Protein AF-0000000073407209 (afdb_homodimer)

Sequence (826 aa):
MKNRKAIALAADFGYQEQVKTIIKSICFHNQFIDFYILNDDFPVEWFQMMEYHLSKMDCTISNTKIFNEEIKHFKFQKPMPYPTYFRYFIPEVIHEDKVLYLDCDMIITSDLTSIFTLDISKYGVAAVRDDLLEEYDGKEDYFNSGLLLINNIFWREQGISQRLLDYTRENQGALQYHDQDVLNDVLCDNWLELDETYNYHTGADMLYNLFQQSERQLNRRKDLPKVIHYTATKPWKYLETSVRWRDIWWEYNRLEWRDIFTRWQVNDGVDVSLKKVLQPIHRAFIFTYSDSIEGIERLAKDLPNWQFHIAAYTQISEKLKQLEMHSNIKLYPLVYRFKLNELVENSDIYLDINHGDADTQVLEQVKKLGKDILSLSTTYHGQGKQFERVTDIIDYLKNERFKEHIRKEYCEKMKNRKAIALAADFGYQEQVKTIIKSICFHNQFIDFYILNDDFPVEWFQMMEYHLSKMDCTISNTKIFNEEIKHFKFQKPMPYPTYFRYFIPEVIHEDKVLYLDCDMIITSDLTSIFTLDISKYGVAAVRDDLLEEYDGKEDYFNSGLLLINNIFWREQGISQRLLDYTRENQGALQYHDQDVLNDVLCDNWLELDETYNYHTGADMLYNLFQQSERQLNRRKDLPKVIHYTATKPWKYLETSVRWRDIWWEYNRLEWRDIFTRWQVNDGVDVSLKKVLQPIHRAFIFTYSDSIEGIERLAKDLPNWQFHIAAYTQISEKLKQLEMHSNIKLYPLVYRFKLNELVENSDIYLDINHGDADTQVLEQVKKLGKDILSLSTTYHGQGKQFERVTDIIDYLKNERFKEHIRKEYCEK

pLDDT: mean 90.97, std 12.26, range [38.81, 98.88]

Organism: Streptococcus agalactiae serotype V (strain ATCC BAA-611 / 2603 V/R) (NCBI:txid208435)

Foldseek 3Di:
DPDAAEEEEFDEVVCVLLQQLQVLLQLLADARYEYEYEYAHDDVVSQVVVQVLNVLRNYHYDDQYDDDPLLVPQDAPDDDDSRVLSVLCCLVGPPDQKYKYAYSQKGFNHHCVVVVPDDQVQFQWEFACDVPCCVPVVDPLFGDPRIITGRSVVCVVVVVSVQLSVQCNVCRHPDDPRSRVSCCVSRVPGYHHDDCLQEPEQCVLVVCVVVVNQVVVQPDDDDHGRMYHDPPDGLPDPQSPQGPCSVVSVLSSPDDSVLSSVSVVVVPPDCSPSPPVQPQAAEEEEEEPDLAFPCLLVLLVLRVSHAYEYEYLADDDVSNVVSCVRVSYDYHYNHRPNSLLVSLLPHQAYEQRYPDDDDPVSVVSNVVNVHAYEYEPRRDDPDHDYDPDPVVVSVVCPDPVVVVVSVVVVVVD/DPDAAEEEEEDEVVCVLLQQLQVLLQLLADARYEYEYEYAHDDVVSQVVVQVLNVLRNYHYDDFYDDDPLLVPQDAPDDDDSRVLSVLCCLVGPPDQKYKYAYSQKGFNHHCVVVVPDDQVQFQWEFACDVPCCVPVVDPLFGDPRIITGRSVVCVVVVVSVQLSVQCNVCRHPDDPRSRVSCCVSRVPGYHHDDCLQEPEQCVLVVCVVVVNQVVVQPDDDDHGRMYHDPPDGLPDPQSPQGPCSVVSVLSSPDDSVLSSVSVVVVPDDCSPSPPPQPQAAEEEEEEPDLAFPCLLVLLVLRVSHAYEYEYLADDDVSNVVSCVRVSYDYHYNHRPNSLLVSLLPHQAYEQRYPDDDDPVSVVSNVVNVHAYEYEPRRDDPDHDYDPDPVVVSVVCPDVVNVVVSVVVVVVD

Structure (mmCIF, N/CA/C/O backbone):
data_AF-0000000073407209-model_v1
#
loop_
_entity.id
_entity.type
_entity.pdbx_description
1 polymer 'Glycosyl transferase, family 8'
#
loop_
_atom_site.group_PDB
_atom_site.id
_atom_site.type_symbol
_atom_site.label_atom_id
_atom_site.label_alt_id
_atom_site.label_comp_id
_atom_site.label_asym_id
_atom_site.label_entity_id
_atom_site.label_seq_id
_atom_site.pdbx_PDB_ins_code
_atom_site.Cartn_x
_atom_site.Cartn_y
_atom_site.Cartn_z
_atom_site.occupancy
_atom_site.B_iso_or_equiv
_atom_site.auth_seq_id
_atom_site.auth_comp_id
_atom_site.auth_asym_id
_atom_site.auth_atom_id
_atom_site.pdbx_PDB_model_num
ATOM 1 N N . MET A 1 1 ? -27.891 -8.273 23.062 1 43.91 1 MET A N 1
ATOM 2 C CA . MET A 1 1 ? -27.234 -8.586 21.797 1 43.91 1 MET A CA 1
ATOM 3 C C . MET A 1 1 ? -26.391 -7.414 21.312 1 43.91 1 MET A C 1
ATOM 5 O O . MET A 1 1 ? -26.875 -6.281 21.234 1 43.91 1 MET A O 1
ATOM 9 N N . LYS A 1 2 ? -25.109 -7.355 21.391 1 65 2 LYS A N 1
ATOM 10 C CA . LYS A 1 2 ? -24.312 -6.16 21.172 1 65 2 LYS A CA 1
ATOM 11 C C . LYS A 1 2 ? -24.531 -5.605 19.766 1 65 2 LYS A C 1
ATOM 13 O O . LYS A 1 2 ? -24.609 -6.363 18.797 1 65 2 LYS A O 1
ATOM 18 N N . ASN A 1 3 ? -25.047 -4.387 19.672 1 83.88 3 ASN A N 1
ATOM 19 C CA . ASN A 1 3 ? -25.484 -3.734 18.453 1 83.88 3 ASN A CA 1
ATOM 20 C C . ASN A 1 3 ? -24.328 -3.57 17.453 1 83.88 3 ASN A C 1
ATOM 22 O O . ASN A 1 3 ? -23.391 -2.814 17.703 1 83.88 3 ASN A O 1
ATOM 26 N N . ARG A 1 4 ? -24.359 -4.43 16.406 1 94.06 4 ARG A N 1
ATOM 27 C CA . ARG A 1 4 ? -23.312 -4.383 15.383 1 94.06 4 ARG A CA 1
ATOM 28 C C . ARG A 1 4 ? -23.516 -3.186 14.453 1 94.06 4 ARG A C 1
ATOM 30 O O . ARG A 1 4 ? -24.641 -2.74 14.242 1 94.06 4 ARG A O 1
ATOM 37 N N . LYS A 1 5 ? -22.5 -2.621 14.047 1 97.56 5 LYS A N 1
ATOM 38 C CA . LYS A 1 5 ? -22.469 -1.449 13.18 1 97.56 5 LYS A CA 1
ATOM 39 C C . LYS A 1 5 ? -21.922 -1.803 11.797 1 97.56 5 LYS A C 1
ATOM 41 O O . LYS A 1 5 ? -20.859 -2.426 11.688 1 97.56 5 LYS A O 1
ATOM 46 N N . ALA A 1 6 ? -22.672 -1.452 10.773 1 98.5 6 ALA A N 1
ATOM 47 C CA . ALA A 1 6 ? -22.234 -1.713 9.398 1 98.5 6 ALA A CA 1
ATOM 48 C C . ALA A 1 6 ? -21.469 -0.515 8.828 1 98.5 6 ALA A C 1
ATOM 50 O O . ALA A 1 6 ? -22 0.604 8.812 1 98.5 6 ALA A O 1
ATOM 51 N N . ILE A 1 7 ? -20.281 -0.751 8.367 1 98.88 7 ILE A N 1
ATOM 52 C CA . ILE A 1 7 ? -19.469 0.3 7.758 1 98.88 7 ILE A CA 1
ATOM 53 C C . ILE A 1 7 ? -19.016 -0.135 6.367 1 98.88 7 ILE A C 1
ATOM 55 O O . ILE A 1 7 ? -18.469 -1.228 6.199 1 98.88 7 ILE A O 1
ATOM 59 N N . ALA A 1 8 ? -19.266 0.699 5.383 1 98.88 8 ALA A N 1
ATOM 60 C CA . ALA A 1 8 ? -18.875 0.417 4.008 1 98.88 8 ALA A CA 1
ATOM 61 C C . ALA A 1 8 ? -17.75 1.351 3.555 1 98.88 8 ALA A C 1
ATOM 63 O O . ALA A 1 8 ? -17.766 2.545 3.863 1 98.88 8 ALA A O 1
ATOM 64 N N . LEU A 1 9 ? -16.766 0.793 2.906 1 98.75 9 LEU A N 1
ATOM 65 C CA . LEU A 1 9 ? -15.695 1.508 2.215 1 98.75 9 LEU A CA 1
ATOM 66 C C . LEU A 1 9 ? -15.625 1.092 0.75 1 98.75 9 LEU A C 1
ATOM 68 O O . LEU A 1 9 ? -15.922 -0.055 0.411 1 98.75 9 LEU A O 1
ATOM 72 N N . ALA A 1 10 ? -15.258 2.041 -0.105 1 98.31 10 ALA A N 1
ATOM 73 C CA . ALA A 1 10 ? -15.062 1.743 -1.521 1 98.31 10 ALA A CA 1
ATOM 74 C C . ALA A 1 10 ? -13.648 2.082 -1.963 1 98.31 10 ALA A C 1
ATOM 76 O O . ALA A 1 10 ? -13.133 3.162 -1.661 1 98.31 10 ALA A O 1
ATOM 77 N N . ALA A 1 11 ? -12.992 1.113 -2.621 1 97.5 11 ALA A N 1
ATOM 78 C CA . ALA A 1 11 ? -11.609 1.365 -3.014 1 97.5 11 ALA A CA 1
ATOM 79 C C . ALA A 1 11 ? -11.164 0.396 -4.105 1 97.5 11 ALA A C 1
ATOM 81 O O . ALA A 1 11 ? -11.781 -0.656 -4.297 1 97.5 11 ALA A O 1
ATOM 82 N N . ASP A 1 12 ? -10.172 0.835 -4.855 1 95.94 12 ASP A N 1
ATOM 83 C CA . ASP A 1 12 ? -9.375 -0.108 -5.629 1 95.94 12 ASP A CA 1
ATOM 84 C C . ASP A 1 12 ? -8.164 -0.591 -4.828 1 95.94 12 ASP A C 1
ATOM 86 O O . ASP A 1 12 ? -7.84 -0.026 -3.783 1 95.94 12 ASP A O 1
ATOM 90 N N . PHE A 1 13 ? -7.562 -1.663 -5.336 1 96.69 13 PHE A N 1
ATOM 91 C CA . PHE A 1 13 ? -6.508 -2.309 -4.562 1 96.69 13 PHE A CA 1
ATOM 92 C C . PHE A 1 13 ? -5.312 -1.38 -4.391 1 96.69 13 PHE A C 1
ATOM 94 O O . PHE A 1 13 ? -4.531 -1.533 -3.453 1 96.69 13 PHE A O 1
ATOM 101 N N . GLY A 1 14 ? -5.133 -0.412 -5.27 1 95.06 14 GLY A N 1
ATOM 102 C CA . GLY A 1 14 ? -4.07 0.573 -5.121 1 95.06 14 GLY A CA 1
ATOM 103 C C . GLY A 1 14 ? -4.172 1.373 -3.838 1 95.06 14 GLY A C 1
ATOM 104 O O . GLY A 1 14 ? -3.186 1.955 -3.383 1 95.06 14 GLY A O 1
ATOM 105 N N . TYR A 1 15 ? -5.309 1.324 -3.191 1 96.38 15 TYR A N 1
ATOM 106 C CA . TYR A 1 15 ? -5.57 2.076 -1.969 1 96.38 15 TYR A CA 1
ATOM 107 C C . TYR A 1 15 ? -5.598 1.151 -0.756 1 96.38 15 TYR A C 1
ATOM 109 O O . TYR A 1 15 ? -6.133 1.513 0.295 1 96.38 15 TYR A O 1
ATOM 117 N N . GLN A 1 16 ? -5.043 -0.011 -0.842 1 97.5 16 GLN A N 1
ATOM 118 C CA . GLN A 1 16 ? -5.156 -1.024 0.202 1 97.5 16 GLN A CA 1
ATOM 119 C C . GLN A 1 16 ? -4.582 -0.521 1.523 1 97.5 16 GLN A C 1
ATOM 121 O O . GLN A 1 16 ? -5.109 -0.833 2.594 1 97.5 16 GLN A O 1
ATOM 126 N N . GLU A 1 17 ? -3.52 0.319 1.464 1 97.56 17 GLU A N 1
ATOM 127 C CA . GLU A 1 17 ? -2.9 0.812 2.689 1 97.56 17 GLU A CA 1
ATOM 128 C C . GLU A 1 17 ? -3.791 1.837 3.385 1 97.56 17 GLU A C 1
ATOM 130 O O . GLU A 1 17 ? -3.861 1.874 4.617 1 97.56 17 GLU A O 1
ATOM 135 N N . GLN A 1 18 ? -4.398 2.658 2.588 1 98.25 18 GLN A N 1
ATOM 136 C CA . GLN A 1 18 ? -5.34 3.627 3.137 1 98.25 18 GLN A CA 1
ATOM 137 C C . GLN A 1 18 ? -6.543 2.93 3.764 1 98.25 18 GLN A C 1
ATOM 139 O O . GLN A 1 18 ? -6.992 3.309 4.848 1 98.25 18 GLN A O 1
ATOM 144 N N . VAL A 1 19 ? -7.027 1.87 3.125 1 98.69 19 VAL A N 1
ATOM 145 C CA . VAL A 1 19 ? -8.141 1.083 3.645 1 98.69 19 VAL A CA 1
ATOM 146 C C . VAL A 1 19 ? -7.746 0.44 4.973 1 98.69 19 VAL A C 1
ATOM 148 O O . VAL A 1 19 ? -8.484 0.526 5.953 1 98.69 19 VAL A O 1
ATOM 151 N N . LYS A 1 20 ? -6.598 -0.14 5.016 1 98.44 20 LYS A N 1
ATOM 152 C CA . LYS A 1 20 ? -6.113 -0.755 6.246 1 98.44 20 LYS A CA 1
ATOM 153 C C . LYS A 1 20 ? -6.02 0.27 7.375 1 98.44 20 LYS A C 1
ATOM 155 O O . LYS A 1 20 ? -6.418 -0.006 8.508 1 98.44 20 LYS A O 1
ATOM 160 N N . THR A 1 21 ? -5.504 1.427 7.047 1 98.62 21 THR A N 1
ATOM 161 C CA . THR A 1 21 ? -5.25 2.457 8.047 1 98.62 21 THR A CA 1
ATOM 162 C C . THR A 1 21 ? -6.555 2.951 8.664 1 98.62 21 THR A C 1
ATOM 164 O O . THR A 1 21 ? -6.664 3.078 9.883 1 98.62 21 THR A O 1
ATOM 167 N N . ILE A 1 22 ? -7.516 3.213 7.812 1 98.81 22 ILE A N 1
ATOM 168 C CA . ILE A 1 22 ? -8.781 3.68 8.375 1 98.81 22 ILE A CA 1
ATOM 169 C C . ILE A 1 22 ? -9.43 2.561 9.18 1 98.81 22 ILE A C 1
ATOM 171 O O . ILE A 1 22 ? -10.031 2.814 10.227 1 98.81 22 ILE A O 1
ATOM 175 N N . ILE A 1 23 ? -9.359 1.318 8.789 1 98.88 23 ILE A N 1
ATOM 176 C CA . ILE A 1 23 ? -9.922 0.206 9.547 1 98.88 23 ILE A CA 1
ATOM 177 C C . ILE A 1 23 ? -9.234 0.111 10.906 1 98.88 23 ILE A C 1
ATOM 179 O O . ILE A 1 23 ? -9.891 -0.081 11.93 1 98.88 23 ILE A O 1
ATOM 183 N N . LYS A 1 24 ? -7.922 0.267 10.93 1 98.19 24 LYS A N 1
ATOM 184 C CA . LYS A 1 24 ? -7.199 0.272 12.195 1 98.19 24 LYS A CA 1
ATOM 185 C C . LYS A 1 24 ? -7.703 1.382 13.117 1 98.19 24 LYS A C 1
ATOM 187 O O . LYS A 1 24 ? -7.914 1.159 14.312 1 98.19 24 LYS A O 1
ATOM 192 N N . SER A 1 25 ? -7.844 2.566 12.508 1 98.31 25 SER A N 1
ATOM 193 C CA . SER A 1 25 ? -8.312 3.689 13.312 1 98.31 25 SER A CA 1
ATOM 194 C C . SER A 1 25 ? -9.703 3.424 13.875 1 98.31 25 SER A C 1
ATOM 196 O O . SER A 1 25 ? -9.992 3.76 15.023 1 98.31 25 SER A O 1
ATOM 198 N N . ILE A 1 26 ? -10.609 2.777 13.07 1 98.5 26 ILE A N 1
ATOM 199 C CA . ILE A 1 26 ? -11.953 2.436 13.523 1 98.5 26 ILE A CA 1
ATOM 200 C C . ILE A 1 26 ? -11.875 1.401 14.648 1 98.5 26 ILE A C 1
ATOM 202 O O . ILE A 1 26 ? -12.469 1.584 15.711 1 98.5 26 ILE A O 1
ATOM 206 N N . CYS A 1 27 ? -11.094 0.381 14.477 1 97.62 27 CYS A N 1
ATOM 207 C CA . CYS A 1 27 ? -11.031 -0.737 15.414 1 97.62 27 CYS A CA 1
ATOM 208 C C . CYS A 1 27 ? -10.32 -0.332 16.703 1 97.62 27 CYS A C 1
ATOM 210 O O . CYS A 1 27 ? -10.492 -0.979 17.734 1 97.62 27 CYS A O 1
ATOM 212 N N . PHE A 1 28 ? -9.5 0.71 16.609 1 95.94 28 PHE A N 1
ATOM 213 C CA . PHE A 1 28 ? -8.828 1.209 17.797 1 95.94 28 PHE A CA 1
ATOM 214 C C . PHE A 1 28 ? -9.844 1.753 18.797 1 95.94 28 PHE A C 1
ATOM 216 O O . PHE A 1 28 ? -9.648 1.657 20.016 1 95.94 28 PHE A O 1
ATOM 223 N N . HIS A 1 29 ? -10.992 2.248 18.297 1 95.38 29 HIS A N 1
ATOM 224 C CA . HIS A 1 29 ? -11.945 2.93 19.156 1 95.38 29 HIS A CA 1
ATOM 225 C C . HIS A 1 29 ? -13.289 2.199 19.188 1 95.38 29 HIS A C 1
ATOM 227 O O . HIS A 1 29 ? -14.164 2.533 19.969 1 95.38 29 HIS A O 1
ATOM 233 N N . ASN A 1 30 ? -13.469 1.266 18.312 1 95.75 30 ASN A N 1
ATOM 234 C CA . ASN A 1 30 ? -14.773 0.631 18.156 1 95.75 30 ASN A CA 1
ATOM 235 C C . ASN A 1 30 ? -14.648 -0.884 18.031 1 95.75 30 ASN A C 1
ATOM 237 O O . ASN A 1 30 ? -13.648 -1.388 17.516 1 95.75 30 ASN A O 1
ATOM 241 N N . GLN A 1 31 ? -15.617 -1.614 18.484 1 93.88 31 GLN A N 1
ATOM 242 C CA . GLN A 1 31 ? -15.789 -3.051 18.297 1 93.88 31 GLN A CA 1
ATOM 243 C C . GLN A 1 31 ? -17.156 -3.365 17.703 1 93.88 31 GLN A C 1
ATOM 245 O O . GLN A 1 31 ? -17.984 -2.469 17.516 1 93.88 31 GLN A O 1
ATOM 250 N N . PHE A 1 32 ? -17.312 -4.637 17.328 1 96.25 32 PHE A N 1
ATOM 251 C CA . PHE A 1 32 ? -18.594 -5.105 16.797 1 96.25 32 PHE A CA 1
ATOM 252 C C . PHE A 1 32 ? -18.953 -4.359 15.516 1 96.25 32 PHE A C 1
ATOM 254 O O . PHE A 1 32 ? -20.062 -3.869 15.367 1 96.25 32 PHE A O 1
ATOM 261 N N . ILE A 1 33 ? -17.938 -4.246 14.664 1 98 33 ILE A N 1
ATOM 262 C CA . ILE A 1 33 ? -18.109 -3.605 13.367 1 98 33 ILE A CA 1
ATOM 263 C C . ILE A 1 33 ? -18.172 -4.668 12.273 1 98 33 ILE A C 1
ATOM 265 O O . ILE A 1 33 ? -17.391 -5.613 12.266 1 98 33 ILE A O 1
ATOM 269 N N . ASP A 1 34 ? -19.125 -4.578 11.414 1 98.38 34 ASP A N 1
ATOM 270 C CA . ASP A 1 34 ? -19.172 -5.332 10.164 1 98.38 34 ASP A CA 1
ATOM 271 C C . ASP A 1 34 ? -18.719 -4.469 8.984 1 98.38 34 ASP A C 1
ATOM 273 O O . ASP A 1 34 ? -19.469 -3.629 8.492 1 98.38 34 ASP A O 1
ATOM 277 N N . PHE A 1 35 ? -17.516 -4.75 8.539 1 98.75 35 PHE A N 1
ATOM 278 C CA . PHE A 1 35 ? -16.953 -3.99 7.426 1 98.75 35 PHE A CA 1
ATOM 279 C C . PHE A 1 35 ? -17.391 -4.586 6.094 1 98.75 35 PHE A C 1
ATOM 281 O O . PHE A 1 35 ? -17.438 -5.809 5.938 1 98.75 35 PHE A O 1
ATOM 288 N N . TYR A 1 36 ? -17.719 -3.732 5.188 1 98.62 36 TYR A N 1
ATOM 289 C CA . TYR A 1 36 ? -17.969 -4.082 3.793 1 98.62 36 TYR A CA 1
ATOM 290 C C . TYR A 1 36 ? -17.047 -3.301 2.863 1 98.62 36 TYR A C 1
ATOM 292 O O . TYR A 1 36 ? -17.156 -2.076 2.764 1 98.62 36 TYR A O 1
ATOM 300 N N . ILE A 1 37 ? -16.156 -4.008 2.168 1 98.75 37 ILE A N 1
ATOM 301 C CA . ILE A 1 37 ? -15.281 -3.348 1.214 1 98.75 37 ILE A CA 1
ATOM 302 C C . ILE A 1 37 ? -15.844 -3.496 -0.199 1 98.75 37 ILE A C 1
ATOM 304 O O . ILE A 1 37 ? -15.797 -4.582 -0.78 1 98.75 37 ILE A O 1
ATOM 308 N N . LEU A 1 38 ? -16.391 -2.43 -0.72 1 98.31 38 LEU A N 1
ATOM 309 C CA . LEU A 1 38 ? -16.844 -2.389 -2.104 1 98.31 38 LEU A CA 1
ATOM 310 C C . LEU A 1 38 ? -15.672 -2.26 -3.064 1 98.31 38 LEU A C 1
ATOM 312 O O . LEU A 1 38 ? -14.938 -1.274 -3.02 1 98.31 38 LEU A O 1
ATOM 316 N N . ASN A 1 39 ? -15.477 -3.277 -3.922 1 97.5 39 ASN A N 1
ATOM 317 C CA . ASN A 1 39 ? -14.297 -3.309 -4.777 1 97.5 39 ASN A CA 1
ATOM 318 C C . ASN A 1 39 ? -14.508 -4.219 -5.984 1 97.5 39 ASN A C 1
ATOM 320 O O . ASN A 1 39 ? -15.516 -4.922 -6.074 1 97.5 39 ASN A O 1
ATOM 324 N N . ASP A 1 40 ? -13.555 -4.117 -6.926 1 94.62 40 ASP A N 1
ATOM 325 C CA . ASP A 1 40 ? -13.625 -5.047 -8.047 1 94.62 40 ASP A CA 1
ATOM 326 C C . ASP A 1 40 ? -12.273 -5.715 -8.289 1 94.62 40 ASP A C 1
ATOM 328 O O . ASP A 1 40 ? -12.117 -6.488 -9.242 1 94.62 40 ASP A O 1
ATOM 332 N N . ASP A 1 41 ? -11.273 -5.441 -7.387 1 95.81 41 ASP A N 1
ATOM 333 C CA . ASP A 1 41 ? -9.969 -5.953 -7.777 1 95.81 41 ASP A CA 1
ATOM 334 C C . ASP A 1 41 ? -9.148 -6.359 -6.555 1 95.81 41 ASP A C 1
ATOM 336 O O . ASP A 1 41 ? -7.934 -6.57 -6.656 1 95.81 41 ASP A O 1
ATOM 340 N N . PHE A 1 42 ? -9.719 -6.418 -5.359 1 97.25 42 PHE A N 1
ATOM 341 C CA . PHE A 1 42 ? -9 -6.898 -4.188 1 97.25 42 PHE A CA 1
ATOM 342 C C . PHE A 1 42 ? -8.805 -8.406 -4.25 1 97.25 42 PHE A C 1
ATOM 344 O O . PHE A 1 42 ? -9.758 -9.148 -4.531 1 97.25 42 PHE A O 1
ATOM 351 N N . PRO A 1 43 ? -7.621 -8.867 -3.965 1 96.25 43 PRO A N 1
ATOM 352 C CA . PRO A 1 43 ? -7.406 -10.312 -3.902 1 96.25 43 PRO A CA 1
ATOM 353 C C . PRO A 1 43 ? -7.992 -10.945 -2.641 1 96.25 43 PRO A C 1
ATOM 355 O O . PRO A 1 43 ? -8.031 -10.305 -1.587 1 96.25 43 PRO A O 1
ATOM 358 N N . VAL A 1 44 ? -8.344 -12.211 -2.725 1 95 44 VAL A N 1
ATOM 359 C CA . VAL A 1 44 ? -8.992 -12.914 -1.62 1 95 44 VAL A CA 1
ATOM 360 C C . VAL A 1 44 ? -8.016 -13.055 -0.457 1 95 44 VAL A C 1
ATOM 362 O O . VAL A 1 44 ? -8.414 -13 0.708 1 95 44 VAL A O 1
ATOM 365 N N . GLU A 1 45 ? -6.719 -13.18 -0.8 1 94.5 45 GLU A N 1
ATOM 366 C CA . GLU A 1 45 ? -5.699 -13.336 0.236 1 94.5 45 GLU A CA 1
ATOM 367 C C . GLU A 1 45 ? -5.695 -12.141 1.188 1 94.5 45 GLU A C 1
ATOM 369 O O . GLU A 1 45 ? -5.477 -12.305 2.391 1 94.5 45 GLU A O 1
ATOM 374 N N . TRP A 1 46 ? -5.945 -10.961 0.623 1 96.5 46 TRP A N 1
ATOM 375 C CA . TRP A 1 46 ? -6.012 -9.758 1.447 1 96.5 46 TRP A CA 1
ATOM 376 C C . TRP A 1 46 ? -7.133 -9.867 2.475 1 96.5 46 TRP A C 1
ATOM 378 O O . TRP A 1 46 ? -6.934 -9.562 3.654 1 96.5 46 TRP A O 1
ATOM 388 N N . PHE A 1 47 ? -8.281 -10.367 2.086 1 96.5 47 PHE A N 1
ATOM 389 C CA . PHE A 1 47 ? -9.43 -10.516 2.971 1 96.5 47 PHE A CA 1
ATOM 390 C C . PHE A 1 47 ? -9.18 -11.594 4.016 1 96.5 47 PHE A C 1
ATOM 392 O O . PHE A 1 47 ? -9.57 -11.438 5.176 1 96.5 47 PHE A O 1
ATOM 399 N N . GLN A 1 48 ? -8.586 -12.648 3.555 1 93.5 48 GLN A N 1
ATOM 400 C CA . GLN A 1 48 ? -8.258 -13.703 4.512 1 93.5 48 GLN A CA 1
ATOM 401 C C . GLN A 1 48 ? -7.391 -13.172 5.645 1 93.5 48 GLN A C 1
ATOM 403 O O . GLN A 1 48 ? -7.625 -13.484 6.812 1 93.5 48 GLN A O 1
ATOM 408 N N . MET A 1 49 ? -6.441 -12.359 5.289 1 94 49 MET A N 1
ATOM 409 C CA . MET A 1 49 ? -5.574 -11.742 6.285 1 94 49 MET A CA 1
ATOM 410 C C . MET A 1 49 ? -6.363 -10.805 7.195 1 94 49 MET A C 1
ATOM 412 O O . MET A 1 49 ? -6.23 -10.859 8.422 1 94 49 MET A O 1
ATOM 416 N N . MET A 1 50 ? -7.145 -9.992 6.602 1 96.56 50 MET A N 1
ATOM 417 C CA . MET A 1 50 ? -7.93 -9.031 7.367 1 96.56 50 MET A CA 1
ATOM 418 C C . MET A 1 50 ? -8.914 -9.742 8.297 1 96.56 50 MET A C 1
ATOM 420 O O . MET A 1 50 ? -9.094 -9.344 9.445 1 96.56 50 MET A O 1
ATOM 424 N N . GLU A 1 51 ? -9.539 -10.805 7.789 1 95 51 GLU A N 1
ATOM 425 C CA . GLU A 1 51 ? -10.484 -11.578 8.594 1 95 51 GLU A CA 1
ATOM 426 C C . GLU A 1 51 ? -9.805 -12.164 9.836 1 95 51 GLU A C 1
ATOM 428 O O . GLU A 1 51 ? -10.391 -12.156 10.922 1 95 51 GLU A O 1
ATOM 433 N N . TYR A 1 52 ? -8.641 -12.633 9.602 1 92.12 52 TYR A N 1
ATOM 434 C CA . TYR A 1 52 ? -7.879 -13.203 10.711 1 92.12 52 TYR A CA 1
ATOM 435 C C . TYR A 1 52 ? -7.695 -12.188 11.828 1 92.12 52 TYR A C 1
ATOM 437 O O . TYR A 1 52 ? -7.945 -12.492 13 1 92.12 52 TYR A O 1
ATOM 445 N N . HIS A 1 53 ? -7.336 -11 11.531 1 94.12 53 HIS A N 1
ATOM 446 C CA . HIS A 1 53 ? -7.07 -9.977 12.531 1 94.12 53 HIS A CA 1
ATOM 447 C C . HIS A 1 53 ? -8.367 -9.445 13.141 1 94.12 53 HIS A C 1
ATOM 449 O O . HIS A 1 53 ? -8.469 -9.297 14.359 1 94.12 53 HIS A O 1
ATOM 455 N N . LEU A 1 54 ? -9.328 -9.219 12.328 1 96.31 54 LEU A N 1
ATOM 456 C CA . LEU A 1 54 ? -10.555 -8.555 12.766 1 96.31 54 LEU A CA 1
ATOM 457 C C . LEU A 1 54 ? -11.398 -9.484 13.633 1 96.31 54 LEU A C 1
ATOM 459 O O . LEU A 1 54 ? -12.109 -9.023 14.531 1 96.31 54 LEU A O 1
ATOM 463 N N . SER A 1 55 ? -11.289 -10.789 13.344 1 92.38 55 SER A N 1
ATOM 464 C CA . SER A 1 55 ? -12.055 -11.758 14.125 1 92.38 55 SER A CA 1
ATOM 465 C C . SER A 1 55 ? -11.648 -11.742 15.594 1 92.38 55 SER A C 1
ATOM 467 O O . SER A 1 55 ? -12.43 -12.125 16.469 1 92.38 55 SER A O 1
ATOM 469 N N . LYS A 1 56 ? -10.484 -11.242 15.891 1 90.75 56 LYS A N 1
ATOM 470 C CA . LYS A 1 56 ? -9.969 -11.195 17.266 1 90.75 56 LYS A CA 1
ATOM 471 C C . LYS A 1 56 ? -10.555 -10.008 18.031 1 90.75 56 LYS A C 1
ATOM 473 O O . LYS A 1 56 ? -10.383 -9.898 19.234 1 90.75 56 LYS A O 1
ATOM 478 N N . MET A 1 57 ? -11.227 -9.141 17.359 1 90.5 57 MET A N 1
ATOM 479 C CA . MET A 1 57 ? -11.789 -7.949 17.984 1 90.5 57 MET A CA 1
ATOM 480 C C . MET A 1 57 ? -13.289 -7.859 17.734 1 90.5 57 MET A C 1
ATOM 482 O O . MET A 1 57 ? -13.852 -6.766 17.688 1 90.5 57 MET A O 1
ATOM 486 N N . ASP A 1 58 ? -13.938 -8.953 17.438 1 93.31 58 ASP A N 1
ATOM 487 C CA . ASP A 1 58 ? -15.375 -9.07 17.188 1 93.31 58 ASP A CA 1
ATOM 488 C C . ASP A 1 58 ? -15.797 -8.188 16.016 1 93.31 58 ASP A C 1
ATOM 490 O O . ASP A 1 58 ? -16.844 -7.551 16.062 1 93.31 58 ASP A O 1
ATOM 494 N N . CYS A 1 59 ? -14.969 -8.039 15.078 1 96.81 59 CYS A N 1
ATOM 495 C CA . CYS A 1 59 ? -15.266 -7.367 13.82 1 96.81 59 CYS A CA 1
ATOM 496 C C . CYS A 1 59 ? -15.227 -8.352 12.656 1 96.81 59 CYS A C 1
ATOM 498 O O . CYS A 1 59 ? -14.617 -9.422 12.766 1 96.81 59 CYS A O 1
ATOM 500 N N . THR A 1 60 ? -15.961 -8.039 11.648 1 97.25 60 THR A N 1
ATOM 501 C CA . THR A 1 60 ? -15.961 -8.852 10.438 1 97.25 60 THR A CA 1
ATOM 502 C C . THR A 1 60 ? -15.656 -7.996 9.211 1 97.25 60 THR A C 1
ATOM 504 O O . THR A 1 60 ? -15.672 -6.766 9.289 1 97.25 60 THR A O 1
ATOM 507 N N . ILE A 1 61 ? -15.297 -8.641 8.125 1 98 61 ILE A N 1
ATOM 508 C CA . ILE A 1 61 ? -15.039 -7.945 6.867 1 98 61 ILE A CA 1
ATOM 509 C C . ILE A 1 61 ? -15.555 -8.781 5.699 1 98 61 ILE A C 1
ATOM 511 O O . ILE A 1 61 ? -15.367 -10 5.668 1 98 61 ILE A O 1
ATOM 515 N N . SER A 1 62 ? -16.219 -8.102 4.805 1 97.12 62 SER A N 1
ATOM 516 C CA . SER A 1 62 ? -16.797 -8.781 3.645 1 97.12 62 SER A CA 1
ATOM 517 C C . SER A 1 62 ? -16.203 -8.242 2.346 1 97.12 62 SER A C 1
ATOM 519 O O . SER A 1 62 ? -16.078 -7.023 2.178 1 97.12 62 SER A O 1
ATOM 521 N N . ASN A 1 63 ? -15.781 -9.18 1.501 1 97.56 63 ASN A N 1
ATOM 522 C CA . ASN A 1 63 ? -15.398 -8.852 0.132 1 97.56 63 ASN A CA 1
ATOM 523 C C . ASN A 1 63 ? -16.625 -8.594 -0.746 1 97.56 63 ASN A C 1
ATOM 525 O O . ASN A 1 63 ? -17.125 -9.508 -1.394 1 97.56 63 ASN A O 1
ATOM 529 N N . THR A 1 64 ? -17.031 -7.352 -0.835 1 96.75 64 THR A N 1
ATOM 530 C CA . THR A 1 64 ? -18.234 -6.996 -1.562 1 96.75 64 THR A CA 1
ATOM 531 C C . THR A 1 64 ? -17.906 -6.52 -2.973 1 96.75 64 THR A C 1
ATOM 533 O O . THR A 1 64 ? -17.625 -5.336 -3.188 1 96.75 64 THR A O 1
ATOM 536 N N . LYS A 1 65 ? -18.031 -7.434 -3.945 1 95.06 65 LYS A N 1
ATOM 537 C CA . LYS A 1 65 ? -17.672 -7.129 -5.328 1 95.06 65 LYS A CA 1
ATOM 538 C C . LYS A 1 65 ? -18.797 -6.367 -6.027 1 95.06 65 LYS A C 1
ATOM 540 O O . LYS A 1 65 ? -19.969 -6.723 -5.898 1 95.06 65 LYS A O 1
ATOM 545 N N . ILE A 1 66 ? -18.406 -5.336 -6.672 1 93.5 66 ILE A N 1
ATOM 546 C CA . ILE A 1 66 ? -19.312 -4.566 -7.504 1 93.5 66 ILE A CA 1
ATOM 547 C C . ILE A 1 66 ? -18.812 -4.539 -8.945 1 93.5 66 ILE A C 1
ATOM 549 O O . ILE A 1 66 ? -17.672 -4.129 -9.203 1 93.5 66 ILE A O 1
ATOM 553 N N . PHE A 1 67 ? -19.656 -5.117 -9.758 1 87.69 67 PHE A N 1
ATOM 554 C CA . PHE A 1 67 ? -19.375 -5.039 -11.188 1 87.69 67 PHE A CA 1
ATOM 555 C C . PHE A 1 67 ? -20.516 -4.332 -11.922 1 87.69 67 PHE A C 1
ATOM 557 O O . PHE A 1 67 ? -21.688 -4.695 -11.766 1 87.69 67 PHE A O 1
ATOM 564 N N . ASN A 1 68 ? -20.234 -3.238 -12.469 1 85.25 68 ASN A N 1
ATOM 565 C CA . ASN A 1 68 ? -21.234 -2.502 -13.227 1 85.25 68 ASN A CA 1
ATOM 566 C C . ASN A 1 68 ? -20.641 -1.877 -14.484 1 85.25 68 ASN A C 1
ATOM 568 O O . ASN A 1 68 ? -19.797 -0.979 -14.398 1 85.25 68 ASN A O 1
ATOM 572 N N . GLU A 1 69 ? -21.109 -2.338 -15.555 1 82.31 69 GLU A N 1
ATOM 573 C CA . GLU A 1 69 ? -20.578 -1.892 -16.828 1 82.31 69 GLU A CA 1
ATOM 574 C C . GLU A 1 69 ? -20.953 -0.439 -17.109 1 82.31 69 GLU A C 1
ATOM 576 O O . GLU A 1 69 ? -20.203 0.285 -17.766 1 82.31 69 GLU A O 1
ATOM 581 N N . GLU A 1 70 ? -22.078 -0.073 -16.688 1 83.31 70 GLU A N 1
ATOM 582 C CA . GLU A 1 70 ? -22.531 1.287 -16.953 1 83.31 70 GLU A CA 1
ATOM 583 C C . GLU A 1 70 ? -21.594 2.316 -16.344 1 83.31 70 GLU A C 1
ATOM 585 O O . GLU A 1 70 ? -21.25 3.314 -16.984 1 83.31 70 GLU A O 1
ATOM 590 N N . ILE A 1 71 ? -21.188 2.094 -15.125 1 85.06 71 ILE A N 1
ATOM 591 C CA . ILE A 1 71 ? -20.328 3.033 -14.414 1 85.06 71 ILE A CA 1
ATOM 592 C C . ILE A 1 71 ? -18.984 3.164 -15.148 1 85.06 71 ILE A C 1
ATOM 594 O O . ILE A 1 71 ? -18.422 4.254 -15.219 1 85.06 71 ILE A O 1
ATOM 598 N N . LYS A 1 72 ? -18.531 2.102 -15.672 1 80.5 72 LYS A N 1
ATOM 599 C CA . LYS A 1 72 ? -17.25 2.086 -16.375 1 80.5 72 LYS A CA 1
ATOM 600 C C . LYS A 1 72 ? -17.297 2.969 -17.609 1 80.5 72 LYS A C 1
ATOM 602 O O . LYS A 1 72 ? -16.266 3.412 -18.109 1 80.5 72 LYS A O 1
ATOM 607 N N . HIS A 1 73 ? -18.469 3.268 -18.109 1 80.75 73 HIS A N 1
ATOM 608 C CA . HIS A 1 73 ? -18.609 3.975 -19.375 1 80.75 73 HIS A CA 1
ATOM 609 C C . HIS A 1 73 ? -18.984 5.434 -19.156 1 80.75 73 HIS A C 1
ATOM 611 O O . HIS A 1 73 ? -19.141 6.191 -20.109 1 80.75 73 HIS A O 1
ATOM 617 N N . PHE A 1 74 ? -19.156 5.773 -17.891 1 81.69 74 PHE A N 1
ATOM 618 C CA . PHE A 1 74 ? -19.453 7.18 -17.641 1 81.69 74 PHE A CA 1
ATOM 619 C C . PHE A 1 74 ? -18.344 8.07 -18.188 1 81.69 74 PHE A C 1
ATOM 621 O O . PHE A 1 74 ? -17.156 7.73 -18.094 1 81.69 74 PHE A O 1
ATOM 628 N N . LYS A 1 75 ? -18.625 9.016 -18.953 1 76.75 75 LYS A N 1
ATOM 629 C CA . LYS A 1 75 ? -17.688 9.969 -19.547 1 76.75 75 LYS A CA 1
ATOM 630 C C . LYS A 1 75 ? -17.75 11.32 -18.828 1 76.75 75 LYS A C 1
ATOM 632 O O . LYS A 1 75 ? -18.75 12.039 -18.953 1 76.75 75 LYS A O 1
ATOM 637 N N . PHE A 1 76 ? -16.781 11.5 -17.984 1 75.5 76 PHE A N 1
ATOM 638 C CA . PHE A 1 76 ? -16.734 12.758 -17.25 1 75.5 76 PHE A CA 1
ATOM 639 C C . PHE A 1 76 ? -15.672 13.688 -17.844 1 75.5 76 PHE A C 1
ATOM 641 O O . PHE A 1 76 ? -14.742 13.227 -18.5 1 75.5 76 PHE A O 1
ATOM 648 N N . GLN A 1 77 ? -15.883 14.984 -17.703 1 67.38 77 GLN A N 1
ATOM 649 C CA . GLN A 1 77 ? -14.852 15.938 -18.094 1 67.38 77 GLN A CA 1
ATOM 650 C C . GLN A 1 77 ? -13.555 15.68 -17.328 1 67.38 77 GLN A C 1
ATOM 652 O O . GLN A 1 77 ? -12.469 15.68 -17.906 1 67.38 77 GLN A O 1
ATOM 657 N N . LYS A 1 78 ? -13.711 15.414 -16.031 1 73.38 78 LYS A N 1
ATOM 658 C CA . LYS A 1 78 ? -12.602 14.977 -15.188 1 73.38 78 LYS A CA 1
ATOM 659 C C . LYS A 1 78 ? -12.852 13.578 -14.625 1 73.38 78 LYS A C 1
ATOM 661 O O . LYS A 1 78 ? -13.758 13.391 -13.805 1 73.38 78 LYS A O 1
ATOM 666 N N . PRO A 1 79 ? -12.078 12.711 -15.102 1 71.12 79 PRO A N 1
ATOM 667 C CA . PRO A 1 79 ? -12.367 11.328 -14.703 1 71.12 79 PRO A CA 1
ATOM 668 C C . PRO A 1 79 ? -12.195 11.102 -13.203 1 71.12 79 PRO A C 1
ATOM 670 O O . PRO A 1 79 ? -11.297 11.68 -12.586 1 71.12 79 PRO A O 1
ATOM 673 N N . MET A 1 80 ? -13.172 10.414 -12.688 1 79.06 80 MET A N 1
ATOM 674 C CA . MET A 1 80 ? -13.109 9.953 -11.305 1 79.06 80 MET A CA 1
ATOM 675 C C . MET A 1 80 ? -12.836 8.461 -11.234 1 79.06 80 MET A C 1
ATOM 677 O O . MET A 1 80 ? -13.211 7.715 -12.141 1 79.06 80 MET A O 1
ATOM 681 N N . PRO A 1 81 ? -12.266 8.125 -10.125 1 82.31 81 PRO A N 1
ATOM 682 C CA . PRO A 1 81 ? -12.039 6.684 -9.961 1 82.31 81 PRO A CA 1
ATOM 683 C C . PRO A 1 81 ? -13.344 5.883 -9.945 1 82.31 81 PRO A C 1
ATOM 685 O O . PRO A 1 81 ? -14.344 6.34 -9.383 1 82.31 81 PRO A O 1
ATOM 688 N N . TYR A 1 82 ? -13.289 4.766 -10.508 1 84.62 82 TYR A N 1
ATOM 689 C CA . TYR A 1 82 ? -14.414 3.846 -10.68 1 84.62 82 TYR A CA 1
ATOM 690 C C . TYR A 1 82 ? -15.07 3.533 -9.344 1 84.62 82 TYR A C 1
ATOM 692 O O . TYR A 1 82 ? -16.297 3.592 -9.219 1 84.62 82 TYR A O 1
ATOM 700 N N . PRO A 1 83 ? -14.312 3.375 -8.258 1 90.12 83 PRO A N 1
ATOM 701 C CA . PRO A 1 83 ? -14.93 2.99 -6.984 1 90.12 83 PRO A CA 1
ATOM 702 C C . PRO A 1 83 ? -15.742 4.121 -6.355 1 90.12 83 PRO A C 1
ATOM 704 O O . PRO A 1 83 ? -16.531 3.885 -5.438 1 90.12 83 PRO A O 1
ATOM 707 N N . THR A 1 84 ? -15.562 5.301 -6.887 1 90 84 THR A N 1
ATOM 708 C CA . THR A 1 84 ? -16.297 6.453 -6.371 1 90 84 THR A CA 1
ATOM 709 C C . THR A 1 84 ? -17.797 6.215 -6.43 1 90 84 THR A C 1
ATOM 711 O O . THR A 1 84 ? -18.547 6.68 -5.566 1 90 84 THR A O 1
ATOM 714 N N . TYR A 1 85 ? -18.266 5.438 -7.324 1 93.81 85 TYR A N 1
ATOM 715 C CA . TYR A 1 85 ? -19.703 5.266 -7.582 1 93.81 85 TYR A CA 1
ATOM 716 C C . TYR A 1 85 ? -20.219 3.982 -6.945 1 93.81 85 TYR A C 1
ATOM 718 O O . TYR A 1 85 ? -21.422 3.717 -6.965 1 93.81 85 TYR A O 1
ATOM 726 N N . PHE A 1 86 ? -19.344 3.246 -6.336 1 96.44 86 PHE A N 1
ATOM 727 C CA . PHE A 1 86 ? -19.766 1.977 -5.75 1 96.44 86 PHE A CA 1
ATOM 728 C C . PHE A 1 86 ? -20.75 2.205 -4.617 1 96.44 86 PHE A C 1
ATOM 730 O O . PHE A 1 86 ? -21.609 1.354 -4.348 1 96.44 86 PHE A O 1
ATOM 737 N N . ARG A 1 87 ? -20.703 3.314 -4.031 1 97.06 87 ARG A N 1
ATOM 738 C CA . ARG A 1 87 ? -21.578 3.623 -2.906 1 97.06 87 ARG A CA 1
ATOM 739 C C . ARG A 1 87 ? -23.047 3.66 -3.346 1 97.06 87 ARG A C 1
ATOM 741 O O . ARG A 1 87 ? -23.953 3.51 -2.521 1 97.06 87 ARG A O 1
ATOM 748 N N . TYR A 1 88 ? -23.312 3.84 -4.727 1 97.12 88 TYR A N 1
ATOM 749 C CA . TYR A 1 88 ? -24.672 3.812 -5.262 1 97.12 88 TYR A CA 1
ATOM 750 C C . TYR A 1 88 ? -25.344 2.482 -4.957 1 97.12 88 TYR A C 1
ATOM 752 O O . TYR A 1 88 ? -26.562 2.416 -4.836 1 97.12 88 TYR A O 1
ATOM 760 N N . PHE A 1 89 ? -24.562 1.446 -4.754 1 96.75 89 PHE A N 1
ATOM 761 C CA . PHE A 1 89 ? -25.109 0.094 -4.77 1 96.75 89 PHE A CA 1
ATOM 762 C C . PHE A 1 89 ? -25.219 -0.465 -3.354 1 96.75 89 PHE A C 1
ATOM 764 O O . PHE A 1 89 ? -25.562 -1.634 -3.164 1 96.75 89 PHE A O 1
ATOM 771 N N . ILE A 1 90 ? -24.953 0.307 -2.365 1 98.06 90 ILE A N 1
ATOM 772 C CA . ILE A 1 90 ? -24.891 -0.132 -0.976 1 98.06 90 ILE A CA 1
ATOM 773 C C . ILE A 1 90 ? -26.203 -0.816 -0.588 1 98.06 90 ILE A C 1
ATOM 775 O O . ILE A 1 90 ? -26.188 -1.917 -0.032 1 98.06 90 ILE A O 1
ATOM 779 N N . PRO A 1 91 ? -27.406 -0.319 -0.95 1 97.5 91 PRO A N 1
ATOM 780 C CA . PRO A 1 91 ? -28.641 -0.987 -0.542 1 97.5 91 PRO A CA 1
ATOM 781 C C . PRO A 1 91 ? -28.828 -2.348 -1.209 1 97.5 91 PRO A C 1
ATOM 783 O O . PRO A 1 91 ? -29.609 -3.174 -0.732 1 97.5 91 PRO A O 1
ATOM 786 N N . GLU A 1 92 ? -28.156 -2.576 -2.275 1 95 92 GLU A N 1
ATOM 787 C CA . GLU A 1 92 ? -28.297 -3.818 -3.029 1 95 92 GLU A CA 1
ATOM 788 C C . GLU A 1 92 ? -27.406 -4.914 -2.469 1 95 92 GLU A C 1
ATOM 790 O O . GLU A 1 92 ? -27.703 -6.102 -2.598 1 95 92 GLU A O 1
ATOM 795 N N . VAL A 1 93 ? -26.328 -4.504 -1.831 1 95.62 93 VAL A N 1
ATOM 796 C CA . VAL A 1 93 ? -25.328 -5.512 -1.515 1 95.62 93 VAL A CA 1
ATOM 797 C C . VAL A 1 93 ? -25.172 -5.637 -0 1 95.62 93 VAL A C 1
ATOM 799 O O . VAL A 1 93 ? -24.594 -6.602 0.495 1 95.62 93 VAL A O 1
ATOM 802 N N . ILE A 1 94 ? -25.672 -4.664 0.726 1 97.38 94 ILE A N 1
ATOM 803 C CA . ILE A 1 94 ? -25.609 -4.688 2.184 1 97.38 94 ILE A CA 1
ATOM 804 C C . ILE A 1 94 ? -27.031 -4.707 2.75 1 97.38 94 ILE A C 1
ATOM 806 O O . ILE A 1 94 ? -27.844 -3.826 2.451 1 97.38 94 ILE A O 1
ATOM 810 N N . HIS A 1 95 ? -27.328 -5.602 3.637 1 95.94 95 HIS A N 1
ATOM 811 C CA . HIS A 1 95 ? -28.719 -5.859 4.031 1 95.94 95 HIS A CA 1
ATOM 812 C C . HIS A 1 95 ? -29.062 -5.117 5.316 1 95.94 95 HIS A C 1
ATOM 814 O O . HIS A 1 95 ? -30.25 -4.992 5.664 1 95.94 95 HIS A O 1
ATOM 820 N N . GLU A 1 96 ? -28.078 -4.625 6.039 1 97.12 96 GLU A N 1
ATOM 821 C CA . GLU A 1 96 ? -28.359 -3.855 7.25 1 97.12 96 GLU A CA 1
ATOM 822 C C . GLU A 1 96 ? -29.203 -2.619 6.93 1 97.12 96 GLU A C 1
ATOM 824 O O . GLU A 1 96 ? -29.078 -2.041 5.848 1 97.12 96 GLU A O 1
ATOM 829 N N . ASP A 1 97 ? -30.016 -2.211 7.883 1 96.75 97 ASP A N 1
ATOM 830 C CA . ASP A 1 97 ? -30.953 -1.112 7.691 1 96.75 97 ASP A CA 1
ATOM 831 C C . ASP A 1 97 ? -30.219 0.229 7.629 1 96.75 97 ASP A C 1
ATOM 833 O O . ASP A 1 97 ? -30.703 1.17 6.988 1 96.75 97 ASP A O 1
ATOM 837 N N . LYS A 1 98 ? -29.203 0.317 8.391 1 97.06 98 LYS A N 1
ATOM 838 C CA . LYS A 1 98 ? -28.375 1.517 8.453 1 97.06 98 LYS A CA 1
ATOM 839 C C . LYS A 1 98 ? -26.906 1.188 8.172 1 97.06 98 LYS A C 1
ATOM 841 O O . LYS A 1 98 ? -26.375 0.224 8.719 1 97.06 98 LYS A O 1
ATOM 846 N N . VAL A 1 99 ? -26.312 1.957 7.234 1 98.62 99 VAL A N 1
ATOM 847 C CA . VAL A 1 99 ? -24.922 1.724 6.855 1 98.62 99 VAL A CA 1
ATOM 848 C C . VAL A 1 99 ? -24.156 3.043 6.867 1 98.62 99 VAL A C 1
ATOM 850 O O . VAL A 1 99 ? -24.609 4.043 6.309 1 98.62 99 VAL A O 1
ATOM 853 N N . LEU A 1 100 ? -23.031 3.043 7.543 1 98.88 100 LEU A N 1
ATOM 854 C CA . LEU A 1 100 ? -22.141 4.195 7.492 1 98.88 100 LEU A CA 1
ATOM 855 C C . LEU A 1 100 ? -21.094 4.027 6.383 1 98.88 100 LEU A C 1
ATOM 857 O O . LEU A 1 100 ? -20.281 3.105 6.43 1 98.88 100 LEU A O 1
ATOM 861 N N . TYR A 1 101 ? -21.188 4.891 5.371 1 98.81 101 TYR A N 1
ATOM 862 C CA . TYR A 1 101 ? -20.172 4.934 4.332 1 98.81 101 TYR A CA 1
ATOM 863 C C . TYR A 1 101 ? -19.062 5.926 4.695 1 98.81 101 TYR A C 1
ATOM 865 O O . TYR A 1 101 ? -19.344 7.043 5.137 1 98.81 101 TYR A O 1
ATOM 873 N N . LEU A 1 102 ? -17.812 5.52 4.473 1 98.81 102 LEU A N 1
ATOM 874 C CA . LEU A 1 102 ? -16.656 6.371 4.742 1 98.81 102 LEU A CA 1
ATOM 875 C C . LEU A 1 102 ? -15.68 6.352 3.572 1 98.81 102 LEU A C 1
ATOM 877 O O . LEU A 1 102 ? -15.352 5.285 3.045 1 98.81 102 LEU A O 1
ATOM 881 N N . ASP A 1 103 ? -15.195 7.559 3.174 1 98.12 103 ASP A N 1
ATOM 882 C CA . ASP A 1 103 ? -14.055 7.594 2.266 1 98.12 103 ASP A CA 1
ATOM 883 C C . ASP A 1 103 ? -12.812 6.996 2.92 1 98.12 103 ASP A C 1
ATOM 885 O O . ASP A 1 103 ? -12.695 6.984 4.148 1 98.12 103 ASP A O 1
ATOM 889 N N . CYS A 1 104 ? -11.883 6.582 2.049 1 98.06 104 CYS A N 1
ATOM 890 C CA . CYS A 1 104 ? -10.719 5.859 2.555 1 98.06 104 CYS A CA 1
ATOM 891 C C . CYS A 1 104 ? -9.633 6.828 3.02 1 98.06 104 CYS A C 1
ATOM 893 O O . CYS A 1 104 ? -8.664 6.418 3.66 1 98.06 104 CYS A O 1
ATOM 895 N N . ASP A 1 105 ? -9.781 8.125 2.754 1 98.06 105 ASP A N 1
ATOM 896 C CA . ASP A 1 105 ? -8.805 9.125 3.184 1 98.06 105 ASP A CA 1
ATOM 897 C C . ASP A 1 105 ? -9.234 9.789 4.488 1 98.06 105 ASP A C 1
ATOM 899 O O . ASP A 1 105 ? -9.07 11 4.656 1 98.06 105 ASP A O 1
ATOM 903 N N . MET A 1 106 ? -9.867 8.992 5.344 1 98.69 106 MET A N 1
ATOM 904 C CA . MET A 1 106 ? -10.32 9.469 6.652 1 98.69 106 MET A CA 1
ATOM 905 C C . MET A 1 106 ? -9.633 8.703 7.777 1 98.69 106 MET A C 1
ATOM 907 O O . MET A 1 106 ? -9.047 7.645 7.547 1 98.69 106 MET A O 1
ATOM 911 N N . ILE A 1 107 ? -9.656 9.289 8.953 1 98.56 107 ILE A N 1
ATOM 912 C CA . ILE A 1 107 ? -9.234 8.656 10.203 1 98.56 107 ILE A CA 1
ATOM 913 C C . ILE A 1 107 ? -10.297 8.867 11.273 1 98.56 107 ILE A C 1
ATOM 915 O O . ILE A 1 107 ? -10.797 9.977 11.453 1 98.56 107 ILE A O 1
ATOM 919 N N . ILE A 1 108 ? -10.648 7.816 11.945 1 98.69 108 ILE A N 1
ATOM 920 C CA . ILE A 1 108 ? -11.609 7.859 13.047 1 98.69 108 ILE A CA 1
ATOM 921 C C . ILE A 1 108 ? -10.867 7.945 14.375 1 98.69 108 ILE A C 1
ATOM 923 O O . ILE A 1 108 ? -10.039 7.09 14.695 1 98.69 108 ILE A O 1
ATOM 927 N N . THR A 1 109 ? -11.172 8.984 15.109 1 97.19 109 THR A N 1
ATOM 928 C CA . THR A 1 109 ? -10.43 9.211 16.344 1 97.19 109 THR A CA 1
ATOM 929 C C . THR A 1 109 ? -11.328 9.023 17.562 1 97.19 109 THR A C 1
ATOM 931 O O . THR A 1 109 ? -10.977 9.422 18.672 1 97.19 109 THR A O 1
ATOM 934 N N . SER A 1 110 ? -12.516 8.438 17.297 1 96 110 SER A N 1
ATOM 935 C CA . SER A 1 110 ? -13.484 8.359 18.391 1 96 110 SER A CA 1
ATOM 936 C C . SER A 1 110 ? -14.406 7.16 18.219 1 96 110 SER A C 1
ATOM 938 O O . SER A 1 110 ? -14.336 6.441 17.219 1 96 110 SER A O 1
ATOM 940 N N . ASP A 1 111 ? -15.219 7.004 19.312 1 96 111 ASP A N 1
ATOM 941 C CA . ASP A 1 111 ? -16.312 6.031 19.25 1 96 111 ASP A CA 1
ATOM 942 C C . ASP A 1 111 ? -17.422 6.504 18.312 1 96 111 ASP A C 1
ATOM 944 O O . ASP A 1 111 ? -17.781 7.68 18.312 1 96 111 ASP A O 1
ATOM 948 N N . LEU A 1 112 ? -17.938 5.609 17.469 1 95.75 112 LEU A N 1
ATOM 949 C CA . LEU A 1 112 ? -18.922 5.953 16.438 1 95.75 112 LEU A CA 1
ATOM 950 C C . LEU A 1 112 ? -20.328 5.562 16.875 1 95.75 112 LEU A C 1
ATOM 952 O O . LEU A 1 112 ? -21.266 5.676 16.094 1 95.75 112 LEU A O 1
ATOM 956 N N . THR A 1 113 ? -20.547 5.168 18.047 1 95.38 113 THR A N 1
ATOM 957 C CA . THR A 1 113 ? -21.844 4.676 18.516 1 95.38 113 THR A CA 1
ATOM 958 C C . THR A 1 113 ? -22.906 5.754 18.375 1 95.38 113 THR A C 1
ATOM 960 O O . THR A 1 113 ? -24.031 5.461 17.953 1 95.38 113 THR A O 1
ATOM 963 N N . SER A 1 114 ? -22.562 6.949 18.656 1 95.31 114 SER A N 1
ATOM 964 C CA . SER A 1 114 ? -23.531 8.039 18.641 1 95.31 114 SER A CA 1
ATOM 965 C C . SER A 1 114 ? -24.109 8.242 17.25 1 95.31 114 SER A C 1
ATOM 967 O O . SER A 1 114 ? -25.297 8.531 17.094 1 95.31 114 SER A O 1
ATOM 969 N N . ILE A 1 115 ? -23.359 8.086 16.219 1 95.88 115 ILE A N 1
ATOM 970 C CA . ILE A 1 115 ? -23.844 8.289 14.859 1 95.88 115 ILE A CA 1
ATOM 971 C C . ILE A 1 115 ? -24.812 7.172 14.484 1 95.88 115 ILE A C 1
ATOM 973 O O . ILE A 1 115 ? -25.797 7.414 13.789 1 95.88 115 ILE A O 1
ATOM 977 N N . PHE A 1 116 ? -24.703 5.992 14.977 1 95.38 116 PHE A N 1
ATOM 978 C CA . PHE A 1 116 ? -25.516 4.848 14.617 1 95.38 116 PHE A CA 1
ATOM 979 C C . PHE A 1 116 ? -26.844 4.863 15.383 1 95.38 116 PHE A C 1
ATOM 981 O O . PHE A 1 116 ? -27.797 4.203 14.992 1 95.38 116 PHE A O 1
ATOM 988 N N . THR A 1 117 ? -26.875 5.641 16.453 1 94.69 117 THR A N 1
ATOM 989 C CA . THR A 1 117 ? -28.094 5.688 17.25 1 94.69 117 THR A CA 1
ATOM 990 C C . THR A 1 117 ? -29 6.82 16.781 1 94.69 117 THR A C 1
ATOM 992 O O . THR A 1 117 ? -30.141 6.949 17.234 1 94.69 117 THR A O 1
ATOM 995 N N . LEU A 1 118 ? -28.516 7.574 15.906 1 96.06 118 LEU A N 1
ATOM 996 C CA . LEU A 1 118 ? -29.312 8.664 15.359 1 96.06 118 LEU A CA 1
ATOM 997 C C . LEU A 1 118 ? -30.562 8.125 14.672 1 96.06 118 LEU A C 1
ATOM 999 O O . LEU A 1 118 ? -30.5 7.129 13.945 1 96.06 118 LEU A O 1
ATOM 1003 N N . ASP A 1 119 ? -31.672 8.797 14.906 1 97.25 119 ASP A N 1
ATOM 1004 C CA . ASP A 1 119 ? -32.906 8.469 14.188 1 97.25 119 ASP A CA 1
ATOM 1005 C C . ASP A 1 119 ? -32.938 9.148 12.82 1 97.25 119 ASP A C 1
ATOM 1007 O O . ASP A 1 119 ? -33.094 10.367 12.734 1 97.25 119 ASP A O 1
ATOM 1011 N N . ILE A 1 120 ? -32.812 8.312 11.773 1 97.88 120 ILE A N 1
ATOM 1012 C CA . ILE A 1 120 ? -32.844 8.891 10.438 1 97.88 120 ILE A CA 1
ATOM 1013 C C . ILE A 1 120 ? -34 8.297 9.641 1 97.88 120 ILE A C 1
ATOM 1015 O O . ILE A 1 120 ? -33.938 8.211 8.414 1 97.88 120 ILE A O 1
ATOM 1019 N N . SER A 1 121 ? -35.031 7.926 10.258 1 96.81 121 SER A N 1
ATOM 1020 C CA . SER A 1 121 ? -36.156 7.238 9.633 1 96.81 121 SER A CA 1
ATOM 1021 C C . SER A 1 121 ? -36.844 8.125 8.602 1 96.81 121 SER A C 1
ATOM 1023 O O . SER A 1 121 ? -37.438 7.629 7.648 1 96.81 121 SER A O 1
ATOM 1025 N N . LYS A 1 122 ? -36.75 9.422 8.781 1 96.56 122 LYS A N 1
ATOM 1026 C CA . LYS A 1 122 ? -37.438 10.352 7.891 1 96.56 122 LYS A CA 1
ATOM 1027 C C . LYS A 1 122 ? -36.5 10.867 6.805 1 96.56 122 LYS A C 1
ATOM 1029 O O . LYS A 1 122 ? -36.906 11.68 5.969 1 96.56 122 LYS A O 1
ATOM 1034 N N . TYR A 1 123 ? -35.312 10.422 6.773 1 98.31 123 TYR A N 1
ATOM 1035 C CA . TYR A 1 123 ? -34.281 10.938 5.859 1 98.31 123 TYR A CA 1
ATOM 1036 C C . TYR A 1 123 ? -33.625 9.805 5.078 1 98.31 123 TYR A C 1
ATOM 1038 O O . TYR A 1 123 ? -33.594 8.664 5.539 1 98.31 123 TYR A O 1
ATOM 1046 N N . GLY A 1 124 ? -33.125 10.109 3.891 1 98.56 124 GLY A N 1
ATOM 1047 C CA . GLY A 1 124 ? -32.406 9.141 3.107 1 98.56 124 GLY A CA 1
ATOM 1048 C C . GLY A 1 124 ? -30.953 8.992 3.551 1 98.56 124 GLY A C 1
ATOM 1049 O O . GLY A 1 124 ? -30.344 7.93 3.387 1 98.56 124 GLY A O 1
ATOM 1050 N N . VAL A 1 125 ? -30.484 10.133 4.098 1 98.75 125 VAL A N 1
ATOM 1051 C CA . VAL A 1 125 ? -29.062 10.125 4.461 1 98.75 125 VAL A CA 1
ATOM 1052 C C . VAL A 1 125 ? -28.797 11.172 5.535 1 98.75 125 VAL A C 1
ATOM 1054 O O . VAL A 1 125 ? -29.531 12.164 5.641 1 98.75 125 VAL A O 1
ATOM 1057 N N . ALA A 1 126 ? -27.922 10.914 6.422 1 98.81 126 ALA A N 1
ATOM 1058 C CA . ALA A 1 126 ? -27.297 11.938 7.27 1 98.81 126 ALA A CA 1
ATOM 1059 C C . ALA A 1 126 ? -25.859 12.195 6.859 1 98.81 126 ALA A C 1
ATOM 1061 O O . ALA A 1 126 ? -25.109 11.25 6.562 1 98.81 126 ALA A O 1
ATOM 1062 N N . ALA A 1 127 ? -25.469 13.414 6.754 1 98.69 127 ALA A N 1
ATOM 1063 C CA . ALA A 1 127 ? -24.156 13.812 6.273 1 98.69 127 ALA A CA 1
ATOM 1064 C C . ALA A 1 127 ? -23.734 15.164 6.863 1 98.69 127 ALA A C 1
ATOM 1066 O O . ALA A 1 127 ? -24.469 15.742 7.668 1 98.69 127 ALA A O 1
ATOM 1067 N N . VAL A 1 128 ? -22.547 15.555 6.555 1 98.44 128 VAL A N 1
ATOM 1068 C CA . VAL A 1 128 ? -22.047 16.828 7.047 1 98.44 128 VAL A CA 1
ATOM 1069 C C . VAL A 1 128 ? -22.062 17.859 5.922 1 98.44 128 VAL A C 1
ATOM 1071 O O . VAL A 1 128 ? -21.703 17.547 4.781 1 98.44 128 VAL A O 1
ATOM 1074 N N . ARG A 1 129 ? -22.469 19.047 6.258 1 97.5 129 ARG A N 1
ATOM 1075 C CA . ARG A 1 129 ? -22.516 20.141 5.297 1 97.5 129 ARG A CA 1
ATOM 1076 C C . ARG A 1 129 ? -21.125 20.453 4.766 1 97.5 129 ARG A C 1
ATOM 1078 O O . ARG A 1 129 ? -20.141 20.469 5.523 1 97.5 129 ARG A O 1
ATOM 1085 N N . ASP A 1 130 ? -21.078 20.672 3.455 1 96.56 130 ASP A N 1
ATOM 1086 C CA . ASP A 1 130 ? -19.844 21.156 2.848 1 96.56 130 ASP A CA 1
ATOM 1087 C C . ASP A 1 130 ? -19.781 22.672 2.85 1 96.56 130 ASP A C 1
ATOM 1089 O O . ASP A 1 130 ? -20.109 23.312 1.851 1 96.56 130 ASP A O 1
ATOM 1093 N N . ASP A 1 131 ? -19.234 23.188 3.906 1 92.06 131 ASP A N 1
ATOM 1094 C CA . ASP A 1 131 ? -19.234 24.641 4.09 1 92.06 131 ASP A CA 1
ATOM 1095 C C . ASP A 1 131 ? -18.281 25.312 3.111 1 92.06 131 ASP A C 1
ATOM 1097 O O . ASP A 1 1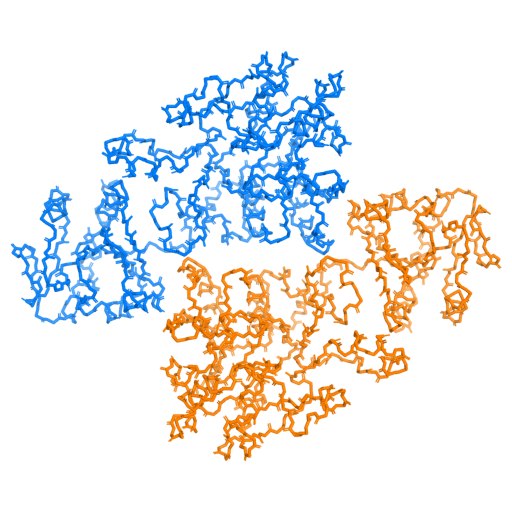31 ? -18.484 26.469 2.723 1 92.06 131 ASP A O 1
ATOM 1101 N N . LEU A 1 132 ? -17.312 24.609 2.68 1 90.94 132 LEU A N 1
ATOM 1102 C CA . LEU A 1 132 ? -16.328 25.188 1.772 1 90.94 132 LEU A CA 1
ATOM 1103 C C . LEU A 1 132 ? -16.938 25.422 0.393 1 90.94 132 LEU A C 1
ATOM 1105 O O . LEU A 1 132 ? -16.75 26.5 -0.193 1 90.94 132 LEU A O 1
ATOM 1109 N N . LEU A 1 133 ? -17.641 24.422 -0.065 1 90.75 133 LEU A N 1
ATOM 1110 C CA . LEU A 1 133 ? -18.234 24.578 -1.386 1 90.75 133 LEU A CA 1
ATOM 1111 C C . LEU A 1 133 ? -19.422 25.547 -1.34 1 90.75 133 LEU A C 1
ATOM 1113 O O . LEU A 1 133 ? -19.734 26.188 -2.34 1 90.75 133 LEU A O 1
ATOM 1117 N N . GLU A 1 134 ? -20.031 25.609 -0.194 1 90.06 134 GLU A N 1
ATOM 1118 C CA . GLU A 1 134 ? -21.062 26.625 -0.027 1 90.06 134 GLU A CA 1
ATOM 1119 C C . GLU A 1 134 ? -20.469 28.031 -0.126 1 90.06 134 GLU A C 1
ATOM 1121 O O . GLU A 1 134 ? -21 28.891 -0.823 1 90.06 134 GLU A O 1
ATOM 1126 N N . GLU A 1 135 ? -19.391 28.188 0.431 1 88.44 135 GLU A N 1
ATOM 1127 C CA . GLU A 1 135 ? -18.766 29.5 0.518 1 88.44 135 GLU A CA 1
ATOM 1128 C C . GLU A 1 135 ? -18.047 29.859 -0.778 1 88.44 135 GLU A C 1
ATOM 1130 O O . GLU A 1 135 ? -18.125 31 -1.251 1 88.44 135 GLU A O 1
ATOM 1135 N N . TYR A 1 136 ? -17.406 28.922 -1.371 1 88.88 136 TYR A N 1
ATOM 1136 C CA . TYR A 1 136 ? -16.484 29.266 -2.453 1 88.88 136 TYR A CA 1
ATOM 1137 C C . TYR A 1 136 ? -17.109 28.969 -3.811 1 88.88 136 TYR A C 1
ATOM 1139 O O . TYR A 1 136 ? -16.656 29.469 -4.836 1 88.88 136 TYR A O 1
ATOM 1147 N N . ASP A 1 137 ? -18.141 28.109 -3.811 1 90.25 137 ASP A N 1
ATOM 1148 C CA . ASP A 1 137 ? -18.719 27.734 -5.098 1 90.25 137 ASP A CA 1
ATOM 1149 C C . ASP A 1 137 ? -20.219 27.984 -5.121 1 90.25 137 ASP A C 1
ATOM 1151 O O . ASP A 1 137 ? -20.891 27.625 -6.09 1 90.25 137 ASP A O 1
ATOM 1155 N N . GLY A 1 138 ? -20.766 28.391 -4.055 1 90.19 138 GLY A N 1
ATOM 1156 C CA . GLY A 1 138 ? -22.172 28.797 -4.012 1 90.19 138 GLY A CA 1
ATOM 1157 C C . GLY A 1 138 ? -23.109 27.609 -3.891 1 90.19 138 GLY A C 1
ATOM 1158 O O . GLY A 1 138 ? -24.312 27.734 -4.18 1 90.19 138 GLY A O 1
ATOM 1159 N N . LYS A 1 139 ? -22.625 26.531 -3.449 1 91.56 139 LYS A N 1
ATOM 1160 C CA . LYS A 1 139 ? -23.484 25.375 -3.25 1 91.56 139 LYS A CA 1
ATOM 1161 C C . LYS A 1 139 ? -24.297 25.5 -1.96 1 91.56 139 LYS A C 1
ATOM 1163 O O . LYS A 1 139 ? -23.766 25.297 -0.866 1 91.56 139 LYS A O 1
ATOM 1168 N N . GLU A 1 140 ? -25.609 25.672 -2.078 1 90.75 140 GLU A N 1
ATOM 1169 C CA . GLU A 1 140 ? -26.469 25.844 -0.905 1 90.75 140 GLU A CA 1
ATOM 1170 C C . GLU A 1 140 ? -27.047 24.516 -0.437 1 90.75 140 GLU A C 1
ATOM 1172 O O . GLU A 1 140 ? -27.438 23.672 -1.255 1 90.75 140 GLU A O 1
ATOM 1177 N N . ASP A 1 141 ? -27.078 24.375 0.912 1 93.75 141 ASP A N 1
ATOM 1178 C CA . ASP A 1 141 ? -27.656 23.156 1.491 1 93.75 141 ASP A CA 1
ATOM 1179 C C . ASP A 1 141 ? -27.031 21.922 0.863 1 93.75 141 ASP A C 1
ATOM 1181 O O . ASP A 1 141 ? -27.75 21.047 0.377 1 93.75 141 ASP A O 1
ATOM 1185 N N . TYR A 1 142 ? -25.734 21.875 0.896 1 96.88 142 TYR A N 1
ATOM 1186 C CA . TYR A 1 142 ? -24.906 20.906 0.176 1 96.88 142 TYR A CA 1
ATOM 1187 C C . TYR A 1 142 ? -24.031 20.109 1.139 1 96.88 142 TYR A C 1
ATOM 1189 O O . TYR A 1 142 ? -23.297 20.688 1.945 1 96.88 142 TYR A O 1
ATOM 1197 N N . PHE A 1 143 ? -24.203 18.797 1.079 1 97.94 143 PHE A N 1
ATOM 1198 C CA . PHE A 1 143 ? -23.406 18 1.993 1 97.94 143 PHE A CA 1
ATOM 1199 C C . PHE A 1 143 ? -22.234 17.359 1.263 1 97.94 143 PHE A C 1
ATOM 1201 O O . PHE A 1 143 ? -22.266 17.219 0.038 1 97.94 143 PHE A O 1
ATOM 1208 N N . ASN A 1 144 ? -21.125 17.094 1.993 1 97.62 144 ASN A N 1
ATOM 1209 C CA . ASN A 1 144 ? -20 16.328 1.479 1 97.62 144 ASN A CA 1
ATOM 1210 C C . ASN A 1 144 ? -20.297 14.828 1.471 1 97.62 144 ASN A C 1
ATOM 1212 O O . ASN A 1 144 ? -20.844 14.297 2.434 1 97.62 144 ASN A O 1
ATOM 1216 N N . SER A 1 145 ? -19.875 14.172 0.46 1 97.62 145 SER A N 1
ATOM 1217 C CA . SER A 1 145 ? -20.297 12.789 0.256 1 97.62 145 SER A CA 1
ATOM 1218 C C . SER A 1 145 ? -19.266 11.812 0.818 1 97.62 145 SER A C 1
ATOM 1220 O O . SER A 1 145 ? -19.359 10.602 0.586 1 97.62 145 SER A O 1
ATOM 1222 N N . GLY A 1 146 ? -18.266 12.266 1.596 1 98 146 GLY A N 1
ATOM 1223 C CA . GLY A 1 146 ? -17.219 11.391 2.088 1 98 146 GLY A CA 1
ATOM 1224 C C . GLY A 1 146 ? -17.641 10.578 3.297 1 98 146 GLY A C 1
ATOM 1225 O O . GLY A 1 146 ? -17.062 9.516 3.568 1 98 146 GLY A O 1
ATOM 1226 N N . LEU A 1 147 ? -18.562 11.07 4.086 1 98.69 147 LEU A N 1
ATOM 1227 C CA . LEU A 1 147 ? -19.203 10.344 5.184 1 98.69 147 LEU A CA 1
ATOM 1228 C C . LEU A 1 147 ? -20.719 10.406 5.07 1 98.69 147 LEU A C 1
ATOM 1230 O O . LEU A 1 147 ? -21.297 11.492 5.117 1 98.69 147 LEU A O 1
ATOM 1234 N N . LEU A 1 148 ? -21.359 9.266 4.906 1 98.81 148 LEU A N 1
ATOM 1235 C CA . LEU A 1 148 ? -22.797 9.164 4.738 1 98.81 148 LEU A CA 1
ATOM 1236 C C . LEU A 1 148 ? -23.375 8.086 5.652 1 98.81 148 LEU A C 1
ATOM 1238 O O . LEU A 1 148 ? -22.984 6.918 5.566 1 98.81 148 LEU A O 1
ATOM 1242 N N . LEU A 1 149 ? -24.219 8.477 6.57 1 98.81 149 LEU A N 1
ATOM 1243 C CA . LEU A 1 149 ? -25.062 7.488 7.211 1 98.81 149 LEU A CA 1
ATOM 1244 C C . LEU A 1 149 ? -26.297 7.203 6.363 1 98.81 149 LEU A C 1
ATOM 1246 O O . LEU A 1 149 ? -27.234 8.008 6.328 1 98.81 149 LEU A O 1
ATOM 1250 N N . ILE A 1 150 ? -26.344 6.098 5.758 1 98.75 150 ILE A N 1
ATOM 1251 C CA . ILE A 1 150 ? -27.312 5.785 4.719 1 98.75 150 ILE A CA 1
ATOM 1252 C C . ILE A 1 150 ? -28.484 5.012 5.324 1 98.75 150 ILE A C 1
ATOM 1254 O O . ILE A 1 150 ? -28.281 4.047 6.062 1 98.75 150 ILE A O 1
ATOM 1258 N N . ASN A 1 151 ? -29.656 5.504 5.07 1 98.69 151 ASN A N 1
ATOM 1259 C CA . ASN A 1 151 ? -30.891 4.773 5.359 1 98.69 151 ASN A CA 1
ATOM 1260 C C . ASN A 1 151 ? -31.219 3.777 4.254 1 98.69 151 ASN A C 1
ATOM 1262 O O . ASN A 1 151 ? -31.922 4.113 3.301 1 98.69 151 ASN A O 1
ATOM 1266 N N . ASN A 1 152 ? -30.844 2.59 4.461 1 98.06 152 ASN A N 1
ATOM 1267 C CA . ASN A 1 152 ? -30.969 1.575 3.42 1 98.06 152 ASN A CA 1
ATOM 1268 C C . ASN A 1 152 ? -32.438 1.243 3.145 1 98.06 152 ASN A C 1
ATOM 1270 O O . ASN A 1 152 ? -32.812 0.935 2.012 1 98.06 152 ASN A O 1
ATOM 1274 N N . ILE A 1 153 ? -33.219 1.273 4.16 1 97.81 153 ILE A N 1
ATOM 1275 C CA . ILE A 1 153 ? -34.656 1.026 3.986 1 97.81 153 ILE A CA 1
ATOM 1276 C C . ILE A 1 153 ? -35.25 2.07 3.043 1 97.81 153 ILE A C 1
ATOM 1278 O O . ILE A 1 153 ? -35.906 1.725 2.061 1 97.81 153 ILE A O 1
ATOM 1282 N N . PHE A 1 154 ? -34.969 3.271 3.35 1 97.94 154 PHE A N 1
ATOM 1283 C CA . PHE A 1 154 ? -35.438 4.379 2.533 1 97.94 154 PHE A CA 1
ATOM 1284 C C . PHE A 1 154 ? -34.969 4.234 1.092 1 97.94 154 PHE A C 1
ATOM 1286 O O . PHE A 1 154 ? -35.75 4.387 0.156 1 97.94 154 PHE A O 1
ATOM 1293 N N . TRP A 1 155 ? -33.719 3.945 0.866 1 98.56 155 TRP A N 1
ATOM 1294 C CA . TRP A 1 155 ? -33.125 3.838 -0.467 1 98.56 155 TRP A CA 1
ATOM 1295 C C . TRP A 1 155 ? -33.812 2.725 -1.267 1 98.56 155 TRP A C 1
ATOM 1297 O O . TRP A 1 155 ? -34.094 2.891 -2.455 1 98.56 155 TRP A O 1
ATOM 1307 N N . ARG A 1 156 ? -34.031 1.602 -0.613 1 98.06 156 ARG A N 1
ATOM 1308 C CA . ARG A 1 156 ? -34.688 0.482 -1.284 1 98.06 156 ARG A CA 1
ATOM 1309 C C . ARG A 1 156 ? -36.125 0.829 -1.653 1 98.06 156 ARG A C 1
ATOM 1311 O O . ARG A 1 156 ? -36.531 0.592 -2.783 1 98.06 156 ARG A O 1
ATOM 1318 N N . GLU A 1 157 ? -36.812 1.375 -0.722 1 97.62 157 GLU A N 1
ATOM 1319 C CA . GLU A 1 157 ? -38.219 1.695 -0.922 1 97.62 157 GLU A CA 1
ATOM 1320 C C . GLU A 1 157 ? -38.375 2.752 -2.01 1 97.62 157 GLU A C 1
ATOM 1322 O O . GLU A 1 157 ? -39.344 2.701 -2.779 1 97.62 157 GLU A O 1
ATOM 1327 N N . GLN A 1 158 ? -37.469 3.645 -2.09 1 97.12 158 GLN A N 1
ATOM 1328 C CA . GLN A 1 158 ? -37.594 4.77 -3.006 1 97.12 158 GLN A CA 1
ATOM 1329 C C . GLN A 1 158 ? -36.812 4.551 -4.285 1 97.12 158 GLN A C 1
ATOM 1331 O O . GLN A 1 158 ? -36.781 5.418 -5.16 1 97.12 158 GLN A O 1
ATOM 1336 N N . GLY A 1 159 ? -36.094 3.441 -4.41 1 97.38 159 GLY A N 1
ATOM 1337 C CA . GLY A 1 159 ? -35.281 3.141 -5.586 1 97.38 159 GLY A CA 1
ATOM 1338 C C . GLY A 1 159 ? -34.156 4.137 -5.82 1 97.38 159 GLY A C 1
ATOM 1339 O O . GLY A 1 159 ? -33.938 4.586 -6.949 1 97.38 159 GLY A O 1
ATOM 1340 N N . ILE A 1 160 ? -33.531 4.52 -4.773 1 97.88 160 ILE A N 1
ATOM 1341 C CA . ILE A 1 160 ? -32.531 5.598 -4.836 1 97.88 160 ILE A CA 1
ATOM 1342 C C . ILE A 1 160 ? -31.359 5.168 -5.699 1 97.88 160 ILE A C 1
ATOM 1344 O O . ILE A 1 160 ? -30.812 5.969 -6.465 1 97.88 160 ILE A O 1
ATOM 1348 N N . SER A 1 161 ? -30.875 3.918 -5.641 1 96.81 161 SER A N 1
ATOM 1349 C CA . SER A 1 161 ? -29.734 3.439 -6.422 1 96.81 161 SER A CA 1
ATOM 1350 C C . SER A 1 161 ? -29.953 3.686 -7.914 1 96.81 161 SER A C 1
ATOM 1352 O O . SER A 1 161 ? -29.078 4.25 -8.586 1 96.81 161 SER A O 1
ATOM 1354 N N . GLN A 1 162 ? -31.062 3.332 -8.391 1 96.38 162 GLN A N 1
ATOM 1355 C CA . GLN A 1 162 ? -31.375 3.523 -9.805 1 96.38 162 GLN A CA 1
ATOM 1356 C C . GLN A 1 162 ? -31.484 5.008 -10.148 1 96.38 162 GLN A C 1
ATOM 1358 O O . GLN A 1 162 ? -31.047 5.434 -11.219 1 96.38 162 GLN A O 1
ATOM 1363 N N . ARG A 1 163 ? -32.062 5.773 -9.258 1 97.25 163 ARG A N 1
ATOM 1364 C CA . ARG A 1 163 ? -32.188 7.211 -9.484 1 97.25 163 ARG A CA 1
ATOM 1365 C C . ARG A 1 163 ? -30.812 7.859 -9.602 1 97.25 163 ARG A C 1
ATOM 1367 O O . ARG A 1 163 ? -30.609 8.758 -10.422 1 97.25 163 ARG A O 1
ATOM 1374 N N . LEU A 1 164 ? -29.922 7.41 -8.789 1 96.88 164 LEU A N 1
ATOM 1375 C CA . LEU A 1 164 ? -28.562 7.934 -8.844 1 96.88 164 LEU A CA 1
ATOM 1376 C C . LEU A 1 164 ? -27.906 7.605 -10.18 1 96.88 164 LEU A C 1
ATOM 1378 O O . LEU A 1 164 ? -27.266 8.461 -10.789 1 96.88 164 LEU A O 1
ATOM 1382 N N . LEU A 1 165 ? -28.031 6.418 -10.656 1 94.94 165 LEU A N 1
ATOM 1383 C CA . LEU A 1 165 ? -27.469 5.992 -11.93 1 94.94 165 LEU A CA 1
ATOM 1384 C C . LEU A 1 165 ? -28.047 6.793 -13.078 1 94.94 165 LEU A C 1
ATOM 1386 O O . LEU A 1 165 ? -27.312 7.301 -13.93 1 94.94 165 LEU A O 1
ATOM 1390 N N . ASP A 1 166 ? -29.344 6.941 -13.062 1 95.69 166 ASP A N 1
ATOM 1391 C CA . ASP A 1 166 ? -30.047 7.676 -14.109 1 95.69 166 ASP A CA 1
ATOM 1392 C C . ASP A 1 166 ? -29.609 9.141 -14.141 1 95.69 166 ASP A C 1
ATOM 1394 O O . ASP A 1 166 ? -29.328 9.688 -15.211 1 95.69 166 ASP A O 1
ATOM 1398 N N . TYR A 1 167 ? -29.609 9.695 -12.961 1 95.62 167 TYR A N 1
ATOM 1399 C CA . TYR A 1 167 ? -29.203 11.094 -12.867 1 95.62 167 TYR A CA 1
ATOM 1400 C C . TYR A 1 167 ? -27.797 11.289 -13.398 1 95.62 167 TYR A C 1
ATOM 1402 O O . TYR A 1 167 ? -27.516 12.258 -14.109 1 95.62 167 TYR A O 1
ATOM 1410 N N . THR A 1 168 ? -26.875 10.391 -13.008 1 93.81 168 THR A N 1
ATOM 1411 C CA . THR A 1 168 ? -25.5 10.469 -13.469 1 93.81 168 THR A CA 1
ATOM 1412 C C . THR A 1 168 ? -25.438 10.367 -14.992 1 93.81 168 THR A C 1
ATOM 1414 O O . THR A 1 168 ? -24.734 11.148 -15.641 1 93.81 168 THR A O 1
ATOM 1417 N N . ARG A 1 169 ? -26.109 9.453 -15.547 1 91.19 169 ARG A N 1
ATOM 1418 C CA . ARG A 1 169 ? -26.141 9.242 -16.984 1 91.19 169 ARG A CA 1
ATOM 1419 C C . ARG A 1 169 ? -26.641 10.484 -17.719 1 91.19 169 ARG A C 1
ATOM 1421 O O . ARG A 1 169 ? -26.062 10.883 -18.734 1 91.19 169 ARG A O 1
ATOM 1428 N N . GLU A 1 170 ? -27.578 11.109 -17.188 1 92.94 170 GLU A N 1
ATOM 1429 C CA . GLU A 1 170 ? -28.234 12.234 -17.828 1 92.94 170 GLU A CA 1
ATOM 1430 C C . GLU A 1 170 ? -27.438 13.516 -17.672 1 92.94 170 GLU A C 1
ATOM 1432 O O . GLU A 1 170 ? -27.547 14.43 -18.484 1 92.94 170 GLU A O 1
ATOM 1437 N N . ASN A 1 171 ? -26.594 13.578 -16.641 1 91.44 171 ASN A N 1
ATOM 1438 C CA . ASN A 1 171 ? -26 14.867 -16.312 1 91.44 171 ASN A CA 1
ATOM 1439 C C . ASN A 1 171 ? -24.469 14.781 -16.297 1 91.44 171 ASN A C 1
ATOM 1441 O O . ASN A 1 171 ? -23.797 15.688 -15.805 1 91.44 171 ASN A O 1
ATOM 1445 N N . GLN A 1 172 ? -23.875 13.703 -16.719 1 85.88 172 GLN A N 1
ATOM 1446 C CA . GLN A 1 172 ? -22.453 13.438 -16.578 1 85.88 172 GLN A CA 1
ATOM 1447 C C . GLN A 1 172 ? -21.625 14.586 -17.156 1 85.88 172 GLN A C 1
ATOM 1449 O O . GLN A 1 172 ? -20.562 14.922 -16.609 1 85.88 172 GLN A O 1
ATOM 1454 N N . GLY A 1 173 ? -22.047 15.258 -18.156 1 83.69 173 GLY A N 1
ATOM 1455 C CA . GLY A 1 173 ? -21.328 16.375 -18.766 1 83.69 173 GLY A CA 1
ATOM 1456 C C . GLY A 1 173 ? -21.375 17.641 -17.922 1 83.69 173 GLY A C 1
ATOM 1457 O O . GLY A 1 173 ? -20.516 18.5 -18.062 1 83.69 173 GLY A O 1
ATOM 1458 N N . ALA A 1 174 ? -22.281 17.766 -16.969 1 85.31 174 ALA A N 1
ATOM 1459 C CA . ALA A 1 174 ? -22.5 19 -16.219 1 85.31 174 ALA A CA 1
ATOM 1460 C C . ALA A 1 174 ? -22.016 18.859 -14.773 1 85.31 174 ALA A C 1
ATOM 1462 O O . ALA A 1 174 ? -21.891 19.844 -14.055 1 85.31 174 ALA A O 1
ATOM 1463 N N . LEU A 1 175 ? -21.703 17.719 -14.398 1 88.69 175 LEU A N 1
ATOM 1464 C CA . LEU A 1 175 ? -21.328 17.469 -13.008 1 88.69 175 LEU A CA 1
ATOM 1465 C C . LEU A 1 175 ? -19.938 18.031 -12.711 1 88.69 175 LEU A C 1
ATOM 1467 O O . LEU A 1 175 ? -18.984 17.719 -13.414 1 88.69 175 LEU A O 1
ATOM 1471 N N . GLN A 1 176 ? -19.844 18.797 -11.688 1 88.12 176 GLN A N 1
ATOM 1472 C CA . GLN A 1 176 ? -18.562 19.391 -11.281 1 88.12 176 GLN A CA 1
ATOM 1473 C C . GLN A 1 176 ? -17.891 18.531 -10.211 1 88.12 176 GLN A C 1
ATOM 1475 O O . GLN A 1 176 ? -16.672 18.359 -10.242 1 88.12 176 GLN A O 1
ATOM 1480 N N . TYR A 1 177 ? -18.688 18.047 -9.273 1 91.69 177 TYR A N 1
ATOM 1481 C CA . TYR A 1 177 ? -18.156 17.266 -8.172 1 91.69 177 TYR A CA 1
ATOM 1482 C C . TYR A 1 177 ? -18.688 15.836 -8.195 1 91.69 177 TYR A C 1
ATOM 1484 O O . TYR A 1 177 ? -18.875 15.227 -7.141 1 91.69 177 TYR A O 1
ATOM 1492 N N . HIS A 1 178 ? -19.094 15.398 -9.305 1 91.88 178 HIS A N 1
ATOM 1493 C CA . HIS A 1 178 ? -19.375 14.008 -9.648 1 91.88 178 HIS A CA 1
ATOM 1494 C C . HIS A 1 178 ? -20.406 13.406 -8.703 1 91.88 178 HIS A C 1
ATOM 1496 O O . HIS A 1 178 ? -21.547 13.875 -8.641 1 91.88 178 HIS A O 1
ATOM 1502 N N . ASP A 1 179 ? -20 12.391 -7.914 1 93.81 179 ASP A N 1
ATOM 1503 C CA . ASP A 1 179 ? -20.922 11.672 -7.051 1 93.81 179 ASP A CA 1
ATOM 1504 C C . ASP A 1 179 ? -21.562 12.617 -6.023 1 93.81 179 ASP A C 1
ATOM 1506 O O . ASP A 1 179 ? -22.734 12.477 -5.691 1 93.81 179 ASP A O 1
ATOM 1510 N N . GLN A 1 180 ? -20.797 13.547 -5.574 1 95.75 180 GLN A N 1
ATOM 1511 C CA . GLN A 1 180 ? -21.312 14.453 -4.559 1 95.75 180 GLN A CA 1
ATOM 1512 C C . GLN A 1 180 ? -22.453 15.305 -5.102 1 95.75 180 GLN A C 1
ATOM 1514 O O . GLN A 1 180 ? -23.469 15.492 -4.422 1 95.75 180 GLN A O 1
ATOM 1519 N N . ASP A 1 181 ? -22.297 15.789 -6.352 1 95.06 181 ASP A N 1
ATOM 1520 C CA . ASP A 1 181 ? -23.375 16.531 -7.004 1 95.06 181 ASP A CA 1
ATOM 1521 C C . ASP A 1 181 ? -24.625 15.656 -7.141 1 95.06 181 ASP A C 1
ATOM 1523 O O . ASP A 1 181 ? -25.734 16.109 -6.836 1 95.06 181 ASP A O 1
ATOM 1527 N N . VAL A 1 182 ? -24.453 14.492 -7.574 1 96.31 182 VAL A N 1
ATOM 1528 C CA . VAL A 1 182 ? -25.578 13.586 -7.844 1 96.31 182 VAL A CA 1
ATOM 1529 C C . VAL A 1 182 ? -26.312 13.281 -6.543 1 96.31 182 VAL A C 1
ATOM 1531 O O . VAL A 1 182 ? -27.547 13.375 -6.488 1 96.31 182 VAL A O 1
ATOM 1534 N N . LEU A 1 183 ? -25.578 12.953 -5.539 1 97.94 183 LEU A N 1
ATOM 1535 C CA . LEU A 1 183 ? -26.188 12.625 -4.25 1 97.94 183 LEU A CA 1
ATOM 1536 C C . LEU A 1 183 ? -26.969 13.805 -3.689 1 97.94 183 LEU A C 1
ATOM 1538 O O . LEU A 1 183 ? -28.062 13.641 -3.176 1 97.94 183 LEU A O 1
ATOM 1542 N N . ASN A 1 184 ? -26.391 14.969 -3.76 1 97.75 184 ASN A N 1
ATOM 1543 C CA . ASN A 1 184 ? -27.047 16.156 -3.256 1 97.75 184 ASN A CA 1
ATOM 1544 C C . ASN A 1 184 ? -28.328 16.469 -4.035 1 97.75 184 ASN A C 1
ATOM 1546 O O . ASN A 1 184 ? -29.344 16.844 -3.453 1 97.75 184 ASN A O 1
ATOM 1550 N N . ASP A 1 185 ? -28.312 16.297 -5.352 1 96.62 185 ASP A N 1
ATOM 1551 C CA . ASP A 1 185 ? -29.484 16.594 -6.184 1 96.62 185 ASP A CA 1
ATOM 1552 C C . ASP A 1 185 ? -30.594 15.586 -5.957 1 96.62 185 ASP A C 1
ATOM 1554 O O . ASP A 1 185 ? -31.766 15.953 -5.859 1 96.62 185 ASP A O 1
ATOM 1558 N N . VAL A 1 186 ? -30.234 14.383 -5.832 1 97.69 186 VAL A N 1
ATOM 1559 C CA . VAL A 1 186 ? -31.219 13.305 -5.715 1 97.69 186 VAL A CA 1
ATOM 1560 C C . VAL A 1 186 ? -31.797 13.289 -4.305 1 97.69 186 VAL A C 1
ATOM 1562 O O . VAL A 1 186 ? -33 13 -4.121 1 97.69 186 VAL A O 1
ATOM 1565 N N . LEU A 1 187 ? -30.984 13.664 -3.295 1 97.56 187 LEU A N 1
ATOM 1566 C CA . LEU A 1 187 ? -31.422 13.562 -1.908 1 97.56 187 LEU A CA 1
ATOM 1567 C C . LEU A 1 187 ? -31.641 14.945 -1.308 1 97.56 187 LEU A C 1
ATOM 1569 O O . LEU A 1 187 ? -31.656 15.102 -0.085 1 97.56 187 LEU A O 1
ATOM 1573 N N . CYS A 1 188 ? -31.75 16 -2.016 1 90.31 188 CYS A N 1
ATOM 1574 C CA . CYS A 1 188 ? -31.797 17.406 -1.628 1 90.31 188 CYS A CA 1
ATOM 1575 C C . CYS A 1 188 ? -32.812 17.641 -0.52 1 90.31 188 CYS A C 1
ATOM 1577 O O . CYS A 1 188 ? -32.562 18.391 0.423 1 90.31 188 CYS A O 1
ATOM 1579 N N . ASP A 1 189 ? -33.938 17.016 -0.422 1 90.38 189 ASP A N 1
ATOM 1580 C CA . ASP A 1 189 ? -34.969 17.25 0.581 1 90.38 189 ASP A CA 1
ATOM 1581 C C . ASP A 1 189 ? -35.031 16.094 1.581 1 90.38 189 ASP A C 1
ATOM 1583 O O . ASP A 1 189 ? -35.969 16.031 2.404 1 90.38 189 ASP A O 1
ATOM 1587 N N . ASN A 1 190 ? -34 15.336 1.538 1 96.25 190 ASN A N 1
ATOM 1588 C CA . ASN A 1 190 ? -34.094 14.117 2.328 1 96.25 190 ASN A CA 1
ATOM 1589 C C . ASN A 1 190 ? -32.781 13.82 3.049 1 96.25 190 ASN A C 1
ATOM 1591 O O . ASN A 1 190 ? -32.312 12.68 3.047 1 96.25 190 ASN A O 1
ATOM 1595 N N . TRP A 1 191 ? -32.094 14.883 3.568 1 97.94 191 TRP A N 1
ATOM 1596 C CA . TRP A 1 191 ? -30.875 14.594 4.305 1 97.94 191 TRP A CA 1
ATOM 1597 C C . TRP A 1 191 ? -30.844 15.328 5.641 1 97.94 191 TRP A C 1
ATOM 1599 O O . TRP A 1 191 ? -31.516 16.359 5.797 1 97.94 191 TRP A O 1
ATOM 1609 N N . LEU A 1 192 ? -30.203 14.758 6.629 1 98.25 192 LEU A N 1
ATOM 1610 C CA . LEU A 1 192 ? -30.031 15.289 7.977 1 98.25 192 LEU A CA 1
ATOM 1611 C C . LEU A 1 192 ? -28.578 15.742 8.188 1 98.25 192 LEU A C 1
ATOM 1613 O O . LEU A 1 192 ? -27.641 14.992 7.906 1 98.25 192 LEU A O 1
ATOM 1617 N N . GLU A 1 193 ? -28.422 16.953 8.711 1 97.88 193 GLU A N 1
ATOM 1618 C CA . GLU A 1 193 ? -27.078 17.5 8.93 1 97.88 193 GLU A CA 1
ATOM 1619 C C . GLU A 1 193 ? -26.484 16.969 10.234 1 97.88 193 GLU A C 1
ATOM 1621 O O . GLU A 1 193 ? -27.141 17 11.273 1 97.88 193 GLU A O 1
ATOM 1626 N N . LEU A 1 194 ? -25.297 16.484 10.102 1 98.31 194 LEU A N 1
ATOM 1627 C CA . LEU A 1 194 ? -24.516 16.031 11.25 1 98.31 194 LEU A CA 1
ATOM 1628 C C . LEU A 1 194 ? -23.562 17.125 11.727 1 98.31 194 LEU A C 1
ATOM 1630 O O . LEU A 1 194 ? -23.312 18.094 11.008 1 98.31 194 LEU A O 1
ATOM 1634 N N . ASP A 1 195 ? -23.094 16.859 12.953 1 97.06 195 ASP A N 1
ATOM 1635 C CA . ASP A 1 195 ? -22.031 17.719 13.477 1 97.06 195 ASP A CA 1
ATOM 1636 C C . ASP A 1 195 ? -20.812 17.703 12.562 1 97.06 195 ASP A C 1
ATOM 1638 O O . ASP A 1 195 ? -20.422 16.641 12.062 1 97.06 195 ASP A O 1
ATOM 1642 N N . GLU A 1 196 ? -20.125 18.859 12.43 1 96.88 196 GLU A N 1
ATOM 1643 C CA . GLU A 1 196 ? -19.016 19.016 11.5 1 96.88 196 GLU A CA 1
ATOM 1644 C C . GLU A 1 196 ? -17.859 18.094 11.867 1 96.88 196 GLU A C 1
ATOM 1646 O O . GLU A 1 196 ? -17.047 17.719 11.008 1 96.88 196 GLU A O 1
ATOM 1651 N N . THR A 1 197 ? -17.75 17.656 13.102 1 97.56 197 THR A N 1
ATOM 1652 C CA . THR A 1 197 ? -16.625 16.875 13.57 1 97.56 197 THR A CA 1
ATOM 1653 C C . THR A 1 197 ? -16.672 15.461 13 1 97.56 197 THR A C 1
ATOM 1655 O O . THR A 1 197 ? -15.688 14.719 13.07 1 97.56 197 THR A O 1
ATOM 1658 N N . TYR A 1 198 ? -17.797 15.055 12.375 1 98.19 198 TYR A N 1
ATOM 1659 C CA . TYR A 1 198 ? -17.922 13.719 11.805 1 98.19 198 TYR A CA 1
ATOM 1660 C C . TYR A 1 198 ? -17.281 13.656 10.422 1 98.19 198 TYR A C 1
ATOM 1662 O O . TYR A 1 198 ? -17.109 12.57 9.867 1 98.19 198 TYR A O 1
ATOM 1670 N N . ASN A 1 199 ? -16.953 14.758 9.875 1 98.19 199 ASN A N 1
ATOM 1671 C CA . ASN A 1 199 ? -16.359 14.875 8.547 1 98.19 199 ASN A CA 1
ATOM 1672 C C . ASN A 1 199 ? -15.562 16.172 8.406 1 98.19 199 ASN A C 1
ATOM 1674 O O . ASN A 1 199 ? -15.867 17 7.547 1 98.19 199 ASN A O 1
ATOM 1678 N N . TYR A 1 200 ? -14.523 16.281 9.25 1 97.75 200 TYR A N 1
ATOM 1679 C CA . TYR A 1 200 ? -13.781 17.547 9.312 1 97.75 200 TYR A CA 1
ATOM 1680 C C . TYR A 1 200 ? -12.766 17.641 8.18 1 97.75 200 TYR A C 1
ATOM 1682 O O . TYR A 1 200 ? -11.812 16.859 8.133 1 97.75 200 TYR A O 1
ATOM 1690 N N . HIS A 1 201 ? -12.906 18.594 7.324 1 96.31 201 HIS A N 1
ATOM 1691 C CA . HIS A 1 201 ? -12.117 18.734 6.109 1 96.31 201 HIS A CA 1
ATOM 1692 C C . HIS A 1 201 ? -10.805 19.453 6.387 1 96.31 201 HIS A C 1
ATOM 1694 O O . HIS A 1 201 ? -10.797 20.656 6.641 1 96.31 201 HIS A O 1
ATOM 1700 N N . THR A 1 202 ? -9.711 18.75 6.18 1 95 202 THR A N 1
ATOM 1701 C CA . THR A 1 202 ? -8.422 19.391 6.383 1 95 202 THR A CA 1
ATOM 1702 C C . THR A 1 202 ? -8.047 20.25 5.172 1 95 202 THR A C 1
ATOM 1704 O O . THR A 1 202 ? -7.211 21.141 5.277 1 95 202 THR A O 1
ATOM 1707 N N . GLY A 1 203 ? -8.656 20 4.023 1 90.81 203 GLY A N 1
ATOM 1708 C CA . GLY A 1 203 ? -8.352 20.688 2.781 1 90.81 203 GLY A CA 1
ATOM 1709 C C . GLY A 1 203 ? -8.695 22.172 2.826 1 90.81 203 GLY A C 1
ATOM 1710 O O . GLY A 1 203 ? -8.25 22.938 1.974 1 90.81 203 GLY A O 1
ATOM 1711 N N . ALA A 1 204 ? -9.445 22.594 3.814 1 91.12 204 ALA A N 1
ATOM 1712 C CA . ALA A 1 204 ? -9.789 24 3.982 1 91.12 204 ALA A CA 1
ATOM 1713 C C . ALA A 1 204 ? -8.531 24.859 4.109 1 91.12 204 ALA A C 1
ATOM 1715 O O . ALA A 1 204 ? -8.5 26 3.633 1 91.12 204 ALA A O 1
ATOM 1716 N N . ASP A 1 205 ? -7.547 24.266 4.668 1 92.62 205 ASP A N 1
ATOM 1717 C CA . ASP A 1 205 ? -6.312 25.016 4.883 1 92.62 205 ASP A CA 1
ATOM 1718 C C . ASP A 1 205 ? -5.664 25.391 3.555 1 92.62 205 ASP A C 1
ATOM 1720 O O . ASP A 1 205 ? -5.102 26.484 3.426 1 92.62 205 ASP A O 1
ATOM 1724 N N . MET A 1 206 ? -5.695 24.5 2.672 1 89.69 206 MET A N 1
ATOM 1725 C CA . MET A 1 206 ? -5.16 24.797 1.346 1 89.69 206 MET A CA 1
ATOM 1726 C C . MET A 1 206 ? -5.918 25.953 0.692 1 89.69 206 MET A C 1
ATOM 1728 O O . MET A 1 206 ? -5.312 26.844 0.099 1 89.69 206 MET A O 1
ATOM 1732 N N . LEU A 1 207 ? -7.195 25.922 0.802 1 89.19 207 LEU A N 1
ATOM 1733 C CA . LEU A 1 207 ? -8.031 26.969 0.223 1 89.19 207 LEU A CA 1
ATOM 1734 C C . LEU A 1 207 ? -7.758 28.312 0.891 1 89.19 207 LEU A C 1
ATOM 1736 O O . LEU A 1 207 ? -7.621 29.328 0.211 1 89.19 207 LEU A O 1
ATOM 1740 N N . TYR A 1 208 ? -7.73 28.25 2.178 1 91.62 208 TYR A N 1
ATOM 1741 C CA . TYR A 1 208 ? -7.457 29.469 2.92 1 91.62 208 TYR A CA 1
ATOM 1742 C C . TYR A 1 208 ? -6.098 30.047 2.545 1 91.62 208 TYR A C 1
ATOM 1744 O O . TYR A 1 208 ? -5.922 31.266 2.484 1 91.62 208 TYR A O 1
ATOM 1752 N N . ASN A 1 209 ? -5.152 29.172 2.379 1 89.12 209 ASN A N 1
ATOM 1753 C CA . ASN A 1 209 ? -3.834 29.625 1.947 1 89.12 209 ASN A CA 1
ATOM 1754 C C . ASN A 1 209 ? -3.881 30.234 0.545 1 89.12 209 ASN A C 1
ATOM 1756 O O . ASN A 1 209 ? -3.281 31.281 0.293 1 89.12 209 ASN A O 1
ATOM 1760 N N . LEU A 1 210 ? -4.562 29.609 -0.305 1 85.5 210 LEU A N 1
ATOM 1761 C CA . LEU A 1 210 ? -4.684 30.047 -1.691 1 85.5 210 LEU A CA 1
ATOM 1762 C C . LEU A 1 210 ? -5.328 31.422 -1.771 1 85.5 210 LEU A C 1
ATOM 1764 O O . LEU A 1 210 ? -4.926 32.25 -2.59 1 85.5 210 LEU A O 1
ATOM 1768 N N . PHE A 1 211 ? -6.246 31.672 -0.915 1 89.69 211 PHE A N 1
ATOM 1769 C CA . PHE A 1 211 ? -6.98 32.938 -0.948 1 89.69 211 PHE A CA 1
ATOM 1770 C C . PHE A 1 211 ? -6.418 33.906 0.072 1 89.69 211 PHE A C 1
ATOM 1772 O O . PHE A 1 211 ? -7.047 34.906 0.381 1 89.69 211 PHE A O 1
ATOM 1779 N N . GLN A 1 212 ? -5.281 33.562 0.708 1 88.56 212 GLN A N 1
ATOM 1780 C CA . GLN A 1 212 ? -4.539 34.438 1.629 1 88.56 212 GLN A CA 1
ATOM 1781 C C . GLN A 1 212 ? -5.383 34.781 2.846 1 88.56 212 GLN A C 1
ATOM 1783 O O . GLN A 1 212 ? -5.449 35.969 3.236 1 88.56 212 GLN A O 1
ATOM 1788 N N . GLN A 1 213 ? -6.109 33.812 3.309 1 90.88 213 GLN A N 1
ATOM 1789 C CA . GLN A 1 213 ? -6.949 33.969 4.488 1 90.88 213 GLN A CA 1
ATOM 1790 C C . GLN A 1 213 ? -6.34 33.25 5.699 1 90.88 213 GLN A C 1
ATOM 1792 O O . GLN A 1 213 ? -6.961 32.375 6.293 1 90.88 213 GLN A O 1
ATOM 1797 N N . SER A 1 214 ? -5.242 33.719 6.137 1 86.12 214 SER A N 1
ATOM 1798 C CA . SER A 1 214 ? -4.457 33.094 7.191 1 86.12 214 SER A CA 1
ATOM 1799 C C . SER A 1 214 ? -5.203 33.094 8.523 1 86.12 214 SER A C 1
ATOM 1801 O O . SER A 1 214 ? -5.09 32.156 9.312 1 86.12 214 SER A O 1
ATOM 1803 N N . GLU A 1 215 ? -5.953 34.094 8.75 1 89.06 215 GLU A N 1
ATOM 1804 C CA . GLU A 1 215 ? -6.688 34.188 10.008 1 89.06 215 GLU A CA 1
ATOM 1805 C C . GLU A 1 215 ? -7.719 33.062 10.141 1 89.06 215 GLU A C 1
ATOM 1807 O O . GLU A 1 215 ? -7.953 32.562 11.234 1 89.06 215 GLU A O 1
ATOM 1812 N N . ARG A 1 216 ? -8.227 32.75 9.055 1 89.44 216 ARG A N 1
ATOM 1813 C CA . ARG A 1 216 ? -9.195 31.656 9.062 1 89.44 216 ARG A CA 1
ATOM 1814 C C . ARG A 1 216 ? -8.523 30.328 9.383 1 89.44 216 ARG A C 1
ATOM 1816 O O . ARG A 1 216 ? -9.102 29.484 10.078 1 89.44 216 ARG A O 1
ATOM 1823 N N . GLN A 1 217 ? -7.367 30.188 8.93 1 89 217 GLN A N 1
ATOM 1824 C CA . GLN A 1 217 ? -6.598 28.984 9.258 1 89 217 GLN A CA 1
ATOM 1825 C C . GLN A 1 217 ? -6.324 28.906 10.758 1 89 217 GLN A C 1
ATOM 1827 O O . GLN A 1 217 ? -6.5 27.859 11.375 1 89 217 GLN A O 1
ATOM 1832 N N . LEU A 1 218 ? -5.949 30.031 11.242 1 89.19 218 LEU A N 1
ATOM 1833 C CA . LEU A 1 218 ? -5.516 30.094 12.633 1 89.19 218 LEU A CA 1
ATOM 1834 C C . LEU A 1 218 ? -6.699 29.906 13.578 1 89.19 218 LEU A C 1
ATOM 1836 O O . LEU A 1 218 ? -6.527 29.422 14.703 1 89.19 218 LEU A O 1
ATOM 1840 N N . ASN A 1 219 ? -7.867 30.203 13.109 1 90.81 219 ASN A N 1
ATOM 1841 C CA . ASN A 1 219 ? -9.055 30.172 13.961 1 90.81 219 ASN A CA 1
ATOM 1842 C C . ASN A 1 219 ? -9.773 28.828 13.859 1 90.81 219 ASN A C 1
ATOM 1844 O O . ASN A 1 219 ? -10.773 28.609 14.539 1 90.81 219 ASN A O 1
ATOM 1848 N N . ARG A 1 220 ? -9.219 28.016 13.109 1 91.81 220 ARG A N 1
ATOM 1849 C CA . ARG A 1 220 ? -9.828 26.703 12.969 1 91.81 220 ARG A CA 1
ATOM 1850 C C . ARG A 1 220 ? -9.656 25.875 14.242 1 91.81 220 ARG A C 1
ATOM 1852 O O . ARG A 1 220 ? -8.875 26.234 15.117 1 91.81 220 ARG A O 1
ATOM 1859 N N . ARG A 1 221 ? -10.359 24.828 14.25 1 90.69 221 ARG A N 1
ATOM 1860 C CA . ARG A 1 221 ? -10.398 23.906 15.383 1 90.69 221 ARG A CA 1
ATOM 1861 C C . ARG A 1 221 ? -9.008 23.406 15.727 1 90.69 221 ARG A C 1
ATOM 1863 O O . ARG A 1 221 ? -8.227 23.062 14.836 1 90.69 221 ARG A O 1
ATOM 1870 N N . LYS A 1 222 ? -8.734 23.312 17.078 1 88.12 222 LYS A N 1
ATOM 1871 C CA . LYS A 1 222 ? -7.426 22.844 17.516 1 88.12 222 LYS A CA 1
ATOM 1872 C C . LYS A 1 222 ? -7.527 21.422 18.078 1 88.12 222 LYS A C 1
ATOM 1874 O O . LYS A 1 222 ? -6.566 20.656 18.016 1 88.12 222 LYS A O 1
ATOM 1879 N N . ASP A 1 223 ? -8.711 21.141 18.641 1 92.44 223 ASP A N 1
ATOM 1880 C CA . ASP A 1 223 ? -8.906 19.812 19.188 1 92.44 223 ASP A CA 1
ATOM 1881 C C . ASP A 1 223 ? -9.203 18.797 18.078 1 92.44 223 ASP A C 1
ATOM 1883 O O . ASP A 1 223 ? -9.703 19.172 17.016 1 92.44 223 ASP A O 1
ATOM 1887 N N . LEU A 1 224 ? -8.945 17.641 18.359 1 95 224 LEU A N 1
ATOM 1888 C CA . LEU A 1 224 ? -9.148 16.594 17.375 1 95 224 LEU A CA 1
ATOM 1889 C C . LEU A 1 224 ? -10.641 16.375 17.109 1 95 224 LEU A C 1
ATOM 1891 O O . LEU A 1 224 ? -11.414 16.188 18.047 1 95 224 LEU A O 1
ATOM 1895 N N . PRO A 1 225 ? -10.992 16.375 15.883 1 97.69 225 PRO A N 1
ATOM 1896 C CA . PRO A 1 225 ? -12.375 16 15.57 1 97.69 225 PRO A CA 1
ATOM 1897 C C . PRO A 1 225 ? -12.625 14.5 15.672 1 97.69 225 PRO A C 1
ATOM 1899 O O . PRO A 1 225 ? -11.68 13.727 15.828 1 97.69 225 PRO A O 1
ATOM 1902 N N . LYS A 1 226 ? -13.898 14.078 15.617 1 97.94 226 LYS A N 1
ATOM 1903 C CA . LYS A 1 226 ? -14.273 12.672 15.688 1 97.94 226 LYS A CA 1
ATOM 1904 C C . LYS A 1 226 ? -13.797 11.914 14.453 1 97.94 226 LYS A C 1
ATOM 1906 O O . LYS A 1 226 ? -13.438 10.734 14.539 1 97.94 226 LYS A O 1
ATOM 1911 N N . VAL A 1 227 ? -13.875 12.594 13.312 1 98.5 227 VAL A N 1
ATOM 1912 C CA . VAL A 1 227 ? -13.422 12.031 12.047 1 98.5 227 VAL A CA 1
ATOM 1913 C C . VAL A 1 227 ? -12.617 13.07 11.273 1 98.5 227 VAL A C 1
ATOM 1915 O O . VAL A 1 227 ? -13.133 14.148 10.945 1 98.5 227 VAL A O 1
ATOM 1918 N N . ILE A 1 228 ? -11.367 12.828 11.047 1 98.44 228 ILE A N 1
ATOM 1919 C CA . ILE A 1 228 ? -10.523 13.664 10.203 1 98.44 228 ILE A CA 1
ATOM 1920 C C . ILE A 1 228 ? -10.695 13.258 8.734 1 98.44 228 ILE A C 1
ATOM 1922 O O . ILE A 1 228 ? -10.594 12.078 8.398 1 98.44 228 ILE A O 1
ATOM 1926 N N . HIS A 1 229 ? -11.039 14.094 7.867 1 98.62 229 HIS A N 1
ATOM 1927 C CA . HIS A 1 229 ? -11.148 13.844 6.434 1 98.62 229 HIS A CA 1
ATOM 1928 C C . HIS A 1 229 ? -10.078 14.617 5.66 1 98.62 229 HIS A C 1
ATOM 1930 O O . HIS A 1 229 ? -10.141 15.844 5.562 1 98.62 229 HIS A O 1
ATOM 1936 N N . TYR A 1 230 ? -9.07 13.945 5.176 1 97.88 230 TYR A N 1
ATOM 1937 C CA . TYR A 1 230 ? -7.965 14.562 4.449 1 97.88 230 TYR A CA 1
ATOM 1938 C C . TYR A 1 230 ? -8.359 14.867 3.012 1 97.88 230 TYR A C 1
ATOM 1940 O O . TYR A 1 230 ? -7.855 14.242 2.074 1 97.88 230 TYR A O 1
ATOM 1948 N N . THR A 1 231 ? -9.109 15.922 2.908 1 94 231 THR A N 1
ATOM 1949 C CA . THR A 1 231 ? -9.586 16.359 1.6 1 94 231 THR A CA 1
ATOM 1950 C C . THR A 1 231 ? -8.5 17.156 0.87 1 94 231 THR A C 1
ATOM 1952 O O . THR A 1 231 ? -7.715 17.859 1.499 1 94 231 THR A O 1
ATOM 1955 N N . ALA A 1 232 ? -8.305 17.078 -0.425 1 88.94 232 ALA A N 1
ATOM 1956 C CA . ALA A 1 232 ? -7.379 17.812 -1.29 1 88.94 232 ALA A CA 1
ATOM 1957 C C . ALA A 1 232 ? -5.953 17.297 -1.141 1 88.94 232 ALA A C 1
ATOM 1959 O O . ALA A 1 232 ? -5.488 16.5 -1.961 1 88.94 232 ALA A O 1
ATOM 1960 N N . THR A 1 233 ? -5.328 17.656 0.184 1 92.5 233 THR A N 1
ATOM 1961 C CA . THR A 1 233 ? -3.984 17.156 0.452 1 92.5 233 THR A CA 1
ATOM 1962 C C . THR A 1 233 ? -4.039 15.844 1.239 1 92.5 233 THR A C 1
ATOM 1964 O O . THR A 1 233 ? -4.977 15.617 2.008 1 92.5 233 THR A O 1
ATOM 1967 N N . LYS A 1 234 ? -3.037 15 0.969 1 96.94 234 LYS A N 1
ATOM 1968 C CA . LYS A 1 234 ? -3.045 13.68 1.586 1 96.94 234 LYS A CA 1
ATOM 1969 C C . LYS A 1 234 ? -1.85 13.5 2.518 1 96.94 234 LYS A C 1
ATOM 1971 O O . LYS A 1 234 ? -0.727 13.875 2.174 1 96.94 234 LYS A O 1
ATOM 1976 N N . PRO A 1 235 ? -2.045 12.898 3.697 1 97.31 235 PRO A N 1
ATOM 1977 C CA . PRO A 1 235 ? -0.979 12.781 4.695 1 97.31 235 PRO A CA 1
ATOM 1978 C C . PRO A 1 235 ? 0.13 11.828 4.262 1 97.31 235 PRO A C 1
ATOM 1980 O O . PRO A 1 235 ? 1.227 11.852 4.828 1 97.31 235 PRO A O 1
ATOM 1983 N N . TRP A 1 236 ? -0.09 10.984 3.244 1 97.56 236 TRP A N 1
ATOM 1984 C CA . TRP A 1 236 ? 0.923 10.023 2.828 1 97.56 236 TRP A CA 1
ATOM 1985 C C . TRP A 1 236 ? 1.707 10.539 1.626 1 97.56 236 TRP A C 1
ATOM 1987 O O . TRP A 1 236 ? 2.631 9.883 1.147 1 97.56 236 TRP A O 1
ATOM 1997 N N . LYS A 1 237 ? 1.331 11.711 1.134 1 96.5 237 LYS A N 1
ATOM 1998 C CA . LYS A 1 237 ? 2.043 12.266 -0.012 1 96.5 237 LYS A CA 1
ATOM 1999 C C . LYS A 1 237 ? 3.32 12.977 0.427 1 96.5 237 LYS A C 1
ATOM 2001 O O . LYS A 1 237 ? 3.32 13.719 1.414 1 96.5 237 LYS A O 1
ATOM 2006 N N . TYR A 1 238 ? 4.328 12.75 -0.37 1 95 238 TYR A N 1
ATOM 2007 C CA . TYR A 1 238 ? 5.641 13.328 -0.1 1 95 238 TYR A CA 1
ATOM 2008 C C . TYR A 1 238 ? 5.59 14.852 -0.178 1 95 238 TYR A C 1
ATOM 2010 O O . TYR A 1 238 ? 5.043 15.406 -1.13 1 95 238 TYR A O 1
ATOM 2018 N N . LEU A 1 239 ? 5.98 15.523 0.837 1 94 239 LEU A N 1
ATOM 2019 C CA . LEU A 1 239 ? 6.227 16.953 0.99 1 94 239 LEU A CA 1
ATOM 2020 C C . LEU A 1 239 ? 4.922 17.703 1.221 1 94 239 LEU A C 1
ATOM 2022 O O . LEU A 1 239 ? 4.922 18.938 1.342 1 94 239 LEU A O 1
ATOM 2026 N N . GLU A 1 240 ? 3.752 16.984 1.235 1 94.88 240 GLU A N 1
ATOM 2027 C CA . GLU A 1 240 ? 2.547 17.609 1.764 1 94.88 240 GLU A CA 1
ATOM 2028 C C . GLU A 1 240 ? 2.537 17.594 3.289 1 94.88 240 GLU A C 1
ATOM 2030 O O . GLU A 1 240 ? 1.67 16.969 3.902 1 94.88 240 GLU A O 1
ATOM 2035 N N . THR A 1 241 ? 3.418 18.391 3.789 1 96 241 THR A N 1
ATOM 2036 C CA . THR A 1 241 ? 3.73 18.234 5.207 1 96 241 THR A CA 1
ATOM 2037 C C . THR A 1 241 ? 2.986 19.281 6.043 1 96 241 THR A C 1
ATOM 2039 O O . THR A 1 241 ? 3.023 19.234 7.273 1 96 241 THR A O 1
ATOM 2042 N N . SER A 1 242 ? 2.238 20.203 5.426 1 94.88 242 SER A N 1
ATOM 2043 C CA . SER A 1 242 ? 1.462 21.188 6.164 1 94.88 242 SER A CA 1
ATOM 2044 C C . SER A 1 242 ? 0.047 20.688 6.438 1 94.88 242 SER A C 1
ATOM 2046 O O . SER A 1 242 ? -0.778 21.406 6.996 1 94.88 242 SER A O 1
ATOM 2048 N N . VAL A 1 243 ? -0.222 19.484 6.129 1 94.44 243 VAL A N 1
ATOM 2049 C CA . VAL A 1 243 ? -1.544 18.906 6.348 1 94.44 243 VAL A CA 1
ATOM 2050 C C . VAL A 1 243 ? -1.828 18.812 7.844 1 94.44 243 VAL A C 1
ATOM 2052 O O . VAL A 1 243 ? -1.024 18.266 8.602 1 94.44 243 VAL A O 1
ATOM 2055 N N . ARG A 1 244 ? -2.963 19.375 8.227 1 95.06 244 ARG A N 1
ATOM 2056 C CA . ARG A 1 244 ? -3.389 19.297 9.625 1 95.06 244 ARG A CA 1
ATOM 2057 C C . ARG A 1 244 ? -3.535 17.844 10.078 1 95.06 244 ARG A C 1
ATOM 2059 O O . ARG A 1 244 ? -4.133 17.031 9.375 1 95.06 244 ARG A O 1
ATOM 2066 N N . TRP A 1 245 ? -2.934 17.469 11.227 1 95.62 245 TRP A N 1
ATOM 2067 C CA . TRP A 1 245 ? -3.01 16.156 11.867 1 95.62 245 TRP A CA 1
ATOM 2068 C C . TRP A 1 245 ? -2.424 15.07 10.969 1 95.62 245 TRP A C 1
ATOM 2070 O O . TRP A 1 245 ? -2.898 13.938 10.969 1 95.62 245 TRP A O 1
ATOM 2080 N N . ARG A 1 246 ? -1.444 15.453 10.086 1 95.88 246 ARG A N 1
ATOM 2081 C CA . ARG A 1 246 ? -0.703 14.492 9.273 1 95.88 246 ARG A CA 1
ATOM 2082 C C . ARG A 1 246 ? -0.122 13.383 10.148 1 95.88 246 ARG A C 1
ATOM 2084 O O . ARG A 1 246 ? -0.209 12.203 9.797 1 95.88 246 ARG A O 1
ATOM 2091 N N . ASP A 1 247 ? 0.359 13.742 11.32 1 93.38 247 ASP A N 1
ATOM 2092 C CA . ASP A 1 247 ? 1.006 12.797 12.227 1 93.38 247 ASP A CA 1
ATOM 2093 C C . ASP A 1 247 ? 0.008 11.766 12.75 1 93.38 247 ASP A C 1
ATOM 2095 O O . ASP A 1 247 ? 0.369 10.617 12.992 1 93.38 247 ASP A O 1
ATOM 2099 N N . ILE A 1 248 ? -1.198 12.148 12.883 1 95.88 248 ILE A N 1
ATOM 2100 C CA . ILE A 1 248 ? -2.223 11.258 13.414 1 95.88 248 ILE A CA 1
ATOM 2101 C C . ILE A 1 248 ? -2.49 10.125 12.422 1 95.88 248 ILE A C 1
ATOM 2103 O O . ILE A 1 248 ? -2.654 8.969 12.82 1 95.88 248 ILE A O 1
ATOM 2107 N N . TRP A 1 249 ? -2.514 10.438 11.148 1 97.38 249 TRP A N 1
ATOM 2108 C CA . TRP A 1 249 ? -2.67 9.398 10.141 1 97.38 249 TRP A CA 1
ATOM 2109 C C . TRP A 1 249 ? -1.57 8.344 10.266 1 97.38 249 TRP A C 1
ATOM 2111 O O . TRP A 1 249 ? -1.85 7.145 10.289 1 97.38 249 TRP A O 1
ATOM 2121 N N . TRP A 1 250 ? -0.368 8.789 10.422 1 96.25 250 TRP A N 1
ATOM 2122 C CA . TRP A 1 250 ? 0.781 7.887 10.469 1 96.25 250 TRP A CA 1
ATOM 2123 C C . TRP A 1 250 ? 0.801 7.094 11.773 1 96.25 250 TRP A C 1
ATOM 2125 O O . TRP A 1 250 ? 1.271 5.953 11.805 1 96.25 250 TRP A O 1
ATOM 2135 N N . GLU A 1 251 ? 0.293 7.676 12.844 1 94.38 251 GLU A N 1
ATOM 2136 C CA . GLU A 1 251 ? 0.196 6.957 14.109 1 94.38 251 GLU A CA 1
ATOM 2137 C C . GLU A 1 251 ? -0.686 5.719 13.977 1 94.38 251 GLU A C 1
ATOM 2139 O O . GLU A 1 251 ? -0.325 4.641 14.445 1 94.38 251 GLU A O 1
ATOM 2144 N N . TYR A 1 252 ? -1.77 5.883 13.297 1 96.62 252 TYR A N 1
ATOM 2145 C CA . TYR A 1 252 ? -2.646 4.734 13.109 1 96.62 252 TYR A CA 1
ATOM 2146 C C . TYR A 1 252 ? -2.062 3.77 12.078 1 96.62 252 TYR A C 1
ATOM 2148 O O . TYR A 1 252 ? -2.186 2.551 12.227 1 96.62 252 TYR A O 1
ATOM 2156 N N . ASN A 1 253 ? -1.433 4.312 11.031 1 96.69 253 ASN A N 1
ATOM 2157 C CA . ASN A 1 253 ? -0.818 3.492 9.992 1 96.69 253 ASN A CA 1
ATOM 2158 C C . ASN A 1 253 ? 0.24 2.557 10.562 1 96.69 253 ASN A C 1
ATOM 2160 O O . ASN A 1 253 ? 0.346 1.401 10.148 1 96.69 253 ASN A O 1
ATOM 2164 N N . ARG A 1 254 ? 0.93 2.996 11.586 1 93.44 254 ARG A N 1
ATOM 2165 C CA . ARG A 1 254 ? 2.07 2.264 12.125 1 93.44 254 ARG A CA 1
ATOM 2166 C C . ARG A 1 254 ? 1.613 1.172 13.086 1 93.44 254 ARG A C 1
ATOM 2168 O O . ARG A 1 254 ? 2.391 0.281 13.438 1 93.44 254 ARG A O 1
ATOM 2175 N N . LEU A 1 255 ? 0.443 1.228 13.516 1 93.81 255 LEU A N 1
ATOM 2176 C CA . LEU A 1 255 ? -0.044 0.225 14.461 1 93.81 255 LEU A CA 1
ATOM 2177 C C . LEU A 1 255 ? -0.011 -1.166 13.836 1 93.81 255 LEU A C 1
ATOM 2179 O O . LEU A 1 255 ? -0.368 -1.337 12.672 1 93.81 255 LEU A O 1
ATOM 2183 N N . GLU A 1 256 ? 0.481 -2.082 14.555 1 92.56 256 GLU A N 1
ATOM 2184 C CA . GLU A 1 256 ? 0.257 -3.48 14.203 1 92.56 256 GLU A CA 1
ATOM 2185 C C . GLU A 1 256 ? -1.082 -3.977 14.742 1 92.56 256 GLU A C 1
ATOM 2187 O O . GLU A 1 256 ? -1.592 -3.449 15.734 1 92.56 256 GLU A O 1
ATOM 2192 N N . TRP A 1 257 ? -1.619 -4.98 14.102 1 94.56 257 TRP A N 1
ATOM 2193 C CA . TRP A 1 257 ? -2.914 -5.496 14.531 1 94.56 257 TRP A CA 1
ATOM 2194 C C . TRP A 1 257 ? -2.855 -5.969 15.977 1 94.56 257 TRP A C 1
ATOM 2196 O O . TRP A 1 257 ? -3.799 -5.758 16.75 1 94.56 257 TRP A O 1
ATOM 2206 N N . ARG A 1 258 ? -1.777 -6.484 16.375 1 90.06 258 ARG A N 1
ATOM 2207 C CA . ARG A 1 258 ? -1.602 -6.98 17.734 1 90.06 258 ARG A CA 1
ATOM 2208 C C . ARG A 1 258 ? -1.71 -5.848 18.75 1 90.06 258 ARG A C 1
ATOM 2210 O O . ARG A 1 258 ? -2.201 -6.051 19.875 1 90.06 258 ARG A O 1
ATOM 2217 N N . ASP A 1 259 ? -1.263 -4.625 18.375 1 90.38 259 ASP A N 1
ATOM 2218 C CA . ASP A 1 259 ? -1.396 -3.465 19.25 1 90.38 259 ASP A CA 1
ATOM 2219 C C . ASP A 1 259 ? -2.863 -3.182 19.562 1 90.38 259 ASP A C 1
ATOM 2221 O O . ASP A 1 259 ? -3.211 -2.891 20.719 1 90.38 259 ASP A O 1
ATOM 2225 N N . ILE A 1 260 ? -3.66 -3.342 18.609 1 93.56 260 ILE A N 1
ATOM 2226 C CA . ILE A 1 260 ? -5.078 -3.023 18.734 1 93.56 260 ILE A CA 1
ATOM 2227 C C . ILE A 1 260 ? -5.785 -4.121 19.531 1 93.56 260 ILE A C 1
ATOM 2229 O O . ILE A 1 260 ? -6.547 -3.83 20.453 1 93.56 260 ILE A O 1
ATOM 2233 N N . PHE A 1 261 ? -5.438 -5.359 19.203 1 89.25 261 PHE A N 1
ATOM 2234 C CA . PHE A 1 261 ? -6.008 -6.492 19.922 1 89.25 261 PHE A CA 1
ATOM 2235 C C . PHE A 1 261 ? -5.664 -6.426 21.391 1 89.25 261 PHE A C 1
ATOM 2237 O O . PHE A 1 261 ? -6.52 -6.66 22.25 1 89.25 261 PHE A O 1
ATOM 2244 N N . THR A 1 262 ? -4.445 -6.195 21.641 1 87.06 262 THR A N 1
ATOM 2245 C CA . THR A 1 262 ? -3.967 -6.164 23.016 1 87.06 262 THR A CA 1
ATOM 2246 C C . THR A 1 262 ? -4.648 -5.047 23.797 1 87.06 262 THR A C 1
ATOM 2248 O O . THR A 1 262 ? -4.934 -5.203 24.984 1 87.06 262 THR A O 1
ATOM 2251 N N . ARG A 1 263 ? -4.883 -3.969 23.125 1 85.69 263 ARG A N 1
ATOM 2252 C CA . ARG A 1 263 ? -5.594 -2.863 23.766 1 85.69 263 ARG A CA 1
ATOM 2253 C C . ARG A 1 263 ? -6.965 -3.309 24.266 1 85.69 263 ARG A C 1
ATOM 2255 O O . ARG A 1 263 ? -7.398 -2.914 25.344 1 85.69 263 ARG A O 1
ATOM 2262 N N . TRP A 1 264 ? -7.668 -4.094 23.562 1 88.31 264 TRP A N 1
ATOM 2263 C CA . TRP A 1 264 ? -9.016 -4.523 23.922 1 88.31 264 TRP A CA 1
ATOM 2264 C C . TRP A 1 264 ? -8.984 -5.66 24.938 1 88.31 264 TRP A C 1
ATOM 2266 O O . TRP A 1 264 ? -9.93 -5.848 25.703 1 88.31 264 TRP A O 1
ATOM 2276 N N . GLN A 1 265 ? -7.945 -6.484 24.875 1 82.75 265 GLN A N 1
ATOM 2277 C CA . GLN A 1 265 ? -7.824 -7.586 25.828 1 82.75 265 GLN A CA 1
ATOM 2278 C C . GLN A 1 265 ? -7.445 -7.074 27.203 1 82.75 265 GLN A C 1
ATOM 2280 O O . GLN A 1 265 ? -7.887 -7.625 28.219 1 82.75 265 GLN A O 1
ATOM 2285 N N . VAL A 1 266 ? -6.34 -6.336 27.234 1 69.06 266 VAL A N 1
ATOM 2286 C CA . VAL A 1 266 ? -5.863 -5.875 28.531 1 69.06 266 VAL A CA 1
ATOM 2287 C C . VAL A 1 266 ? -6.852 -4.863 29.109 1 69.06 266 VAL A C 1
ATOM 2289 O O . VAL A 1 266 ? -7.117 -3.826 28.5 1 69.06 266 VAL A O 1
ATOM 2292 N N . ASN A 1 267 ? -8.117 -5.176 29.109 1 55.25 267 ASN A N 1
ATOM 2293 C CA . ASN A 1 267 ? -9.227 -4.414 29.672 1 55.25 267 ASN A CA 1
ATOM 2294 C C . ASN A 1 267 ? -8.75 -3.131 30.344 1 55.25 267 ASN A C 1
ATOM 2296 O O . ASN A 1 267 ? -9.547 -2.232 30.609 1 55.25 267 ASN A O 1
ATOM 2300 N N . ASP A 1 268 ? -7.656 -3.162 31.281 1 44.5 268 ASP A N 1
ATOM 2301 C CA . ASP A 1 268 ? -7.504 -2.32 32.469 1 44.5 268 ASP A CA 1
ATOM 2302 C C . ASP A 1 268 ? -6.852 -0.987 32.094 1 44.5 268 ASP A C 1
ATOM 2304 O O . ASP A 1 268 ? -6.199 -0.365 32.938 1 44.5 268 ASP A O 1
ATOM 2308 N N . GLY A 1 269 ? -7.012 -0.333 31.203 1 43.16 269 GLY A N 1
ATOM 2309 C CA . GLY A 1 269 ? -6.562 1.05 31.203 1 43.16 269 GLY A CA 1
ATOM 2310 C C . GLY A 1 269 ? -5.18 1.232 30.609 1 43.16 269 GLY A C 1
ATOM 2311 O O . GLY A 1 269 ? -4.492 2.211 30.906 1 43.16 269 GLY A O 1
ATOM 2312 N N . VAL A 1 270 ? -4.605 0.116 30.203 1 44.94 270 VAL A N 1
ATOM 2313 C CA . VAL A 1 270 ? -3.23 0.369 29.797 1 44.94 270 VAL A CA 1
ATOM 2314 C C . VAL A 1 270 ? -3.223 1.28 28.562 1 44.94 270 VAL A C 1
ATOM 2316 O O . VAL A 1 270 ? -3.91 1.011 27.578 1 44.94 270 VAL A O 1
ATOM 2319 N N . ASP A 1 271 ? -2.877 2.418 28.766 1 47.25 271 ASP A N 1
ATOM 2320 C CA . ASP A 1 271 ? -2.641 3.49 27.812 1 47.25 271 ASP A CA 1
ATOM 2321 C C . ASP A 1 271 ? -1.776 3.006 26.641 1 47.25 271 ASP A C 1
ATOM 2323 O O . ASP A 1 271 ? -0.552 2.928 26.766 1 47.25 271 ASP A O 1
ATOM 2327 N N . VAL A 1 272 ? -2.271 2.002 25.875 1 51.75 272 VAL A N 1
ATOM 2328 C CA . VAL A 1 272 ? -1.551 1.776 24.625 1 51.75 272 VAL A CA 1
ATOM 2329 C C . VAL A 1 272 ? -1.483 3.076 23.828 1 51.75 272 VAL A C 1
ATOM 2331 O O . VAL A 1 272 ? -2.428 3.422 23.109 1 51.75 272 VAL A O 1
ATOM 2334 N N . SER A 1 273 ? -1.013 4.133 24.547 1 47.94 273 SER A N 1
ATOM 2335 C CA . SER A 1 273 ? -0.875 5.426 23.891 1 47.94 273 SER A CA 1
ATOM 2336 C C . SER A 1 273 ? -0.193 5.285 22.531 1 47.94 273 SER A C 1
ATOM 2338 O O . SER A 1 273 ? 0.799 4.566 22.391 1 47.94 273 SER A O 1
ATOM 2340 N N . LEU A 1 274 ? -0.946 5.5 21.453 1 53.94 274 LEU A N 1
ATOM 2341 C CA . LEU A 1 274 ? -0.361 5.742 20.141 1 53.94 274 LEU A CA 1
ATOM 2342 C C . LEU A 1 274 ? 1.028 6.359 20.266 1 53.94 274 LEU A C 1
ATOM 2344 O O . LEU A 1 274 ? 1.847 6.25 19.344 1 53.94 274 LEU A O 1
ATOM 2348 N N . LYS A 1 275 ? 1.353 7.031 21.453 1 49.22 275 LYS A N 1
ATOM 2349 C CA . LYS A 1 275 ? 2.521 7.871 21.703 1 49.22 275 LYS A CA 1
ATOM 2350 C C . LYS A 1 275 ? 3.785 7.027 21.844 1 49.22 275 LYS A C 1
ATOM 2352 O O . LYS A 1 275 ? 4.898 7.555 21.797 1 49.22 275 LYS A O 1
ATOM 2357 N N . LYS A 1 276 ? 3.639 5.699 22.266 1 48.25 276 LYS A N 1
ATOM 2358 C CA . LYS A 1 276 ? 4.828 5.039 22.797 1 48.25 276 LYS A CA 1
ATOM 2359 C C . LYS A 1 276 ? 5.918 4.934 21.734 1 48.25 276 LYS A C 1
ATOM 2361 O O . LYS A 1 276 ? 7.09 4.75 22.047 1 48.25 276 LYS A O 1
ATOM 2366 N N . VAL A 1 277 ? 5.527 4.645 20.562 1 46.06 277 VAL A N 1
ATOM 2367 C CA . VAL A 1 277 ? 6.641 4.266 19.688 1 46.06 277 VAL A CA 1
ATOM 2368 C C . VAL A 1 277 ? 7.656 5.402 19.625 1 46.06 277 VAL A C 1
ATOM 2370 O O . VAL A 1 277 ? 8.844 5.172 19.391 1 46.06 277 VAL A O 1
ATOM 2373 N N . LEU A 1 278 ? 7.191 6.668 19.609 1 50.19 278 LEU A N 1
ATOM 2374 C CA . LEU A 1 278 ? 8.25 7.637 19.344 1 50.19 278 LEU A CA 1
ATOM 2375 C C . LEU A 1 278 ? 8.766 8.25 20.641 1 50.19 278 LEU A C 1
ATOM 2377 O O . LEU A 1 278 ? 7.977 8.758 21.453 1 50.19 278 LEU A O 1
ATOM 2381 N N . GLN A 1 279 ? 9.688 7.664 21.375 1 54.88 279 GLN A N 1
ATOM 2382 C CA . GLN A 1 279 ? 10.367 8.352 22.469 1 54.88 279 GLN A CA 1
ATOM 2383 C C . GLN A 1 279 ? 10.258 9.867 22.312 1 54.88 279 GLN A C 1
ATOM 2385 O O . GLN A 1 279 ? 10.078 10.367 21.203 1 54.88 279 GLN A O 1
ATOM 2390 N N . PRO A 1 280 ? 10.164 10.508 23.594 1 58.16 280 PRO A N 1
ATOM 2391 C CA . PRO A 1 280 ? 10.148 11.969 23.484 1 58.16 280 PRO A CA 1
ATOM 2392 C C . PRO A 1 280 ? 11.297 12.508 22.641 1 58.16 280 PRO A C 1
ATOM 2394 O O . PRO A 1 280 ? 12.461 12.203 22.906 1 58.16 280 PRO A O 1
ATOM 2397 N N . ILE A 1 281 ? 11.141 12.805 21.484 1 75.5 281 ILE A N 1
ATOM 2398 C CA . ILE A 1 281 ? 12.086 13.43 20.562 1 75.5 281 ILE A CA 1
ATOM 2399 C C . ILE A 1 281 ? 12.172 14.93 20.859 1 75.5 281 ILE A C 1
ATOM 2401 O O . ILE A 1 281 ? 11.156 15.57 21.156 1 75.5 281 ILE A O 1
ATOM 2405 N N . HIS A 1 282 ? 13.414 15.445 21.234 1 90.38 282 HIS A N 1
ATOM 2406 C CA . HIS A 1 282 ? 13.609 16.891 21.172 1 90.38 282 HIS A CA 1
ATOM 2407 C C . HIS A 1 282 ? 13.383 17.422 19.766 1 90.38 282 HIS A C 1
ATOM 2409 O O . HIS A 1 282 ? 13.578 16.703 18.781 1 90.38 282 HIS A O 1
ATOM 2415 N N . ARG A 1 283 ? 12.797 18.656 19.75 1 94.75 283 ARG A N 1
ATOM 2416 C CA . ARG A 1 283 ? 12.453 19.219 18.453 1 94.75 283 ARG A CA 1
ATOM 2417 C C . ARG A 1 283 ? 13.188 20.531 18.203 1 94.75 283 ARG A C 1
ATOM 2419 O O . ARG A 1 283 ? 13.188 21.422 19.078 1 94.75 283 ARG A O 1
ATOM 2426 N N . ALA A 1 284 ? 13.844 20.656 17.141 1 97 284 ALA A N 1
ATOM 2427 C CA . ALA A 1 284 ? 14.461 21.891 16.672 1 97 284 ALA A CA 1
ATOM 2428 C C . ALA A 1 284 ? 13.781 22.406 15.406 1 97 284 ALA A C 1
ATOM 2430 O O . ALA A 1 284 ? 13.414 21.609 14.539 1 97 284 ALA A O 1
ATOM 2431 N N . PHE A 1 285 ? 13.633 23.703 15.375 1 97.69 285 PHE A N 1
ATOM 2432 C CA . PHE A 1 285 ? 12.977 24.312 14.219 1 97.69 285 PHE A CA 1
ATOM 2433 C C . PHE A 1 285 ? 13.938 25.25 13.484 1 97.69 285 PHE A C 1
ATOM 2435 O O . PHE A 1 285 ? 14.703 25.984 14.109 1 97.69 285 PHE A O 1
ATOM 2442 N N . ILE A 1 286 ? 13.938 25.125 12.195 1 97.81 286 ILE A N 1
ATOM 2443 C CA . ILE A 1 286 ? 14.695 25.984 11.297 1 97.81 286 ILE A CA 1
ATOM 2444 C C . ILE A 1 286 ? 13.758 26.562 10.234 1 97.81 286 ILE A C 1
ATOM 2446 O O . ILE A 1 286 ? 13.07 25.828 9.531 1 97.81 286 ILE A O 1
ATOM 2450 N N . PHE A 1 287 ? 13.695 27.844 10.117 1 97.75 287 PHE A N 1
ATOM 2451 C CA . PHE A 1 287 ? 13.047 28.5 8.984 1 97.75 287 PHE A CA 1
ATOM 2452 C C . PHE A 1 287 ? 14.086 29.078 8.031 1 97.75 287 PHE A C 1
ATOM 2454 O O . PHE A 1 287 ? 15.055 29.703 8.461 1 97.75 287 PHE A O 1
ATOM 2461 N N . THR A 1 288 ? 13.906 28.859 6.707 1 96.12 288 THR A N 1
ATOM 2462 C CA . THR A 1 288 ? 15.008 29.234 5.828 1 96.12 288 THR A CA 1
ATOM 2463 C C . THR A 1 288 ? 14.484 29.844 4.527 1 96.12 288 THR A C 1
ATOM 2465 O O . THR A 1 288 ? 13.383 29.5 4.078 1 96.12 288 THR A O 1
ATOM 2468 N N . TYR A 1 289 ? 15.328 30.734 3.918 1 93.56 289 TYR A N 1
ATOM 2469 C CA . TYR A 1 289 ? 15.117 31.266 2.576 1 93.56 289 TYR A CA 1
ATOM 2470 C C . TYR A 1 289 ? 16.141 30.703 1.6 1 93.56 289 TYR A C 1
ATOM 2472 O O . TYR A 1 289 ? 16.125 31.031 0.412 1 93.56 289 TYR A O 1
ATOM 2480 N N . SER A 1 290 ? 16.984 29.844 2.17 1 92.31 290 SER A N 1
ATOM 2481 C CA . SER A 1 290 ? 18.062 29.312 1.357 1 92.31 290 SER A CA 1
ATOM 2482 C C . SER A 1 290 ? 18.234 27.812 1.573 1 92.31 290 SER A C 1
ATOM 2484 O O . SER A 1 290 ? 17.75 27.266 2.566 1 92.31 290 SER A O 1
ATOM 2486 N N . ASP A 1 291 ? 18.875 27.172 0.607 1 93.81 291 ASP A N 1
ATOM 2487 C CA . ASP A 1 291 ? 19.156 25.75 0.771 1 93.81 291 ASP A CA 1
ATOM 2488 C C . ASP A 1 291 ? 20.5 25.531 1.445 1 93.81 291 ASP A C 1
ATOM 2490 O O . ASP A 1 291 ? 21 24.391 1.499 1 93.81 291 ASP A O 1
ATOM 2494 N N . SER A 1 292 ? 21.125 26.609 1.905 1 95.12 292 SER A N 1
ATOM 2495 C CA . SER A 1 292 ? 22.391 26.531 2.625 1 95.12 292 SER A CA 1
ATOM 2496 C C . SER A 1 292 ? 22.172 26.578 4.133 1 95.12 292 SER A C 1
ATOM 2498 O O . SER A 1 292 ? 22.219 27.656 4.738 1 95.12 292 SER A O 1
ATOM 2500 N N . ILE A 1 293 ? 22.078 25.484 4.727 1 96.94 293 ILE A N 1
ATOM 2501 C CA . ILE A 1 293 ? 21.906 25.344 6.168 1 96.94 293 ILE A CA 1
ATOM 2502 C C . ILE A 1 293 ? 23.172 24.75 6.785 1 96.94 293 ILE A C 1
ATOM 2504 O O . ILE A 1 293 ? 23.391 23.547 6.703 1 96.94 293 ILE A O 1
ATOM 2508 N N . GLU A 1 294 ? 23.875 25.547 7.457 1 96.88 294 GLU A N 1
ATOM 2509 C CA . GLU A 1 294 ? 25.219 25.172 7.898 1 96.88 294 GLU A CA 1
ATOM 2510 C C . GLU A 1 294 ? 25.172 24.141 9.016 1 96.88 294 GLU A C 1
ATOM 2512 O O . GLU A 1 294 ? 24.469 24.312 10.008 1 96.88 294 GLU A O 1
ATOM 2517 N N . GLY A 1 295 ? 25.844 22.984 8.805 1 97.31 295 GLY A N 1
ATOM 2518 C CA . GLY A 1 295 ? 26.078 22 9.844 1 97.31 295 GLY A CA 1
ATOM 2519 C C . GLY A 1 295 ? 24.875 21.094 10.086 1 97.31 295 GLY A C 1
ATOM 2520 O O . GLY A 1 295 ? 24.906 20.25 10.977 1 97.31 295 GLY A O 1
ATOM 2521 N N . ILE A 1 296 ? 23.812 21.219 9.336 1 97.88 296 ILE A N 1
ATOM 2522 C CA . ILE A 1 296 ? 22.562 20.516 9.602 1 97.88 296 ILE A CA 1
ATOM 2523 C C . ILE A 1 296 ? 22.766 19.016 9.508 1 97.88 296 ILE A C 1
ATOM 2525 O O . ILE A 1 296 ? 22.203 18.25 10.297 1 97.88 296 ILE A O 1
ATOM 2529 N N . GLU A 1 297 ? 23.531 18.484 8.586 1 96.56 297 GLU A N 1
ATOM 2530 C CA . GLU A 1 297 ? 23.781 17.062 8.445 1 96.56 297 GLU A CA 1
ATOM 2531 C C . GLU A 1 297 ? 24.516 16.5 9.664 1 96.56 297 GLU A C 1
ATOM 2533 O O . GLU A 1 297 ? 24.203 15.406 10.133 1 96.56 297 GLU A O 1
ATOM 2538 N N . ARG A 1 298 ? 25.516 17.25 10.117 1 97.19 298 ARG A N 1
ATOM 2539 C CA . ARG A 1 298 ? 26.266 16.828 11.305 1 97.19 298 ARG A CA 1
ATOM 2540 C C . ARG A 1 298 ? 25.359 16.812 12.531 1 97.19 298 ARG A C 1
ATOM 2542 O O . ARG A 1 298 ? 25.438 15.891 13.352 1 97.19 298 ARG A O 1
ATOM 2549 N N . LEU A 1 299 ? 24.547 17.844 12.656 1 97.56 299 LEU A N 1
ATOM 2550 C CA . LEU A 1 299 ? 23.594 17.891 13.75 1 97.56 299 LEU A CA 1
ATOM 2551 C C . LEU A 1 299 ? 22.672 16.672 13.727 1 97.56 299 LEU A C 1
ATOM 2553 O O . LEU A 1 299 ? 22.5 16 14.75 1 97.56 299 LEU A O 1
ATOM 2557 N N . ALA A 1 300 ? 22.125 16.328 12.578 1 96.25 300 ALA A N 1
ATOM 2558 C CA . ALA A 1 300 ? 21.203 15.211 12.422 1 96.25 300 ALA A CA 1
ATOM 2559 C C . ALA A 1 300 ? 21.891 13.891 12.789 1 96.25 300 ALA A C 1
ATOM 2561 O O . ALA A 1 300 ? 21.297 13.039 13.445 1 96.25 300 ALA A O 1
ATOM 2562 N N . LYS A 1 301 ? 23.094 13.742 12.406 1 94.56 301 LYS A N 1
ATOM 2563 C CA . LYS A 1 301 ? 23.859 12.523 12.641 1 94.56 301 LYS A CA 1
ATOM 2564 C C . LYS A 1 301 ? 24.203 12.367 14.117 1 94.56 301 LYS A C 1
ATOM 2566 O O . LYS A 1 301 ? 24.078 11.281 14.688 1 94.56 301 LYS A O 1
ATOM 2571 N N . ASP A 1 302 ? 24.609 13.414 14.75 1 95.69 302 ASP A N 1
ATOM 2572 C CA . ASP A 1 302 ? 25.172 13.344 16.094 1 95.69 302 ASP A CA 1
ATOM 2573 C C . ASP A 1 302 ? 24.094 13.477 17.156 1 95.69 302 ASP A C 1
ATOM 2575 O O . ASP A 1 302 ? 24.328 13.195 18.328 1 95.69 302 ASP A O 1
ATOM 2579 N N . LEU A 1 303 ? 22.891 13.938 16.734 1 94.38 303 LEU A N 1
ATOM 2580 C CA . LEU A 1 303 ? 21.781 14.078 17.672 1 94.38 303 LEU A CA 1
ATOM 2581 C C . LEU A 1 303 ? 20.578 13.25 17.203 1 94.38 303 LEU A C 1
ATOM 2583 O O . LEU A 1 303 ? 19.531 13.805 16.906 1 94.38 303 LEU A O 1
ATOM 2587 N N . PRO A 1 304 ? 20.656 11.9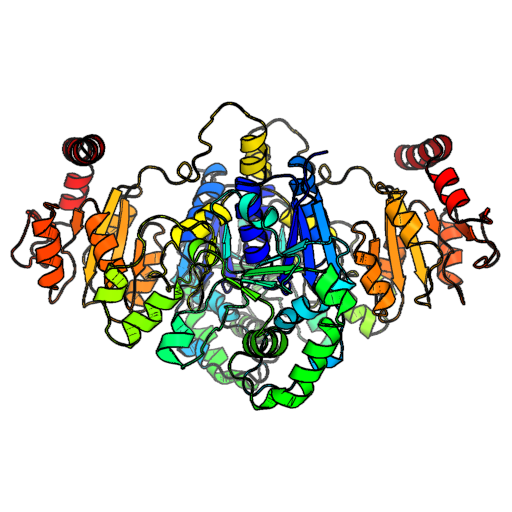61 17.312 1 89.56 304 PRO A N 1
ATOM 2588 C CA . PRO A 1 304 ? 19.594 11.094 16.797 1 89.56 304 PRO A CA 1
ATOM 2589 C C . PRO A 1 304 ? 18.297 11.219 17.578 1 89.56 304 PRO A C 1
ATOM 2591 O O . PRO A 1 304 ? 17.219 10.852 17.078 1 89.56 304 PRO A O 1
ATOM 2594 N N . ASN A 1 305 ? 18.328 11.758 18.75 1 89.44 305 ASN A N 1
ATOM 2595 C CA . ASN A 1 305 ? 17.141 11.898 19.578 1 89.44 305 ASN A CA 1
ATOM 2596 C C . ASN A 1 305 ? 16.438 13.227 19.312 1 89.44 305 ASN A C 1
ATOM 2598 O O . ASN A 1 305 ? 15.453 13.562 19.984 1 89.44 305 ASN A O 1
ATOM 2602 N N . TRP A 1 306 ? 16.969 14.031 18.391 1 93.19 306 TRP A N 1
ATOM 2603 C CA . TRP A 1 306 ? 16.359 15.289 17.984 1 93.19 306 TRP A CA 1
ATOM 2604 C C . TRP A 1 306 ? 15.664 15.148 16.625 1 93.19 306 TRP A C 1
ATOM 2606 O O . TRP A 1 306 ? 16.188 14.5 15.719 1 93.19 306 TRP A O 1
ATOM 2616 N N . GLN A 1 307 ? 14.531 15.711 16.547 1 95.06 307 GLN A N 1
ATOM 2617 C CA . GLN A 1 307 ? 13.867 15.906 15.258 1 95.06 307 GLN A CA 1
ATOM 2618 C C . GLN A 1 307 ? 14.062 17.328 14.734 1 95.06 307 GLN A C 1
ATOM 2620 O O . GLN A 1 307 ? 13.734 18.297 15.43 1 95.06 307 GLN A O 1
ATOM 2625 N N . PHE A 1 308 ? 14.609 17.453 13.555 1 97.31 308 PHE A N 1
ATOM 2626 C CA . PHE A 1 308 ? 14.836 18.75 12.953 1 97.31 308 PHE A CA 1
ATOM 2627 C C . PHE A 1 308 ? 13.758 19.062 11.922 1 97.31 308 PHE A C 1
ATOM 2629 O O . PHE A 1 308 ? 13.602 18.344 10.938 1 97.31 308 PHE A O 1
ATOM 2636 N N . HIS A 1 309 ? 13.016 20.094 12.172 1 97.81 309 HIS A N 1
ATOM 2637 C CA . HIS A 1 309 ? 11.984 20.562 11.258 1 97.81 309 HIS A CA 1
ATOM 2638 C C . HIS A 1 309 ? 12.461 21.766 10.461 1 97.81 309 HIS A C 1
ATOM 2640 O O . HIS A 1 309 ? 12.805 22.812 11.031 1 97.81 309 HIS A O 1
ATOM 2646 N N . ILE A 1 310 ? 12.477 21.672 9.18 1 98.06 310 ILE A N 1
ATOM 2647 C CA . ILE A 1 310 ? 12.938 22.734 8.305 1 98.06 310 ILE A CA 1
ATOM 2648 C C . ILE A 1 310 ? 11.781 23.219 7.418 1 98.06 310 ILE A C 1
ATOM 2650 O O . ILE A 1 310 ? 11.25 22.438 6.617 1 98.06 310 ILE A O 1
ATOM 2654 N N . ALA A 1 311 ? 11.422 24.516 7.516 1 98 311 ALA A N 1
ATOM 2655 C CA . ALA A 1 311 ? 10.281 25.031 6.762 1 98 311 ALA A CA 1
ATOM 2656 C C . ALA A 1 311 ? 10.703 26.188 5.867 1 98 311 ALA A C 1
ATOM 2658 O O . ALA A 1 311 ? 11.695 26.875 6.141 1 98 311 ALA A O 1
ATOM 2659 N N . ALA A 1 312 ? 10.039 26.375 4.766 1 96.75 312 ALA A N 1
ATOM 2660 C CA . ALA A 1 312 ? 10.211 27.5 3.846 1 96.75 312 ALA A CA 1
ATOM 2661 C C . ALA A 1 312 ? 8.875 27.906 3.227 1 96.75 312 ALA A C 1
ATOM 2663 O O . ALA A 1 312 ? 7.945 27.109 3.152 1 96.75 312 ALA A O 1
ATOM 2664 N N . TYR A 1 313 ? 8.805 29.141 2.791 1 93.69 313 TYR A N 1
ATOM 2665 C CA . TYR A 1 313 ? 7.605 29.609 2.105 1 93.69 313 TYR A CA 1
ATOM 2666 C C . TYR A 1 313 ? 7.602 29.172 0.647 1 93.69 313 TYR A C 1
ATOM 2668 O O . TYR A 1 313 ? 6.574 29.266 -0.034 1 93.69 313 TYR A O 1
ATOM 2676 N N . THR A 1 314 ? 8.703 28.688 0.187 1 93.81 314 THR A N 1
ATOM 2677 C CA . THR A 1 314 ? 8.867 28.297 -1.213 1 93.81 314 THR A CA 1
ATOM 2678 C C . THR A 1 314 ? 9.062 26.797 -1.346 1 93.81 314 THR A C 1
ATOM 2680 O O . THR A 1 314 ? 9.109 26.078 -0.343 1 93.81 314 THR A O 1
ATOM 2683 N N . GLN A 1 315 ? 9.102 26.375 -2.582 1 93.38 315 GLN A N 1
ATOM 2684 C CA . GLN A 1 315 ? 9.539 25 -2.83 1 93.38 315 GLN A CA 1
ATOM 2685 C C . GLN A 1 315 ? 10.977 24.797 -2.359 1 93.38 315 GLN A C 1
ATOM 2687 O O . GLN A 1 315 ? 11.719 25.766 -2.182 1 93.38 315 GLN A O 1
ATOM 2692 N N . ILE A 1 316 ? 11.25 23.594 -2.139 1 92.19 316 ILE A N 1
ATOM 2693 C CA . ILE A 1 316 ? 12.586 23.297 -1.62 1 92.19 316 ILE A CA 1
ATOM 2694 C C . ILE A 1 316 ? 13.43 22.641 -2.709 1 92.19 316 ILE A C 1
ATOM 2696 O O . ILE A 1 316 ? 12.898 21.922 -3.568 1 92.19 316 ILE A O 1
ATOM 2700 N N . SER A 1 317 ? 14.711 22.953 -2.654 1 93.56 317 SER A N 1
ATOM 2701 C CA . SER A 1 317 ? 15.656 22.469 -3.65 1 93.56 317 SER A CA 1
ATOM 2702 C C . SER A 1 317 ? 15.93 20.969 -3.465 1 93.56 317 SER A C 1
ATOM 2704 O O . SER A 1 317 ? 15.602 20.406 -2.422 1 93.56 317 SER A O 1
ATOM 2706 N N . GLU A 1 318 ? 16.516 20.375 -4.449 1 91.44 318 GLU A N 1
ATOM 2707 C CA . GLU A 1 318 ? 16.938 18.984 -4.359 1 91.44 318 GLU A CA 1
ATOM 2708 C C . GLU A 1 318 ? 17.984 18.797 -3.256 1 91.44 318 GLU A C 1
ATOM 2710 O O . GLU A 1 318 ? 18.016 17.766 -2.596 1 91.44 318 GLU A O 1
ATOM 2715 N N . LYS A 1 319 ? 18.766 19.797 -3.121 1 92.56 319 LYS A N 1
ATOM 2716 C CA . LYS A 1 319 ? 19.781 19.766 -2.076 1 92.56 319 LYS A CA 1
ATOM 2717 C C . LYS A 1 319 ? 19.156 19.609 -0.697 1 92.56 319 LYS A C 1
ATOM 2719 O O . LYS A 1 319 ? 19.609 18.781 0.101 1 92.56 319 LYS A O 1
ATOM 2724 N N . LEU A 1 320 ? 18.141 20.312 -0.408 1 94.75 320 LEU A N 1
ATOM 2725 C CA . LEU A 1 320 ? 17.453 20.203 0.873 1 94.75 320 LEU A CA 1
ATOM 2726 C C . LEU A 1 320 ? 16.719 18.875 0.978 1 94.75 320 LEU A C 1
ATOM 2728 O O . LEU A 1 320 ? 16.672 18.266 2.051 1 94.75 320 LEU A O 1
ATOM 2732 N N . LYS A 1 321 ? 16.156 18.469 -0.131 1 95 321 LYS A N 1
ATOM 2733 C CA . LYS A 1 321 ? 15.438 17.188 -0.137 1 95 321 LYS A CA 1
ATOM 2734 C C . LYS A 1 321 ? 16.359 16.047 0.232 1 95 321 LYS A C 1
ATOM 2736 O O . LYS A 1 321 ? 15.945 15.078 0.88 1 95 321 LYS A O 1
ATOM 2741 N N . GLN A 1 322 ? 17.594 16.125 -0.129 1 93.56 322 GLN A N 1
ATOM 2742 C CA . GLN A 1 322 ? 18.594 15.094 0.144 1 93.56 322 GLN A CA 1
ATOM 2743 C C . GLN A 1 322 ? 18.844 14.953 1.643 1 93.56 322 GLN A C 1
ATOM 2745 O O . GLN A 1 322 ? 19.281 13.898 2.107 1 93.56 322 GLN A O 1
ATOM 2750 N N . LEU A 1 323 ? 18.516 15.977 2.4 1 94.75 323 LEU A N 1
ATOM 2751 C CA . LEU A 1 323 ? 18.734 15.945 3.842 1 94.75 323 LEU A CA 1
ATOM 2752 C C . LEU A 1 323 ? 17.859 14.875 4.5 1 94.75 323 LEU A C 1
ATOM 2754 O O . LEU A 1 323 ? 18.172 14.422 5.605 1 94.75 323 LEU A O 1
ATOM 2758 N N . GLU A 1 324 ? 16.828 14.445 3.82 1 93.69 324 GLU A N 1
ATOM 2759 C CA . GLU A 1 324 ? 15.906 13.484 4.402 1 93.69 324 GLU A CA 1
ATOM 2760 C C . GLU A 1 324 ? 16.5 12.078 4.41 1 93.69 324 GLU A C 1
ATOM 2762 O O . GLU A 1 324 ? 15.891 11.141 4.914 1 93.69 324 GLU A O 1
ATOM 2767 N N . MET A 1 325 ? 17.703 11.969 3.861 1 91.88 325 MET A N 1
ATOM 2768 C CA . MET A 1 325 ? 18.438 10.727 4.117 1 91.88 325 MET A CA 1
ATOM 2769 C C . MET A 1 325 ? 18.578 10.477 5.617 1 91.88 325 MET A C 1
ATOM 2771 O O . MET A 1 325 ? 18.703 9.328 6.047 1 91.88 325 MET A O 1
ATOM 2775 N N . HIS A 1 326 ? 18.594 11.586 6.336 1 92.62 326 HIS A N 1
ATOM 2776 C CA . HIS A 1 326 ? 18.469 11.508 7.785 1 92.62 326 HIS A CA 1
ATOM 2777 C C . HIS A 1 326 ? 17 11.5 8.211 1 92.62 326 HIS A C 1
ATOM 2779 O O . HIS A 1 326 ? 16.312 12.508 8.062 1 92.62 326 HIS A O 1
ATOM 2785 N N . SER A 1 327 ? 16.547 10.484 8.844 1 91.62 327 SER A N 1
ATOM 2786 C CA . SER A 1 327 ? 15.125 10.289 9.125 1 91.62 327 SER A CA 1
ATOM 2787 C C . SER A 1 327 ? 14.633 11.266 10.188 1 91.62 327 SER A C 1
ATOM 2789 O O . SER A 1 327 ? 13.43 11.43 10.375 1 91.62 327 SER A O 1
ATOM 2791 N N . ASN A 1 328 ? 15.586 11.844 10.836 1 94.19 328 ASN A N 1
ATOM 2792 C CA . ASN A 1 328 ? 15.164 12.812 11.844 1 94.19 328 ASN A CA 1
ATOM 2793 C C . ASN A 1 328 ? 15.133 14.234 11.281 1 94.19 328 ASN A C 1
ATOM 2795 O O . ASN A 1 328 ? 15.133 15.203 12.039 1 94.19 328 ASN A O 1
ATOM 2799 N N . ILE A 1 329 ? 15.172 14.398 10.039 1 96.44 329 ILE A N 1
ATOM 2800 C CA . ILE A 1 329 ? 14.938 15.68 9.375 1 96.44 329 ILE A CA 1
ATOM 2801 C C . ILE A 1 329 ? 13.609 15.625 8.617 1 96.44 329 ILE A C 1
ATOM 2803 O O . ILE A 1 329 ? 13.375 14.703 7.832 1 96.44 329 ILE A O 1
ATOM 2807 N N . LYS A 1 330 ? 12.797 16.547 8.859 1 96.75 330 LYS A N 1
ATOM 2808 C CA . LYS A 1 330 ? 11.523 16.703 8.156 1 96.75 330 LYS A CA 1
ATOM 2809 C C . LYS A 1 330 ? 11.422 18.062 7.48 1 96.75 330 LYS A C 1
ATOM 2811 O O . LYS A 1 330 ? 11.758 19.078 8.078 1 96.75 330 LYS A O 1
ATOM 2816 N N . LEU A 1 331 ? 10.953 18.109 6.246 1 97.81 331 LEU A N 1
ATOM 2817 C CA . LEU A 1 331 ? 10.906 19.328 5.445 1 97.81 331 LEU A CA 1
ATOM 2818 C C . LEU A 1 331 ? 9.461 19.797 5.273 1 97.81 331 LEU A C 1
ATOM 2820 O O . LEU A 1 331 ? 8.555 18.984 5.117 1 97.81 331 LEU A O 1
ATOM 2824 N N . TYR A 1 332 ? 9.258 21.094 5.297 1 97.69 332 TYR A N 1
ATOM 2825 C CA . TYR A 1 332 ? 7.953 21.734 5.121 1 97.69 332 TYR A CA 1
ATOM 2826 C C . TYR A 1 332 ? 8.016 22.812 4.047 1 97.69 332 TYR A C 1
ATOM 2828 O O . TYR A 1 332 ? 7.992 24 4.352 1 97.69 332 TYR A O 1
ATOM 2836 N N . PRO A 1 333 ? 7.977 22.406 2.789 1 96.88 333 PRO A N 1
ATOM 2837 C CA . PRO A 1 333 ? 7.883 23.406 1.728 1 96.88 333 PRO A CA 1
ATOM 2838 C C . PRO A 1 333 ? 6.512 24.078 1.67 1 96.88 333 PRO A C 1
ATOM 2840 O O . PRO A 1 333 ? 5.52 23.5 2.129 1 96.88 333 PRO A O 1
ATOM 2843 N N . LEU A 1 334 ? 6.445 25.266 1.117 1 94.06 334 LEU A N 1
ATOM 2844 C CA . LEU A 1 334 ? 5.184 25.984 0.988 1 94.06 334 LEU A CA 1
ATOM 2845 C C . LEU A 1 334 ? 4.367 25.891 2.271 1 94.06 334 LEU A C 1
ATOM 2847 O O . LEU A 1 334 ? 3.188 25.531 2.238 1 94.06 334 LEU A O 1
ATOM 2851 N N . VAL A 1 335 ? 5.055 26.172 3.383 1 95.69 335 VAL A N 1
ATOM 2852 C CA . VAL A 1 335 ? 4.453 25.953 4.695 1 95.69 335 VAL A CA 1
ATOM 2853 C C . VAL A 1 335 ? 3.275 26.906 4.895 1 95.69 335 VAL A C 1
ATOM 2855 O O . VAL A 1 335 ? 3.354 28.078 4.539 1 95.69 335 VAL A O 1
ATOM 2858 N N . TYR A 1 336 ? 2.201 26.375 5.379 1 93.62 336 TYR A N 1
ATOM 2859 C CA . TYR A 1 336 ? 1.044 27.188 5.723 1 93.62 336 TYR A CA 1
ATOM 2860 C C . TYR A 1 336 ? 1.287 27.969 7.016 1 93.62 336 TYR A C 1
ATOM 2862 O O . TYR A 1 336 ? 2.08 27.531 7.859 1 93.62 336 TYR A O 1
ATOM 2870 N N . ARG A 1 337 ? 0.585 29.016 7.195 1 91.88 337 ARG A N 1
ATOM 2871 C CA . ARG A 1 337 ? 0.78 29.875 8.359 1 91.88 337 ARG A CA 1
ATOM 2872 C C . ARG A 1 337 ? 0.47 29.141 9.648 1 91.88 337 ARG A C 1
ATOM 2874 O O . ARG A 1 337 ? 1.22 29.234 10.625 1 91.88 337 ARG A O 1
ATOM 2881 N N . PHE A 1 338 ? -0.626 28.422 9.688 1 92.75 338 PHE A N 1
ATOM 2882 C CA . PHE A 1 338 ? -0.972 27.703 10.914 1 92.75 338 PHE A CA 1
ATOM 2883 C C . PHE A 1 338 ? 0.104 26.688 11.273 1 92.75 338 PHE A C 1
ATOM 2885 O O . PHE A 1 338 ? 0.427 26.5 12.453 1 92.75 338 PHE A O 1
ATOM 2892 N N . LYS A 1 339 ? 0.644 26.016 10.258 1 95 339 LYS A N 1
ATOM 2893 C CA . LYS A 1 339 ? 1.675 25 10.477 1 95 339 LYS A CA 1
ATOM 2894 C C . LYS A 1 339 ? 2.977 25.641 10.953 1 95 339 LYS A C 1
ATOM 2896 O O . LYS A 1 339 ? 3.641 25.109 11.844 1 95 339 LYS A O 1
ATOM 2901 N N . LEU A 1 340 ? 3.281 26.75 10.383 1 95.19 340 LEU A N 1
ATOM 2902 C CA . LEU A 1 340 ? 4.445 27.5 10.844 1 95.19 340 LEU A CA 1
ATOM 2903 C C . LEU A 1 340 ? 4.324 27.828 12.328 1 95.19 340 LEU A C 1
ATOM 2905 O O . LEU A 1 340 ? 5.262 27.625 13.094 1 95.19 340 LEU A O 1
ATOM 2909 N N . ASN A 1 341 ? 3.178 28.297 12.719 1 93.75 341 ASN A N 1
ATOM 2910 C CA . ASN A 1 341 ? 2.934 28.625 14.117 1 93.75 341 AS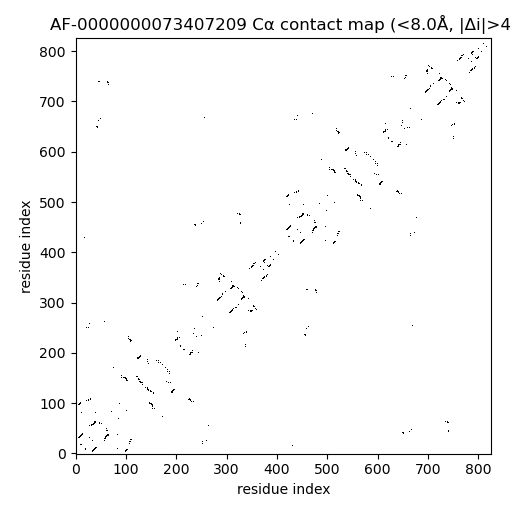N A CA 1
ATOM 2911 C C . ASN A 1 341 ? 3.053 27.391 15.008 1 93.75 341 ASN A C 1
ATOM 2913 O O . ASN A 1 341 ? 3.637 27.453 16.094 1 93.75 341 ASN A O 1
ATOM 2917 N N . GLU A 1 342 ? 2.506 26.344 14.5 1 93.69 342 GLU A N 1
ATOM 2918 C CA . GLU A 1 342 ? 2.574 25.094 15.242 1 93.69 342 GLU A CA 1
ATOM 2919 C C . GLU A 1 342 ? 4.02 24.625 15.43 1 93.69 342 GLU A C 1
ATOM 2921 O O . GLU A 1 342 ? 4.398 24.172 16.516 1 93.69 342 GLU A O 1
ATOM 2926 N N . LEU A 1 343 ? 4.816 24.719 14.367 1 95.94 343 LEU A N 1
ATOM 2927 C CA . LEU A 1 343 ? 6.211 24.297 14.414 1 95.94 343 LEU A CA 1
ATOM 2928 C C . LEU A 1 343 ? 7 25.141 15.406 1 95.94 343 LEU A C 1
ATOM 2930 O O . LEU A 1 343 ? 7.785 24.609 16.188 1 95.94 343 LEU A O 1
ATOM 2934 N N . VAL A 1 344 ? 6.738 26.406 15.445 1 96 344 VAL A N 1
ATOM 2935 C CA . VAL A 1 344 ? 7.426 27.297 16.375 1 96 344 VAL A CA 1
ATOM 2936 C C . VAL A 1 344 ? 7 26.969 17.812 1 96 344 VAL A C 1
ATOM 2938 O O . VAL A 1 344 ? 7.844 26.812 18.688 1 96 344 VAL A O 1
ATOM 2941 N N . GLU A 1 345 ? 5.734 26.734 18.016 1 93.75 345 GLU A N 1
ATOM 2942 C CA . GLU A 1 345 ? 5.176 26.5 19.344 1 93.75 345 GLU A CA 1
ATOM 2943 C C . GLU A 1 345 ? 5.648 25.172 19.906 1 93.75 345 GLU A C 1
ATOM 2945 O O . GLU A 1 345 ? 5.922 25.047 21.109 1 93.75 345 GLU A O 1
ATOM 2950 N N . ASN A 1 346 ? 5.789 24.203 19.062 1 92.44 346 ASN A N 1
ATOM 2951 C CA . ASN A 1 346 ? 6.039 22.844 19.531 1 92.44 346 ASN A CA 1
ATOM 2952 C C . ASN A 1 346 ? 7.531 22.516 19.562 1 92.44 346 ASN A C 1
ATOM 2954 O O . ASN A 1 346 ? 7.938 21.469 20.078 1 92.44 346 ASN A O 1
ATOM 2958 N N . SER A 1 347 ? 8.359 23.375 19.047 1 94.62 347 SER A N 1
ATOM 2959 C CA . SER A 1 347 ? 9.797 23.125 19.047 1 94.62 347 SER A CA 1
ATOM 2960 C C . SER A 1 347 ? 10.43 23.531 20.359 1 94.62 347 SER A C 1
ATOM 2962 O O . SER A 1 347 ? 9.969 24.469 21.016 1 94.62 347 SER A O 1
ATOM 2964 N N . ASP A 1 348 ? 11.461 22.844 20.719 1 93.5 348 ASP A N 1
ATOM 2965 C CA . ASP A 1 348 ? 12.195 23.125 21.953 1 93.5 348 ASP A CA 1
ATOM 2966 C C . ASP A 1 348 ? 13.188 24.266 21.734 1 93.5 348 ASP A C 1
ATOM 2968 O O . ASP A 1 348 ? 13.445 25.047 22.656 1 93.5 348 ASP A O 1
ATOM 2972 N N . ILE A 1 349 ? 13.742 24.344 20.578 1 95.88 349 ILE A N 1
ATOM 2973 C CA . ILE A 1 349 ? 14.711 25.391 20.25 1 95.88 349 ILE A CA 1
ATOM 2974 C C . ILE A 1 349 ? 14.547 25.828 18.797 1 95.88 349 ILE A C 1
ATOM 2976 O O . ILE A 1 349 ? 13.898 25.141 18.016 1 95.88 349 ILE A O 1
ATOM 2980 N N . TYR A 1 350 ? 15.102 27 18.531 1 97 350 TYR A N 1
ATOM 2981 C CA . TYR A 1 350 ? 15.227 27.5 17.172 1 97 350 TYR A CA 1
ATOM 2982 C C . TYR A 1 350 ? 16.688 27.547 16.734 1 97 350 TYR A C 1
ATOM 2984 O O . TYR A 1 350 ? 17.547 28.047 17.469 1 97 350 TYR A O 1
ATOM 2992 N N . LEU A 1 351 ? 16.969 27 15.594 1 97.56 351 LEU A N 1
ATOM 2993 C CA . LEU A 1 351 ? 18.312 27.016 15.055 1 97.56 351 LEU A CA 1
ATOM 2994 C C . LEU A 1 351 ? 18.438 28.031 13.922 1 97.56 351 LEU A C 1
ATOM 2996 O O . LEU A 1 351 ? 17.859 27.859 12.852 1 97.56 351 LEU A O 1
ATOM 3000 N N . ASP A 1 352 ? 19.172 29.062 14.203 1 96.31 352 ASP A N 1
ATOM 3001 C CA . ASP A 1 352 ? 19.484 30.078 13.211 1 96.31 352 ASP A CA 1
ATOM 3002 C C . ASP A 1 352 ? 20.797 29.766 12.492 1 96.31 352 ASP A C 1
ATOM 3004 O O . ASP A 1 352 ? 21.781 30.484 12.648 1 96.31 352 ASP A O 1
ATOM 3008 N N . ILE A 1 353 ? 20.688 28.781 11.625 1 96.88 353 ILE A N 1
ATOM 3009 C CA . ILE A 1 353 ? 21.938 28.281 11.039 1 96.88 353 ILE A CA 1
ATOM 3010 C C . ILE A 1 353 ? 21.844 28.344 9.516 1 96.88 353 ILE A C 1
ATOM 3012 O O . ILE A 1 353 ? 22.625 27.703 8.812 1 96.88 353 ILE A O 1
ATOM 3016 N N . ASN A 1 354 ? 20.812 28.953 8.969 1 95.56 354 ASN A N 1
ATOM 3017 C CA . ASN A 1 354 ? 20.734 29.172 7.531 1 95.56 354 ASN A CA 1
ATOM 3018 C C . ASN A 1 354 ? 21.531 30.391 7.098 1 95.56 354 ASN A C 1
ATOM 3020 O O . ASN A 1 354 ? 21.531 31.422 7.793 1 95.56 354 ASN A O 1
ATOM 3024 N N . HIS A 1 355 ? 22.172 30.312 5.996 1 94.31 355 HIS A N 1
ATOM 3025 C CA . HIS A 1 355 ? 22.812 31.484 5.406 1 94.31 355 HIS A CA 1
ATOM 3026 C C . HIS A 1 355 ? 21.797 32.375 4.715 1 94.31 355 HIS A C 1
ATOM 3028 O O . HIS A 1 355 ? 20.688 31.953 4.398 1 94.31 355 HIS A O 1
ATOM 3034 N N . GLY A 1 356 ? 22.188 33.562 4.57 1 91 356 GLY A N 1
ATOM 3035 C CA . GLY A 1 356 ? 21.281 34.5 3.947 1 91 356 GLY A CA 1
ATOM 3036 C C . GLY A 1 356 ? 20.391 35.219 4.945 1 91 356 GLY A C 1
ATOM 3037 O O . GLY A 1 356 ? 20.75 35.375 6.109 1 91 356 GLY A O 1
ATOM 3038 N N . ASP A 1 357 ? 19.156 35.594 4.527 1 90 357 ASP A N 1
ATOM 3039 C CA . ASP A 1 357 ? 18.266 36.406 5.355 1 90 357 ASP A CA 1
ATOM 3040 C C . ASP A 1 357 ? 17.469 35.531 6.32 1 90 357 ASP A C 1
ATOM 3042 O O . ASP A 1 357 ? 17.172 34.375 6.023 1 90 357 ASP A O 1
ATOM 3046 N N . ALA A 1 358 ? 17.219 36.094 7.398 1 90.25 358 ALA A N 1
ATOM 3047 C CA . ALA A 1 358 ? 16.281 35.469 8.344 1 90.25 358 ALA A CA 1
ATOM 3048 C C . ALA A 1 358 ? 14.891 36.125 8.227 1 90.25 358 ALA A C 1
ATOM 3050 O O . ALA A 1 358 ? 14.75 37.25 7.738 1 90.25 358 ALA A O 1
ATOM 3051 N N . ASP A 1 359 ? 13.969 35.344 8.555 1 91.69 359 ASP A N 1
ATOM 3052 C CA . ASP A 1 359 ? 12.617 35.906 8.641 1 91.69 359 ASP A CA 1
ATOM 3053 C C . ASP A 1 359 ? 12.383 36.562 9.984 1 91.69 359 ASP A C 1
ATOM 3055 O O . ASP A 1 359 ? 12.273 35.906 11.016 1 91.69 359 ASP A O 1
ATOM 3059 N N . THR A 1 360 ? 12.203 37.844 9.984 1 91.19 360 THR A N 1
ATOM 3060 C CA . THR A 1 360 ? 12.109 38.625 11.203 1 91.19 360 THR A CA 1
ATOM 3061 C C . THR A 1 360 ? 10.844 38.281 11.984 1 91.19 360 THR A C 1
ATOM 3063 O O . THR A 1 360 ? 10.844 38.281 13.211 1 91.19 360 THR A O 1
ATOM 3066 N N . GLN A 1 361 ? 9.844 37.969 11.297 1 91.12 361 GLN A N 1
ATOM 3067 C CA . GLN A 1 361 ? 8.586 37.625 11.945 1 91.12 361 GLN A CA 1
ATOM 3068 C C . GLN A 1 361 ? 8.695 36.312 12.703 1 91.12 361 GLN A C 1
ATOM 3070 O O . GLN A 1 361 ? 8.203 36.188 13.82 1 91.12 361 GLN A O 1
ATOM 3075 N N . VAL A 1 362 ? 9.352 35.406 12.102 1 94.75 362 VAL A N 1
ATOM 3076 C CA . VAL A 1 362 ? 9.539 34.094 12.742 1 94.75 362 VAL A CA 1
ATOM 3077 C C . VAL A 1 362 ? 10.438 34.25 13.969 1 94.75 362 VAL A C 1
ATOM 3079 O O . VAL A 1 362 ? 10.125 33.719 15.039 1 94.75 362 VAL A O 1
ATOM 3082 N N . LEU A 1 363 ? 11.453 35 13.836 1 93.62 363 LEU A N 1
ATOM 3083 C CA . LEU A 1 363 ? 12.375 35.219 14.945 1 93.62 363 LEU A CA 1
ATOM 3084 C C . LEU A 1 363 ? 11.68 35.906 16.109 1 93.62 363 LEU A C 1
ATOM 3086 O O . LEU A 1 363 ? 11.922 35.594 17.266 1 93.62 363 LEU A O 1
ATOM 3090 N N . GLU A 1 364 ? 10.883 36.844 15.758 1 93.31 364 GLU A N 1
ATOM 3091 C CA . GLU A 1 364 ? 10.141 37.562 16.797 1 93.31 364 GLU A CA 1
ATOM 3092 C C . GLU A 1 364 ? 9.18 36.625 17.531 1 93.31 364 GLU A C 1
ATOM 3094 O O . GLU A 1 364 ? 9.023 36.719 18.75 1 93.31 364 GLU A O 1
ATOM 3099 N N . GLN A 1 365 ? 8.555 35.812 16.797 1 94.62 365 GLN A N 1
ATOM 3100 C CA . GLN A 1 365 ? 7.648 34.844 17.391 1 94.62 365 GLN A CA 1
ATOM 3101 C C . GLN A 1 365 ? 8.398 33.875 18.328 1 94.62 365 GLN A C 1
ATOM 3103 O O . GLN A 1 365 ? 7.914 33.562 19.422 1 94.62 365 GLN A O 1
ATOM 3108 N N . VAL A 1 366 ? 9.531 33.438 17.922 1 95.56 366 VAL A N 1
ATOM 3109 C CA . VAL A 1 366 ? 10.367 32.562 18.719 1 95.56 366 VAL A CA 1
ATOM 3110 C C . VAL A 1 366 ? 10.773 33.25 20.016 1 95.56 366 VAL A C 1
ATOM 3112 O O . VAL A 1 366 ? 10.695 32.625 21.094 1 95.56 366 VAL A O 1
ATOM 3115 N N . LYS A 1 367 ? 11.102 34.438 19.906 1 93.38 367 LYS A N 1
ATOM 3116 C CA . LYS A 1 367 ? 11.508 35.219 21.062 1 93.38 367 LYS A CA 1
ATOM 3117 C C . LYS A 1 367 ? 10.344 35.438 22.031 1 93.38 367 LYS A C 1
ATOM 3119 O O . LYS A 1 367 ? 10.508 35.312 23.25 1 93.38 367 LYS A O 1
ATOM 3124 N N . LYS A 1 368 ? 9.289 35.75 21.469 1 94.56 368 LYS A N 1
ATOM 3125 C CA . LYS A 1 368 ? 8.086 35.969 22.266 1 94.56 368 LYS A CA 1
ATOM 3126 C C . LYS A 1 368 ? 7.719 34.719 23.078 1 94.56 368 LYS A C 1
ATOM 3128 O O . LYS A 1 368 ? 7.203 34.812 24.188 1 94.56 368 LYS A O 1
ATOM 3133 N N . LEU A 1 369 ? 8 33.562 22.531 1 94.75 369 LEU A N 1
ATOM 3134 C CA . LEU A 1 369 ? 7.66 32.312 23.188 1 94.75 369 LEU A CA 1
ATOM 3135 C C . LEU A 1 369 ? 8.773 31.875 24.141 1 94.75 369 LEU A C 1
ATOM 3137 O O . LEU A 1 369 ? 8.664 30.828 24.781 1 94.75 369 LEU A O 1
ATOM 3141 N N . GLY A 1 370 ? 9.883 32.594 24.219 1 91.38 370 GLY A N 1
ATOM 3142 C CA . GLY A 1 370 ? 10.961 32.344 25.156 1 91.38 370 GLY A CA 1
ATOM 3143 C C . GLY A 1 370 ? 11.828 31.172 24.766 1 91.38 370 GLY A C 1
ATOM 3144 O O . GLY A 1 370 ? 12.445 30.531 25.625 1 91.38 370 GLY A O 1
ATOM 3145 N N . LYS A 1 371 ? 11.859 30.844 23.516 1 92.12 371 LYS A N 1
ATOM 3146 C CA . LYS A 1 371 ? 12.664 29.719 23.047 1 92.12 371 LYS A CA 1
ATOM 3147 C C . LYS A 1 371 ? 14.117 30.125 22.828 1 92.12 371 LYS A C 1
ATOM 3149 O O . LYS A 1 371 ? 14.391 31.234 22.359 1 92.12 371 LYS A O 1
ATOM 3154 N N . ASP A 1 372 ? 14.969 29.172 23.078 1 93.12 372 ASP A N 1
ATOM 3155 C CA . ASP A 1 372 ? 16.391 29.406 22.812 1 93.12 372 ASP A CA 1
ATOM 3156 C C . ASP A 1 372 ? 16.656 29.484 21.312 1 93.12 372 ASP A C 1
ATOM 3158 O O . ASP A 1 372 ? 16.156 28.641 20.547 1 93.12 372 ASP A O 1
ATOM 3162 N N . ILE A 1 373 ? 17.359 30.516 20.984 1 96.06 373 ILE A N 1
ATOM 3163 C CA . ILE A 1 373 ? 17.844 30.672 19.625 1 96.06 373 ILE A CA 1
ATOM 3164 C C . ILE A 1 373 ? 19.344 30.406 19.562 1 96.06 373 ILE A C 1
ATOM 3166 O O . ILE A 1 373 ? 20.125 31.094 20.234 1 96.06 373 ILE A O 1
ATOM 3170 N N . LEU A 1 374 ? 19.734 29.391 18.812 1 96.81 374 LEU A N 1
ATOM 3171 C CA . LEU A 1 374 ? 21.156 29.062 18.656 1 96.81 374 LEU A CA 1
ATOM 3172 C C . LEU A 1 374 ? 21.625 29.328 17.234 1 96.81 374 LEU A C 1
ATOM 3174 O O . LEU A 1 374 ? 20.984 28.922 16.281 1 96.81 374 LEU A O 1
ATOM 3178 N N . SER A 1 375 ? 22.75 30.047 17.141 1 96.56 375 SER A N 1
ATOM 3179 C CA . SER A 1 375 ? 23.297 30.375 15.836 1 96.56 375 SER A CA 1
ATOM 3180 C C . SER A 1 375 ? 24.797 30.109 15.789 1 96.56 375 SER A C 1
ATOM 3182 O O . SER A 1 375 ? 25.438 29.906 16.828 1 96.56 375 SER A O 1
ATOM 3184 N N . LEU A 1 376 ? 25.25 30.016 14.609 1 96.69 376 LEU A N 1
ATOM 3185 C CA . LEU A 1 376 ? 26.688 30.078 14.359 1 96.69 376 LEU A CA 1
ATOM 3186 C C . LEU A 1 376 ? 27.125 31.516 14.07 1 96.69 376 LEU A C 1
ATOM 3188 O O . LEU A 1 376 ? 26.297 32.344 13.672 1 96.69 376 LEU A O 1
ATOM 3192 N N . SER A 1 377 ? 28.406 31.766 14.242 1 95.56 377 SER A N 1
ATOM 3193 C CA . SER A 1 377 ? 28.922 33.125 13.984 1 95.56 377 SER A CA 1
ATOM 3194 C C . SER A 1 377 ? 28.688 33.531 12.531 1 95.56 377 SER A C 1
ATOM 3196 O O . SER A 1 377 ? 28.438 34.688 12.242 1 95.56 377 SER A O 1
ATOM 3198 N N . THR A 1 378 ? 28.688 32.594 11.641 1 95 378 THR A N 1
ATOM 3199 C CA . THR A 1 378 ? 28.578 32.812 10.203 1 95 378 THR A CA 1
ATOM 3200 C C . THR A 1 378 ? 27.125 33 9.789 1 95 378 THR A C 1
ATOM 3202 O O . THR A 1 378 ? 26.844 33.469 8.688 1 95 378 THR A O 1
ATOM 3205 N N . THR A 1 379 ? 26.156 32.656 10.664 1 94.62 379 THR A N 1
ATOM 3206 C CA . THR A 1 379 ? 24.734 32.688 10.305 1 94.62 379 THR A CA 1
ATOM 3207 C C . THR A 1 379 ? 23.953 33.562 11.297 1 94.62 379 THR A C 1
ATOM 3209 O O . THR A 1 379 ? 22.719 33.562 11.266 1 94.62 379 THR A O 1
ATOM 3212 N N . TYR A 1 380 ? 24.641 34.25 12.117 1 93.69 380 TYR A N 1
ATOM 3213 C CA . TYR A 1 380 ? 24.047 35.031 13.203 1 93.69 380 TYR A CA 1
ATOM 3214 C C . TYR A 1 380 ? 23.266 36.188 12.664 1 93.69 380 TYR A C 1
ATOM 3216 O O . TYR A 1 380 ? 23.781 37 11.891 1 93.69 380 TYR A O 1
ATOM 3224 N N . HIS A 1 381 ? 22 36.312 13.148 1 91.81 381 HIS A N 1
ATOM 3225 C CA . HIS A 1 381 ? 21.172 37.406 12.695 1 91.81 381 HIS A CA 1
ATOM 3226 C C . HIS A 1 381 ? 20.781 38.312 13.867 1 91.81 381 HIS A C 1
ATOM 3228 O O . HIS A 1 381 ? 19.672 38.844 13.906 1 91.81 381 HIS A O 1
ATOM 3234 N N . GLY A 1 382 ? 21.531 38.344 14.875 1 86.62 382 GLY A N 1
ATOM 3235 C CA . GLY A 1 382 ? 21.438 39.344 15.898 1 86.62 382 GLY A CA 1
ATOM 3236 C C . GLY A 1 382 ? 20.672 38.906 17.141 1 86.62 382 GLY A C 1
ATOM 3237 O O . GLY A 1 382 ? 20.391 39.688 18.031 1 86.62 382 GLY A O 1
ATOM 3238 N N . GLN A 1 383 ? 20.375 37.562 17.219 1 87.88 383 GLN A N 1
ATOM 3239 C CA . GLN A 1 383 ? 19.594 37.094 18.359 1 87.88 383 GLN A CA 1
ATOM 3240 C C . GLN A 1 383 ? 20.094 35.75 18.875 1 87.88 383 GLN A C 1
ATOM 3242 O O . GLN A 1 383 ? 20.609 34.938 18.094 1 87.88 383 GLN A O 1
ATOM 3247 N N . GLY A 1 384 ? 20.047 35.625 20.203 1 91.44 384 GLY A N 1
ATOM 3248 C CA . GLY A 1 384 ? 20.297 34.312 20.812 1 91.44 384 GLY A CA 1
ATOM 3249 C C . GLY A 1 384 ? 21.766 34.062 21.078 1 91.44 384 GLY A C 1
ATOM 3250 O O . GLY A 1 384 ? 22.562 35 21.172 1 91.44 384 GLY A O 1
ATOM 3251 N N . LYS A 1 385 ? 22 32.781 21.312 1 94.12 385 LYS A N 1
ATOM 3252 C CA . LYS A 1 385 ? 23.359 32.344 21.609 1 94.12 385 LYS A CA 1
ATOM 3253 C C . LYS A 1 385 ? 24.141 32.062 20.328 1 94.12 385 LYS A C 1
ATOM 3255 O O . LYS A 1 385 ? 23.609 31.438 19.391 1 94.12 385 LYS A O 1
ATOM 3260 N N . GLN A 1 386 ? 25.344 32.531 20.375 1 95.94 386 GLN A N 1
ATOM 3261 C CA . GLN A 1 386 ? 26.219 32.344 19.219 1 95.94 386 GLN A CA 1
ATOM 3262 C C . GLN A 1 386 ? 27.328 31.344 19.516 1 95.94 386 GLN A C 1
ATOM 3264 O O . GLN A 1 386 ? 27.906 31.375 20.609 1 95.94 386 GLN A O 1
ATOM 3269 N N . PHE A 1 387 ? 27.547 30.5 18.516 1 96.69 387 PHE A N 1
ATOM 3270 C CA . PHE A 1 387 ? 28.609 29.5 18.609 1 96.69 387 PHE A CA 1
ATOM 3271 C C . PHE A 1 387 ? 29.547 29.609 17.422 1 96.69 387 PHE A C 1
ATOM 3273 O O . PHE A 1 387 ? 29.172 30.141 16.375 1 96.69 387 PHE A O 1
ATOM 3280 N N . GLU A 1 388 ? 30.75 29.109 17.625 1 96.06 388 GLU A N 1
ATOM 3281 C CA . GLU A 1 388 ? 31.734 29.172 16.547 1 96.06 388 GLU A CA 1
ATOM 3282 C C . GLU A 1 388 ? 31.625 27.953 15.633 1 96.06 388 GLU A C 1
ATOM 3284 O O . GLU A 1 388 ? 31.828 28.047 14.422 1 96.06 388 GLU A O 1
ATOM 3289 N N . ARG A 1 389 ? 31.562 26.812 16.328 1 93.5 389 ARG A N 1
ATOM 3290 C CA . ARG A 1 389 ? 31.516 25.562 15.57 1 93.5 389 ARG A CA 1
ATOM 3291 C C . ARG A 1 389 ? 30.234 24.797 15.844 1 93.5 389 ARG A C 1
ATOM 3293 O O . ARG A 1 389 ? 29.672 24.875 16.938 1 93.5 389 ARG A O 1
ATOM 3300 N N . VAL A 1 390 ? 29.734 24.078 14.789 1 97.31 390 VAL A N 1
ATOM 3301 C CA . VAL A 1 390 ? 28.547 23.234 14.922 1 97.31 390 VAL A CA 1
ATOM 3302 C C . VAL A 1 390 ? 28.75 22.25 16.078 1 97.31 390 VAL A C 1
ATOM 3304 O O . VAL A 1 390 ? 27.797 21.922 16.797 1 97.31 390 VAL A O 1
ATOM 3307 N N . THR A 1 391 ? 29.953 21.75 16.344 1 96.62 391 THR A N 1
ATOM 3308 C CA . THR A 1 391 ? 30.266 20.812 17.406 1 96.62 391 THR A CA 1
ATOM 3309 C C . THR A 1 391 ? 29.969 21.422 18.781 1 96.62 391 THR A C 1
ATOM 3311 O O . THR A 1 391 ? 29.578 20.719 19.719 1 96.62 391 THR A O 1
ATOM 3314 N N . ASP A 1 392 ? 30.141 22.734 18.844 1 95.88 392 ASP A N 1
ATOM 3315 C CA . ASP A 1 392 ? 29.812 23.406 20.094 1 95.88 392 ASP A CA 1
ATOM 3316 C C . ASP A 1 392 ? 28.312 23.375 20.375 1 95.88 392 ASP A C 1
ATOM 3318 O O . ASP A 1 392 ? 27.891 23.25 21.531 1 95.88 392 ASP A O 1
ATOM 3322 N N . ILE A 1 393 ? 27.531 23.578 19.344 1 96.12 393 ILE A N 1
ATOM 3323 C CA . ILE A 1 393 ? 26.078 23.469 19.484 1 96.12 393 ILE A CA 1
ATOM 3324 C C . ILE A 1 393 ? 25.719 22.047 19.938 1 96.12 393 ILE A C 1
ATOM 3326 O O . ILE A 1 393 ? 24.891 21.875 20.844 1 96.12 393 ILE A O 1
ATOM 3330 N N . ILE A 1 394 ? 26.281 21.031 19.312 1 96.81 394 ILE A N 1
ATOM 3331 C CA . ILE A 1 394 ? 26.031 19.625 19.641 1 96.81 394 ILE A CA 1
ATOM 3332 C C . ILE A 1 394 ? 26.359 19.359 21.109 1 96.81 394 ILE A C 1
ATOM 3334 O O . ILE A 1 394 ? 25.547 18.766 21.828 1 96.81 394 ILE A O 1
ATOM 3338 N N . ASP A 1 395 ? 27.484 19.859 21.547 1 94.69 395 ASP A N 1
ATOM 3339 C CA . ASP A 1 395 ? 27.891 19.688 22.938 1 94.69 395 ASP A CA 1
ATOM 3340 C C . ASP A 1 395 ? 26.906 20.375 23.875 1 94.69 395 ASP A C 1
ATOM 3342 O O . ASP A 1 395 ? 26.578 19.844 24.938 1 94.69 395 ASP A O 1
ATOM 3346 N N . TYR A 1 396 ? 26.5 21.547 23.469 1 93.62 396 TYR A N 1
ATOM 3347 C CA . TYR A 1 396 ? 25.531 22.297 24.266 1 93.62 396 TYR A CA 1
ATOM 3348 C C . TYR A 1 396 ? 24.234 21.531 24.406 1 93.62 396 TYR A C 1
ATOM 3350 O O . TYR A 1 396 ? 23.656 21.453 25.5 1 93.62 396 TYR A O 1
ATOM 3358 N N . LEU A 1 397 ? 23.734 20.891 23.375 1 93.06 397 LEU A N 1
ATOM 3359 C CA . LEU A 1 397 ? 22.453 20.203 23.359 1 93.06 397 LEU A CA 1
ATOM 3360 C C . LEU A 1 397 ? 22.562 18.844 24.047 1 93.06 397 LEU A C 1
ATOM 3362 O O . LEU A 1 397 ? 21.547 18.281 24.453 1 93.06 397 LEU A O 1
ATOM 3366 N N . LYS A 1 398 ? 23.672 18.25 24.125 1 90.94 398 LYS A N 1
ATOM 3367 C CA . LYS A 1 398 ? 23.875 16.969 24.797 1 90.94 398 LYS A CA 1
ATOM 3368 C C . LYS A 1 398 ? 24.031 17.141 26.297 1 90.94 398 LYS A C 1
ATOM 3370 O O . LYS A 1 398 ? 23.906 16.188 27.062 1 90.94 398 LYS A O 1
ATOM 3375 N N . ASN A 1 399 ? 24.375 18.344 26.641 1 81.62 399 ASN A N 1
ATOM 3376 C CA . ASN A 1 399 ? 24.641 18.625 28.047 1 81.62 399 ASN A CA 1
ATOM 3377 C C . ASN A 1 399 ? 23.375 18.438 28.906 1 81.62 399 ASN A C 1
ATOM 3379 O O . ASN A 1 399 ? 22.297 18.859 28.516 1 81.62 399 ASN A O 1
ATOM 3383 N N . GLU A 1 400 ? 23.531 17.766 30.016 1 64.5 400 GLU A N 1
ATOM 3384 C CA . GLU A 1 400 ? 22.484 17.359 30.953 1 64.5 400 GLU A CA 1
ATOM 3385 C C . GLU A 1 400 ? 21.656 18.547 31.406 1 64.5 400 GLU A C 1
ATOM 3387 O O . GLU A 1 400 ? 20.438 18.438 31.594 1 64.5 400 GLU A O 1
ATOM 3392 N N . ARG A 1 401 ? 22.281 19.594 31.562 1 54.72 401 ARG A N 1
ATOM 3393 C CA . ARG A 1 401 ? 21.594 20.781 32.031 1 54.72 401 ARG A CA 1
ATOM 3394 C C . ARG A 1 401 ? 20.531 21.25 31.047 1 54.72 401 ARG A C 1
ATOM 3396 O O . ARG A 1 401 ? 19.453 21.688 31.438 1 54.72 401 ARG A O 1
ATOM 3403 N N . PHE A 1 402 ? 20.828 21.094 29.828 1 61.97 402 PHE A N 1
ATOM 3404 C CA . PHE A 1 402 ? 19.844 21.453 28.812 1 61.97 402 PHE A CA 1
ATOM 3405 C C . PHE A 1 402 ? 18.656 20.484 28.844 1 61.97 402 PHE A C 1
ATOM 3407 O O . PHE A 1 402 ? 17.5 20.906 28.781 1 61.97 402 PHE A O 1
ATOM 3414 N N . LYS A 1 403 ? 19.016 19.297 29.078 1 61.22 403 LYS A N 1
ATOM 3415 C CA . LYS A 1 403 ? 17.969 18.281 29.125 1 61.22 403 LYS A CA 1
ATOM 3416 C C . LYS A 1 403 ? 17.016 18.547 30.281 1 61.22 403 LYS A C 1
ATOM 3418 O O . LYS A 1 403 ? 15.797 18.375 30.141 1 61.22 403 LYS A O 1
ATOM 3423 N N . GLU A 1 404 ? 17.703 18.938 31.297 1 57.25 404 GLU A N 1
ATOM 3424 C CA . GLU A 1 404 ? 16.922 19.25 32.469 1 57.25 404 GLU A CA 1
ATOM 3425 C C . GLU A 1 404 ? 16.062 20.484 32.25 1 57.25 404 GLU A C 1
ATOM 3427 O O . GLU A 1 404 ? 14.922 20.547 32.719 1 57.25 404 GLU A O 1
ATOM 3432 N N . HIS A 1 405 ? 16.547 21.359 31.5 1 53.25 405 HIS A N 1
ATOM 3433 C CA . HIS A 1 405 ? 15.859 22.625 31.219 1 53.25 405 HIS A CA 1
ATOM 3434 C C . HIS A 1 405 ? 14.633 22.391 30.344 1 53.25 405 HIS A C 1
ATOM 3436 O O . HIS A 1 405 ? 13.562 22.938 30.625 1 53.25 405 HIS A O 1
ATOM 3442 N N . ILE A 1 406 ? 14.781 21.562 29.359 1 55.81 406 ILE A N 1
ATOM 3443 C CA . ILE A 1 406 ? 13.664 21.312 28.469 1 55.81 406 ILE A CA 1
ATOM 3444 C C . ILE A 1 406 ? 12.617 20.453 29.172 1 55.81 406 ILE A C 1
ATOM 3446 O O . ILE A 1 406 ? 11.414 20.625 28.969 1 55.81 406 ILE A O 1
ATOM 3450 N N . ARG A 1 407 ? 13.055 19.516 29.906 1 54.12 407 ARG A N 1
ATOM 3451 C CA . ARG A 1 407 ? 12.141 18.656 30.656 1 54.12 407 ARG A CA 1
ATOM 3452 C C . ARG A 1 407 ? 11.32 19.484 31.641 1 54.12 407 ARG A C 1
ATOM 3454 O O . ARG A 1 407 ? 10.117 19.25 31.812 1 54.12 407 ARG A O 1
ATOM 3461 N N . LYS A 1 408 ? 11.891 20.375 32.375 1 48.53 408 LYS A N 1
ATOM 3462 C CA . LYS A 1 408 ? 11.211 21.172 33.375 1 48.53 408 LYS A CA 1
ATOM 3463 C C . LYS A 1 408 ? 10.125 22.047 32.75 1 48.53 408 LYS A C 1
ATOM 3465 O O . LYS A 1 408 ? 9.047 22.203 33.312 1 48.53 408 LYS A O 1
ATOM 3470 N N . GLU A 1 409 ? 10.375 22.406 31.562 1 46.81 409 GLU A N 1
ATOM 3471 C CA . GLU A 1 409 ? 9.383 23.234 30.875 1 46.81 409 GLU A CA 1
ATOM 3472 C C . GLU A 1 409 ? 8.164 22.406 30.469 1 46.81 409 GLU A C 1
ATOM 3474 O O . GLU A 1 409 ? 7.039 22.906 30.469 1 46.81 409 GLU A O 1
ATOM 3479 N N . TYR A 1 410 ? 8.43 21.125 30.156 1 47.59 410 TYR A N 1
ATOM 3480 C CA . TYR A 1 410 ? 7.312 20.25 29.812 1 47.59 410 TYR A CA 1
ATOM 3481 C C . TYR A 1 410 ? 6.5 19.875 31.047 1 47.59 410 TYR A C 1
ATOM 3483 O O . TYR A 1 410 ? 5.281 19.688 30.969 1 47.59 410 TYR A O 1
ATOM 3491 N N . CYS A 1 411 ? 7.23 19.609 32.188 1 41.47 411 CYS A N 1
ATOM 3492 C CA . CYS A 1 411 ? 6.531 19.312 33.438 1 41.47 411 CYS A CA 1
ATOM 3493 C C . CYS A 1 411 ? 5.762 20.531 33.938 1 41.47 411 CYS A C 1
ATOM 3495 O O . CYS A 1 411 ? 4.777 20.391 34.656 1 41.47 411 CYS A O 1
ATOM 3497 N N . GLU A 1 412 ? 6.207 21.609 33.656 1 38.81 412 GLU A N 1
ATOM 3498 C CA . GLU A 1 412 ? 5.527 22.812 34.156 1 38.81 412 GLU A CA 1
ATOM 3499 C C . GLU A 1 412 ? 4.441 23.25 33.156 1 38.81 412 GLU A C 1
ATOM 3501 O O . GLU A 1 412 ? 3.645 24.141 33.469 1 38.81 412 GLU A O 1
ATOM 3506 N N . LYS A 1 413 ? 4.426 22.578 32.031 1 41.66 413 LYS A N 1
ATOM 3507 C CA . LYS A 1 413 ? 3.301 22.828 31.141 1 41.66 413 LYS A CA 1
ATOM 3508 C C . LYS A 1 413 ? 2.23 21.75 31.281 1 41.66 413 LYS A C 1
ATOM 3510 O O . LYS A 1 413 ? 2.549 20.562 31.406 1 41.66 413 LYS A O 1
ATOM 3515 N N . MET B 1 1 ? 33.75 -8.961 13.477 1 43.75 1 MET B N 1
ATOM 3516 C CA . MET B 1 1 ? 32.844 -7.887 13.055 1 43.75 1 MET B CA 1
ATOM 3517 C C . MET B 1 1 ? 31.797 -8.398 12.094 1 43.75 1 MET B C 1
ATOM 3519 O O . MET B 1 1 ? 32.125 -9.047 11.094 1 43.75 1 MET B O 1
ATOM 3523 N N . LYS B 1 2 ? 30.547 -8.656 12.414 1 65.31 2 LYS B N 1
ATOM 3524 C CA . LYS B 1 2 ? 29.594 -9.375 11.578 1 65.31 2 LYS B CA 1
ATOM 3525 C C . LYS B 1 2 ? 29.406 -8.688 10.227 1 65.31 2 LYS B C 1
ATOM 3527 O O . LYS B 1 2 ? 29.359 -7.457 10.156 1 65.31 2 LYS B O 1
ATOM 3532 N N . ASN B 1 3 ? 29.766 -9.375 9.164 1 83.69 3 ASN B N 1
ATOM 3533 C CA . ASN B 1 3 ? 29.812 -8.844 7.801 1 83.69 3 ASN B CA 1
ATOM 3534 C C . ASN B 1 3 ? 28.453 -8.344 7.344 1 83.69 3 ASN B C 1
ATOM 3536 O O . ASN B 1 3 ? 27.531 -9.133 7.16 1 83.69 3 ASN B O 1
ATOM 3540 N N . ARG B 1 4 ? 28.312 -6.977 7.328 1 94.06 4 ARG B N 1
ATOM 3541 C CA . ARG B 1 4 ? 27.062 -6.359 6.91 1 94.06 4 ARG B CA 1
ATOM 3542 C C . ARG B 1 4 ? 26.891 -6.438 5.395 1 94.06 4 ARG B C 1
ATOM 3544 O O . ARG B 1 4 ? 27.875 -6.457 4.656 1 94.06 4 ARG B O 1
ATOM 3551 N N . LYS B 1 5 ? 25.75 -6.617 4.977 1 97.5 5 LYS B N 1
ATOM 3552 C CA . LYS B 1 5 ? 25.375 -6.746 3.568 1 97.5 5 LYS B CA 1
ATOM 3553 C C . LYS B 1 5 ? 24.562 -5.551 3.105 1 97.5 5 LYS B C 1
ATOM 3555 O O . LYS B 1 5 ? 23.578 -5.18 3.752 1 97.5 5 LYS B O 1
ATOM 3560 N N . ALA B 1 6 ? 25 -4.934 2.018 1 98.44 6 ALA B N 1
ATOM 3561 C CA . ALA B 1 6 ? 24.266 -3.795 1.462 1 98.44 6 ALA B CA 1
ATOM 3562 C C . ALA B 1 6 ? 23.266 -4.246 0.401 1 98.44 6 ALA B C 1
ATOM 3564 O O . ALA B 1 6 ? 23.641 -4.918 -0.563 1 98.44 6 ALA B O 1
ATOM 3565 N N . ILE B 1 7 ? 22.031 -3.871 0.584 1 98.88 7 ILE B N 1
ATOM 3566 C CA . ILE B 1 7 ? 20.984 -4.203 -0.376 1 98.88 7 ILE B CA 1
ATOM 3567 C C . ILE B 1 7 ? 20.25 -2.934 -0.811 1 98.88 7 ILE B C 1
ATOM 3569 O O . ILE B 1 7 ? 19.812 -2.146 0.028 1 98.88 7 ILE B O 1
ATOM 3573 N N . ALA B 1 8 ? 20.156 -2.73 -2.102 1 98.88 8 ALA B N 1
ATOM 3574 C CA . ALA B 1 8 ? 19.484 -1.565 -2.656 1 98.88 8 ALA B CA 1
ATOM 3575 C C . ALA B 1 8 ? 18.188 -1.97 -3.357 1 98.88 8 ALA B C 1
ATOM 3577 O O . ALA B 1 8 ? 18.141 -2.986 -4.055 1 98.88 8 ALA B O 1
ATOM 3578 N N . LEU B 1 9 ? 17.141 -1.231 -3.107 1 98.75 9 LEU B N 1
ATOM 3579 C CA . LEU B 1 9 ? 15.859 -1.308 -3.811 1 98.75 9 LEU B CA 1
ATOM 3580 C C . LEU B 1 9 ? 15.477 0.049 -4.395 1 98.75 9 LEU B C 1
ATOM 3582 O O . LEU B 1 9 ? 15.82 1.091 -3.828 1 98.75 9 LEU B O 1
ATOM 3586 N N . ALA B 1 10 ? 14.812 0.025 -5.543 1 98.31 10 ALA B N 1
ATOM 3587 C CA . ALA B 1 10 ? 14.312 1.253 -6.156 1 98.31 10 ALA B CA 1
ATOM 3588 C C . ALA B 1 10 ? 12.797 1.198 -6.336 1 98.31 10 ALA B C 1
ATOM 3590 O O . ALA B 1 10 ? 12.258 0.203 -6.828 1 98.31 10 ALA B O 1
ATOM 3591 N N . ALA B 1 11 ? 12.125 2.25 -5.863 1 97.5 11 ALA B N 1
ATOM 3592 C CA . ALA B 1 11 ? 10.664 2.221 -5.961 1 97.5 11 ALA B CA 1
ATOM 3593 C C . ALA B 1 11 ? 10.078 3.621 -5.812 1 97.5 11 ALA B C 1
ATOM 3595 O O . ALA B 1 11 ? 10.742 4.527 -5.305 1 97.5 11 ALA B O 1
ATOM 3596 N N . ASP B 1 12 ? 8.883 3.775 -6.375 1 95.88 12 ASP B N 1
ATOM 3597 C CA . ASP B 1 12 ? 8.031 4.883 -5.965 1 95.88 12 ASP B CA 1
ATOM 3598 C C . ASP B 1 12 ? 7.113 4.473 -4.816 1 95.88 12 ASP B C 1
ATOM 3600 O O . ASP B 1 12 ? 6.988 3.287 -4.508 1 95.88 12 ASP B O 1
ATOM 3604 N N . PHE B 1 13 ? 6.527 5.484 -4.184 1 96.69 13 PHE B N 1
ATOM 3605 C CA . PHE B 1 13 ? 5.773 5.219 -2.965 1 96.69 13 PHE B CA 1
ATOM 3606 C C . PHE B 1 13 ? 4.559 4.348 -3.258 1 96.69 13 PHE B C 1
ATOM 3608 O O . PHE B 1 13 ? 4.051 3.662 -2.367 1 96.69 13 PHE B O 1
ATOM 3615 N N . GLY B 1 14 ? 4.062 4.34 -4.473 1 95.06 14 GLY B N 1
ATOM 3616 C CA . GLY B 1 14 ? 2.967 3.463 -4.852 1 95.06 14 GLY B CA 1
ATOM 3617 C C . GLY B 1 14 ? 3.287 1.991 -4.672 1 95.06 14 GLY B C 1
ATOM 3618 O O . GLY B 1 14 ? 2.383 1.16 -4.578 1 95.06 14 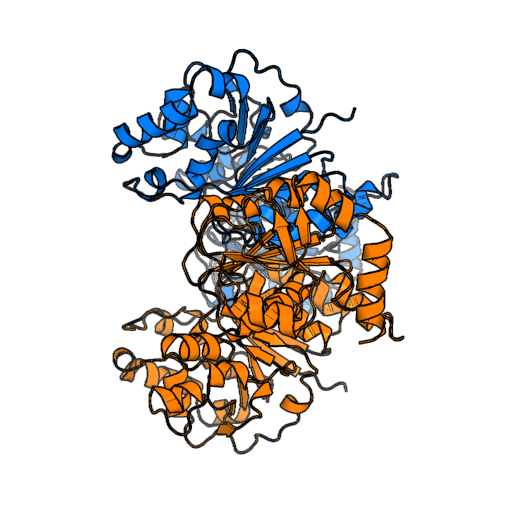GLY B O 1
ATOM 3619 N N . TYR B 1 15 ? 4.551 1.671 -4.52 1 96.38 15 TYR B N 1
ATOM 3620 C CA . TYR B 1 15 ? 5.016 0.295 -4.383 1 96.38 15 TYR B CA 1
ATOM 3621 C C . TYR B 1 15 ? 5.438 0.006 -2.945 1 96.38 15 TYR B C 1
ATOM 3623 O O . TYR B 1 15 ? 6.164 -0.957 -2.688 1 96.38 15 TYR B O 1
ATOM 3631 N N . GLN B 1 16 ? 5.012 0.773 -1.998 1 97.5 16 GLN B N 1
ATOM 3632 C CA . GLN B 1 16 ? 5.484 0.68 -0.622 1 97.5 16 GLN B CA 1
ATOM 3633 C C . GLN B 1 16 ? 5.199 -0.7 -0.034 1 97.5 16 GLN B C 1
ATOM 3635 O O . GLN B 1 16 ? 6.004 -1.229 0.737 1 97.5 16 GLN B O 1
ATOM 3640 N N . GLU B 1 17 ? 4.074 -1.328 -0.432 1 97.56 17 GLU B N 1
ATOM 3641 C CA . GLU B 1 17 ? 3.721 -2.633 0.118 1 97.56 17 GLU B CA 1
ATOM 3642 C C . GLU B 1 17 ? 4.637 -3.727 -0.424 1 97.56 17 GLU B C 1
ATOM 3644 O O . GLU B 1 17 ? 5 -4.656 0.302 1 97.56 17 GLU B O 1
ATOM 3649 N N . GLN B 1 18 ? 4.934 -3.607 -1.68 1 98.31 18 GLN B N 1
ATOM 3650 C CA . GLN B 1 18 ? 5.871 -4.547 -2.285 1 98.31 18 GLN B CA 1
ATOM 3651 C C . GLN B 1 18 ? 7.258 -4.418 -1.666 1 98.31 18 GLN B C 1
ATOM 3653 O O . GLN B 1 18 ? 7.914 -5.426 -1.379 1 98.31 18 GLN B O 1
ATOM 3658 N N . VAL B 1 19 ? 7.684 -3.188 -1.398 1 98.69 19 VAL B N 1
ATOM 3659 C CA . VAL B 1 19 ? 8.969 -2.928 -0.76 1 98.69 19 VAL B CA 1
ATOM 3660 C C . VAL B 1 19 ? 8.984 -3.533 0.642 1 98.69 19 VAL B C 1
ATOM 3662 O O . VAL B 1 19 ? 9.922 -4.238 1.013 1 98.69 19 VAL B O 1
ATOM 3665 N N . LYS B 1 20 ? 7.953 -3.316 1.378 1 98.44 20 LYS B N 1
ATOM 3666 C CA . LYS B 1 20 ? 7.852 -3.877 2.723 1 98.44 20 LYS B CA 1
ATOM 3667 C C . LYS B 1 20 ? 7.922 -5.402 2.689 1 98.44 20 LYS B C 1
ATOM 3669 O O . LYS B 1 20 ? 8.617 -6.016 3.502 1 98.44 20 LYS B O 1
ATOM 3674 N N . THR B 1 21 ? 7.223 -5.98 1.752 1 98.62 21 THR B N 1
ATOM 3675 C CA . THR B 1 21 ? 7.105 -7.43 1.674 1 98.62 21 THR B CA 1
ATOM 3676 C C . THR B 1 21 ? 8.461 -8.07 1.376 1 98.62 21 THR B C 1
ATOM 3678 O O . THR B 1 21 ? 8.844 -9.047 2.02 1 98.62 21 THR B O 1
ATOM 3681 N N . ILE B 1 22 ? 9.148 -7.504 0.413 1 98.81 22 ILE B N 1
ATOM 3682 C CA . ILE B 1 22 ? 10.453 -8.086 0.107 1 98.81 22 ILE B CA 1
ATOM 3683 C C . ILE B 1 22 ? 11.398 -7.879 1.285 1 98.81 22 ILE B C 1
ATOM 3685 O O . ILE B 1 22 ? 12.203 -8.758 1.606 1 98.81 22 ILE B O 1
ATOM 3689 N N . ILE B 1 23 ? 11.367 -6.773 1.981 1 98.88 23 ILE B N 1
ATOM 3690 C CA . ILE B 1 23 ? 12.219 -6.539 3.143 1 98.88 23 ILE B CA 1
ATOM 3691 C C . ILE B 1 23 ? 11.898 -7.562 4.23 1 98.88 23 ILE B C 1
ATOM 3693 O O . ILE B 1 23 ? 12.805 -8.125 4.852 1 98.88 23 ILE B O 1
ATOM 3697 N N . LYS B 1 24 ? 10.625 -7.828 4.457 1 98.19 24 LYS B N 1
ATOM 3698 C CA . LYS B 1 24 ? 10.242 -8.852 5.418 1 98.19 24 LYS B CA 1
ATOM 3699 C C . LYS B 1 24 ? 10.828 -10.211 5.043 1 98.19 24 LYS B C 1
ATOM 3701 O O . LYS B 1 24 ? 11.344 -10.93 5.902 1 98.19 24 LYS B O 1
ATOM 3706 N N . SER B 1 25 ? 10.688 -10.531 3.748 1 98.31 25 SER B N 1
ATOM 3707 C CA . SER B 1 25 ? 11.203 -11.812 3.303 1 98.31 25 SER B CA 1
ATOM 3708 C C . SER B 1 25 ? 12.719 -11.898 3.51 1 98.31 25 SER B C 1
ATOM 3710 O O . SER B 1 25 ? 13.234 -12.945 3.91 1 98.31 25 SER B O 1
ATOM 3712 N N . ILE B 1 26 ? 13.461 -10.781 3.264 1 98.5 26 ILE B N 1
ATOM 3713 C CA . ILE B 1 26 ? 14.906 -10.734 3.469 1 98.5 26 ILE B CA 1
ATOM 3714 C C . ILE B 1 26 ? 15.219 -10.898 4.957 1 98.5 26 ILE B C 1
ATOM 3716 O O . ILE B 1 26 ? 16.031 -11.742 5.34 1 98.5 26 ILE B O 1
ATOM 3720 N N . CYS B 1 27 ? 14.539 -10.188 5.801 1 97.62 27 CYS B N 1
ATOM 3721 C CA . CYS B 1 27 ? 14.828 -10.148 7.23 1 97.62 27 CYS B CA 1
ATOM 3722 C C . CYS B 1 27 ? 14.422 -11.445 7.906 1 97.62 27 CYS B C 1
ATOM 3724 O O . CYS B 1 27 ? 14.906 -11.773 8.992 1 97.62 27 CYS B O 1
ATOM 3726 N N . PHE B 1 28 ? 13.484 -12.156 7.281 1 96 28 PHE B N 1
ATOM 3727 C CA . PHE B 1 28 ? 13.078 -13.453 7.82 1 96 28 PHE B CA 1
ATOM 3728 C C . PHE B 1 28 ? 14.242 -14.438 7.793 1 96 28 PHE B C 1
ATOM 3730 O O . PHE B 1 28 ? 14.359 -15.297 8.672 1 96 28 PHE B O 1
ATOM 3737 N N . HIS B 1 29 ? 15.164 -14.258 6.824 1 95.5 29 HIS B N 1
ATOM 3738 C CA . HIS B 1 29 ? 16.219 -15.242 6.621 1 95.5 29 HIS B CA 1
ATOM 3739 C C . HIS B 1 29 ? 17.594 -14.633 6.855 1 95.5 29 HIS B C 1
ATOM 3741 O O . HIS B 1 29 ? 18.609 -15.344 6.891 1 95.5 29 HIS B O 1
ATOM 3747 N N . ASN B 1 30 ? 17.672 -13.352 6.965 1 95.81 30 ASN B N 1
ATOM 3748 C CA . ASN B 1 30 ? 18.953 -12.664 7.016 1 95.81 30 ASN B CA 1
ATOM 3749 C C . ASN B 1 30 ? 18.969 -11.586 8.094 1 95.81 30 ASN B C 1
ATOM 3751 O O . ASN B 1 30 ? 17.938 -10.984 8.391 1 95.81 30 ASN B O 1
ATOM 3755 N N . GLN B 1 31 ? 20.094 -11.336 8.688 1 93.88 31 GLN B N 1
ATOM 3756 C CA . GLN B 1 31 ? 20.375 -10.219 9.586 1 93.88 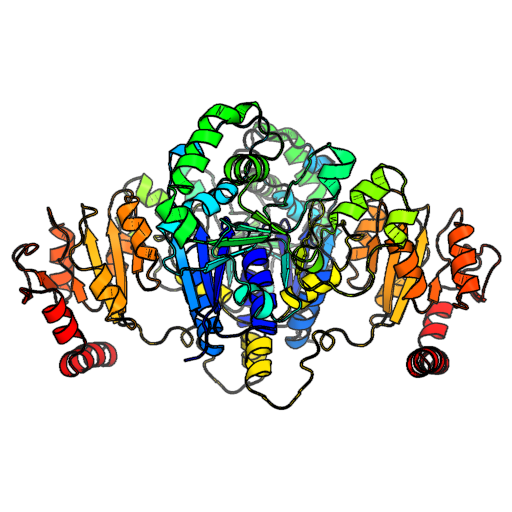31 GLN B CA 1
ATOM 3757 C C . GLN B 1 31 ? 21.578 -9.422 9.117 1 93.88 31 GLN B C 1
ATOM 3759 O O . GLN B 1 31 ? 22.234 -9.797 8.141 1 93.88 31 GLN B O 1
ATOM 3764 N N . PHE B 1 32 ? 21.781 -8.289 9.797 1 96.19 32 PHE B N 1
ATOM 3765 C CA . PHE B 1 32 ? 22.938 -7.445 9.5 1 96.19 32 PHE B CA 1
ATOM 3766 C C . PHE B 1 32 ? 22.891 -6.945 8.062 1 96.19 32 PHE B C 1
ATOM 3768 O O . PHE B 1 32 ? 23.875 -7.035 7.332 1 96.19 32 PHE B O 1
ATOM 3775 N N . ILE B 1 33 ? 21.688 -6.508 7.688 1 98 33 ILE B N 1
ATOM 3776 C CA . ILE B 1 33 ? 21.469 -5.945 6.359 1 98 33 ILE B CA 1
ATOM 3777 C C . ILE B 1 33 ? 21.391 -4.426 6.449 1 98 33 ILE B C 1
ATOM 3779 O O . ILE B 1 33 ? 20.719 -3.885 7.34 1 98 33 ILE B O 1
ATOM 3783 N N . ASP B 1 34 ? 22.078 -3.74 5.605 1 98.38 34 ASP B N 1
ATOM 3784 C CA . ASP B 1 34 ? 21.906 -2.309 5.371 1 98.38 34 ASP B CA 1
ATOM 3785 C C . ASP B 1 34 ? 21.094 -2.057 4.109 1 98.38 34 ASP B C 1
ATOM 3787 O O . ASP B 1 34 ? 21.609 -2.164 2.994 1 98.38 34 ASP B O 1
ATOM 3791 N N . PHE B 1 35 ? 19.844 -1.676 4.34 1 98.75 35 PHE B N 1
ATOM 3792 C CA . PHE B 1 35 ? 18.953 -1.411 3.213 1 98.75 35 PHE B CA 1
ATOM 3793 C C . PHE B 1 35 ? 19.125 0.021 2.719 1 98.75 35 PHE B C 1
ATOM 3795 O O . PHE B 1 35 ? 19.266 0.948 3.52 1 98.75 35 PHE B O 1
ATOM 3802 N N . TYR B 1 36 ? 19.125 0.164 1.441 1 98.62 36 TYR B N 1
ATOM 3803 C CA . TYR B 1 36 ? 19.062 1.459 0.773 1 98.62 36 TYR B CA 1
ATOM 3804 C C . TYR B 1 36 ? 17.859 1.531 -0.163 1 98.62 36 TYR B C 1
ATOM 3806 O O . TYR B 1 36 ? 17.797 0.805 -1.158 1 98.62 36 TYR B O 1
ATOM 3814 N N . ILE B 1 37 ? 16.906 2.418 0.146 1 98.75 37 ILE B N 1
ATOM 3815 C CA . ILE B 1 37 ? 15.75 2.594 -0.725 1 98.75 37 ILE B CA 1
ATOM 3816 C C . ILE B 1 37 ? 15.961 3.803 -1.631 1 98.75 37 ILE B C 1
ATOM 3818 O O . ILE B 1 37 ? 15.906 4.945 -1.173 1 98.75 37 ILE B O 1
ATOM 3822 N N . LEU B 1 38 ? 16.25 3.553 -2.885 1 98.25 38 LEU B N 1
ATOM 3823 C CA . LEU B 1 38 ? 16.344 4.605 -3.891 1 98.25 38 LEU B CA 1
ATOM 3824 C C . LEU B 1 38 ? 14.969 5.105 -4.301 1 98.25 38 LEU B C 1
ATOM 3826 O O . LEU B 1 38 ? 14.156 4.336 -4.824 1 98.25 38 LEU B O 1
ATOM 3830 N N . ASN B 1 39 ? 14.68 6.383 -4.027 1 97.5 39 ASN B N 1
ATOM 3831 C CA . ASN B 1 39 ? 13.336 6.91 -4.254 1 97.5 39 ASN B CA 1
ATOM 3832 C C . ASN B 1 39 ? 13.344 8.43 -4.379 1 97.5 39 ASN B C 1
ATOM 3834 O O . ASN B 1 39 ? 14.367 9.07 -4.152 1 97.5 39 ASN B O 1
ATOM 3838 N N . ASP B 1 40 ? 12.188 8.961 -4.801 1 94.69 40 ASP B N 1
ATOM 3839 C CA . ASP B 1 40 ? 12.086 10.414 -4.824 1 94.69 40 ASP B CA 1
ATOM 3840 C C . ASP B 1 40 ? 10.797 10.883 -4.148 1 94.69 40 ASP B C 1
ATOM 3842 O O . ASP B 1 40 ? 10.508 12.086 -4.109 1 94.69 40 ASP B O 1
ATOM 3846 N N . ASP B 1 41 ? 10.016 9.922 -3.549 1 95.75 41 ASP B N 1
ATOM 3847 C CA . ASP B 1 41 ? 8.719 10.406 -3.092 1 95.75 41 ASP B CA 1
ATOM 3848 C C . ASP B 1 41 ? 8.273 9.672 -1.828 1 95.75 41 ASP B C 1
ATOM 3850 O O . ASP B 1 41 ? 7.105 9.742 -1.44 1 95.75 41 ASP B O 1
ATOM 3854 N N . PHE B 1 42 ? 9.133 8.891 -1.186 1 97.25 42 PHE B N 1
ATOM 3855 C CA . PHE B 1 42 ? 8.773 8.258 0.079 1 97.25 42 PHE B CA 1
ATOM 3856 C C . PHE B 1 42 ? 8.75 9.273 1.209 1 97.25 42 PHE B C 1
ATOM 3858 O O . PHE B 1 42 ? 9.672 10.078 1.35 1 97.25 42 PHE B O 1
ATOM 3865 N N . PRO B 1 43 ? 7.727 9.242 2.018 1 96.31 43 PRO B N 1
ATOM 3866 C CA . PRO B 1 43 ? 7.695 10.125 3.184 1 96.31 43 PRO B CA 1
ATOM 3867 C C . PRO B 1 43 ? 8.633 9.672 4.297 1 96.31 43 PRO B C 1
ATOM 3869 O O . PRO B 1 43 ? 8.859 8.469 4.469 1 96.31 43 PRO B O 1
ATOM 3872 N N . VAL B 1 44 ? 9.094 10.609 5.098 1 95.19 44 VAL B N 1
ATOM 3873 C CA . VAL B 1 44 ? 10.062 10.32 6.148 1 95.19 44 VAL B CA 1
ATOM 3874 C C . VAL B 1 44 ? 9.422 9.445 7.219 1 95.19 44 VAL B C 1
ATOM 3876 O O . VAL B 1 44 ? 10.086 8.586 7.805 1 95.19 44 VAL B O 1
ATOM 3879 N N . GLU B 1 45 ? 8.102 9.641 7.418 1 94.69 45 GLU B N 1
ATOM 3880 C CA . GLU B 1 45 ? 7.395 8.852 8.43 1 94.69 45 GLU B CA 1
ATOM 3881 C C . GLU B 1 45 ? 7.488 7.359 8.133 1 94.69 45 GLU B C 1
ATOM 3883 O O . GLU B 1 45 ? 7.594 6.547 9.055 1 94.69 45 GLU B O 1
ATOM 3888 N N . TRP B 1 46 ? 7.461 7.023 6.844 1 96.62 46 TRP B N 1
ATOM 3889 C CA . TRP B 1 46 ? 7.594 5.625 6.449 1 96.62 46 TRP B CA 1
ATOM 3890 C C . TRP B 1 46 ? 8.938 5.059 6.898 1 96.62 46 TRP B C 1
ATOM 3892 O O . TRP B 1 46 ? 9 3.963 7.461 1 96.62 46 TRP B O 1
ATOM 3902 N N . PHE B 1 47 ? 10 5.812 6.738 1 96.62 47 PHE B N 1
ATOM 3903 C CA . PHE B 1 47 ? 11.344 5.379 7.117 1 96.62 47 PHE B CA 1
ATOM 3904 C C . PHE B 1 47 ? 11.477 5.285 8.633 1 96.62 47 PHE B C 1
ATOM 3906 O O . PHE B 1 47 ? 12.117 4.367 9.148 1 96.62 47 PHE B O 1
ATOM 3913 N N . GLN B 1 48 ? 10.906 6.262 9.281 1 93.56 48 GLN B N 1
ATOM 3914 C CA . GLN B 1 48 ? 10.945 6.215 10.742 1 93.56 48 GLN B CA 1
ATOM 3915 C C . GLN B 1 48 ? 10.328 4.922 11.266 1 93.56 48 GLN B C 1
ATOM 3917 O O . GLN B 1 48 ? 10.867 4.285 12.172 1 93.56 48 GLN B O 1
ATOM 3922 N N . MET B 1 49 ? 9.234 4.543 10.672 1 94.12 49 MET B N 1
ATOM 3923 C CA . MET B 1 49 ? 8.57 3.299 11.055 1 94.12 49 MET B CA 1
ATOM 3924 C C . MET B 1 49 ? 9.445 2.094 10.727 1 94.12 49 MET B C 1
ATOM 3926 O O . MET B 1 49 ? 9.625 1.208 11.57 1 94.12 49 MET B O 1
ATOM 3930 N N . MET B 1 50 ? 9.969 2.082 9.562 1 96.62 50 MET B N 1
ATOM 3931 C CA . MET B 1 50 ? 10.805 0.962 9.133 1 96.62 50 MET B CA 1
ATOM 3932 C C . MET B 1 50 ? 12.055 0.855 10 1 96.62 50 MET B C 1
ATOM 3934 O O . MET B 1 50 ? 12.461 -0.245 10.375 1 96.62 50 MET B O 1
ATOM 3938 N N . GLU B 1 51 ? 12.656 2.008 10.32 1 95.06 51 GLU B N 1
ATOM 3939 C CA . GLU B 1 51 ? 13.844 2.027 11.164 1 95.06 51 GLU B CA 1
ATOM 3940 C C . GLU B 1 51 ? 13.562 1.414 12.531 1 95.06 51 GLU B C 1
ATOM 3942 O O . GLU B 1 51 ? 14.391 0.671 13.07 1 95.06 51 GLU B O 1
ATOM 3947 N N . TYR B 1 52 ? 12.43 1.763 13.031 1 92.19 52 TYR B N 1
ATOM 3948 C CA . TYR B 1 52 ? 12.039 1.233 14.328 1 92.19 52 TYR B CA 1
ATOM 3949 C C . TYR B 1 52 ? 12.016 -0.29 14.312 1 92.19 52 TYR B C 1
ATOM 3951 O O . TYR B 1 52 ? 12.578 -0.932 15.203 1 92.19 52 TYR B O 1
ATOM 3959 N N . HIS B 1 53 ? 11.469 -0.892 13.336 1 94.19 53 HIS B N 1
ATOM 3960 C CA . HIS B 1 53 ? 11.344 -2.344 13.266 1 94.19 53 HIS B CA 1
ATOM 3961 C C . HIS B 1 53 ? 12.68 -2.996 12.938 1 94.19 53 HIS B C 1
ATOM 3963 O O . HIS B 1 53 ? 13.062 -3.99 13.555 1 94.19 53 HIS B O 1
ATOM 3969 N N . LEU B 1 54 ? 13.391 -2.445 12.016 1 96.38 54 LEU B N 1
ATOM 3970 C CA . LEU B 1 54 ? 14.602 -3.066 11.5 1 96.38 54 LEU B CA 1
ATOM 3971 C C . LEU B 1 54 ? 15.727 -3.006 12.531 1 96.38 54 LEU B C 1
ATOM 3973 O O . LEU B 1 54 ? 16.578 -3.895 12.578 1 96.38 54 LEU B O 1
ATOM 3977 N N . SER B 1 55 ? 15.695 -1.94 13.352 1 92.5 55 SER B N 1
ATOM 3978 C CA . SER B 1 55 ? 16.734 -1.792 14.367 1 92.5 55 SER B CA 1
ATOM 3979 C C . SER B 1 55 ? 16.688 -2.941 15.367 1 92.5 55 SER B C 1
ATOM 3981 O O . SER B 1 55 ? 17.703 -3.254 16 1 92.5 55 SER B O 1
ATOM 3983 N N . LYS B 1 56 ? 15.586 -3.617 15.469 1 90.75 56 LYS B N 1
ATOM 3984 C CA . LYS B 1 56 ? 15.43 -4.723 16.406 1 90.75 56 LYS B CA 1
ATOM 3985 C C . LYS B 1 56 ? 16.047 -6.008 15.859 1 90.75 56 LYS B C 1
ATOM 3987 O O . LYS B 1 56 ? 16.172 -7 16.578 1 90.75 56 LYS B O 1
ATOM 3992 N N . MET B 1 57 ? 16.422 -6.016 14.641 1 90.56 57 MET B N 1
ATOM 3993 C CA . MET B 1 57 ? 16.984 -7.199 14 1 90.56 57 MET B CA 1
ATOM 3994 C C . MET B 1 57 ? 18.359 -6.898 13.414 1 90.56 57 MET B C 1
ATOM 3996 O O . MET B 1 57 ? 18.781 -7.531 12.445 1 90.56 57 MET B O 1
ATOM 4000 N N . ASP B 1 58 ? 19.031 -5.891 13.883 1 93.44 58 ASP B N 1
ATOM 4001 C CA . ASP B 1 58 ? 20.375 -5.469 13.469 1 93.44 58 ASP B CA 1
ATOM 4002 C C . ASP B 1 58 ? 20.391 -5.133 11.984 1 93.44 58 ASP B C 1
ATOM 4004 O O . ASP B 1 58 ? 21.359 -5.469 11.281 1 93.44 58 ASP B O 1
ATOM 4008 N N . CYS B 1 59 ? 19.344 -4.641 11.492 1 96.81 59 CYS B N 1
ATOM 4009 C CA . CYS B 1 59 ? 19.25 -4.113 10.133 1 96.81 59 CYS B CA 1
ATOM 4010 C C . CYS B 1 59 ? 19.047 -2.604 10.148 1 96.81 59 CYS B C 1
ATOM 4012 O O . CYS B 1 59 ? 18.609 -2.041 11.156 1 96.81 59 CYS B O 1
ATOM 4014 N N . THR B 1 60 ? 19.484 -1.981 9.102 1 97.25 60 THR B N 1
ATOM 4015 C CA . THR B 1 60 ? 19.281 -0.545 8.953 1 97.25 60 THR B CA 1
ATOM 4016 C C . THR B 1 60 ? 18.578 -0.236 7.625 1 97.25 60 THR B C 1
ATOM 4018 O O . THR B 1 60 ? 18.484 -1.103 6.754 1 97.25 60 THR B O 1
ATOM 4021 N N . ILE B 1 61 ? 18.047 0.961 7.516 1 98 61 ILE B N 1
ATOM 4022 C CA . ILE B 1 61 ? 17.406 1.4 6.277 1 98 61 ILE B CA 1
ATOM 4023 C C . ILE B 1 61 ? 17.719 2.879 6.039 1 98 61 ILE B C 1
ATOM 4025 O O . ILE B 1 61 ? 17.672 3.686 6.973 1 98 61 ILE B O 1
ATOM 4029 N N . SER B 1 62 ? 18.062 3.168 4.82 1 97.12 62 SER B N 1
ATOM 4030 C CA . SER B 1 62 ? 18.406 4.539 4.457 1 97.12 62 SER B CA 1
ATOM 4031 C C . SER B 1 62 ? 17.469 5.078 3.387 1 97.12 62 SER B C 1
ATOM 4033 O O . SER B 1 62 ? 17.172 4.387 2.41 1 97.12 62 SER B O 1
ATOM 4035 N N . ASN B 1 63 ? 16.953 6.277 3.656 1 97.56 63 ASN B N 1
ATOM 4036 C CA . ASN B 1 63 ? 16.219 7.035 2.652 1 97.56 63 ASN B CA 1
ATOM 4037 C C . ASN B 1 63 ? 17.156 7.656 1.616 1 97.56 63 ASN B C 1
ATOM 4039 O O . ASN B 1 63 ? 17.594 8.797 1.772 1 97.56 63 ASN B O 1
ATOM 4043 N N . THR B 1 64 ? 17.391 6.961 0.537 1 96.75 64 THR B N 1
ATOM 4044 C CA . THR B 1 64 ? 18.328 7.402 -0.476 1 96.75 64 THR B CA 1
ATOM 4045 C C . THR B 1 64 ? 17.609 8.102 -1.627 1 96.75 64 THR B C 1
ATOM 4047 O O . THR B 1 64 ? 17.172 7.445 -2.578 1 96.75 64 THR B O 1
ATOM 4050 N N . LYS B 1 65 ? 17.594 9.43 -1.583 1 95 65 LYS B N 1
ATOM 4051 C CA . LYS B 1 65 ? 16.891 10.219 -2.584 1 95 65 LYS B CA 1
ATOM 4052 C C . LYS B 1 65 ? 17.719 10.367 -3.859 1 95 65 LYS B C 1
ATOM 4054 O O . LYS B 1 65 ? 18.906 10.641 -3.801 1 95 65 LYS B O 1
ATOM 4059 N N . ILE B 1 66 ? 17.062 10.117 -4.93 1 93.38 66 ILE B N 1
ATOM 4060 C CA . ILE B 1 66 ? 17.656 10.328 -6.246 1 93.38 66 ILE B CA 1
ATOM 4061 C C . ILE B 1 66 ? 16.812 11.328 -7.039 1 93.38 66 ILE B C 1
ATOM 4063 O O . ILE B 1 66 ? 15.609 11.117 -7.23 1 93.38 66 ILE B O 1
ATOM 4067 N N . PHE B 1 67 ? 17.5 12.406 -7.316 1 87.5 67 PHE B N 1
ATOM 4068 C CA . PHE B 1 67 ? 16.891 13.391 -8.195 1 87.5 67 PHE B CA 1
ATOM 4069 C C . PHE B 1 67 ? 17.719 13.586 -9.461 1 87.5 67 PHE B C 1
ATOM 4071 O O . PHE B 1 67 ? 18.922 13.852 -9.383 1 87.5 67 PHE B O 1
ATOM 4078 N N . ASN B 1 68 ? 17.188 13.234 -10.547 1 85.12 68 ASN B N 1
ATOM 4079 C CA . ASN B 1 68 ? 17.891 13.422 -11.812 1 85.12 68 ASN B CA 1
ATOM 4080 C C . ASN B 1 68 ? 16.938 13.875 -12.914 1 85.12 68 ASN B C 1
ATOM 4082 O O . ASN B 1 68 ? 16.047 13.125 -13.32 1 85.12 68 ASN B O 1
ATOM 4086 N N . GLU B 1 69 ? 17.188 15.031 -13.352 1 82.06 69 GLU B N 1
ATOM 4087 C CA . GLU B 1 69 ? 16.297 15.633 -14.352 1 82.06 69 GLU B CA 1
ATOM 4088 C C . GLU B 1 69 ? 16.438 14.922 -15.695 1 82.06 69 GLU B C 1
ATOM 4090 O O . GLU B 1 69 ? 15.469 14.844 -16.453 1 82.06 69 GLU B O 1
ATOM 4095 N N . GLU B 1 70 ? 17.578 14.477 -15.984 1 83.25 70 GLU B N 1
ATOM 4096 C CA . GLU B 1 70 ? 17.797 13.828 -17.266 1 83.25 70 GLU B CA 1
ATOM 4097 C C . GLU B 1 70 ? 16.922 12.586 -17.422 1 83.25 70 GLU B C 1
ATOM 4099 O O . GLU B 1 70 ? 16.328 12.367 -18.484 1 83.25 70 GLU B O 1
ATOM 4104 N N . ILE B 1 71 ? 16.859 11.797 -16.391 1 85.19 71 ILE B N 1
ATOM 4105 C CA . ILE B 1 71 ? 16.094 10.555 -16.438 1 85.19 71 ILE B CA 1
ATOM 4106 C C . ILE B 1 71 ? 14.625 10.859 -16.672 1 85.19 71 ILE B C 1
ATOM 4108 O O . ILE B 1 71 ? 13.93 10.133 -17.375 1 85.19 71 ILE B O 1
ATOM 4112 N N . LYS B 1 72 ? 14.18 11.906 -16.094 1 80.31 72 LYS B N 1
ATOM 4113 C CA . LYS B 1 72 ? 12.773 12.297 -16.203 1 80.31 72 LYS B CA 1
ATOM 4114 C C . LYS B 1 72 ? 12.414 12.633 -17.641 1 80.31 72 LYS B C 1
ATOM 4116 O O . LYS B 1 72 ? 11.242 12.594 -18.031 1 80.31 72 LYS B O 1
ATOM 4121 N N . HIS B 1 73 ? 13.383 12.922 -18.469 1 80.62 73 HIS B N 1
ATOM 4122 C CA . HIS B 1 73 ? 13.133 13.414 -19.812 1 80.62 73 HIS B CA 1
ATOM 4123 C C . HIS B 1 73 ? 13.391 12.328 -20.844 1 80.62 73 HIS B C 1
ATOM 4125 O O . HIS B 1 73 ? 13.234 12.562 -22.047 1 80.62 73 HIS B O 1
ATOM 4131 N N . PHE B 1 74 ? 13.82 11.188 -20.375 1 81.56 74 PHE B N 1
ATOM 4132 C CA . PHE B 1 74 ? 14.008 10.102 -21.328 1 81.56 74 PHE B CA 1
ATOM 4133 C C . PHE B 1 74 ? 12.711 9.805 -22.062 1 81.56 74 PHE B C 1
ATOM 4135 O O . PHE B 1 74 ? 11.625 9.828 -21.469 1 81.56 74 PHE B O 1
ATOM 4142 N N . LYS B 1 75 ? 12.703 9.773 -23.312 1 76.56 75 LYS B N 1
ATOM 4143 C CA . LYS B 1 75 ? 11.555 9.484 -24.172 1 76.56 75 LYS B CA 1
ATOM 4144 C C . LYS B 1 75 ? 11.625 8.07 -24.734 1 76.56 75 LYS B C 1
ATOM 4146 O O . LYS B 1 75 ? 12.469 7.789 -25.594 1 76.56 75 LYS B O 1
ATOM 4151 N N . PHE B 1 76 ? 10.867 7.227 -24.109 1 75.5 76 PHE B N 1
ATOM 4152 C CA . PHE B 1 76 ? 10.844 5.84 -24.562 1 75.5 76 PHE B CA 1
ATOM 4153 C C . PHE B 1 76 ? 9.578 5.555 -25.359 1 75.5 76 PHE B C 1
ATOM 4155 O O . PHE B 1 76 ? 8.57 6.25 -25.203 1 75.5 76 PHE B O 1
ATOM 4162 N N . GLN B 1 77 ? 9.672 4.625 -26.297 1 67.56 77 GLN B N 1
ATOM 4163 C CA . GLN B 1 77 ? 8.469 4.164 -26.984 1 67.56 77 GLN B CA 1
ATOM 4164 C C . GLN B 1 77 ? 7.441 3.623 -26 1 67.56 77 GLN B C 1
ATOM 4166 O O . GLN B 1 77 ? 6.254 3.938 -26.094 1 67.56 77 GLN B O 1
ATOM 4171 N N . LYS B 1 78 ? 7.941 2.859 -25.031 1 73.19 78 LYS B N 1
ATOM 4172 C CA . LYS B 1 78 ? 7.133 2.393 -23.906 1 73.19 78 LYS B CA 1
ATOM 4173 C C . LYS B 1 78 ? 7.676 2.914 -22.578 1 73.19 78 LYS B C 1
ATOM 4175 O O . LYS B 1 78 ? 8.758 2.518 -22.156 1 73.19 78 LYS B O 1
ATOM 4180 N N . PRO B 1 79 ? 6.914 3.746 -22.047 1 71.12 79 PRO B N 1
ATOM 4181 C CA . PRO B 1 79 ? 7.453 4.387 -20.844 1 71.12 79 PRO B CA 1
ATOM 4182 C C . PRO B 1 79 ? 7.664 3.404 -19.688 1 71.12 79 PRO B C 1
ATOM 4184 O O . PRO B 1 79 ? 6.875 2.471 -19.516 1 71.12 79 PRO B O 1
ATOM 4187 N N . MET B 1 80 ? 8.805 3.576 -19.094 1 79 80 MET B N 1
ATOM 4188 C CA . MET B 1 80 ? 9.117 2.844 -17.875 1 79 80 MET B CA 1
ATOM 4189 C C . MET B 1 80 ? 9.031 3.76 -16.656 1 79 80 MET B C 1
ATOM 4191 O O . MET B 1 80 ? 9.258 4.965 -16.766 1 79 80 MET B O 1
ATOM 4195 N N . PRO B 1 81 ? 8.789 3.1 -15.57 1 82.12 81 PRO B N 1
ATOM 4196 C CA . PRO B 1 81 ? 8.781 3.908 -14.352 1 82.12 81 PRO B CA 1
ATOM 4197 C C . PRO B 1 81 ? 10.125 4.562 -14.062 1 82.12 81 PRO B C 1
ATOM 4199 O O . PRO B 1 81 ? 11.172 3.955 -14.297 1 82.12 81 PRO B O 1
ATOM 4202 N N . TYR B 1 82 ? 10.07 5.719 -13.578 1 84.5 82 TYR B N 1
ATOM 4203 C CA . TYR B 1 82 ? 11.211 6.578 -13.273 1 84.5 82 TYR B CA 1
ATOM 4204 C C . TYR B 1 82 ? 12.211 5.863 -12.367 1 84.5 82 TYR B C 1
ATOM 4206 O O . TYR B 1 82 ? 13.414 5.871 -12.633 1 84.5 82 TYR B O 1
ATOM 4214 N N . PRO B 1 83 ? 11.758 5.078 -11.391 1 89.94 83 PRO B N 1
ATOM 4215 C CA . PRO B 1 83 ? 12.711 4.457 -10.461 1 89.94 83 PRO B CA 1
ATOM 4216 C C . PRO B 1 83 ? 13.516 3.334 -11.109 1 89.94 83 PRO B C 1
ATOM 4218 O O . PRO B 1 83 ? 14.531 2.898 -10.547 1 89.94 83 PRO B O 1
ATOM 4221 N N . THR B 1 84 ? 13.086 2.936 -12.266 1 90 84 THR B N 1
ATOM 4222 C CA . THR B 1 84 ? 13.781 1.871 -12.977 1 90 84 THR B CA 1
ATOM 4223 C C . THR B 1 84 ? 15.25 2.244 -13.203 1 90 84 THR B C 1
ATOM 4225 O O . THR B 1 84 ? 16.125 1.378 -13.188 1 90 84 THR B O 1
ATOM 4228 N N . TYR B 1 85 ? 15.57 3.475 -13.305 1 93.75 85 TYR B N 1
ATOM 4229 C CA . TYR B 1 85 ? 16.906 3.938 -13.688 1 93.75 85 TYR B CA 1
ATOM 4230 C C . TYR B 1 85 ? 17.703 4.371 -12.469 1 93.75 85 TYR B C 1
ATOM 4232 O O . TYR B 1 85 ? 18.875 4.703 -12.578 1 93.75 85 TYR B O 1
ATOM 4240 N N . PHE B 1 86 ? 17.094 4.301 -11.328 1 96.38 86 PHE B N 1
ATOM 4241 C CA . PHE B 1 86 ? 17.781 4.75 -10.125 1 96.38 86 PHE B CA 1
ATOM 4242 C C . PHE B 1 86 ? 18.984 3.869 -9.828 1 96.38 86 PHE B C 1
ATOM 4244 O O . PHE B 1 86 ? 19.969 4.328 -9.234 1 96.38 86 PHE B O 1
ATOM 4251 N N . ARG B 1 87 ? 18.953 2.699 -10.273 1 97.06 87 ARG B N 1
ATOM 4252 C CA . ARG B 1 87 ? 20.047 1.76 -10.008 1 97.06 87 ARG B CA 1
ATOM 4253 C C . ARG B 1 87 ? 21.344 2.221 -10.672 1 97.06 87 ARG B C 1
ATOM 4255 O O . ARG B 1 87 ? 22.422 1.809 -10.266 1 97.06 87 ARG B O 1
ATOM 4262 N N . TYR B 1 88 ? 21.234 3.152 -11.727 1 97.12 88 TYR B N 1
ATOM 4263 C CA . TYR B 1 88 ? 22.422 3.717 -12.367 1 97.12 88 TYR B CA 1
ATOM 4264 C C . TYR B 1 88 ? 23.297 4.449 -11.359 1 97.12 88 TYR B C 1
ATOM 4266 O O . TYR B 1 88 ? 24.516 4.535 -11.531 1 97.12 88 TYR B O 1
ATOM 4274 N N . PHE B 1 89 ? 22.719 4.895 -10.273 1 96.75 89 PHE B N 1
ATOM 4275 C CA . PHE B 1 89 ? 23.391 5.859 -9.414 1 96.75 89 PHE B CA 1
ATOM 4276 C C . PHE B 1 89 ? 23.891 5.188 -8.141 1 96.75 89 PHE B C 1
ATOM 4278 O O . PHE B 1 89 ? 24.406 5.855 -7.238 1 96.75 89 PHE B O 1
ATOM 4285 N N . ILE B 1 90 ? 23.797 3.914 -8.031 1 98.06 90 ILE B N 1
ATOM 4286 C CA . ILE B 1 90 ? 24.125 3.164 -6.824 1 98.06 90 ILE B CA 1
ATOM 4287 C C . ILE B 1 90 ? 25.562 3.471 -6.398 1 98.06 90 ILE B C 1
ATOM 4289 O O . ILE B 1 90 ? 25.812 3.783 -5.234 1 98.06 90 ILE B O 1
ATOM 4293 N N . PRO B 1 91 ? 26.562 3.553 -7.285 1 97.5 91 PRO B N 1
ATOM 4294 C CA . PRO B 1 91 ? 27.938 3.828 -6.844 1 97.5 91 PRO B CA 1
ATOM 4295 C C . PRO B 1 91 ? 28.109 5.242 -6.289 1 97.5 91 PRO B C 1
ATOM 4297 O O . PRO B 1 91 ? 29.062 5.516 -5.57 1 97.5 91 PRO B O 1
ATOM 4300 N N . GLU B 1 92 ? 27.219 6.109 -6.613 1 95 92 GLU B N 1
ATOM 4301 C CA . GLU B 1 92 ? 27.328 7.504 -6.199 1 95 92 GLU B CA 1
ATOM 4302 C C . GLU B 1 92 ? 26.719 7.711 -4.816 1 95 92 GLU B C 1
ATOM 4304 O O . GLU B 1 92 ? 27.109 8.625 -4.086 1 95 92 GLU B O 1
ATOM 4309 N N . VAL B 1 93 ? 25.797 6.852 -4.469 1 95.56 93 VAL B N 1
ATOM 4310 C CA . VAL B 1 93 ? 25.016 7.176 -3.279 1 95.56 93 VAL B CA 1
ATOM 4311 C C . VAL B 1 93 ? 25.266 6.117 -2.203 1 95.56 93 VAL B C 1
ATOM 4313 O O . VAL B 1 93 ? 24.922 6.328 -1.033 1 95.56 93 VAL B O 1
ATOM 4316 N N . ILE B 1 94 ? 25.797 4.984 -2.59 1 97.38 94 ILE B N 1
ATOM 4317 C CA . ILE B 1 94 ? 26.094 3.916 -1.647 1 97.38 94 ILE B CA 1
ATOM 4318 C C . ILE B 1 94 ? 27.609 3.664 -1.627 1 97.38 94 ILE B C 1
ATOM 4320 O O . ILE B 1 94 ? 28.203 3.389 -2.666 1 97.38 94 ILE B O 1
ATOM 4324 N N . HIS B 1 95 ? 28.203 3.631 -0.483 1 95.94 95 HIS B N 1
ATOM 4325 C CA . HIS B 1 95 ? 29.656 3.662 -0.383 1 95.94 95 HIS B CA 1
ATOM 4326 C C . HIS B 1 95 ? 30.234 2.258 -0.218 1 95.94 95 HIS B C 1
ATOM 4328 O O . HIS B 1 95 ? 31.438 2.051 -0.381 1 95.94 95 HIS B O 1
ATOM 4334 N N . GLU B 1 96 ? 29.391 1.278 0.11 1 97.06 96 GLU B N 1
ATOM 4335 C CA . GLU B 1 96 ? 29.875 -0.095 0.223 1 97.06 96 GLU B CA 1
ATOM 4336 C C . GLU B 1 96 ? 30.469 -0.583 -1.097 1 97.06 96 GLU B C 1
ATOM 4338 O O . GLU B 1 96 ? 30.016 -0.18 -2.172 1 97.06 96 GLU B O 1
ATOM 4343 N N . ASP B 1 97 ? 31.453 -1.466 -1.001 1 96.69 97 ASP B N 1
ATOM 4344 C CA . ASP B 1 97 ? 32.188 -1.943 -2.166 1 96.69 97 ASP B CA 1
ATOM 4345 C C . ASP B 1 97 ? 31.328 -2.865 -3.023 1 96.69 97 ASP B C 1
ATOM 4347 O O . ASP B 1 97 ? 31.516 -2.957 -4.238 1 96.69 97 ASP B O 1
ATOM 4351 N N . LYS B 1 98 ? 30.5 -3.6 -2.363 1 97.06 98 LYS B N 1
ATOM 4352 C CA . LYS B 1 98 ? 29.578 -4.531 -3.012 1 97.06 98 LYS B CA 1
ATOM 4353 C C . LYS B 1 98 ? 28.141 -4.27 -2.586 1 97.06 98 LYS B C 1
ATOM 4355 O O . LYS B 1 98 ? 27.859 -4.09 -1.399 1 97.06 98 LYS B O 1
ATOM 4360 N N . VAL B 1 99 ? 27.266 -4.145 -3.605 1 98.56 99 VAL B N 1
ATOM 4361 C CA . VAL B 1 99 ? 25.859 -3.861 -3.332 1 98.56 99 VAL B CA 1
ATOM 4362 C C . VAL B 1 99 ? 24.969 -4.828 -4.117 1 98.56 99 VAL B C 1
ATOM 4364 O O . VAL B 1 99 ? 25.172 -5.02 -5.32 1 98.56 99 VAL B O 1
ATOM 4367 N N . LEU B 1 100 ? 24.047 -5.457 -3.42 1 98.88 100 LEU B N 1
ATOM 4368 C CA . LEU B 1 100 ? 23.047 -6.281 -4.086 1 98.88 100 LEU B CA 1
ATOM 4369 C C . LEU B 1 100 ? 21.797 -5.465 -4.398 1 98.88 100 LEU B C 1
ATOM 4371 O O . LEU B 1 100 ? 21.125 -4.984 -3.488 1 98.88 100 LEU B O 1
ATOM 4375 N N . TYR B 1 101 ? 21.547 -5.266 -5.691 1 98.81 101 TYR B N 1
ATOM 4376 C CA . TYR B 1 101 ? 20.297 -4.641 -6.121 1 98.81 101 TYR B CA 1
ATOM 4377 C C . TYR B 1 101 ? 19.219 -5.688 -6.359 1 98.81 101 TYR B C 1
ATOM 4379 O O . TYR B 1 101 ? 19.469 -6.719 -6.988 1 98.81 101 TYR B O 1
ATOM 4387 N N . LEU B 1 102 ? 18 -5.402 -5.887 1 98.81 102 LEU B N 1
ATOM 4388 C CA . LEU B 1 102 ? 16.859 -6.293 -6.07 1 98.81 102 LEU B CA 1
ATOM 4389 C C . LEU B 1 102 ? 15.633 -5.52 -6.551 1 98.81 102 LEU B C 1
ATOM 4391 O O . LEU B 1 102 ? 15.312 -4.461 -6.012 1 98.81 102 LEU B O 1
ATOM 4395 N N . ASP B 1 103 ? 14.938 -6.078 -7.582 1 98.12 103 ASP B N 1
ATOM 4396 C CA . ASP B 1 103 ? 13.609 -5.559 -7.898 1 98.12 103 ASP B CA 1
ATOM 4397 C C . ASP B 1 103 ? 12.641 -5.789 -6.746 1 98.12 103 ASP B C 1
ATOM 4399 O O . ASP B 1 103 ? 12.82 -6.711 -5.949 1 98.12 103 ASP B O 1
ATOM 4403 N N . CYS B 1 104 ? 11.586 -4.961 -6.75 1 98.06 104 CYS B N 1
ATOM 4404 C CA . CYS B 1 104 ? 10.672 -4.992 -5.613 1 98.06 104 CYS B CA 1
ATOM 4405 C C . CYS B 1 104 ? 9.633 -6.098 -5.777 1 98.06 104 CYS B C 1
ATOM 4407 O O . CYS B 1 104 ? 8.898 -6.414 -4.84 1 98.06 104 CYS B O 1
ATOM 4409 N N . ASP B 1 105 ? 9.562 -6.738 -6.938 1 98.06 105 ASP B N 1
ATOM 4410 C CA . ASP B 1 105 ? 8.617 -7.82 -7.168 1 98.06 105 ASP B CA 1
ATOM 4411 C C . ASP B 1 105 ? 9.273 -9.18 -6.953 1 98.06 105 ASP B C 1
ATOM 4413 O O . ASP B 1 105 ? 9.016 -10.133 -7.699 1 98.06 105 ASP B O 1
ATOM 4417 N N . MET B 1 106 ? 10.188 -9.227 -5.992 1 98.69 106 MET B N 1
ATOM 4418 C CA . MET B 1 106 ? 10.883 -10.461 -5.637 1 98.69 106 MET B CA 1
ATOM 4419 C C . MET B 1 106 ? 10.578 -10.867 -4.199 1 98.69 106 MET B C 1
ATOM 4421 O O . MET B 1 106 ? 10.078 -10.055 -3.416 1 98.69 106 MET B O 1
ATOM 4425 N N . ILE B 1 107 ? 10.82 -12.133 -3.906 1 98.56 107 ILE B N 1
ATOM 4426 C CA . ILE B 1 107 ? 10.781 -12.688 -2.559 1 98.56 107 ILE B CA 1
ATOM 4427 C C . ILE B 1 107 ? 12.047 -13.5 -2.301 1 98.56 107 ILE B C 1
ATOM 4429 O O . ILE B 1 107 ? 12.453 -14.312 -3.135 1 98.56 107 ILE B O 1
ATOM 4433 N N . ILE B 1 108 ? 12.656 -13.273 -1.182 1 98.69 108 ILE B N 1
ATOM 4434 C CA . ILE B 1 108 ? 13.844 -14.008 -0.765 1 98.69 108 ILE B CA 1
ATOM 4435 C C . ILE B 1 108 ? 13.445 -15.141 0.181 1 98.69 108 ILE B C 1
ATOM 4437 O O . ILE B 1 108 ? 12.82 -14.898 1.217 1 98.69 108 ILE B O 1
ATOM 4441 N N . THR B 1 109 ? 13.797 -16.328 -0.207 1 97.19 109 THR B N 1
ATOM 4442 C CA . THR B 1 109 ? 13.359 -17.484 0.575 1 97.19 109 THR B CA 1
ATOM 4443 C C . THR B 1 109 ? 14.547 -18.156 1.259 1 97.19 109 THR B C 1
ATOM 4445 O O . THR B 1 109 ? 14.43 -19.281 1.739 1 97.19 109 THR B O 1
ATOM 4448 N N . SER B 1 110 ? 15.695 -17.438 1.237 1 96.06 110 SER B N 1
ATOM 4449 C CA . SER B 1 110 ? 16.891 -18.094 1.744 1 96.06 110 SER B CA 1
ATOM 4450 C C . SER B 1 110 ? 17.891 -17.078 2.305 1 96.06 110 SER B C 1
ATOM 4452 O O . SER B 1 110 ? 17.656 -15.875 2.229 1 96.06 110 SER B O 1
ATOM 4454 N N . ASP B 1 111 ? 18.953 -17.688 2.893 1 95.94 111 ASP B N 1
ATOM 4455 C CA . ASP B 1 111 ? 20.094 -16.891 3.316 1 95.94 111 ASP B CA 1
ATOM 4456 C C . ASP B 1 111 ? 20.875 -16.375 2.111 1 95.94 111 ASP B C 1
ATOM 4458 O O . ASP B 1 111 ? 21.094 -17.109 1.146 1 95.94 111 ASP B O 1
ATOM 4462 N N . LEU B 1 112 ? 21.281 -15.086 2.117 1 95.62 112 LEU B N 1
ATOM 4463 C CA . LEU B 1 112 ? 21.938 -14.445 0.982 1 95.62 112 LEU B CA 1
ATOM 4464 C C . LEU B 1 112 ? 23.438 -14.352 1.201 1 95.62 112 LEU B C 1
ATOM 4466 O O . LEU B 1 112 ? 24.156 -13.742 0.397 1 95.62 112 LEU B O 1
ATOM 4470 N N . THR B 1 113 ? 23.984 -14.938 2.174 1 95.25 113 THR B N 1
ATOM 4471 C CA . THR B 1 113 ? 25.406 -14.82 2.516 1 95.25 113 THR B CA 1
ATOM 4472 C C . THR B 1 113 ? 26.281 -15.297 1.362 1 95.25 113 THR B C 1
ATOM 4474 O O . THR B 1 113 ? 27.297 -14.672 1.044 1 95.25 113 THR B O 1
ATOM 4477 N N . SER B 1 114 ? 25.875 -16.344 0.74 1 95.19 114 SER B N 1
ATOM 4478 C CA . SER B 1 114 ? 26.672 -16.953 -0.316 1 95.19 114 SER B CA 1
ATOM 4479 C C . SER B 1 114 ? 26.875 -15.984 -1.48 1 95.19 114 SER B C 1
ATOM 4481 O O . SER B 1 114 ? 27.953 -15.93 -2.074 1 95.19 114 SER B O 1
ATOM 4483 N N . ILE B 1 115 ? 25.922 -15.203 -1.817 1 95.81 115 ILE B N 1
ATOM 4484 C CA . ILE B 1 115 ? 26.031 -14.273 -2.936 1 95.81 115 ILE B CA 1
ATOM 4485 C C . ILE B 1 115 ? 27 -13.148 -2.582 1 95.81 115 ILE B C 1
ATOM 4487 O O . ILE B 1 115 ? 27.766 -12.688 -3.436 1 95.81 115 ILE B O 1
ATOM 4491 N N . PHE B 1 116 ? 27.125 -12.758 -1.368 1 95.31 116 PHE B N 1
ATOM 4492 C CA . PHE B 1 116 ? 27.969 -11.641 -0.948 1 95.31 116 PHE B CA 1
ATOM 4493 C C . PHE B 1 116 ? 29.422 -12.078 -0.803 1 95.31 116 PHE B C 1
ATOM 4495 O O . PHE B 1 116 ? 30.328 -11.242 -0.797 1 95.31 116 PHE B O 1
ATOM 4502 N N . THR B 1 117 ? 29.641 -13.367 -0.718 1 94.62 117 THR B N 1
ATOM 4503 C CA . THR B 1 117 ? 31 -13.852 -0.554 1 94.62 117 THR B CA 1
ATOM 4504 C C . THR B 1 117 ? 31.641 -14.148 -1.91 1 94.62 117 THR B C 1
ATOM 4506 O O . THR B 1 117 ? 32.812 -14.453 -1.99 1 94.62 117 THR B O 1
ATOM 4509 N N . LEU B 1 118 ? 30.859 -14.055 -2.9 1 96 118 LEU B N 1
ATOM 4510 C CA . LEU B 1 118 ? 31.375 -14.281 -4.246 1 96 118 LEU B CA 1
ATOM 4511 C C . LEU B 1 118 ? 32.469 -13.273 -4.582 1 96 118 LEU B C 1
ATOM 4513 O O . LEU B 1 118 ? 32.344 -12.086 -4.281 1 96 118 LEU B O 1
ATOM 4517 N N . ASP B 1 119 ? 33.531 -13.773 -5.195 1 97.19 119 ASP B N 1
ATOM 4518 C CA . ASP B 1 119 ? 34.562 -12.883 -5.695 1 97.19 119 ASP B CA 1
ATOM 4519 C C . ASP B 1 119 ? 34.188 -12.312 -7.062 1 97.19 119 ASP B C 1
ATOM 4521 O O . ASP B 1 119 ? 34.188 -13.039 -8.062 1 97.19 119 ASP B O 1
ATOM 4525 N N . ILE B 1 120 ? 33.938 -11 -7.07 1 97.88 120 ILE B N 1
ATOM 4526 C CA . ILE B 1 120 ? 33.562 -10.391 -8.344 1 97.88 120 ILE B CA 1
ATOM 4527 C C . ILE B 1 120 ? 34.562 -9.273 -8.68 1 97.88 120 ILE B C 1
ATOM 4529 O O . ILE B 1 120 ? 34.219 -8.312 -9.367 1 97.88 120 ILE B O 1
ATOM 4533 N N . SER B 1 121 ? 35.75 -9.367 -8.273 1 96.75 121 SER B N 1
ATOM 4534 C CA . SER B 1 121 ? 36.75 -8.32 -8.43 1 96.75 121 SER B CA 1
ATOM 4535 C C . SER B 1 121 ? 37.062 -8.062 -9.898 1 96.75 121 SER B C 1
ATOM 4537 O O . SER B 1 121 ? 37.469 -6.961 -10.266 1 96.75 121 SER B O 1
ATOM 4539 N N . LYS B 1 122 ? 36.844 -9.07 -10.727 1 96.5 122 LYS B N 1
ATOM 4540 C CA . LYS B 1 122 ? 37.188 -8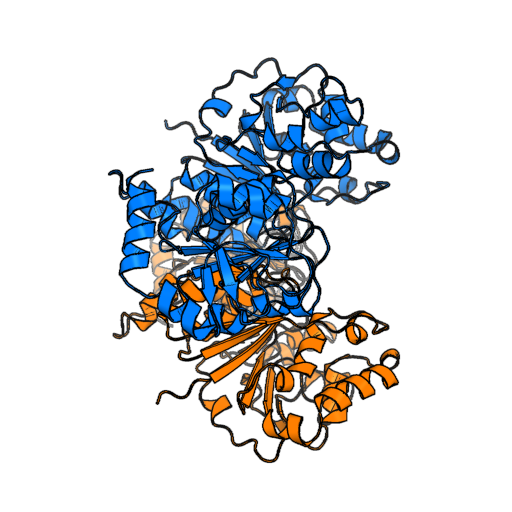.953 -12.141 1 96.5 122 LYS B CA 1
ATOM 4541 C C . LYS B 1 122 ? 35.969 -8.586 -12.977 1 96.5 122 LYS B C 1
ATOM 4543 O O . LYS B 1 122 ? 36.062 -8.461 -14.203 1 96.5 122 LYS B O 1
ATOM 4548 N N . TYR B 1 123 ? 34.844 -8.398 -12.367 1 98.31 123 TYR B N 1
ATOM 4549 C CA . TYR B 1 123 ? 33.594 -8.172 -13.07 1 98.31 123 TYR B CA 1
ATOM 4550 C C . TYR B 1 123 ? 32.906 -6.914 -12.562 1 98.31 123 TYR B C 1
ATOM 4552 O O . TYR B 1 123 ? 33.094 -6.508 -11.414 1 98.31 123 TYR B O 1
ATOM 4560 N N . GLY B 1 124 ? 32.125 -6.289 -13.406 1 98.5 124 GLY B N 1
ATOM 4561 C CA . GLY B 1 124 ? 31.312 -5.145 -12.992 1 98.5 124 GLY B CA 1
ATOM 4562 C C . GLY B 1 124 ? 30.047 -5.539 -12.25 1 98.5 124 GLY B C 1
ATOM 4563 O O . GLY B 1 124 ? 29.547 -4.781 -11.422 1 98.5 124 GLY B O 1
ATOM 4564 N N . VAL B 1 125 ? 29.609 -6.758 -12.648 1 98.75 125 VAL B N 1
ATOM 4565 C CA . VAL B 1 125 ? 28.328 -7.176 -12.07 1 98.75 125 VAL B CA 1
ATOM 4566 C C . VAL B 1 125 ? 28.219 -8.695 -12.109 1 98.75 125 VAL B C 1
ATOM 4568 O O . VAL B 1 125 ? 28.844 -9.344 -12.961 1 98.75 125 VAL B O 1
ATOM 4571 N N . ALA B 1 126 ? 27.609 -9.289 -11.156 1 98.81 126 ALA B N 1
ATOM 4572 C CA . ALA B 1 126 ? 27.125 -10.664 -11.234 1 98.81 126 ALA B CA 1
ATOM 4573 C C . ALA B 1 126 ? 25.594 -10.688 -11.328 1 98.81 126 ALA B C 1
ATOM 4575 O O . ALA B 1 126 ? 24.906 -9.93 -10.633 1 98.81 126 ALA B O 1
ATOM 4576 N N . ALA B 1 127 ? 25.062 -11.461 -12.203 1 98.69 127 ALA B N 1
ATOM 4577 C CA . ALA B 1 127 ? 23.641 -11.516 -12.477 1 98.69 127 ALA B CA 1
ATOM 4578 C C . ALA B 1 127 ? 23.234 -12.891 -13.008 1 98.69 127 ALA B C 1
ATOM 4580 O O . ALA B 1 127 ? 24.062 -13.789 -13.125 1 98.69 127 ALA B O 1
ATOM 4581 N N . VAL B 1 128 ? 21.969 -13.047 -13.203 1 98.44 128 VAL B N 1
ATOM 4582 C CA . VAL B 1 128 ? 21.453 -14.312 -13.719 1 98.44 128 VAL B CA 1
ATOM 4583 C C . VAL B 1 128 ? 21.078 -14.164 -15.188 1 98.44 128 VAL B C 1
ATOM 4585 O O . VAL B 1 128 ? 20.484 -13.156 -15.586 1 98.44 128 VAL B O 1
ATOM 4588 N N . ARG B 1 129 ? 21.422 -15.156 -15.961 1 97.5 129 ARG B N 1
ATOM 4589 C CA . ARG B 1 129 ? 21.109 -15.164 -17.391 1 97.5 129 ARG B CA 1
ATOM 4590 C C . ARG B 1 129 ? 19.594 -15.133 -17.609 1 97.5 129 ARG B C 1
ATOM 4592 O O . ARG B 1 129 ? 18.844 -15.812 -16.906 1 97.5 129 ARG B O 1
ATOM 4599 N N . ASP B 1 130 ? 19.203 -14.297 -18.562 1 96.44 130 ASP B N 1
ATOM 4600 C CA . ASP B 1 130 ? 17.812 -14.305 -19 1 96.44 130 ASP B CA 1
ATOM 4601 C C . ASP B 1 130 ? 17.594 -15.32 -20.125 1 96.44 130 ASP B C 1
ATOM 4603 O O . ASP B 1 130 ? 17.609 -14.969 -21.297 1 96.44 130 ASP B O 1
ATOM 4607 N N . ASP B 1 131 ? 17.266 -16.5 -19.703 1 92 131 ASP B N 1
ATOM 4608 C CA . ASP B 1 131 ? 17.141 -17.594 -20.656 1 92 131 ASP B CA 1
ATOM 4609 C C . ASP B 1 131 ? 15.898 -17.406 -21.547 1 92 131 ASP B C 1
ATOM 4611 O O . ASP B 1 131 ? 15.883 -17.859 -22.688 1 92 131 ASP B O 1
ATOM 4615 N N . LEU B 1 132 ? 14.961 -16.734 -21.062 1 90.69 132 LEU B N 1
ATOM 4616 C CA . LEU B 1 132 ? 13.727 -16.547 -21.812 1 90.69 132 LEU B CA 1
ATOM 4617 C C . LEU B 1 132 ? 13.945 -15.617 -23 1 90.69 132 LEU B C 1
ATOM 4619 O O . LEU B 1 132 ? 13.508 -15.914 -24.109 1 90.69 132 LEU B O 1
ATOM 4623 N N . LEU B 1 133 ? 14.625 -14.539 -22.719 1 90.5 133 LEU B N 1
ATOM 4624 C CA . LEU B 1 133 ? 14.867 -13.594 -23.797 1 90.5 133 LEU B CA 1
ATOM 4625 C C . LEU B 1 133 ? 15.898 -14.133 -24.781 1 90.5 133 LEU B C 1
ATOM 4627 O O . LEU B 1 133 ? 15.883 -13.789 -25.953 1 90.5 133 LEU B O 1
ATOM 4631 N N . GLU B 1 134 ? 16.766 -14.969 -24.266 1 89.88 134 GLU B N 1
ATOM 4632 C CA . GLU B 1 134 ? 17.672 -15.656 -25.172 1 89.88 134 GLU B CA 1
ATOM 4633 C C . GLU B 1 134 ? 16.922 -16.578 -26.125 1 89.88 134 GLU B C 1
ATOM 4635 O O . GLU B 1 134 ? 17.172 -16.562 -27.328 1 89.88 134 GLU B O 1
ATOM 4640 N N . GLU B 1 135 ? 16 -17.203 -25.625 1 88.19 135 GLU B N 1
ATOM 4641 C CA . GLU B 1 135 ? 15.273 -18.219 -26.391 1 88.19 135 GLU B CA 1
ATOM 4642 C C . GLU B 1 135 ? 14.227 -17.562 -27.297 1 88.19 135 GLU B C 1
ATOM 4644 O O . GLU B 1 135 ? 14.062 -17.953 -28.453 1 88.19 135 GLU B O 1
ATOM 4649 N N . TYR B 1 136 ? 13.578 -16.562 -26.828 1 88.38 136 TYR B N 1
ATOM 4650 C CA . TYR B 1 136 ? 12.391 -16.078 -27.531 1 88.38 136 TYR B CA 1
ATOM 4651 C C . TYR B 1 136 ? 12.695 -14.805 -28.297 1 88.38 136 TYR B C 1
ATOM 4653 O O . TYR B 1 136 ? 11.961 -14.438 -29.219 1 88.38 136 TYR B O 1
ATOM 4661 N N . ASP B 1 137 ? 13.781 -14.133 -27.906 1 90.06 137 ASP B N 1
ATOM 4662 C CA . ASP B 1 137 ? 14.062 -12.867 -28.578 1 90.06 137 ASP B CA 1
ATOM 4663 C C . ASP B 1 137 ? 15.477 -12.852 -29.141 1 90.06 137 ASP B C 1
ATOM 4665 O O . ASP B 1 137 ? 15.938 -11.828 -29.672 1 90.06 137 ASP B O 1
ATOM 4669 N N . GLY B 1 138 ? 16.234 -13.852 -28.906 1 89.94 138 GLY B N 1
ATOM 4670 C CA . GLY B 1 138 ? 17.547 -13.992 -29.516 1 89.94 138 GLY B CA 1
ATOM 4671 C C . GLY B 1 138 ? 18.625 -13.203 -28.797 1 89.94 138 GLY B C 1
ATOM 4672 O O . GLY B 1 138 ? 19.688 -12.945 -29.359 1 89.94 138 GLY B O 1
ATOM 4673 N N . LYS B 1 139 ? 18.375 -12.867 -27.609 1 91.25 139 LYS B N 1
ATOM 4674 C CA . LYS B 1 139 ? 19.391 -12.156 -26.828 1 91.25 139 LYS B CA 1
ATOM 4675 C C . LYS B 1 139 ? 20.469 -13.109 -26.312 1 91.25 139 LYS B C 1
ATOM 4677 O O . LYS B 1 139 ? 20.219 -13.875 -25.375 1 91.25 139 LYS B O 1
ATOM 4682 N N . GLU B 1 140 ? 21.703 -12.984 -26.828 1 90.62 140 GLU B N 1
ATOM 4683 C CA . GLU B 1 140 ? 22.781 -13.883 -26.438 1 90.62 140 GLU B CA 1
ATOM 4684 C C . GLU B 1 140 ? 23.594 -13.281 -25.281 1 90.62 140 GLU B C 1
ATOM 4686 O O . GLU B 1 140 ? 23.875 -12.086 -25.266 1 90.62 140 GLU B O 1
ATOM 4691 N N . ASP B 1 141 ? 23.984 -14.188 -24.359 1 93.69 141 ASP B N 1
ATOM 4692 C CA . ASP B 1 141 ? 24.797 -13.758 -23.234 1 93.69 141 ASP B CA 1
ATOM 4693 C C . ASP B 1 141 ? 24.188 -12.531 -22.547 1 93.69 141 ASP B C 1
ATOM 4695 O O . ASP B 1 141 ? 24.859 -11.516 -22.375 1 93.69 141 ASP B O 1
ATOM 4699 N N . TYR B 1 142 ? 22.938 -12.664 -22.188 1 96.75 142 TYR B N 1
ATOM 4700 C CA . TYR B 1 142 ? 22.078 -11.586 -21.719 1 96.75 142 TYR B CA 1
ATOM 4701 C C . TYR B 1 142 ? 21.562 -11.875 -20.312 1 96.75 142 TYR B C 1
ATOM 4703 O O . TYR B 1 142 ? 20.984 -12.938 -20.062 1 96.75 142 TYR B O 1
ATOM 4711 N N . PHE B 1 143 ? 21.859 -10.953 -19.422 1 97.94 143 PHE B N 1
ATOM 4712 C CA . PHE B 1 143 ? 21.406 -11.188 -18.062 1 97.94 143 PHE B CA 1
ATOM 4713 C C . PHE B 1 143 ? 20.156 -10.352 -17.75 1 97.94 143 PHE B C 1
ATOM 4715 O O . PHE B 1 143 ? 19.906 -9.344 -18.422 1 97.94 143 PHE B O 1
ATOM 4722 N N . ASN B 1 144 ? 19.297 -10.852 -16.844 1 97.62 144 ASN B N 1
ATOM 4723 C CA . ASN B 1 144 ? 18.172 -10.086 -16.312 1 97.62 144 ASN B CA 1
ATOM 4724 C C . ASN B 1 144 ? 18.625 -9.062 -15.281 1 97.62 144 ASN B C 1
ATOM 4726 O O . ASN B 1 144 ? 19.453 -9.359 -14.422 1 97.62 144 ASN B O 1
ATOM 4730 N N . SER B 1 145 ? 18.062 -7.914 -15.328 1 97.56 145 SER B N 1
ATOM 4731 C CA . SER B 1 145 ? 18.562 -6.801 -14.531 1 97.56 145 SER B CA 1
ATOM 4732 C C . SER B 1 145 ? 17.828 -6.691 -13.203 1 97.56 145 SER B C 1
ATOM 4734 O O . SER B 1 145 ? 18 -5.715 -12.469 1 97.56 145 SER B O 1
ATOM 4736 N N . GLY B 1 146 ? 17 -7.684 -12.812 1 98 146 GLY B N 1
ATOM 4737 C CA . GLY B 1 146 ? 16.203 -7.59 -11.594 1 98 146 GLY B CA 1
ATOM 4738 C C . GLY B 1 146 ? 16.984 -7.898 -10.336 1 98 146 GLY B C 1
ATOM 4739 O O . GLY B 1 146 ? 16.625 -7.461 -9.242 1 98 146 GLY B O 1
ATOM 4740 N N . LEU B 1 147 ? 18.016 -8.703 -10.43 1 98.69 147 LEU B N 1
ATOM 4741 C CA . LEU B 1 147 ? 18.984 -8.961 -9.367 1 98.69 147 LEU B CA 1
ATOM 4742 C C . LEU B 1 147 ? 20.406 -8.758 -9.859 1 98.69 147 LEU B C 1
ATOM 4744 O O . LEU B 1 147 ? 20.859 -9.438 -10.781 1 98.69 147 LEU B O 1
ATOM 4748 N N . LEU B 1 148 ? 21.109 -7.805 -9.273 1 98.81 148 LEU B N 1
ATOM 4749 C CA . LEU B 1 148 ? 22.469 -7.449 -9.656 1 98.81 148 LEU B CA 1
ATOM 4750 C C . LEU B 1 148 ? 23.375 -7.352 -8.43 1 98.81 148 LEU B C 1
ATOM 4752 O O . LEU B 1 148 ? 23.109 -6.559 -7.523 1 98.81 148 LEU B O 1
ATOM 4756 N N . LEU B 1 149 ? 24.359 -8.195 -8.352 1 98.81 149 LEU B N 1
ATOM 4757 C CA . LEU B 1 149 ? 25.438 -7.922 -7.422 1 98.81 149 LEU B CA 1
ATOM 4758 C C . LEU B 1 149 ? 26.453 -6.969 -8.039 1 98.81 149 LEU B C 1
ATOM 4760 O O . LEU B 1 149 ? 27.266 -7.371 -8.883 1 98.81 149 LEU B O 1
ATOM 4764 N N . ILE B 1 150 ? 26.469 -5.793 -7.598 1 98.75 150 ILE B N 1
ATOM 4765 C CA . ILE B 1 150 ? 27.188 -4.707 -8.25 1 98.75 150 ILE B CA 1
ATOM 4766 C C . ILE B 1 150 ? 28.547 -4.516 -7.582 1 98.75 150 ILE B C 1
ATOM 4768 O O . ILE B 1 150 ? 28.641 -4.453 -6.355 1 98.75 150 ILE B O 1
ATOM 4772 N N . ASN B 1 151 ? 29.562 -4.523 -8.391 1 98.62 151 ASN B N 1
ATOM 4773 C CA . ASN B 1 151 ? 30.906 -4.121 -7.969 1 98.62 151 ASN B CA 1
ATOM 4774 C C . ASN B 1 151 ? 31.062 -2.602 -8 1 98.62 151 ASN B C 1
ATOM 4776 O O . ASN B 1 151 ? 31.484 -2.041 -9.016 1 98.62 151 ASN B O 1
ATOM 4780 N N . ASN B 1 152 ? 30.891 -2.016 -6.898 1 98 152 ASN B N 1
ATOM 4781 C CA . ASN B 1 152 ? 30.875 -0.558 -6.824 1 98 152 ASN B CA 1
ATOM 4782 C C . ASN B 1 152 ? 32.25 0.032 -7.105 1 98 152 ASN B C 1
ATOM 4784 O O . ASN B 1 152 ? 32.344 1.121 -7.672 1 98 152 ASN B O 1
ATOM 4788 N N . ILE B 1 153 ? 33.25 -0.646 -6.688 1 97.75 153 ILE B N 1
ATOM 4789 C CA . ILE B 1 153 ? 34.625 -0.192 -6.957 1 97.75 153 ILE B CA 1
ATOM 4790 C C . ILE B 1 153 ? 34.844 -0.112 -8.469 1 97.75 153 ILE B C 1
ATOM 4792 O O . ILE B 1 153 ? 35.281 0.922 -8.977 1 97.75 153 ILE B O 1
ATOM 4796 N N . PHE B 1 154 ? 34.5 -1.162 -9.102 1 97.88 154 PHE B N 1
ATOM 4797 C CA . PHE B 1 154 ? 34.625 -1.232 -10.547 1 97.88 154 PHE B CA 1
ATOM 4798 C C . PHE B 1 154 ? 33.844 -0.119 -11.227 1 97.88 154 PHE B C 1
ATOM 4800 O O . PHE B 1 154 ? 34.344 0.562 -12.117 1 97.88 154 PHE B O 1
ATOM 4807 N N . TRP B 1 155 ? 32.625 0.096 -10.852 1 98.5 155 TRP B N 1
ATOM 4808 C CA . TRP B 1 155 ? 31.734 1.089 -11.461 1 98.5 155 TRP B CA 1
ATOM 4809 C C . TRP B 1 155 ? 32.312 2.494 -11.297 1 98.5 155 TRP B C 1
ATOM 4811 O O . TRP B 1 155 ? 32.281 3.301 -12.227 1 98.5 155 TRP B O 1
ATOM 4821 N N . ARG B 1 156 ? 32.812 2.77 -10.109 1 98 156 ARG B N 1
ATOM 4822 C CA . ARG B 1 156 ? 33.406 4.078 -9.852 1 98 156 ARG B CA 1
ATOM 4823 C C . ARG B 1 156 ? 34.656 4.289 -10.695 1 98 156 ARG B C 1
ATOM 4825 O O . ARG B 1 156 ? 34.812 5.332 -11.32 1 98 156 ARG B O 1
ATOM 4832 N N . GLU B 1 157 ? 35.5 3.311 -10.688 1 97.5 157 GLU B N 1
ATOM 4833 C CA . GLU B 1 157 ? 36.75 3.408 -11.391 1 97.5 157 GLU B CA 1
ATOM 4834 C C . GLU B 1 157 ? 36.562 3.535 -12.898 1 97.5 157 GLU B C 1
ATOM 4836 O O . GLU B 1 157 ? 37.281 4.25 -13.57 1 97.5 157 GLU B O 1
ATOM 4841 N N . GLN B 1 158 ? 35.531 2.908 -13.383 1 97.06 158 GLN B N 1
ATOM 4842 C CA . GLN B 1 158 ? 35.344 2.863 -14.828 1 97.06 158 GLN B CA 1
ATOM 4843 C C . GLN B 1 158 ? 34.281 3.863 -15.266 1 97.06 158 GLN B C 1
ATOM 4845 O O . GLN B 1 158 ? 33.938 3.938 -16.453 1 97.06 158 GLN B O 1
ATOM 4850 N N . GLY B 1 159 ? 33.656 4.602 -14.352 1 97.38 159 GLY B N 1
ATOM 4851 C CA . GLY B 1 159 ? 32.656 5.586 -14.672 1 97.38 159 GLY B CA 1
ATOM 4852 C C . GLY B 1 159 ? 31.391 4.973 -15.281 1 97.38 159 GLY B C 1
ATOM 4853 O O . GLY B 1 159 ? 30.859 5.488 -16.266 1 97.38 159 GLY B O 1
ATOM 4854 N N . ILE B 1 160 ? 31 3.873 -14.758 1 97.88 160 ILE B N 1
ATOM 4855 C CA . ILE B 1 160 ? 29.922 3.098 -15.359 1 97.88 160 ILE B CA 1
ATOM 4856 C C . ILE B 1 160 ? 28.609 3.889 -15.289 1 97.88 160 ILE B C 1
ATOM 4858 O O . ILE B 1 160 ? 27.812 3.869 -16.234 1 97.88 160 ILE B O 1
ATOM 4862 N N . SER B 1 161 ? 28.297 4.621 -14.219 1 96.75 161 SER B N 1
ATOM 4863 C CA . SER B 1 161 ? 27.062 5.391 -14.07 1 96.75 161 SER B CA 1
ATOM 4864 C C . SER B 1 161 ? 26.875 6.355 -15.234 1 96.75 161 SER B C 1
ATOM 4866 O O . SER B 1 161 ? 25.812 6.387 -15.859 1 96.75 161 SER B O 1
ATOM 4868 N N . GLN B 1 162 ? 27.875 7.074 -15.539 1 96.38 162 GLN B N 1
ATOM 4869 C CA . GLN B 1 162 ? 27.812 8.031 -16.641 1 96.38 162 GLN B CA 1
ATOM 4870 C C . GLN B 1 162 ? 27.672 7.312 -17.984 1 96.38 162 GLN B C 1
ATOM 4872 O O . GLN B 1 162 ? 26.938 7.777 -18.859 1 96.38 162 GLN B O 1
ATOM 4877 N N . ARG B 1 163 ? 28.359 6.207 -18.141 1 97.25 163 ARG B N 1
ATOM 4878 C CA . ARG B 1 163 ? 28.266 5.434 -19.391 1 97.25 163 ARG B CA 1
ATOM 4879 C C . ARG B 1 163 ? 26.844 4.938 -19.594 1 97.25 163 ARG B C 1
ATOM 4881 O O . ARG B 1 163 ? 26.344 4.93 -20.734 1 97.25 163 ARG B O 1
ATOM 4888 N N . LEU B 1 164 ? 26.219 4.543 -18.531 1 96.88 164 LEU B N 1
ATOM 4889 C CA . LEU B 1 164 ? 24.828 4.086 -18.625 1 96.88 164 LEU B CA 1
ATOM 4890 C C . LEU B 1 164 ? 23.922 5.227 -19.062 1 96.88 164 LEU B C 1
ATOM 4892 O O . LEU B 1 164 ? 23.062 5.039 -19.922 1 96.88 164 LEU B O 1
ATOM 4896 N N . LEU B 1 165 ? 24.062 6.371 -18.5 1 94.94 165 LEU B N 1
ATOM 4897 C CA . LEU B 1 165 ? 23.25 7.535 -18.844 1 94.94 165 LEU B CA 1
ATOM 4898 C C . LEU B 1 165 ? 23.453 7.926 -20.297 1 94.94 165 LEU B C 1
ATOM 4900 O O . LEU B 1 165 ? 22.469 8.148 -21.031 1 94.94 165 LEU B O 1
ATOM 4904 N N . ASP B 1 166 ? 24.688 7.949 -20.703 1 95.69 166 ASP B N 1
ATOM 4905 C CA . ASP B 1 166 ? 25.016 8.32 -22.078 1 95.69 166 ASP B CA 1
ATOM 4906 C C . ASP B 1 166 ? 24.422 7.328 -23.078 1 95.69 166 ASP B C 1
ATOM 4908 O O . ASP B 1 166 ? 23.844 7.723 -24.094 1 95.69 166 ASP B O 1
ATOM 4912 N N . TYR B 1 167 ? 24.656 6.086 -22.75 1 95.62 167 TYR B N 1
ATOM 4913 C CA . TYR B 1 167 ? 24.125 5.047 -23.641 1 95.62 167 TYR B CA 1
ATOM 4914 C C . TYR B 1 167 ? 22.625 5.156 -23.766 1 95.62 167 TYR B C 1
ATOM 4916 O O . TYR B 1 167 ? 22.078 5.012 -24.859 1 95.62 167 TYR B O 1
ATOM 4924 N N . THR B 1 168 ? 21.922 5.363 -22.641 1 93.81 168 THR B N 1
ATOM 4925 C CA . THR B 1 168 ? 20.469 5.504 -22.641 1 93.81 168 THR B CA 1
ATOM 4926 C C . THR B 1 168 ? 20.047 6.691 -23.516 1 93.81 168 THR B C 1
ATOM 4928 O O . THR B 1 168 ? 19.141 6.578 -24.328 1 93.81 168 THR B O 1
ATOM 4931 N N . ARG B 1 169 ? 20.672 7.785 -23.328 1 91.19 169 ARG B N 1
ATOM 4932 C CA . ARG B 1 169 ? 20.375 9 -24.078 1 91.19 169 ARG B CA 1
ATOM 4933 C C . ARG B 1 169 ? 20.531 8.773 -25.578 1 91.19 169 ARG B C 1
ATOM 4935 O O . ARG B 1 169 ? 19.688 9.203 -26.375 1 91.19 169 ARG B O 1
ATOM 4942 N N . GLU B 1 170 ? 21.5 8.07 -25.938 1 92.88 170 GLU B N 1
ATOM 4943 C CA . GLU B 1 170 ? 21.859 7.879 -27.344 1 92.88 170 GLU B CA 1
ATOM 4944 C C . GLU B 1 170 ? 20.984 6.82 -28 1 92.88 170 GLU B C 1
ATOM 4946 O O . GLU B 1 170 ? 20.781 6.836 -29.219 1 92.88 170 GLU B O 1
ATOM 4951 N N . ASN B 1 171 ? 20.422 5.914 -27.203 1 91.44 171 ASN B N 1
ATOM 4952 C CA . ASN B 1 171 ? 19.781 4.75 -27.797 1 91.44 171 ASN B CA 1
ATOM 4953 C C . ASN B 1 171 ? 18.312 4.633 -27.344 1 91.44 171 ASN B C 1
ATOM 4955 O O . ASN B 1 171 ? 17.688 3.594 -27.547 1 91.44 171 ASN B O 1
ATOM 4959 N N . GLN B 1 172 ? 17.766 5.59 -26.656 1 85.88 172 GLN B N 1
ATOM 4960 C CA . GLN B 1 172 ? 16.453 5.512 -26.031 1 85.88 172 GLN B CA 1
ATOM 4961 C C . GLN B 1 172 ? 15.383 5.086 -27.031 1 85.88 172 GLN B C 1
ATOM 4963 O O . GLN B 1 172 ? 14.453 4.355 -26.688 1 85.88 172 GLN B O 1
ATOM 4968 N N . GLY B 1 173 ? 15.484 5.414 -28.266 1 83.62 173 GLY B N 1
ATOM 4969 C CA . GLY B 1 173 ? 14.516 5.051 -29.297 1 83.62 173 GLY B CA 1
ATOM 4970 C C . GLY B 1 173 ? 14.617 3.6 -29.719 1 83.62 173 GLY B C 1
ATOM 4971 O O . GLY B 1 173 ? 13.656 3.033 -30.25 1 83.62 173 GLY B O 1
ATOM 4972 N N . ALA B 1 174 ? 15.711 2.91 -29.438 1 85.31 174 ALA B N 1
ATOM 4973 C CA . ALA B 1 174 ? 15.969 1.562 -29.938 1 85.31 174 ALA B CA 1
ATOM 4974 C C . ALA B 1 174 ? 15.875 0.532 -28.812 1 85.31 174 ALA B C 1
ATOM 4976 O O . ALA B 1 174 ? 15.828 -0.673 -29.078 1 85.31 174 ALA B O 1
ATOM 4977 N N . LEU B 1 175 ? 15.781 0.976 -27.641 1 88.56 175 LEU B N 1
ATOM 4978 C CA . LEU B 1 175 ? 15.789 0.065 -26.5 1 88.56 175 LEU B CA 1
ATOM 4979 C C . LEU B 1 175 ? 14.461 -0.681 -26.391 1 88.56 175 LEU B C 1
ATOM 4981 O O . LEU B 1 175 ? 13.398 -0.059 -26.344 1 88.56 175 LEU B O 1
ATOM 4985 N N . GLN B 1 176 ? 14.531 -1.957 -26.328 1 87.94 176 GLN B N 1
ATOM 4986 C CA . GLN B 1 176 ? 13.336 -2.787 -26.188 1 87.94 176 GLN B CA 1
ATOM 4987 C C . GLN B 1 176 ? 13.039 -3.088 -24.719 1 87.94 176 GLN B C 1
ATOM 4989 O O . GLN B 1 176 ? 11.875 -3.082 -24.312 1 87.94 176 GLN B O 1
ATOM 4994 N N . TYR B 1 177 ? 14.102 -3.367 -23.984 1 91.56 177 TYR B N 1
ATOM 4995 C CA . TYR B 1 177 ? 13.93 -3.729 -22.578 1 91.56 177 TYR B CA 1
ATOM 4996 C C . TYR B 1 177 ? 14.609 -2.713 -21.656 1 91.56 177 TYR B C 1
ATOM 4998 O O . TYR B 1 177 ? 15.117 -3.068 -20.594 1 91.56 177 TYR B O 1
ATOM 5006 N N . HIS B 1 178 ? 14.781 -1.554 -22.141 1 91.94 178 HIS B N 1
ATOM 5007 C CA . HIS B 1 178 ? 15.117 -0.354 -21.375 1 91.94 178 HIS B CA 1
ATOM 5008 C C . HIS B 1 178 ? 16.406 -0.542 -20.594 1 91.94 178 HIS B C 1
ATOM 5010 O O . HIS B 1 178 ? 17.469 -0.78 -21.188 1 91.94 178 HIS B O 1
ATOM 5016 N N . ASP B 1 179 ? 16.312 -0.499 -19.25 1 93.69 179 ASP B N 1
ATOM 5017 C CA . ASP B 1 179 ? 17.5 -0.562 -18.406 1 93.69 179 ASP B CA 1
ATOM 5018 C C . ASP B 1 179 ? 18.25 -1.875 -18.625 1 93.69 179 ASP B C 1
ATOM 5020 O O . ASP B 1 179 ? 19.484 -1.902 -18.609 1 93.69 179 ASP B O 1
ATOM 5024 N N . GLN B 1 180 ? 17.547 -2.912 -18.844 1 95.62 180 GLN B N 1
ATOM 5025 C CA . GLN B 1 180 ? 18.172 -4.215 -19.016 1 95.62 180 GLN B CA 1
ATOM 5026 C C . GLN B 1 180 ? 19.062 -4.242 -20.266 1 95.62 180 GLN B C 1
ATOM 5028 O O . GLN B 1 180 ? 20.172 -4.758 -20.234 1 95.62 180 GLN B O 1
ATOM 5033 N N . ASP B 1 181 ? 18.531 -3.652 -21.359 1 95 181 ASP B N 1
ATOM 5034 C CA . ASP B 1 181 ? 19.344 -3.537 -22.578 1 95 181 ASP B CA 1
ATOM 5035 C C . ASP B 1 181 ? 20.609 -2.725 -22.328 1 95 181 ASP B C 1
ATOM 5037 O O . ASP B 1 181 ? 21.703 -3.125 -22.734 1 95 181 ASP B O 1
ATOM 5041 N N . VAL B 1 182 ? 20.469 -1.652 -21.688 1 96.31 182 VAL B N 1
ATOM 5042 C CA . VAL B 1 182 ? 21.578 -0.732 -21.469 1 96.31 182 VAL B CA 1
ATOM 5043 C C . VAL B 1 182 ? 22.641 -1.41 -20.609 1 96.31 182 VAL B C 1
ATOM 5045 O O . VAL B 1 182 ? 23.828 -1.376 -20.938 1 96.31 182 VAL B O 1
ATOM 5048 N N . LEU B 1 183 ? 22.219 -2.018 -19.547 1 97.94 183 LEU B N 1
ATOM 5049 C CA . LEU B 1 183 ? 23.141 -2.688 -18.656 1 97.94 183 LEU B CA 1
ATOM 5050 C C . LEU B 1 183 ? 23.906 -3.801 -19.375 1 97.94 183 LEU B C 1
ATOM 5052 O O . LEU B 1 183 ? 25.109 -3.949 -19.188 1 97.94 183 LEU B O 1
ATOM 5056 N N . ASN B 1 184 ? 23.203 -4.578 -20.125 1 97.69 184 ASN B N 1
ATOM 5057 C CA . ASN B 1 184 ? 23.844 -5.668 -20.875 1 97.69 184 ASN B CA 1
ATOM 5058 C C . ASN B 1 184 ? 24.844 -5.145 -21.891 1 97.69 184 ASN B C 1
ATOM 5060 O O . ASN B 1 184 ? 25.922 -5.715 -22.047 1 97.69 184 ASN B O 1
ATOM 5064 N N . ASP B 1 185 ? 24.531 -4.062 -22.578 1 96.56 185 ASP B N 1
ATOM 5065 C CA . ASP B 1 185 ? 25.406 -3.514 -23.609 1 96.56 185 ASP B CA 1
ATOM 5066 C C . ASP B 1 185 ? 26.656 -2.887 -22.984 1 96.56 185 ASP B C 1
ATOM 5068 O O . ASP B 1 185 ? 27.766 -3.064 -23.5 1 96.56 185 ASP B O 1
ATOM 5072 N N . VAL B 1 186 ? 26.469 -2.223 -21.938 1 97.62 186 VAL B N 1
ATOM 5073 C CA . VAL B 1 186 ? 27.562 -1.488 -21.297 1 97.62 186 VAL B CA 1
ATOM 5074 C C . VAL B 1 186 ? 28.484 -2.459 -20.547 1 97.62 186 VAL B C 1
ATOM 5076 O O . VAL B 1 186 ? 29.703 -2.27 -20.5 1 97.62 186 VAL B O 1
ATOM 5079 N N . LEU B 1 187 ? 27.891 -3.557 -20 1 97.56 187 LEU B N 1
ATOM 5080 C CA . LEU B 1 187 ? 28.672 -4.469 -19.156 1 97.56 187 LEU B CA 1
ATOM 5081 C C . LEU B 1 187 ? 28.875 -5.801 -19.859 1 97.56 187 LEU B C 1
ATOM 5083 O O . LEU B 1 187 ? 29.172 -6.809 -19.219 1 97.56 187 LEU B O 1
ATOM 5087 N N . CYS B 1 188 ? 28.688 -5.961 -21.125 1 90.25 188 CYS B N 1
ATOM 5088 C CA . CYS B 1 188 ? 28.672 -7.172 -21.938 1 90.25 188 CYS B CA 1
ATOM 5089 C C . CYS B 1 188 ? 29.891 -8.031 -21.656 1 90.25 188 CYS B C 1
ATOM 5091 O O . CYS B 1 188 ? 29.797 -9.258 -21.562 1 90.25 188 CYS B O 1
ATOM 5093 N N . ASP B 1 189 ? 31.062 -7.559 -21.406 1 90.38 189 ASP B N 1
ATOM 5094 C CA . ASP B 1 189 ? 32.281 -8.344 -21.203 1 90.38 189 ASP B CA 1
ATOM 5095 C C . ASP B 1 189 ? 32.719 -8.32 -19.75 1 90.38 189 ASP B C 1
ATOM 5097 O O . ASP B 1 189 ? 33.812 -8.797 -19.406 1 90.38 189 ASP B O 1
ATOM 5101 N N . ASN B 1 190 ? 31.797 -7.898 -18.969 1 96.12 190 ASN B N 1
ATOM 5102 C CA . ASN B 1 190 ? 32.219 -7.672 -17.578 1 96.12 190 ASN B CA 1
ATOM 5103 C C . ASN B 1 190 ? 31.156 -8.148 -16.594 1 96.12 190 ASN B C 1
ATOM 5105 O O . ASN B 1 190 ? 30.828 -7.441 -15.641 1 96.12 190 ASN B O 1
ATOM 5109 N N . TRP B 1 191 ? 30.516 -9.328 -16.891 1 97.94 191 TRP B N 1
ATOM 5110 C CA . TRP B 1 191 ? 29.547 -9.82 -15.914 1 97.94 191 TRP B CA 1
ATOM 5111 C C . TRP B 1 191 ? 29.766 -11.297 -15.625 1 97.94 191 TRP B C 1
ATOM 5113 O O . TRP B 1 191 ? 30.328 -12.023 -16.453 1 97.94 191 TRP B O 1
ATOM 5123 N N . LEU B 1 192 ? 29.453 -11.734 -14.43 1 98.25 192 LEU B N 1
ATOM 5124 C CA . LEU B 1 192 ? 29.547 -13.102 -13.938 1 98.25 192 LEU B CA 1
ATOM 5125 C C . LEU B 1 192 ? 28.156 -13.719 -13.797 1 98.25 192 LEU B C 1
ATOM 5127 O O . LEU B 1 192 ? 27.266 -13.125 -13.188 1 98.25 192 LEU B O 1
ATOM 5131 N N . GLU B 1 193 ? 27.984 -14.93 -14.336 1 97.88 193 GLU B N 1
ATOM 5132 C CA . GLU B 1 193 ? 26.688 -15.594 -14.273 1 97.88 193 GLU B CA 1
ATOM 5133 C C . GLU B 1 193 ? 26.5 -16.281 -12.922 1 97.88 193 GLU B C 1
ATOM 5135 O O . GLU B 1 193 ? 27.375 -17 -12.445 1 97.88 193 GLU B O 1
ATOM 5140 N N . LEU B 1 194 ? 25.359 -16 -12.359 1 98.31 194 LEU B N 1
ATOM 5141 C CA . LEU B 1 194 ? 24.953 -16.641 -11.117 1 98.31 194 LEU B CA 1
ATOM 5142 C C . LEU B 1 194 ? 24.016 -17.828 -11.391 1 98.31 194 LEU B C 1
ATOM 5144 O O . LEU B 1 194 ? 23.5 -17.953 -12.5 1 98.31 194 LEU B O 1
ATOM 5148 N N . ASP B 1 195 ? 23.891 -18.609 -10.312 1 97.06 195 ASP B N 1
ATOM 5149 C CA . ASP B 1 195 ? 22.906 -19.672 -10.367 1 97.06 195 ASP B CA 1
ATOM 5150 C C . ASP B 1 195 ? 21.5 -19.125 -10.617 1 97.06 195 ASP B C 1
ATOM 5152 O O . ASP B 1 195 ? 21.125 -18.094 -10.055 1 97.06 195 ASP B O 1
ATOM 5156 N N . GLU B 1 196 ? 20.688 -19.875 -11.398 1 96.81 196 GLU B N 1
ATOM 5157 C CA . GLU B 1 196 ? 19.375 -19.406 -11.82 1 96.81 196 GLU B CA 1
ATOM 5158 C C . GLU B 1 196 ? 18.453 -19.188 -10.625 1 96.81 196 GLU B C 1
ATOM 5160 O O . GLU B 1 196 ? 17.5 -18.406 -10.688 1 96.81 196 GLU B O 1
ATOM 5165 N N . THR B 1 197 ? 18.703 -19.828 -9.508 1 97.56 197 THR B N 1
ATOM 5166 C CA . THR B 1 197 ? 17.812 -19.781 -8.352 1 97.56 197 THR B CA 1
ATOM 5167 C C . THR B 1 197 ? 17.891 -18.422 -7.676 1 97.56 197 THR B C 1
ATOM 5169 O O . THR B 1 197 ? 17.047 -18.094 -6.844 1 97.56 197 THR B O 1
ATOM 5172 N N . TYR B 1 198 ? 18.844 -17.562 -8.031 1 98.12 198 TYR B N 1
ATOM 5173 C CA . TYR B 1 198 ? 18.984 -16.25 -7.43 1 98.12 198 TYR B CA 1
ATOM 5174 C C . TYR B 1 198 ? 18.047 -15.242 -8.094 1 98.12 198 TYR B C 1
ATOM 5176 O O . TYR B 1 198 ? 17.859 -14.133 -7.594 1 98.12 198 TYR B O 1
ATOM 5184 N N . ASN B 1 199 ? 17.469 -15.602 -9.172 1 98.19 199 ASN B N 1
ATOM 5185 C CA . ASN B 1 199 ? 16.562 -14.758 -9.945 1 98.19 199 ASN B CA 1
ATOM 5186 C C . ASN B 1 199 ? 15.617 -15.602 -10.805 1 98.19 199 ASN B C 1
ATOM 5188 O O . ASN B 1 199 ? 15.609 -15.477 -12.031 1 98.19 199 ASN B O 1
ATOM 5192 N N . TYR B 1 200 ? 14.805 -16.422 -10.102 1 97.75 200 TYR B N 1
ATOM 5193 C CA . TYR B 1 200 ? 13.969 -17.375 -10.812 1 97.75 200 TYR B CA 1
ATOM 5194 C C . TYR B 1 200 ? 12.703 -16.703 -11.344 1 97.75 200 TYR B C 1
ATOM 5196 O O . TYR B 1 200 ? 11.859 -16.266 -10.562 1 97.75 200 TYR B O 1
ATOM 5204 N N . HIS B 1 201 ? 12.516 -16.703 -12.617 1 96.31 201 HIS B N 1
ATOM 5205 C CA . HIS B 1 201 ? 11.445 -15.977 -13.281 1 96.31 201 HIS B CA 1
ATOM 5206 C C . HIS B 1 201 ? 10.164 -16.812 -13.336 1 96.31 201 HIS B C 1
ATOM 5208 O O . HIS B 1 201 ? 10.094 -17.797 -14.07 1 96.31 201 HIS B O 1
ATOM 5214 N N . THR B 1 202 ? 9.141 -16.312 -12.672 1 95 202 THR B N 1
ATOM 5215 C CA . THR B 1 202 ? 7.875 -17.031 -12.719 1 95 202 THR B CA 1
ATOM 5216 C C . THR B 1 202 ? 7.125 -16.734 -14.008 1 95 202 THR B C 1
ATOM 5218 O O . THR B 1 202 ? 6.246 -17.5 -14.414 1 95 202 THR B O 1
ATOM 5221 N N . GLY B 1 203 ? 7.469 -15.656 -14.688 1 90.62 203 GLY B N 1
ATOM 5222 C CA . GLY B 1 203 ? 6.801 -15.227 -15.906 1 90.62 203 GLY B CA 1
ATOM 5223 C C . GLY B 1 203 ? 6.977 -16.203 -17.062 1 90.62 203 GLY B C 1
ATOM 5224 O O . GLY B 1 203 ? 6.258 -16.125 -18.062 1 90.62 203 GLY B O 1
ATOM 5225 N N . ALA B 1 204 ? 7.891 -17.125 -16.938 1 91 204 ALA B N 1
ATOM 5226 C CA . ALA B 1 204 ? 8.109 -18.141 -17.969 1 91 204 ALA B CA 1
ATOM 5227 C C . ALA B 1 204 ? 6.832 -18.938 -18.219 1 91 204 ALA B C 1
ATOM 5229 O O . ALA B 1 204 ? 6.559 -19.344 -19.344 1 91 204 ALA B O 1
ATOM 5230 N N . ASP B 1 205 ? 6.078 -19.078 -17.188 1 92.44 205 ASP B N 1
ATOM 5231 C CA . ASP B 1 205 ? 4.855 -19.859 -17.297 1 92.44 205 ASP B CA 1
ATOM 5232 C C . ASP B 1 205 ? 3.865 -19.203 -18.25 1 92.44 205 ASP B C 1
ATOM 5234 O O . ASP B 1 205 ? 3.17 -19.891 -19.016 1 92.44 205 ASP B O 1
ATOM 5238 N N . MET B 1 206 ? 3.777 -17.953 -18.156 1 89.56 206 MET B N 1
ATOM 5239 C CA . MET B 1 206 ? 2.904 -17.219 -19.062 1 89.56 206 MET B CA 1
ATOM 5240 C C . MET B 1 206 ? 3.348 -17.406 -20.516 1 89.56 206 MET B C 1
ATOM 5242 O O . MET B 1 206 ? 2.52 -17.641 -21.391 1 89.56 206 MET B O 1
ATOM 5246 N N . LEU B 1 207 ? 4.613 -17.328 -20.734 1 89.06 207 LEU B N 1
ATOM 5247 C CA . LEU B 1 207 ? 5.16 -17.5 -22.078 1 89.06 207 LEU B CA 1
ATOM 5248 C C . LEU B 1 207 ? 4.906 -18.906 -22.594 1 89.06 207 LEU B C 1
ATOM 5250 O O . LEU B 1 207 ? 4.492 -19.094 -23.75 1 89.06 207 LEU B O 1
ATOM 5254 N N . TYR B 1 208 ? 5.203 -19.828 -21.75 1 91.62 208 TYR B N 1
ATOM 5255 C CA . TYR B 1 208 ? 4.984 -21.219 -22.125 1 91.62 208 TYR B CA 1
ATOM 5256 C C . TYR B 1 208 ? 3.516 -21.469 -22.453 1 91.62 208 TYR B C 1
ATOM 5258 O O . TYR B 1 208 ? 3.195 -22.25 -23.359 1 91.62 208 TYR B O 1
ATOM 5266 N N . ASN B 1 209 ? 2.658 -20.875 -21.672 1 89.06 209 ASN B N 1
ATOM 5267 C CA . ASN B 1 209 ? 1.233 -21 -21.953 1 89.06 209 ASN B CA 1
ATOM 5268 C C . ASN B 1 209 ? 0.869 -20.359 -23.297 1 89.06 209 ASN B C 1
ATOM 5270 O O . ASN B 1 209 ? 0.117 -20.922 -24.078 1 89.06 209 ASN B O 1
ATOM 5274 N N . LEU B 1 210 ? 1.389 -19.234 -23.531 1 85.5 210 LEU B N 1
ATOM 5275 C CA . LEU B 1 210 ? 1.12 -18.469 -24.75 1 85.5 210 LEU B CA 1
ATOM 5276 C C . LEU B 1 210 ? 1.563 -19.266 -25.984 1 85.5 210 LEU B C 1
ATOM 5278 O O . LEU B 1 210 ? 0.884 -19.25 -27 1 85.5 210 LEU B O 1
ATOM 5282 N N . PHE B 1 211 ? 2.619 -19.953 -25.859 1 89.5 211 PHE B N 1
ATOM 5283 C CA . PHE B 1 211 ? 3.176 -20.688 -26.984 1 89.5 211 PHE B CA 1
ATOM 5284 C C . PHE B 1 211 ? 2.771 -22.156 -26.938 1 89.5 211 PHE B C 1
ATOM 5286 O O . PHE B 1 211 ? 3.344 -22.984 -27.656 1 89.5 211 PHE B O 1
ATOM 5293 N N . GLN B 1 212 ? 1.871 -22.531 -26.016 1 88.38 212 GLN B N 1
ATOM 5294 C CA . GLN B 1 212 ? 1.285 -23.859 -25.891 1 88.38 212 GLN B CA 1
ATOM 5295 C C . GLN B 1 212 ? 2.357 -24.922 -25.625 1 88.38 212 GLN B C 1
ATOM 5297 O O . GLN B 1 212 ? 2.381 -25.969 -26.266 1 88.38 212 GLN B O 1
ATOM 5302 N N . GLN B 1 213 ? 3.277 -24.516 -24.766 1 90.81 213 GLN B N 1
ATOM 5303 C CA . GLN B 1 213 ? 4.359 -25.406 -24.359 1 90.81 213 GLN B CA 1
ATOM 5304 C C . GLN B 1 213 ? 4.145 -25.906 -22.938 1 90.81 213 GLN B C 1
ATOM 5306 O O . GLN B 1 213 ? 4.992 -25.703 -22.062 1 90.81 213 GLN B O 1
ATOM 5311 N N . SER B 1 214 ? 3.141 -26.672 -22.734 1 86 214 SER B N 1
ATOM 5312 C CA . SER B 1 214 ? 2.713 -27.125 -21.422 1 86 214 SER B CA 1
ATOM 5313 C C . SER B 1 214 ? 3.754 -28.031 -20.781 1 86 214 SER B C 1
ATOM 5315 O O . SER B 1 214 ? 3.941 -28.016 -19.562 1 86 214 SER B O 1
ATOM 5317 N N . GLU B 1 215 ? 4.422 -28.766 -21.547 1 88.81 215 GLU B N 1
ATOM 5318 C CA . GLU B 1 215 ? 5.426 -29.688 -21.016 1 88.81 215 GLU B CA 1
ATOM 5319 C C . GLU B 1 215 ? 6.574 -28.922 -20.359 1 88.81 215 GLU B C 1
ATOM 5321 O O . GLU B 1 215 ? 7.125 -29.375 -19.359 1 88.81 215 GLU B O 1
ATOM 5326 N N . ARG B 1 216 ? 6.84 -27.859 -20.922 1 89.25 216 ARG B N 1
ATOM 5327 C CA . ARG B 1 216 ? 7.902 -27.031 -20.344 1 89.25 216 ARG B CA 1
ATOM 5328 C C . ARG B 1 216 ? 7.484 -26.469 -18.984 1 89.25 216 ARG B C 1
ATOM 5330 O O . ARG B 1 216 ? 8.305 -26.375 -18.078 1 89.25 216 ARG B O 1
ATOM 5337 N N . GLN B 1 217 ? 6.277 -26.172 -18.891 1 88.88 217 GLN B N 1
ATOM 5338 C CA . GLN B 1 217 ? 5.75 -25.719 -17.609 1 88.88 217 GLN B CA 1
ATOM 5339 C C . GLN B 1 217 ? 5.863 -26.812 -16.547 1 88.88 217 GLN B C 1
ATOM 5341 O O . GLN B 1 217 ? 6.312 -26.547 -15.422 1 88.88 217 GLN B O 1
ATOM 5346 N N . LEU B 1 218 ? 5.496 -27.938 -16.984 1 89.12 218 LEU B N 1
ATOM 5347 C CA . LEU B 1 218 ? 5.41 -29.062 -16.062 1 89.12 218 LEU B CA 1
ATOM 5348 C C . LEU B 1 218 ? 6.801 -29.516 -15.617 1 89.12 218 LEU B C 1
ATOM 5350 O O . LEU B 1 218 ? 6.965 -30.047 -14.516 1 89.12 218 LEU B O 1
ATOM 5354 N N . ASN B 1 219 ? 7.781 -29.234 -16.422 1 90.56 219 ASN B N 1
ATOM 5355 C CA . ASN B 1 219 ? 9.133 -29.703 -16.141 1 90.56 219 ASN B CA 1
ATOM 5356 C C . ASN B 1 219 ? 9.953 -28.672 -15.383 1 90.56 219 ASN B C 1
ATOM 5358 O O . ASN B 1 219 ? 11.109 -28.906 -15.047 1 90.56 219 ASN B O 1
ATOM 5362 N N . ARG B 1 220 ? 9.32 -27.641 -15.117 1 91.69 220 ARG B N 1
ATOM 5363 C CA . ARG B 1 220 ? 10.023 -26.594 -14.375 1 91.69 220 ARG B CA 1
ATOM 5364 C C . ARG B 1 220 ? 10.258 -27 -12.93 1 91.69 220 ARG B C 1
ATOM 5366 O O . ARG B 1 220 ? 9.68 -27.984 -12.453 1 91.69 220 ARG B O 1
ATOM 5373 N N . ARG B 1 221 ? 11.062 -26.234 -12.312 1 90.62 221 ARG B N 1
ATOM 5374 C CA . ARG B 1 221 ? 11.477 -26.469 -10.938 1 90.62 221 ARG B CA 1
ATOM 5375 C C . ARG B 1 221 ? 10.273 -26.531 -10 1 90.62 221 ARG B C 1
ATOM 5377 O O . ARG B 1 221 ? 9.344 -25.734 -10.117 1 90.62 221 ARG B O 1
ATOM 5384 N N . LYS B 1 222 ? 10.344 -27.531 -9.039 1 88 222 LYS B N 1
ATOM 5385 C CA . LYS B 1 222 ? 9.25 -27.672 -8.086 1 88 222 LYS B CA 1
ATOM 5386 C C . LYS B 1 222 ? 9.648 -27.156 -6.707 1 88 222 LYS B C 1
ATOM 5388 O O . LYS B 1 222 ? 8.797 -26.703 -5.945 1 88 222 LYS B O 1
ATOM 5393 N N . ASP B 1 223 ? 10.953 -27.25 -6.453 1 92.44 223 ASP B N 1
ATOM 5394 C CA . ASP B 1 223 ? 11.43 -26.75 -5.168 1 92.44 223 ASP B CA 1
ATOM 5395 C C . ASP B 1 223 ? 11.555 -25.234 -5.188 1 92.44 223 ASP B C 1
ATOM 5397 O O . ASP B 1 223 ? 11.742 -24.625 -6.246 1 92.44 223 ASP B O 1
ATOM 5401 N N . LEU B 1 224 ? 11.5 -24.719 -4.078 1 94.94 224 LEU B N 1
ATOM 5402 C CA . LEU B 1 224 ? 11.578 -23.266 -3.959 1 94.94 224 LEU B CA 1
ATOM 5403 C C . LEU B 1 224 ? 12.969 -22.75 -4.332 1 94.94 224 LEU B C 1
ATOM 5405 O O . LEU B 1 224 ? 13.969 -23.25 -3.801 1 94.94 224 LEU B O 1
ATOM 5409 N N . PRO B 1 225 ? 13.016 -21.797 -5.18 1 97.69 225 PRO B N 1
ATOM 5410 C CA . PRO B 1 225 ? 14.312 -21.172 -5.438 1 97.69 225 PRO B CA 1
ATOM 5411 C C . PRO B 1 225 ? 14.742 -20.234 -4.312 1 97.69 225 PRO B C 1
ATOM 5413 O O . PRO B 1 225 ? 13.953 -19.938 -3.412 1 97.69 225 PRO B O 1
ATOM 5416 N N . LYS B 1 226 ? 15.992 -19.766 -4.348 1 97.88 226 LYS B N 1
ATOM 5417 C CA . LYS B 1 226 ? 16.531 -18.844 -3.344 1 97.88 226 LYS B CA 1
ATOM 5418 C C . LYS B 1 226 ? 15.852 -17.469 -3.436 1 97.88 226 LYS B C 1
ATOM 5420 O O . LYS B 1 226 ? 15.664 -16.797 -2.422 1 97.88 226 LYS B O 1
ATOM 5425 N N . VAL B 1 227 ? 15.57 -17.078 -4.668 1 98.5 227 VAL B N 1
ATOM 5426 C CA . VAL B 1 227 ? 14.891 -15.812 -4.934 1 98.5 227 VAL B CA 1
ATOM 5427 C C . VAL B 1 227 ? 13.812 -16.016 -5.992 1 98.5 227 VAL B C 1
ATOM 5429 O O . VAL B 1 227 ? 14.109 -16.422 -7.121 1 98.5 227 VAL B O 1
ATOM 5432 N N . ILE B 1 228 ? 12.586 -15.82 -5.648 1 98.44 228 ILE B N 1
ATOM 5433 C CA . ILE B 1 228 ? 11.477 -15.836 -6.594 1 98.44 228 ILE B CA 1
ATOM 5434 C C . ILE B 1 228 ? 11.328 -14.461 -7.242 1 98.44 228 ILE B C 1
ATOM 5436 O O . ILE B 1 228 ? 11.273 -13.445 -6.547 1 98.44 228 ILE B O 1
ATOM 5440 N N . HIS B 1 229 ? 11.352 -14.336 -8.492 1 98.62 229 HIS B N 1
ATOM 5441 C CA . HIS B 1 229 ? 11.133 -13.094 -9.227 1 98.62 229 HIS B CA 1
ATOM 5442 C C . HIS B 1 229 ? 9.836 -13.148 -10.023 1 98.62 229 HIS B C 1
ATOM 5444 O O . HIS B 1 229 ? 9.734 -13.883 -11.008 1 98.62 229 HIS B O 1
ATOM 5450 N N . TYR B 1 230 ? 8.82 -12.461 -9.578 1 97.81 230 TYR B N 1
ATOM 5451 C CA . TYR B 1 230 ? 7.512 -12.453 -10.227 1 97.81 230 TYR B CA 1
ATOM 5452 C C . TYR B 1 230 ? 7.512 -11.539 -11.445 1 97.81 230 TYR B C 1
ATOM 5454 O O . TYR B 1 230 ? 6.863 -10.492 -11.445 1 97.81 230 TYR B O 1
ATOM 5462 N N . THR B 1 231 ? 8.086 -12.078 -12.477 1 93.94 231 THR B N 1
ATOM 5463 C CA . THR B 1 231 ? 8.172 -11.344 -13.734 1 93.94 231 THR B CA 1
ATOM 5464 C C . THR B 1 231 ? 6.867 -11.445 -14.508 1 93.94 231 THR B C 1
ATOM 5466 O O . THR B 1 231 ? 6.18 -12.469 -14.445 1 93.94 231 THR B O 1
ATOM 5469 N N . ALA B 1 232 ? 6.371 -10.469 -15.227 1 88.94 232 ALA B N 1
ATOM 5470 C CA . ALA B 1 232 ? 5.191 -10.414 -16.094 1 88.94 232 ALA B CA 1
ATOM 5471 C C . ALA B 1 232 ? 3.912 -10.336 -15.266 1 88.94 232 ALA B C 1
ATOM 5473 O O . ALA B 1 232 ? 3.35 -9.258 -15.078 1 88.94 232 ALA B O 1
ATOM 5474 N N . THR B 1 233 ? 3.594 -11.625 -14.547 1 92.5 233 THR B N 1
ATOM 5475 C CA . THR B 1 233 ? 2.416 -11.641 -13.68 1 92.5 233 THR B CA 1
ATOM 5476 C C . THR B 1 233 ? 2.803 -11.359 -12.234 1 92.5 233 THR B C 1
ATOM 5478 O O . THR B 1 233 ? 3.916 -11.672 -11.812 1 92.5 233 THR B O 1
ATOM 5481 N N . LYS B 1 234 ? 1.869 -10.719 -11.531 1 96.94 234 LYS B N 1
ATOM 5482 C CA . LYS B 1 234 ? 2.174 -10.297 -10.164 1 96.94 234 LYS B CA 1
ATOM 5483 C C . LYS B 1 234 ? 1.27 -11 -9.156 1 96.94 234 LYS B C 1
ATOM 5485 O O . LYS B 1 234 ? 0.062 -11.117 -9.375 1 96.94 234 LYS B O 1
ATOM 5490 N N . PRO B 1 235 ? 1.81 -11.453 -8.023 1 97.25 235 PRO B N 1
ATOM 5491 C CA . PRO B 1 235 ? 1.041 -12.234 -7.051 1 97.25 235 PRO B CA 1
ATOM 5492 C C . PRO B 1 235 ? -0.027 -11.406 -6.34 1 97.25 235 PRO B C 1
ATOM 5494 O O . PRO B 1 235 ? -0.952 -11.969 -5.746 1 97.25 235 PRO B O 1
ATOM 5497 N N . TRP B 1 236 ? 0.023 -10.078 -6.406 1 97.56 236 TRP B N 1
ATOM 5498 C CA . TRP B 1 236 ? -0.947 -9.242 -5.703 1 97.56 236 TRP B CA 1
ATOM 5499 C C . TRP B 1 236 ? -2.055 -8.781 -6.645 1 97.56 236 TRP B C 1
ATOM 5501 O O . TRP B 1 236 ? -2.99 -8.102 -6.223 1 97.56 236 TRP B O 1
ATOM 5511 N N . LYS B 1 237 ? -1.942 -9.141 -7.906 1 96.5 237 LYS B N 1
ATOM 5512 C CA . LYS B 1 237 ? -2.969 -8.742 -8.867 1 96.5 237 LYS B CA 1
ATOM 5513 C C . LYS B 1 237 ? -4.172 -9.672 -8.805 1 96.5 237 LYS B C 1
ATOM 5515 O O . LYS B 1 237 ? -4.016 -10.898 -8.727 1 96.5 237 LYS B O 1
ATOM 5520 N N . TYR B 1 238 ? -5.312 -9.047 -8.891 1 95.19 238 TYR B N 1
ATOM 5521 C CA . TYR B 1 238 ? -6.574 -9.773 -8.828 1 95.19 238 TYR B CA 1
ATOM 5522 C C . TYR B 1 238 ? -6.715 -10.719 -10.016 1 95.19 238 TYR B C 1
ATOM 5524 O O . TYR B 1 238 ? -6.48 -10.32 -11.164 1 95.19 238 TYR B O 1
ATOM 5532 N N . LEU B 1 239 ? -6.918 -11.961 -9.781 1 94.25 239 LEU B N 1
ATOM 5533 C CA . LEU B 1 239 ? -7.281 -13.047 -10.688 1 94.25 239 LEU B CA 1
ATOM 5534 C C . LEU B 1 239 ? -6.051 -13.57 -11.43 1 94.25 239 LEU B C 1
ATOM 5536 O O . LEU B 1 239 ? -6.16 -14.469 -12.266 1 94.25 239 LEU B O 1
ATOM 5540 N N . GLU B 1 240 ? -4.848 -12.969 -11.172 1 95 240 GLU B N 1
ATOM 5541 C CA . GLU B 1 240 ? -3.629 -13.648 -11.602 1 95 240 GLU B CA 1
ATOM 5542 C C . GLU B 1 240 ? -3.246 -14.766 -10.641 1 95 240 GLU B C 1
ATOM 5544 O O . GLU B 1 240 ? -2.193 -14.711 -10.008 1 95 240 GLU B O 1
ATOM 5549 N N . THR B 1 241 ? -4.051 -15.766 -10.711 1 95.94 241 THR B N 1
ATOM 5550 C CA . THR B 1 241 ? -3.986 -16.75 -9.633 1 95.94 241 THR B CA 1
ATOM 5551 C C . THR B 1 241 ? -3.182 -17.969 -10.062 1 95.94 241 THR B C 1
ATOM 5553 O O . THR B 1 241 ? -2.908 -18.859 -9.258 1 95.94 241 THR B O 1
ATOM 5556 N N . SER B 1 242 ? -2.719 -18.031 -11.312 1 94.94 242 SER B N 1
ATOM 5557 C CA . SER B 1 242 ? -1.898 -19.156 -11.773 1 94.94 242 SER B CA 1
ATOM 5558 C C . SER B 1 242 ? -0.414 -18.859 -11.578 1 94.94 242 SER B C 1
ATOM 5560 O O . SER B 1 242 ? 0.436 -19.672 -11.969 1 94.94 242 SER B O 1
ATOM 5562 N N . VAL B 1 243 ? -0.095 -17.812 -10.953 1 94.44 243 VAL B N 1
ATOM 5563 C CA . VAL B 1 243 ? 1.296 -17.438 -10.711 1 94.44 243 VAL B CA 1
ATOM 5564 C C . VAL B 1 243 ? 1.944 -18.453 -9.773 1 94.44 243 VAL B C 1
ATOM 5566 O O . VAL B 1 243 ? 1.417 -18.75 -8.695 1 94.44 243 VAL B O 1
ATOM 5569 N N . ARG B 1 244 ? 3.068 -19 -10.219 1 95 244 ARG B N 1
ATOM 5570 C CA . ARG B 1 244 ? 3.826 -19.938 -9.398 1 95 244 ARG B CA 1
ATOM 5571 C C . ARG B 1 244 ? 4.242 -19.281 -8.078 1 95 244 ARG B C 1
ATOM 5573 O O . ARG B 1 244 ? 4.738 -18.156 -8.062 1 95 244 ARG B O 1
ATOM 5580 N N . TRP B 1 245 ? 3.979 -19.938 -6.926 1 95.56 245 TRP B N 1
ATOM 5581 C CA . TRP B 1 245 ? 4.355 -19.547 -5.574 1 95.56 245 TRP B CA 1
ATOM 5582 C C . TRP B 1 245 ? 3.695 -18.234 -5.191 1 95.56 245 TRP B C 1
ATOM 5584 O O . TRP B 1 245 ? 4.281 -17.422 -4.461 1 95.56 245 TRP B O 1
ATOM 5594 N N . ARG B 1 246 ? 2.498 -17.938 -5.789 1 95.88 246 ARG B N 1
ATOM 5595 C CA . ARG B 1 246 ? 1.695 -16.781 -5.391 1 95.88 246 ARG B CA 1
ATOM 5596 C C . ARG B 1 246 ? 1.468 -16.766 -3.885 1 95.88 246 ARG B C 1
ATOM 5598 O O . ARG B 1 246 ? 1.595 -15.727 -3.242 1 95.88 246 ARG B O 1
ATOM 5605 N N . ASP B 1 247 ? 1.252 -17.922 -3.309 1 93.25 247 ASP B N 1
ATOM 5606 C CA . ASP B 1 247 ? 0.955 -18.062 -1.885 1 93.25 247 ASP B CA 1
ATOM 5607 C C . ASP B 1 247 ? 2.158 -17.656 -1.034 1 93.25 247 ASP B C 1
ATOM 5609 O O . ASP B 1 247 ? 1.998 -17.125 0.063 1 93.25 247 ASP B O 1
ATOM 5613 N N . ILE B 1 248 ? 3.311 -17.875 -1.525 1 95.88 248 ILE B N 1
ATOM 5614 C CA . ILE B 1 248 ? 4.527 -17.562 -0.78 1 95.88 248 ILE B CA 1
ATOM 5615 C C . ILE B 1 248 ? 4.668 -16.047 -0.623 1 95.88 248 ILE B C 1
ATOM 5617 O O . ILE B 1 248 ? 5.047 -15.562 0.445 1 95.88 248 ILE B O 1
ATOM 5621 N N . TRP B 1 249 ? 4.344 -15.305 -1.653 1 97.38 249 TRP B N 1
ATOM 5622 C CA . TRP B 1 249 ? 4.363 -13.852 -1.549 1 97.38 249 TRP B CA 1
ATOM 5623 C C . TRP B 1 249 ? 3.451 -13.375 -0.423 1 97.38 249 TRP B C 1
ATOM 5625 O O . TRP B 1 249 ? 3.859 -12.562 0.415 1 97.38 249 TRP B O 1
ATOM 5635 N N . TRP B 1 250 ? 2.283 -13.922 -0.357 1 96.19 250 TRP B N 1
ATOM 5636 C CA . TRP B 1 250 ? 1.286 -13.492 0.617 1 96.19 250 TRP B CA 1
ATOM 5637 C C . TRP B 1 250 ? 1.669 -13.938 2.023 1 96.19 250 TRP B C 1
ATOM 5639 O O . TRP B 1 250 ? 1.351 -13.266 3.004 1 96.19 250 TRP B O 1
ATOM 5649 N N . GLU B 1 251 ? 2.352 -15.062 2.139 1 94.38 251 GLU B N 1
ATOM 5650 C CA . GLU B 1 251 ? 2.832 -15.516 3.439 1 94.38 251 GLU B CA 1
ATOM 5651 C C . GLU B 1 251 ? 3.785 -14.5 4.062 1 94.38 251 GLU B C 1
ATOM 5653 O O . GLU B 1 251 ? 3.67 -14.18 5.246 1 94.38 251 GLU B O 1
ATOM 5658 N N . TYR B 1 252 ? 4.652 -13.984 3.256 1 96.62 252 TYR B N 1
ATOM 5659 C CA . TYR B 1 252 ? 5.578 -12.984 3.777 1 96.62 252 TYR B CA 1
ATOM 5660 C C . TYR B 1 252 ? 4.871 -11.656 3.996 1 96.62 252 TYR B C 1
ATOM 5662 O O . TYR B 1 252 ? 5.16 -10.945 4.965 1 96.62 252 TYR B O 1
ATOM 5670 N N . ASN B 1 253 ? 3.947 -11.305 3.094 1 96.69 253 ASN B N 1
ATOM 5671 C CA . ASN B 1 253 ? 3.193 -10.055 3.201 1 96.69 253 ASN B CA 1
ATOM 5672 C C . ASN B 1 253 ? 2.416 -9.984 4.512 1 96.69 253 ASN B C 1
ATOM 5674 O O . ASN B 1 253 ? 2.34 -8.922 5.137 1 96.69 253 ASN B O 1
ATOM 5678 N N . ARG B 1 254 ? 1.956 -11.102 4.988 1 93.5 254 ARG B N 1
ATOM 5679 C CA . ARG B 1 254 ? 1.068 -11.148 6.145 1 93.5 254 ARG B CA 1
ATOM 5680 C C . ARG B 1 254 ? 1.862 -11.086 7.445 1 93.5 254 ARG B C 1
ATOM 5682 O O . ARG B 1 254 ? 1.297 -10.844 8.516 1 93.5 254 ARG B O 1
ATOM 5689 N N . LEU B 1 255 ? 3.088 -11.312 7.391 1 93.81 255 LEU B N 1
ATOM 5690 C CA . LEU B 1 255 ? 3.896 -11.289 8.609 1 93.81 255 LEU B CA 1
ATOM 5691 C C . LEU B 1 255 ? 3.867 -9.914 9.25 1 93.81 255 LEU B C 1
ATOM 5693 O O . LEU B 1 255 ? 3.945 -8.898 8.562 1 93.81 255 LEU B O 1
ATOM 5697 N N . GLU B 1 256 ? 3.676 -9.898 10.508 1 92.62 256 GLU B N 1
ATOM 5698 C CA . GLU B 1 256 ? 3.965 -8.688 11.273 1 92.62 256 GLU B CA 1
ATOM 5699 C C . GLU B 1 256 ? 5.441 -8.609 11.641 1 92.62 256 GLU B C 1
ATOM 5701 O O . GLU B 1 256 ? 6.117 -9.641 11.742 1 92.62 256 GLU B O 1
ATOM 5706 N N . TRP B 1 257 ? 5.914 -7.406 11.852 1 94.62 257 TRP B N 1
ATOM 5707 C CA . TRP B 1 257 ? 7.324 -7.242 12.188 1 94.62 257 TRP B CA 1
ATOM 5708 C C . TRP B 1 257 ? 7.676 -8.008 13.453 1 94.62 257 TRP B C 1
ATOM 5710 O O . TRP B 1 257 ? 8.75 -8.617 13.547 1 94.62 257 TRP B O 1
ATOM 5720 N N . ARG B 1 258 ? 6.785 -8.094 14.352 1 90.06 258 ARG B N 1
ATOM 5721 C CA . ARG B 1 258 ? 7 -8.789 15.617 1 90.06 258 ARG B CA 1
ATOM 5722 C C . ARG B 1 258 ? 7.223 -10.281 15.383 1 90.06 258 ARG B C 1
ATOM 5724 O O . ARG B 1 258 ? 7.988 -10.922 16.109 1 90.06 258 ARG B O 1
ATOM 5731 N N . ASP B 1 259 ? 6.562 -10.852 14.352 1 90.5 259 ASP B N 1
ATOM 5732 C CA . ASP B 1 259 ? 6.773 -12.25 14.008 1 90.5 259 ASP B CA 1
ATOM 5733 C C . ASP B 1 259 ? 8.227 -12.516 13.641 1 90.5 259 ASP B C 1
ATOM 5735 O O . ASP B 1 259 ? 8.812 -13.516 14.055 1 90.5 259 ASP B O 1
ATOM 5739 N N . ILE B 1 260 ? 8.789 -11.609 12.953 1 93.56 260 ILE B N 1
ATOM 5740 C CA . ILE B 1 260 ? 10.148 -11.758 12.453 1 93.56 260 ILE B CA 1
ATOM 5741 C C . ILE B 1 260 ? 11.148 -11.547 13.586 1 93.56 260 ILE B C 1
ATOM 5743 O O . ILE B 1 260 ? 12.07 -12.344 13.766 1 93.56 260 ILE B O 1
ATOM 5747 N N . PHE B 1 261 ? 10.875 -10.516 14.383 1 89.38 261 PHE B N 1
ATOM 5748 C CA . PHE B 1 261 ? 11.734 -10.242 15.531 1 89.38 261 PHE B CA 1
ATOM 5749 C C . PHE B 1 261 ? 11.742 -11.422 16.5 1 89.38 261 PHE B C 1
ATOM 5751 O O . PHE B 1 261 ? 12.797 -11.805 17 1 89.38 261 PHE B O 1
ATOM 5758 N N . THR B 1 262 ? 10.594 -11.883 16.766 1 87.31 262 THR B N 1
ATOM 5759 C CA . THR B 1 262 ? 10.461 -12.977 17.719 1 87.31 262 THR B CA 1
ATOM 5760 C C . THR B 1 262 ? 11.188 -14.219 17.219 1 87.31 262 THR B C 1
ATOM 5762 O O . THR B 1 262 ? 11.766 -14.969 18.016 1 87.31 262 THR B O 1
ATOM 5765 N N . ARG B 1 263 ? 11.133 -14.414 15.945 1 85.94 263 ARG B N 1
ATOM 5766 C CA . ARG B 1 263 ? 11.844 -15.539 15.352 1 85.94 263 ARG B CA 1
ATOM 5767 C C . ARG B 1 263 ? 13.336 -15.469 15.656 1 85.94 263 ARG B C 1
ATOM 5769 O O . ARG B 1 263 ? 13.969 -16.484 15.938 1 85.94 263 ARG B O 1
ATOM 5776 N N . TRP B 1 264 ? 13.93 -14.359 15.641 1 88.5 264 TRP B N 1
ATOM 5777 C CA . TRP B 1 264 ? 15.367 -14.188 15.852 1 88.5 264 TRP B CA 1
ATOM 5778 C C . TRP B 1 264 ? 15.703 -14.195 17.344 1 88.5 264 TRP B C 1
ATOM 5780 O O . TRP B 1 264 ? 16.812 -14.547 17.719 1 88.5 264 TRP B O 1
ATOM 5790 N N . GLN B 1 265 ? 14.773 -13.734 18.156 1 83 265 GLN B N 1
ATOM 5791 C CA . GLN B 1 265 ? 15.008 -13.727 19.609 1 83 265 GLN B CA 1
ATOM 5792 C C . GLN B 1 265 ? 14.922 -15.141 20.172 1 83 265 GLN B C 1
ATOM 5794 O O . GLN B 1 265 ? 15.648 -15.477 21.109 1 83 265 GLN B O 1
ATOM 5799 N N . VAL B 1 266 ? 13.773 -15.766 19.891 1 69.19 266 VAL B N 1
ATOM 5800 C CA . VAL B 1 266 ? 13.578 -17.094 20.484 1 69.19 266 VAL B CA 1
ATOM 5801 C C . VAL B 1 266 ? 14.547 -18.078 19.844 1 69.19 266 VAL B C 1
ATOM 5803 O O . VAL B 1 266 ? 14.523 -18.297 18.641 1 69.19 266 VAL B O 1
ATOM 5806 N N . ASN B 1 267 ? 15.789 -17.75 19.719 1 55.28 267 ASN B N 1
ATOM 5807 C CA . ASN B 1 267 ? 16.891 -18.562 19.219 1 55.28 267 ASN B CA 1
ATOM 5808 C C . ASN B 1 267 ? 16.422 -19.969 18.875 1 55.28 267 ASN B C 1
ATOM 5810 O O . ASN B 1 267 ? 17.141 -20.719 18.188 1 55.28 267 ASN B O 1
ATOM 5814 N N . ASP B 1 268 ? 15.625 -20.75 19.797 1 44.47 268 ASP B N 1
ATOM 5815 C CA . ASP B 1 268 ? 15.656 -22.188 20 1 44.47 268 ASP B CA 1
ATOM 5816 C C . ASP B 1 268 ? 14.75 -22.906 19 1 44.47 268 ASP B C 1
ATOM 5818 O O . ASP B 1 268 ? 14.234 -24 19.281 1 44.47 268 ASP B O 1
ATOM 5822 N N . GLY B 1 269 ? 14.547 -22.688 17.906 1 43.12 269 GLY B N 1
ATOM 5823 C CA . GLY B 1 269 ? 13.945 -23.688 17.047 1 43.12 269 GLY B CA 1
ATOM 5824 C C . GLY B 1 269 ? 12.453 -23.469 16.828 1 43.12 269 GLY B C 1
ATOM 5825 O O . GLY B 1 269 ? 11.734 -24.406 16.469 1 43.12 269 GLY B O 1
ATOM 5826 N N . VAL B 1 270 ? 11.945 -22.469 17.5 1 44.53 270 VAL B N 1
ATOM 5827 C CA . VAL B 1 270 ? 10.492 -22.438 17.359 1 44.53 270 VAL B CA 1
ATOM 5828 C C . VAL B 1 270 ? 10.125 -22.141 15.906 1 44.53 270 VAL B C 1
ATOM 5830 O O . VAL B 1 270 ? 10.617 -21.156 15.328 1 44.53 270 VAL B O 1
ATOM 5833 N N . ASP B 1 271 ? 9.727 -23.062 15.258 1 47.12 271 ASP B N 1
ATOM 5834 C CA . ASP B 1 271 ? 9.172 -23.078 13.906 1 47.12 271 ASP B CA 1
ATOM 5835 C C . ASP B 1 271 ? 8.117 -21.984 13.742 1 47.12 271 ASP B C 1
ATOM 5837 O O . ASP B 1 271 ? 6.977 -22.141 14.172 1 47.12 271 ASP B O 1
ATOM 5841 N N . VAL B 1 272 ? 8.531 -20.688 13.859 1 51.19 272 VAL B N 1
ATOM 5842 C CA . VAL B 1 272 ? 7.57 -19.688 13.414 1 51.19 272 VAL B CA 1
ATOM 5843 C C . VAL B 1 272 ? 7.164 -19.953 11.969 1 51.19 272 VAL B C 1
ATOM 5845 O O . VAL B 1 272 ? 7.863 -19.562 11.031 1 51.19 272 VAL B O 1
ATOM 5848 N N . SER B 1 273 ? 6.762 -21.25 11.734 1 47.88 273 SER B N 1
ATOM 5849 C CA . SER B 1 273 ? 6.32 -21.625 10.391 1 47.88 273 SER B CA 1
ATOM 5850 C C . SER B 1 273 ? 5.355 -20.594 9.82 1 47.88 273 SER B C 1
ATOM 5852 O O . SER B 1 273 ? 4.453 -20.125 10.516 1 47.88 273 SER B O 1
ATOM 5854 N N . LEU B 1 274 ? 5.809 -19.891 8.797 1 53.53 274 LEU B N 1
ATOM 5855 C CA . LEU B 1 274 ? 4.914 -19.125 7.941 1 53.53 274 LEU B CA 1
ATOM 5856 C C . LEU B 1 274 ? 3.533 -19.766 7.879 1 53.53 274 LEU B C 1
ATOM 5858 O O . LEU B 1 274 ? 2.545 -19.094 7.562 1 53.53 274 LEU B O 1
ATOM 5862 N N . LYS B 1 275 ? 3.434 -21.141 8.18 1 49.06 275 LYS B N 1
ATOM 5863 C CA . LYS B 1 275 ? 2.271 -21.984 7.965 1 49.06 275 LYS B CA 1
ATOM 5864 C C . LYS B 1 275 ? 1.16 -21.672 8.961 1 49.06 275 LYS B C 1
ATOM 5866 O O . LYS B 1 275 ? 0.029 -22.141 8.805 1 49.06 275 LYS B O 1
ATOM 5871 N N . LYS B 1 276 ? 1.558 -21.078 10.172 1 47.91 276 LYS B N 1
ATOM 5872 C CA . LYS B 1 276 ? 0.606 -21.156 11.273 1 47.91 276 LYS B CA 1
ATOM 5873 C C . LYS B 1 276 ? -0.683 -20.406 10.945 1 47.91 276 LYS B C 1
ATOM 5875 O O . LYS B 1 276 ? -1.724 -20.656 11.555 1 47.91 276 LYS B O 1
ATOM 5880 N N . VAL B 1 277 ? -0.541 -19.312 10.328 1 45.75 277 VAL B N 1
ATOM 5881 C CA . VAL B 1 277 ? -1.768 -18.516 10.375 1 45.75 277 VAL B CA 1
ATOM 5882 C C . VAL B 1 277 ? -2.906 -19.297 9.719 1 45.75 277 VAL B C 1
ATOM 5884 O O . VAL B 1 277 ? -4.078 -19.094 10.047 1 45.75 277 VAL B O 1
ATOM 5887 N N . LEU B 1 278 ? -2.607 -20.078 8.648 1 49.53 278 LEU B N 1
ATOM 5888 C CA . LEU B 1 278 ? -3.822 -20.594 8.031 1 49.53 278 LEU B CA 1
ATOM 5889 C C . LEU B 1 278 ? -4.078 -22.031 8.445 1 49.53 278 LEU B C 1
ATOM 5891 O O . LEU B 1 278 ? -3.182 -22.875 8.359 1 49.53 278 LEU B O 1
ATOM 5895 N N . GLN B 1 279 ? -4.695 -22.344 9.562 1 53.66 279 GLN B N 1
ATOM 5896 C CA . GLN B 1 279 ? -5.16 -23.672 9.93 1 53.66 279 GLN B CA 1
ATOM 5897 C C . GLN B 1 279 ? -5.25 -24.578 8.703 1 53.66 279 GLN B C 1
ATOM 5899 O O . GLN B 1 279 ? -5.383 -24.094 7.574 1 53.66 279 GLN B O 1
ATOM 5904 N N . PRO B 1 280 ? -4.883 -25.969 9.047 1 56.59 280 PRO B N 1
ATOM 5905 C CA . PRO B 1 280 ? -5.07 -26.906 7.941 1 56.59 280 PRO B CA 1
ATOM 5906 C C . PRO B 1 280 ? -6.434 -26.766 7.273 1 56.59 280 PRO B C 1
ATOM 5908 O O . PRO B 1 280 ? -7.469 -26.875 7.938 1 56.59 280 PRO B O 1
ATOM 5911 N N . ILE B 1 281 ? -6.594 -26.062 6.328 1 74.06 281 ILE B N 1
ATOM 5912 C CA . ILE B 1 281 ? -7.797 -25.906 5.52 1 74.06 281 ILE B CA 1
ATOM 5913 C C . ILE B 1 281 ? -7.977 -27.125 4.621 1 74.06 281 ILE B C 1
ATOM 5915 O O . ILE B 1 281 ? -6.996 -27.688 4.113 1 74.06 281 ILE B O 1
ATOM 5919 N N . HIS B 1 282 ? -9.133 -27.922 4.781 1 89.94 282 HIS B N 1
ATOM 5920 C CA . HIS B 1 282 ? -9.5 -28.844 3.719 1 89.94 282 HIS B CA 1
ATOM 5921 C C . HIS B 1 282 ? -9.68 -28.109 2.391 1 89.94 282 HIS B C 1
ATOM 5923 O O . HIS B 1 282 ? -10.008 -26.922 2.369 1 89.94 282 HIS B O 1
ATOM 5929 N N . ARG B 1 283 ? -9.258 -28.844 1.322 1 94.75 283 ARG B N 1
ATOM 5930 C CA . ARG B 1 283 ? -9.297 -28.219 0.009 1 94.75 283 ARG B CA 1
ATOM 5931 C C . ARG B 1 283 ? -10.211 -28.984 -0.943 1 94.75 283 ARG B C 1
ATOM 5933 O O . ARG B 1 283 ? -10.102 -30.203 -1.062 1 94.75 283 ARG B O 1
ATOM 5940 N N . ALA B 1 284 ? -11.109 -28.344 -1.533 1 97 284 ALA B N 1
ATOM 5941 C CA . ALA B 1 284 ? -11.953 -28.875 -2.596 1 97 284 ALA B CA 1
ATOM 5942 C C . ALA B 1 284 ? -11.664 -28.203 -3.928 1 97 284 ALA B C 1
ATOM 5944 O O . ALA B 1 284 ? -11.43 -26.984 -3.973 1 97 284 ALA B O 1
ATOM 5945 N N . PHE B 1 285 ? -11.68 -29.016 -4.965 1 97.62 285 PHE B N 1
ATOM 5946 C CA . PHE B 1 285 ? -11.391 -28.484 -6.293 1 97.62 285 PHE B CA 1
ATOM 5947 C C . PHE B 1 285 ? -12.602 -28.656 -7.211 1 97.62 285 PHE B C 1
ATOM 5949 O O . PHE B 1 285 ? -13.273 -29.688 -7.18 1 97.62 285 PHE B O 1
ATOM 5956 N N . ILE B 1 286 ? -12.906 -27.625 -7.91 1 97.81 286 ILE B N 1
ATOM 5957 C CA . ILE B 1 286 ? -13.945 -27.609 -8.938 1 97.81 286 ILE B CA 1
ATOM 5958 C C . ILE B 1 286 ? -13.367 -27.094 -10.25 1 97.81 286 ILE B C 1
ATOM 5960 O O . ILE B 1 286 ? -12.781 -26.016 -10.305 1 97.81 286 ILE B O 1
ATOM 5964 N N . PHE B 1 287 ? -13.477 -27.844 -11.297 1 97.81 287 PHE B N 1
ATOM 5965 C CA . PHE B 1 287 ? -13.195 -27.359 -12.641 1 97.81 287 PHE B CA 1
ATOM 5966 C C . PHE B 1 287 ? -14.492 -27.156 -13.414 1 97.81 287 PHE B C 1
ATOM 5968 O O . PHE B 1 287 ? -15.391 -28 -13.375 1 97.81 287 PHE B O 1
ATOM 5975 N N . THR B 1 288 ? -14.617 -26 -14.109 1 96.12 288 THR B N 1
ATOM 5976 C CA . THR B 1 288 ? -15.93 -25.719 -14.664 1 96.12 288 THR B CA 1
ATOM 5977 C C . THR B 1 288 ? -15.805 -25.094 -16.047 1 96.12 288 THR B C 1
ATOM 5979 O O . THR B 1 288 ? -14.82 -24.406 -16.344 1 96.12 288 THR B O 1
ATOM 5982 N N . TYR B 1 289 ? -16.859 -25.312 -16.906 1 93.62 289 TYR B N 1
ATOM 5983 C CA . TYR B 1 289 ? -17.047 -24.641 -18.188 1 93.62 289 TYR B CA 1
ATOM 5984 C C . TYR B 1 289 ? -18.203 -23.656 -18.125 1 93.62 289 TYR B C 1
ATOM 5986 O O . TYR B 1 289 ? -18.5 -22.984 -19.109 1 93.62 289 TYR B O 1
ATOM 5994 N N . SER B 1 290 ? -18.781 -23.609 -16.938 1 92.25 290 SER B N 1
ATOM 5995 C CA . SER B 1 290 ? -19.969 -22.766 -16.781 1 92.25 290 SER B CA 1
ATOM 5996 C C . SER B 1 290 ? -19.906 -21.969 -15.477 1 92.25 290 SER B C 1
ATOM 5998 O O . SER B 1 290 ? -19.141 -22.297 -14.57 1 92.25 290 SER B O 1
ATOM 6000 N N . ASP B 1 291 ? -20.703 -20.906 -15.445 1 93.75 291 ASP B N 1
ATOM 6001 C CA . ASP B 1 291 ? -20.766 -20.125 -14.219 1 93.75 291 ASP B CA 1
ATOM 6002 C C . ASP B 1 291 ? -21.875 -20.625 -13.305 1 93.75 291 ASP B C 1
ATOM 6004 O O . ASP B 1 291 ? -22.203 -19.984 -12.305 1 93.75 291 ASP B O 1
ATOM 6008 N N . SER B 1 292 ? -22.484 -21.75 -13.68 1 95.12 292 SER B N 1
ATOM 6009 C CA . SER B 1 292 ? -23.516 -22.375 -12.867 1 95.12 292 SER B CA 1
ATOM 6010 C C . SER B 1 292 ? -22.953 -23.5 -12.016 1 95.12 292 SER B C 1
ATOM 6012 O O . SER B 1 292 ? -22.969 -24.672 -12.43 1 95.12 292 SER B O 1
ATOM 6014 N N . ILE B 1 293 ? -22.594 -23.203 -10.867 1 96.94 293 ILE B N 1
ATOM 6015 C CA . ILE B 1 293 ? -22.062 -24.172 -9.906 1 96.94 293 ILE B CA 1
ATOM 6016 C C . ILE B 1 293 ? -23.062 -24.375 -8.766 1 96.94 293 ILE B C 1
ATOM 6018 O O . ILE B 1 293 ? -23.172 -23.531 -7.871 1 96.94 293 ILE B O 1
ATOM 6022 N N . GLU B 1 294 ? -23.656 -25.469 -8.766 1 96.88 294 GLU B N 1
ATOM 6023 C CA . GLU B 1 294 ? -24.812 -25.703 -7.898 1 96.88 294 GLU B CA 1
ATOM 6024 C C . GLU B 1 294 ? -24.375 -25.844 -6.441 1 96.88 294 GLU B C 1
ATOM 6026 O O . GLU B 1 294 ? -23.484 -26.641 -6.121 1 96.88 294 GLU B O 1
ATOM 6031 N N . GLY B 1 295 ? -24.953 -25.016 -5.551 1 97.31 295 GLY B N 1
ATOM 6032 C CA . GLY B 1 295 ? -24.797 -25.156 -4.113 1 97.31 295 GLY B CA 1
ATOM 6033 C C . GLY B 1 295 ? -23.484 -24.609 -3.584 1 97.31 295 GLY B C 1
ATOM 6034 O O . GLY B 1 295 ? -23.203 -24.719 -2.391 1 97.31 295 GLY B O 1
ATOM 6035 N N . ILE B 1 296 ? -22.672 -24.016 -4.391 1 97.88 296 ILE B N 1
ATOM 6036 C CA . ILE B 1 296 ? -21.312 -23.609 -4.016 1 97.88 296 ILE B CA 1
ATOM 6037 C C . ILE B 1 296 ? -21.375 -22.578 -2.902 1 97.88 296 ILE B C 1
ATOM 6039 O O . ILE B 1 296 ? -20.562 -22.594 -1.977 1 97.88 296 ILE B O 1
ATOM 6043 N N . GLU B 1 297 ? -22.281 -21.625 -2.9 1 96.56 297 GLU B N 1
ATOM 6044 C CA . GLU B 1 297 ? -22.391 -20.609 -1.862 1 96.56 297 GLU B CA 1
ATOM 6045 C C . GLU B 1 297 ? -22.75 -21.219 -0.515 1 96.56 297 GLU B C 1
ATOM 6047 O O . GLU B 1 297 ? -22.203 -20.828 0.521 1 96.56 297 GLU B O 1
ATOM 6052 N N . ARG B 1 298 ? -23.688 -22.172 -0.534 1 97.19 298 ARG B N 1
ATOM 6053 C CA . ARG B 1 298 ? -24.062 -22.859 0.688 1 97.19 298 ARG B CA 1
ATOM 6054 C C . ARG B 1 298 ? -22.891 -23.672 1.252 1 97.19 298 ARG B C 1
ATOM 6056 O O . ARG B 1 298 ? -22.672 -23.672 2.465 1 97.19 298 ARG B O 1
ATOM 6063 N N . LEU B 1 299 ? -22.219 -24.344 0.359 1 97.56 299 LEU B N 1
ATOM 6064 C CA . LEU B 1 299 ? -21.031 -25.078 0.773 1 97.56 299 LEU B CA 1
ATOM 6065 C C . LEU B 1 299 ? -20.016 -24.156 1.443 1 97.56 299 LEU B C 1
ATOM 6067 O O . LEU B 1 299 ? -19.516 -24.453 2.533 1 97.56 299 LEU B O 1
ATOM 6071 N N . ALA B 1 300 ? -19.719 -23.016 0.843 1 96.12 300 ALA B N 1
ATOM 6072 C CA . ALA B 1 300 ? -18.75 -22.062 1.363 1 96.12 300 ALA B CA 1
ATOM 6073 C C . ALA B 1 300 ? -19.172 -21.531 2.734 1 96.12 300 ALA B C 1
ATOM 6075 O O . ALA B 1 300 ? -18.344 -21.391 3.635 1 96.12 300 ALA B O 1
ATOM 6076 N N . LYS B 1 301 ? -20.406 -21.297 2.902 1 94.5 301 LYS B N 1
ATOM 6077 C CA . LYS B 1 301 ? -20.938 -20.75 4.145 1 94.5 301 LYS B CA 1
ATOM 6078 C C . LYS B 1 301 ? -20.906 -21.797 5.262 1 94.5 301 LYS B C 1
ATOM 6080 O O . LYS B 1 301 ? -20.5 -21.484 6.391 1 94.5 301 LYS B O 1
ATOM 6085 N N . ASP B 1 302 ? -21.25 -22.984 4.977 1 95.75 302 ASP B N 1
ATOM 6086 C CA . ASP B 1 302 ? -21.469 -24.016 6 1 95.75 302 ASP B CA 1
ATOM 6087 C C . ASP B 1 302 ? -20.172 -24.766 6.297 1 95.75 302 ASP B C 1
ATOM 6089 O O . ASP B 1 302 ? -20.078 -25.484 7.293 1 95.75 302 ASP B O 1
ATOM 6093 N N . LEU B 1 303 ? -19.188 -24.625 5.41 1 94.25 303 LEU B N 1
ATOM 6094 C CA . LEU B 1 303 ? -17.891 -25.297 5.609 1 94.25 303 LEU B CA 1
ATOM 6095 C C . LEU B 1 303 ? -16.766 -24.266 5.648 1 94.25 303 LEU B C 1
ATOM 6097 O O . LEU B 1 303 ? -15.883 -24.281 4.785 1 94.25 303 LEU B O 1
ATOM 6101 N N . PRO B 1 304 ? -16.672 -23.5 6.684 1 89.44 304 PRO B N 1
ATOM 6102 C CA . PRO B 1 304 ? -15.68 -22.422 6.754 1 89.44 304 PRO B CA 1
ATOM 6103 C C . PRO B 1 304 ? -14.242 -22.953 6.836 1 89.44 304 PRO B C 1
ATOM 6105 O O . PRO B 1 304 ? -13.297 -22.219 6.547 1 89.44 304 PRO B O 1
ATOM 6108 N N . ASN B 1 305 ? -14.055 -24.172 7.176 1 89.25 305 ASN B N 1
ATOM 6109 C CA . ASN B 1 305 ? -12.719 -24.75 7.289 1 89.25 305 ASN B CA 1
ATOM 6110 C C . ASN B 1 305 ? -12.25 -25.344 5.969 1 89.25 305 ASN B C 1
ATOM 6112 O O . ASN B 1 305 ? -11.18 -25.969 5.906 1 89.25 305 ASN B O 1
ATOM 6116 N N . TRP B 1 306 ? -13.086 -25.25 4.93 1 93 306 TRP B N 1
ATOM 6117 C CA . TRP B 1 306 ? -12.734 -25.703 3.592 1 93 306 TRP B CA 1
ATOM 6118 C C . TRP B 1 306 ? -12.375 -24.531 2.688 1 93 306 TRP B C 1
ATOM 6120 O O . TRP B 1 306 ? -13.039 -23.5 2.723 1 93 306 TRP B O 1
ATOM 6130 N N . GLN B 1 307 ? -11.375 -24.719 1.935 1 94.88 307 GLN B N 1
ATOM 6131 C CA . GLN B 1 307 ? -11.07 -23.812 0.832 1 94.88 307 GLN B CA 1
ATOM 6132 C C . GLN B 1 307 ? -11.539 -24.391 -0.5 1 94.88 307 GLN B C 1
ATOM 6134 O O . GLN B 1 307 ? -11.164 -25.5 -0.868 1 94.88 307 GLN B O 1
ATOM 6139 N N . PHE B 1 308 ? -12.352 -23.641 -1.192 1 97.19 308 PHE B N 1
ATOM 6140 C CA . PHE B 1 308 ? -12.867 -24.078 -2.486 1 97.19 308 PHE B CA 1
ATOM 6141 C C . PHE B 1 308 ? -12.109 -23.406 -3.623 1 97.19 308 PHE B C 1
ATOM 6143 O O . PHE B 1 308 ? -12.117 -22.172 -3.736 1 97.19 308 PHE B O 1
ATOM 6150 N N . HIS B 1 309 ? -11.445 -24.188 -4.414 1 97.75 309 HIS B N 1
ATOM 6151 C CA . HIS B 1 309 ? -10.727 -23.703 -5.586 1 97.75 309 HIS B CA 1
ATOM 6152 C C . HIS B 1 309 ? -11.516 -23.953 -6.863 1 97.75 309 HIS B C 1
ATOM 6154 O O . HIS B 1 309 ? -11.828 -25.109 -7.188 1 97.75 309 HIS B O 1
ATOM 6160 N N . ILE B 1 310 ? -11.844 -22.938 -7.578 1 98.06 310 ILE B N 1
ATOM 6161 C CA . ILE B 1 310 ? -12.617 -23.031 -8.812 1 98.06 310 ILE B CA 1
ATOM 6162 C C . ILE B 1 310 ? -11.773 -22.562 -9.992 1 98.06 310 ILE B C 1
ATOM 6164 O O . ILE B 1 310 ? -11.367 -21.406 -10.047 1 98.06 310 ILE B O 1
ATOM 6168 N N . ALA B 1 311 ? -11.539 -23.453 -10.984 1 98 311 ALA B N 1
ATOM 6169 C CA . ALA B 1 311 ? -10.688 -23.109 -12.117 1 98 311 ALA B CA 1
ATOM 6170 C C . ALA B 1 311 ? -11.438 -23.266 -13.438 1 98 311 ALA B C 1
ATOM 6172 O O . ALA B 1 311 ? -12.406 -24.031 -13.531 1 98 311 ALA B O 1
ATOM 6173 N N . ALA B 1 312 ? -11.086 -22.5 -14.422 1 96.75 312 ALA B N 1
ATOM 6174 C CA . ALA B 1 312 ? -11.602 -22.562 -15.781 1 96.75 312 ALA B CA 1
ATOM 6175 C C . ALA B 1 312 ? -10.508 -22.234 -16.797 1 96.75 312 ALA B C 1
ATOM 6177 O O . ALA B 1 312 ? -9.531 -21.547 -16.469 1 96.75 312 ALA B O 1
ATOM 6178 N N . TYR B 1 313 ? -10.68 -22.703 -18.016 1 93.69 313 TYR B N 1
ATOM 6179 C CA . TYR B 1 313 ? -9.742 -22.375 -19.078 1 93.69 313 TYR B CA 1
ATOM 6180 C C . TYR B 1 313 ? -10.039 -21 -19.672 1 93.69 313 TYR B C 1
ATOM 6182 O O . TYR B 1 313 ? -9.234 -20.438 -20.422 1 93.69 313 TYR B O 1
ATOM 6190 N N . THR B 1 314 ? -11.164 -20.438 -19.312 1 93.94 314 THR B N 1
ATOM 6191 C CA . THR B 1 314 ? -11.609 -19.172 -19.859 1 93.94 314 THR B CA 1
ATOM 6192 C C . THR B 1 314 ? -11.664 -18.094 -18.781 1 93.94 314 THR B C 1
ATOM 6194 O O . THR B 1 314 ? -11.383 -18.375 -17.609 1 93.94 314 THR B O 1
ATOM 6197 N N . GLN B 1 315 ? -11.953 -16.906 -19.219 1 93.44 315 GLN B N 1
ATOM 6198 C CA . GLN B 1 315 ? -12.289 -15.875 -18.234 1 93.44 315 GLN B CA 1
ATOM 6199 C C . GLN B 1 315 ? -13.531 -16.25 -17.453 1 93.44 315 GLN B C 1
ATOM 6201 O O . GLN B 1 315 ? -14.32 -17.094 -17.875 1 93.44 315 GLN B O 1
ATOM 6206 N N . ILE B 1 316 ? -13.625 -15.648 -16.344 1 92.25 316 ILE B N 1
ATOM 6207 C CA . ILE B 1 316 ? -14.758 -15.992 -15.492 1 92.25 316 ILE B CA 1
ATOM 6208 C C . ILE B 1 316 ? -15.758 -14.844 -15.477 1 92.25 316 ILE B C 1
ATOM 6210 O O . ILE B 1 316 ? -15.383 -13.68 -15.609 1 92.25 316 ILE B O 1
ATOM 6214 N N . SER B 1 317 ? -17.016 -15.242 -15.367 1 93.62 317 SER B N 1
ATOM 6215 C CA . SER B 1 317 ? -18.109 -14.281 -15.398 1 93.62 317 SER B CA 1
ATOM 6216 C C . SER B 1 317 ? -18.156 -13.469 -14.109 1 93.62 317 SER B C 1
ATOM 6218 O O . SER B 1 317 ? -17.531 -13.828 -13.117 1 93.62 317 SER B O 1
ATOM 6220 N N . GLU B 1 318 ? -18.891 -12.414 -14.141 1 91.44 318 GLU B N 1
ATOM 6221 C CA . GLU B 1 318 ? -19.125 -11.609 -12.945 1 91.44 318 GLU B CA 1
ATOM 6222 C C . GLU B 1 318 ? -19.844 -12.422 -11.867 1 91.44 318 GLU B C 1
ATOM 6224 O O . GLU B 1 318 ? -19.594 -12.227 -10.672 1 91.44 318 GLU B O 1
ATOM 6229 N N . LYS B 1 319 ? -20.672 -13.266 -12.336 1 92.62 319 LYS B N 1
ATOM 6230 C CA . LYS B 1 319 ? -21.391 -14.133 -11.406 1 92.62 319 LYS B CA 1
ATOM 6231 C C . LYS B 1 319 ? -20.438 -14.977 -10.578 1 92.62 319 LYS B C 1
ATOM 6233 O O . LYS B 1 319 ? -20.578 -15.062 -9.359 1 92.62 319 LYS B O 1
ATOM 6238 N N . LEU B 1 320 ? -19.484 -15.555 -11.172 1 94.81 320 LEU B N 1
ATOM 6239 C CA . LEU B 1 320 ? -18.5 -16.359 -10.461 1 94.81 320 LEU B CA 1
ATOM 6240 C C . LEU B 1 320 ? -17.609 -15.477 -9.586 1 94.81 320 LEU B C 1
ATOM 6242 O O . LEU B 1 320 ? -17.234 -15.875 -8.477 1 94.81 320 LEU B O 1
ATOM 6246 N N . LYS B 1 321 ? -17.281 -14.32 -10.117 1 95.06 321 LYS B N 1
ATOM 6247 C CA . LYS B 1 321 ? -16.453 -13.398 -9.352 1 95.06 321 LYS B CA 1
ATOM 6248 C C . LYS B 1 321 ? -17.125 -13.016 -8.039 1 95.06 321 LYS B C 1
ATOM 6250 O O . LYS B 1 321 ? -16.453 -12.82 -7.02 1 95.06 321 LYS B O 1
ATOM 6255 N N . GLN B 1 322 ? -18.406 -12.945 -8.023 1 93.56 322 GLN B N 1
ATOM 6256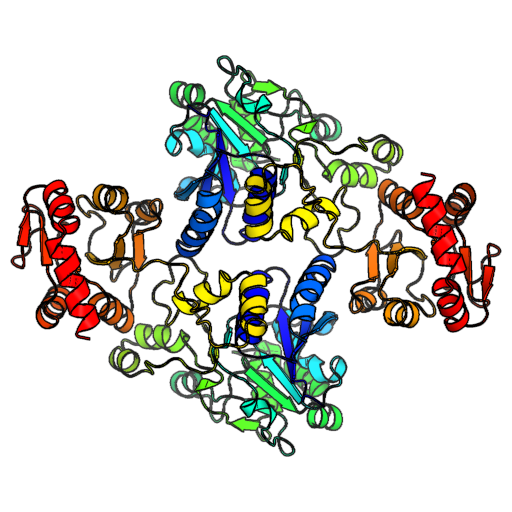 C CA . GLN B 1 322 ? -19.172 -12.57 -6.84 1 93.56 322 GLN B CA 1
ATOM 6257 C C . GLN B 1 322 ? -19.031 -13.617 -5.742 1 93.56 322 GLN B C 1
ATOM 6259 O O . GLN B 1 322 ? -19.234 -13.32 -4.562 1 93.56 322 GLN B O 1
ATOM 6264 N N . LEU B 1 323 ? -18.656 -14.82 -6.109 1 94.81 323 LEU B N 1
ATOM 6265 C CA . LEU B 1 323 ? -18.516 -15.891 -5.137 1 94.81 323 LEU B CA 1
ATOM 6266 C C . LEU B 1 323 ? -17.406 -15.586 -4.141 1 94.81 323 LEU B C 1
ATOM 6268 O O . LEU B 1 323 ? -17.375 -16.141 -3.041 1 94.81 323 LEU B O 1
ATOM 6272 N N . GLU B 1 324 ? -16.516 -14.672 -4.5 1 93.75 324 GLU B N 1
ATOM 6273 C CA . GLU B 1 324 ? -15.383 -14.367 -3.643 1 93.75 324 GLU B CA 1
ATOM 6274 C C . GLU B 1 324 ? -15.805 -13.516 -2.449 1 93.75 324 GLU B C 1
ATOM 6276 O O . GLU B 1 324 ? -14.984 -13.195 -1.587 1 93.75 324 GLU B O 1
ATOM 6281 N N . MET B 1 325 ? -17.078 -13.164 -2.408 1 91.88 325 MET B N 1
ATOM 6282 C CA . MET B 1 325 ? -17.594 -12.617 -1.152 1 91.88 325 MET B CA 1
ATOM 6283 C C . MET B 1 325 ? -17.328 -13.578 0.003 1 91.88 325 MET B C 1
ATOM 6285 O O . MET B 1 325 ? -17.234 -13.156 1.157 1 91.88 325 MET B O 1
ATOM 6289 N N . HIS B 1 326 ? -17.297 -14.852 -0.377 1 92.5 326 HIS B N 1
ATOM 6290 C CA . HIS B 1 326 ? -16.812 -15.859 0.557 1 92.5 326 HIS B CA 1
ATOM 6291 C C . HIS B 1 326 ? -15.297 -16.016 0.472 1 92.5 326 HIS B C 1
ATOM 6293 O O . HIS B 1 326 ? -14.773 -16.5 -0.539 1 92.5 326 HIS B O 1
ATOM 6299 N N . SER B 1 327 ? -14.602 -15.766 1.508 1 91.44 327 SER B N 1
ATOM 6300 C CA . SER B 1 327 ? -13.148 -15.688 1.479 1 91.44 327 SER B CA 1
ATOM 6301 C C . SER B 1 327 ? -12.516 -17.062 1.301 1 91.44 327 SER B C 1
ATOM 6303 O O . SER B 1 327 ? -11.328 -17.188 1.002 1 91.44 327 SER B O 1
ATOM 6305 N N . ASN B 1 328 ? -13.336 -18.031 1.514 1 94.06 328 ASN B N 1
ATOM 6306 C CA . ASN B 1 328 ? -12.797 -19.375 1.321 1 94.06 328 ASN B CA 1
ATOM 6307 C C . ASN B 1 328 ? -13.055 -19.891 -0.093 1 94.06 328 ASN B C 1
ATOM 6309 O O . ASN B 1 328 ? -12.969 -21.094 -0.348 1 94.06 328 ASN B O 1
ATOM 6313 N N . ILE B 1 329 ? -13.406 -19.094 -0.98 1 96.31 329 ILE B N 1
ATOM 6314 C CA . ILE B 1 329 ? -13.484 -19.406 -2.402 1 96.31 329 ILE B CA 1
ATOM 6315 C C . ILE B 1 329 ? -12.391 -18.656 -3.156 1 96.31 329 ILE B C 1
ATOM 6317 O O . ILE B 1 329 ? -12.242 -17.438 -3.01 1 96.31 329 ILE B O 1
ATOM 6321 N N . LYS B 1 330 ? -11.648 -19.359 -3.896 1 96.62 330 LYS B N 1
ATOM 6322 C CA . LYS B 1 330 ? -10.609 -18.797 -4.754 1 96.62 330 LYS B CA 1
ATOM 6323 C C . LYS B 1 330 ? -10.828 -19.188 -6.211 1 96.62 330 LYS B C 1
ATOM 6325 O O . LYS B 1 330 ? -11.117 -20.344 -6.512 1 96.62 330 LYS B O 1
ATOM 6330 N N . LEU B 1 331 ? -10.68 -18.234 -7.125 1 97.81 331 LEU B N 1
ATOM 6331 C CA . LEU B 1 331 ? -10.969 -18.438 -8.539 1 97.81 331 LEU B CA 1
ATOM 6332 C C . LEU B 1 331 ? -9.68 -18.469 -9.359 1 97.81 331 LEU B C 1
ATOM 6334 O O . LEU B 1 331 ? -8.742 -17.703 -9.07 1 97.81 331 LEU B O 1
ATOM 6338 N N . TYR B 1 332 ? -9.617 -19.312 -10.352 1 97.69 332 TYR B N 1
ATOM 6339 C CA . TYR B 1 332 ? -8.469 -19.453 -11.25 1 97.69 332 TYR B CA 1
ATOM 6340 C C . TYR B 1 332 ? -8.906 -19.375 -12.711 1 97.69 332 TYR B C 1
ATOM 6342 O O . TYR B 1 332 ? -8.953 -20.391 -13.406 1 97.69 332 TYR B O 1
ATOM 6350 N N . PRO B 1 333 ? -9.141 -18.172 -13.211 1 96.94 333 PRO B N 1
ATOM 6351 C CA . PRO B 1 333 ? -9.414 -18.031 -14.641 1 96.94 333 PRO B CA 1
ATOM 6352 C C . PRO B 1 333 ? -8.188 -18.281 -15.508 1 96.94 333 PRO B C 1
ATOM 6354 O O . PRO B 1 333 ? -7.055 -18.141 -15.031 1 96.94 333 PRO B O 1
ATOM 6357 N N . LEU B 1 334 ? -8.391 -18.656 -16.75 1 94.12 334 LEU B N 1
ATOM 6358 C CA . LEU B 1 334 ? -7.285 -18.891 -17.672 1 94.12 334 LEU B CA 1
ATOM 6359 C C . LEU B 1 334 ? -6.172 -19.688 -16.984 1 94.12 334 LEU B C 1
ATOM 6361 O O . LEU B 1 334 ? -5.008 -19.297 -17.031 1 94.12 334 LEU B O 1
ATOM 6365 N N . VAL B 1 335 ? -6.594 -20.781 -16.344 1 95.75 335 VAL B N 1
ATOM 6366 C CA . VAL B 1 335 ? -5.672 -21.531 -15.5 1 95.75 335 VAL B CA 1
ATOM 6367 C C . VAL B 1 335 ? -4.594 -22.188 -16.375 1 95.75 335 VAL B C 1
ATOM 6369 O O . VAL B 1 335 ? -4.887 -22.719 -17.438 1 95.75 335 VAL B O 1
ATOM 6372 N N . TYR B 1 336 ? -3.381 -22.062 -15.938 1 93.62 336 TYR B N 1
ATOM 6373 C CA . TYR B 1 336 ? -2.273 -22.734 -16.609 1 93.62 336 TYR B CA 1
ATOM 6374 C C . TYR B 1 336 ? -2.279 -24.234 -16.312 1 93.62 336 TYR B C 1
ATOM 6376 O O . TYR B 1 336 ? -2.791 -24.672 -15.281 1 93.62 336 TYR B O 1
ATOM 6384 N N . ARG B 1 337 ? -1.679 -24.984 -17.156 1 91.88 337 ARG B N 1
ATOM 6385 C CA . ARG B 1 337 ? -1.68 -26.438 -17.031 1 91.88 337 ARG B CA 1
ATOM 6386 C C . ARG B 1 337 ? -0.987 -26.875 -15.742 1 91.88 337 ARG B C 1
ATOM 6388 O O . ARG B 1 337 ? -1.486 -27.75 -15.031 1 91.88 337 ARG B O 1
ATOM 6395 N N . PHE B 1 338 ? 0.157 -26.328 -15.453 1 92.75 338 PHE B N 1
ATOM 6396 C CA . PHE B 1 338 ? 0.868 -26.734 -14.242 1 92.75 338 PHE B CA 1
ATOM 6397 C C . PHE B 1 338 ? 0.033 -26.438 -13 1 92.75 338 PHE B C 1
ATOM 6399 O O . PHE B 1 338 ? 0.027 -27.234 -12.055 1 92.75 338 PHE B O 1
ATOM 6406 N N . LYS B 1 339 ? -0.659 -25.297 -13.008 1 94.94 339 LYS B N 1
ATOM 6407 C CA . LYS B 1 339 ? -1.485 -24.906 -11.867 1 94.94 339 LYS B CA 1
ATOM 6408 C C . LYS B 1 339 ? -2.695 -25.828 -11.727 1 94.94 339 LYS B C 1
ATOM 6410 O O . LYS B 1 339 ? -3.059 -26.219 -10.617 1 94.94 339 LYS B O 1
ATOM 6415 N N . LEU B 1 340 ? -3.254 -26.156 -12.836 1 95.25 340 LEU B N 1
ATOM 6416 C CA . LEU B 1 340 ? -4.348 -27.109 -12.82 1 95.25 340 LEU B CA 1
ATOM 6417 C C . LEU B 1 340 ? -3.912 -28.422 -12.18 1 95.25 340 LEU B C 1
ATOM 6419 O O . LEU B 1 340 ? -4.605 -28.953 -11.305 1 95.25 340 LEU B O 1
ATOM 6423 N N . ASN B 1 341 ? -2.766 -28.906 -12.562 1 93.81 341 ASN B N 1
ATOM 6424 C CA . ASN B 1 341 ? -2.23 -30.125 -11.984 1 93.81 341 ASN B CA 1
ATOM 6425 C C . ASN B 1 341 ? -1.99 -30 -10.484 1 93.81 341 ASN B C 1
ATOM 6427 O O . ASN B 1 341 ? -2.301 -30.906 -9.719 1 93.81 341 ASN B O 1
ATOM 6431 N N . GLU B 1 342 ? -1.468 -28.859 -10.156 1 93.62 342 GLU B N 1
ATOM 6432 C CA . GLU B 1 342 ? -1.21 -28.594 -8.75 1 93.62 342 GLU B CA 1
ATOM 6433 C C . GLU B 1 342 ? -2.506 -28.594 -7.941 1 93.62 342 GLU B C 1
ATOM 6435 O O . GLU B 1 342 ? -2.559 -29.141 -6.836 1 93.62 342 GLU B O 1
ATOM 6440 N N . LEU B 1 343 ? -3.539 -27.953 -8.469 1 95.88 343 LEU B N 1
ATOM 6441 C CA . LEU B 1 343 ? -4.828 -27.859 -7.793 1 95.88 343 LEU B CA 1
ATOM 6442 C C . LEU B 1 343 ? -5.441 -29.25 -7.605 1 95.88 343 LEU B C 1
ATOM 6444 O O . LEU B 1 343 ? -5.949 -29.562 -6.527 1 95.88 343 LEU B O 1
ATOM 6448 N N . VAL B 1 344 ? -5.328 -30.078 -8.586 1 96.06 344 VAL B N 1
ATOM 6449 C CA . VAL B 1 344 ? -5.863 -31.438 -8.5 1 96.06 344 VAL B CA 1
ATOM 6450 C C . VAL B 1 344 ? -5.07 -32.25 -7.465 1 96.06 344 VAL B C 1
ATOM 6452 O O . VAL B 1 344 ? -5.656 -32.875 -6.594 1 96.06 344 VAL B O 1
ATOM 6455 N N . GLU B 1 345 ? -3.773 -32.094 -7.48 1 93.75 345 GLU B N 1
ATOM 6456 C CA . GLU B 1 345 ? -2.887 -32.875 -6.613 1 93.75 345 GLU B CA 1
ATOM 6457 C C . GLU B 1 345 ? -3.057 -32.469 -5.152 1 93.75 345 GLU B C 1
ATOM 6459 O O . GLU B 1 345 ? -3.027 -33.312 -4.258 1 93.75 345 GLU B O 1
ATOM 6464 N N . ASN B 1 346 ? -3.281 -31.219 -4.918 1 92.44 346 ASN B N 1
ATOM 6465 C CA . ASN B 1 346 ? -3.26 -30.688 -3.555 1 92.44 346 ASN B CA 1
ATOM 6466 C C . ASN B 1 346 ? -4.656 -30.672 -2.938 1 92.44 346 ASN B C 1
ATOM 6468 O O . ASN B 1 346 ? -4.809 -30.406 -1.744 1 92.44 346 ASN B O 1
ATOM 6472 N N . SER B 1 347 ? -5.684 -30.938 -3.701 1 94.75 347 SER B N 1
ATOM 6473 C CA . SER B 1 347 ? -7.039 -30.938 -3.164 1 94.75 347 SER B CA 1
ATOM 6474 C C . SER B 1 347 ? -7.371 -32.25 -2.494 1 94.75 347 SER B C 1
ATOM 6476 O O . SER B 1 347 ? -6.863 -33.312 -2.896 1 94.75 347 SER B O 1
ATOM 6478 N N . ASP B 1 348 ? -8.195 -32.188 -1.508 1 93.56 348 ASP B N 1
ATOM 6479 C CA . ASP B 1 348 ? -8.633 -33.375 -0.78 1 93.56 348 ASP B CA 1
ATOM 6480 C C . ASP B 1 348 ? -9.766 -34.094 -1.516 1 93.56 348 ASP B C 1
ATOM 6482 O O . ASP B 1 348 ? -9.875 -35.312 -1.466 1 93.56 348 ASP B O 1
ATOM 6486 N N . ILE B 1 349 ? -10.594 -33.312 -2.166 1 95.88 349 ILE B N 1
ATOM 6487 C CA . ILE B 1 349 ? -11.719 -33.875 -2.904 1 95.88 349 ILE B CA 1
ATOM 6488 C C . ILE B 1 349 ? -11.969 -33.062 -4.172 1 95.88 349 ILE B C 1
ATOM 6490 O O . ILE B 1 349 ? -11.461 -31.953 -4.305 1 95.88 349 ILE B O 1
ATOM 6494 N N . TYR B 1 350 ? -12.695 -33.719 -5.078 1 97.06 350 TYR B N 1
ATOM 6495 C CA . TYR B 1 350 ? -13.203 -33.031 -6.27 1 97.06 350 TYR B CA 1
ATOM 6496 C C . TYR B 1 350 ? -14.719 -32.906 -6.215 1 97.06 350 TYR B C 1
ATOM 6498 O O . TYR B 1 350 ? -15.422 -33.875 -5.918 1 97.06 350 TYR B O 1
ATOM 6506 N N . LEU B 1 351 ? -15.211 -31.719 -6.457 1 97.56 351 LEU B N 1
ATOM 6507 C CA . LEU B 1 351 ? -16.641 -31.469 -6.477 1 97.56 351 LEU B CA 1
ATOM 6508 C C . LEU B 1 351 ? -17.156 -31.312 -7.91 1 97.56 351 LEU B C 1
ATOM 6510 O O . LEU B 1 351 ? -16.828 -30.344 -8.586 1 97.56 351 LEU B O 1
ATOM 6514 N N . ASP B 1 352 ? -17.891 -32.281 -8.328 1 96.38 352 ASP B N 1
ATOM 6515 C CA . ASP B 1 352 ? -18.547 -32.25 -9.633 1 96.38 352 ASP B CA 1
ATOM 6516 C C . ASP B 1 352 ? -19.953 -31.656 -9.531 1 96.38 352 ASP B C 1
ATOM 6518 O O . ASP B 1 352 ? -20.938 -32.375 -9.734 1 96.38 352 ASP B O 1
ATOM 6522 N N . ILE B 1 353 ? -19.953 -30.359 -9.344 1 96.94 353 ILE B N 1
ATOM 6523 C CA . ILE B 1 353 ? -21.234 -29.734 -9.039 1 96.94 353 ILE B CA 1
ATOM 6524 C C . ILE B 1 353 ? -21.531 -28.641 -10.062 1 96.94 353 ILE B C 1
ATOM 6526 O O . ILE B 1 353 ? -22.375 -27.781 -9.82 1 96.94 353 ILE B O 1
ATOM 6530 N N . ASN B 1 354 ? -20.734 -28.531 -11.094 1 95.62 354 ASN B N 1
ATOM 6531 C CA . ASN B 1 354 ? -21.031 -27.578 -12.172 1 95.62 354 ASN B CA 1
ATOM 6532 C C . ASN B 1 354 ? -22.031 -28.172 -13.164 1 95.62 354 ASN B C 1
ATOM 6534 O O . ASN B 1 354 ? -21.969 -29.359 -13.484 1 95.62 354 ASN B O 1
ATOM 6538 N N . HIS B 1 355 ? -22.906 -27.359 -13.641 1 94.31 355 HIS B N 1
ATOM 6539 C CA . HIS B 1 355 ? -23.797 -27.766 -14.727 1 94.31 355 HIS B CA 1
ATOM 6540 C C . HIS B 1 355 ? -23.078 -27.734 -16.062 1 94.31 355 HIS B C 1
ATOM 6542 O O . HIS B 1 355 ? -22.031 -27.094 -16.203 1 94.31 355 HIS B O 1
ATOM 6548 N N . GLY B 1 356 ? -23.625 -28.453 -16.938 1 91 356 GLY B N 1
ATOM 6549 C CA . GLY B 1 356 ? -23 -28.516 -18.25 1 91 356 GLY B CA 1
ATOM 6550 C C . GLY B 1 356 ? -21.969 -29.625 -18.375 1 91 356 GLY B C 1
ATOM 6551 O O . GLY B 1 356 ? -22.047 -30.625 -17.672 1 91 356 GLY B O 1
ATOM 6552 N N . ASP B 1 357 ? -20.922 -29.438 -19.219 1 90.06 357 ASP B N 1
ATOM 6553 C CA . ASP B 1 357 ? -19.969 -30.484 -19.516 1 90.06 357 ASP B CA 1
ATOM 6554 C C . ASP B 1 357 ? -18.859 -30.531 -18.484 1 90.06 357 ASP B C 1
ATOM 6556 O O . ASP B 1 357 ? -18.516 -29.516 -17.875 1 90.06 357 ASP B O 1
ATOM 6560 N N . ALA B 1 358 ? -18.406 -31.672 -18.266 1 90.38 358 ALA B N 1
ATOM 6561 C CA . ALA B 1 358 ? -17.219 -31.859 -17.453 1 90.38 358 ALA B CA 1
ATOM 6562 C C . ALA B 1 358 ? -15.977 -32.031 -18.328 1 90.38 358 ALA B C 1
ATOM 6564 O O . ALA B 1 358 ? -16.078 -32.375 -19.5 1 90.38 358 ALA B O 1
ATOM 6565 N N . ASP B 1 359 ? -14.922 -31.672 -17.781 1 91.69 359 ASP B N 1
ATOM 6566 C CA . ASP B 1 359 ? -13.648 -31.938 -18.453 1 91.69 359 ASP B CA 1
ATOM 6567 C C . ASP B 1 359 ? -13.18 -33.375 -18.188 1 91.69 359 ASP B C 1
ATOM 6569 O O . ASP B 1 359 ? -12.758 -33.688 -17.078 1 91.69 359 ASP B O 1
ATOM 6573 N N . THR B 1 360 ? -13.156 -34.156 -19.172 1 91.19 360 THR B N 1
ATOM 6574 C CA . THR B 1 360 ? -12.859 -35.594 -19.016 1 91.19 360 THR B CA 1
ATOM 6575 C C . THR B 1 360 ? -11.414 -35.781 -18.578 1 91.19 360 THR B C 1
ATOM 6577 O O . THR B 1 360 ? -11.117 -36.719 -17.828 1 91.19 360 THR B O 1
ATOM 6580 N N . GLN B 1 361 ? -10.586 -34.969 -19.031 1 91.19 361 GLN B N 1
ATOM 6581 C CA . GLN B 1 361 ? -9.172 -35.094 -18.672 1 91.19 361 GLN B CA 1
ATOM 6582 C C . GLN B 1 361 ? -8.961 -34.812 -17.188 1 91.19 361 GLN B C 1
ATOM 6584 O O . GLN B 1 361 ? -8.195 -35.5 -16.516 1 91.19 361 GLN B O 1
ATOM 6589 N N . VAL B 1 362 ? -9.633 -33.812 -16.719 1 94.69 362 VAL B N 1
ATOM 6590 C CA . VAL B 1 362 ? -9.516 -33.469 -15.312 1 94.69 362 VAL B CA 1
ATOM 6591 C C . VAL B 1 362 ? -10.102 -34.562 -14.445 1 94.69 362 VAL B C 1
ATOM 6593 O O . VAL B 1 362 ? -9.484 -35 -13.461 1 94.69 362 VAL B O 1
ATOM 6596 N N . LEU B 1 363 ? -11.195 -35.062 -14.836 1 93.62 363 LEU B N 1
ATOM 6597 C CA . LEU B 1 363 ? -11.836 -36.156 -14.086 1 93.62 363 LEU B CA 1
ATOM 6598 C C . LEU B 1 363 ? -10.961 -37.406 -14.047 1 93.62 363 LEU B C 1
ATOM 6600 O O . LEU B 1 363 ? -10.875 -38.062 -13.023 1 93.62 363 LEU B O 1
ATOM 6604 N N . GLU B 1 364 ? -10.383 -37.656 -15.148 1 93.38 364 GLU B N 1
ATOM 6605 C CA . GLU B 1 364 ? -9.492 -38.812 -15.219 1 93.38 364 GLU B CA 1
ATOM 6606 C C . GLU B 1 364 ? -8.289 -38.625 -14.297 1 93.38 364 GLU B C 1
ATOM 6608 O O . GLU B 1 364 ? -7.855 -39.594 -13.648 1 93.38 364 GLU B O 1
ATOM 6613 N N . GLN B 1 365 ? -7.777 -37.5 -14.305 1 94.69 365 GLN B N 1
ATOM 6614 C CA . GLN B 1 365 ? -6.652 -37.188 -13.422 1 94.69 365 GLN B CA 1
ATOM 6615 C C . GLN B 1 365 ? -7.043 -37.344 -11.961 1 94.69 365 GLN B C 1
ATOM 6617 O O . GLN B 1 365 ? -6.281 -37.906 -11.164 1 94.69 365 GLN B O 1
ATOM 6622 N N . VAL B 1 366 ? -8.188 -36.875 -11.609 1 95.56 366 VAL B N 1
ATOM 6623 C CA . VAL B 1 366 ? -8.703 -36.969 -10.242 1 95.56 366 VAL B CA 1
ATOM 6624 C C . VAL B 1 366 ? -8.859 -38.438 -9.844 1 95.56 366 VAL B C 1
ATOM 6626 O O . VAL B 1 366 ? -8.453 -38.844 -8.75 1 95.56 366 VAL B O 1
ATOM 6629 N N . LYS B 1 367 ? -9.328 -39.188 -10.734 1 93.44 367 LYS B N 1
ATOM 6630 C CA . LYS B 1 367 ? -9.523 -40.625 -10.5 1 93.44 367 LYS B CA 1
ATOM 6631 C C . LYS B 1 367 ? -8.188 -41.344 -10.328 1 93.44 367 LYS B C 1
ATOM 6633 O O . LYS B 1 367 ? -8.039 -42.188 -9.438 1 93.44 367 LYS B O 1
ATOM 6638 N N . LYS B 1 368 ? -7.34 -41 -11.164 1 94.62 368 LYS B N 1
ATOM 6639 C CA . LYS B 1 368 ? -6.016 -41.625 -11.117 1 94.62 368 LYS B CA 1
ATOM 6640 C C . LYS B 1 368 ? -5.328 -41.344 -9.781 1 94.62 368 LYS B C 1
ATOM 6642 O O . LYS B 1 368 ? -4.574 -42.188 -9.289 1 94.62 368 LYS B O 1
ATOM 6647 N N . LEU B 1 369 ? -5.609 -40.219 -9.188 1 94.75 369 LEU B N 1
ATOM 6648 C CA . LEU B 1 369 ? -4.988 -39.844 -7.926 1 94.75 369 LEU B CA 1
ATOM 6649 C C . LEU B 1 369 ? -5.781 -40.375 -6.742 1 94.75 369 LEU B C 1
ATOM 6651 O O . LEU B 1 369 ? -5.41 -40.156 -5.586 1 94.75 369 LEU B O 1
ATOM 6655 N N . GLY B 1 370 ? -6.906 -41.031 -6.973 1 91.5 370 GLY B N 1
ATOM 6656 C CA . GLY B 1 370 ? -7.695 -41.688 -5.938 1 91.5 370 GLY B CA 1
ATOM 6657 C C . GLY B 1 370 ? -8.5 -40.719 -5.094 1 91.5 370 GLY B C 1
ATOM 6658 O O . GLY B 1 370 ? -8.805 -41 -3.936 1 91.5 370 GLY B O 1
ATOM 6659 N N . LYS B 1 371 ? -8.797 -39.594 -5.629 1 92.25 371 LYS B N 1
ATOM 6660 C CA . LYS B 1 371 ? -9.555 -38.594 -4.887 1 92.25 371 LYS B CA 1
ATOM 6661 C C . LYS B 1 371 ? -11.055 -38.844 -4.973 1 92.25 371 LYS B C 1
ATOM 6663 O O . LYS B 1 371 ? -11.555 -39.281 -6.016 1 92.25 371 LYS B O 1
ATOM 6668 N N . ASP B 1 372 ? -11.711 -38.5 -3.893 1 93.31 372 ASP B N 1
ATOM 6669 C CA . ASP B 1 372 ? -13.172 -38.625 -3.902 1 93.31 372 ASP B CA 1
ATOM 6670 C C . ASP B 1 372 ? -13.797 -37.562 -4.824 1 93.31 372 ASP B C 1
ATOM 6672 O O . ASP B 1 372 ? -13.422 -36.406 -4.789 1 93.31 372 ASP B O 1
ATOM 6676 N N . ILE B 1 373 ? -14.664 -38.125 -5.625 1 96.12 373 ILE B N 1
ATOM 6677 C CA . ILE B 1 373 ? -15.477 -37.25 -6.473 1 96.12 373 ILE B CA 1
ATOM 6678 C C . ILE B 1 373 ? -16.906 -37.188 -5.945 1 96.12 373 ILE B C 1
ATOM 6680 O O . ILE B 1 373 ? -17.578 -38.219 -5.848 1 96.12 373 ILE B O 1
ATOM 6684 N N . LEU B 1 374 ? -17.359 -36 -5.57 1 96.88 374 LEU B N 1
ATOM 6685 C CA . LEU B 1 374 ? -18.719 -35.812 -5.07 1 96.88 374 LEU B CA 1
ATOM 6686 C C . LEU B 1 374 ? -19.547 -35 -6.047 1 96.88 374 LEU B C 1
ATOM 6688 O O . LEU B 1 374 ? -19.109 -33.938 -6.508 1 96.88 374 LEU B O 1
ATOM 6692 N N . SER B 1 375 ? -20.734 -35.531 -6.363 1 96.56 375 SER B N 1
ATOM 6693 C CA . SER B 1 375 ? -21.625 -34.844 -7.297 1 96.56 375 SER B CA 1
ATOM 6694 C C . SER B 1 375 ? -23.047 -34.781 -6.766 1 96.56 375 SER B C 1
ATOM 6696 O O . SER B 1 375 ? -23.391 -35.5 -5.809 1 96.56 375 SER B O 1
ATOM 6698 N N . LEU B 1 376 ? -23.75 -33.875 -7.309 1 96.69 376 LEU B N 1
ATOM 6699 C CA . LEU B 1 376 ? -25.203 -33.906 -7.164 1 96.69 376 LEU B CA 1
ATOM 6700 C C . LEU B 1 376 ? -25.844 -34.688 -8.312 1 96.69 376 LEU B C 1
ATOM 6702 O O . LEU B 1 376 ? -25.25 -34.844 -9.375 1 96.69 376 LEU B O 1
ATOM 6706 N N . SER B 1 377 ? -27.078 -35.156 -8.094 1 95.56 377 SER B N 1
ATOM 6707 C CA . SER B 1 377 ? -27.781 -35.906 -9.133 1 95.56 377 SER B CA 1
ATOM 6708 C C . SER B 1 377 ? -27.953 -35.062 -10.391 1 95.56 377 SER B C 1
ATOM 6710 O O . SER B 1 377 ? -27.906 -35.594 -11.508 1 95.56 377 SER B O 1
ATOM 6712 N N . THR B 1 378 ? -28.062 -33.781 -10.25 1 95 378 THR B N 1
ATOM 6713 C CA . THR B 1 378 ? -28.328 -32.844 -11.344 1 95 378 THR B CA 1
ATOM 6714 C C . THR B 1 378 ? -27.047 -32.5 -12.086 1 95 378 THR B C 1
ATOM 6716 O O . THR B 1 378 ? -27.094 -31.969 -13.203 1 95 378 THR B O 1
ATOM 6719 N N . THR B 1 379 ? -25.859 -32.781 -11.5 1 94.75 379 THR B N 1
ATOM 6720 C CA . THR B 1 379 ? -24.594 -32.406 -12.109 1 94.75 379 THR B CA 1
ATOM 6721 C C . THR B 1 379 ? -23.703 -33.625 -12.32 1 94.75 379 THR B C 1
ATOM 6723 O O . THR B 1 379 ? -22.516 -33.469 -12.641 1 94.75 379 THR B O 1
ATOM 6726 N N . TYR B 1 380 ? -24.25 -34.75 -12.172 1 93.75 380 TYR B N 1
ATOM 6727 C CA . TYR B 1 380 ? -23.484 -36 -12.203 1 93.75 380 TYR B CA 1
ATOM 6728 C C . TYR B 1 380 ? -22.984 -36.312 -13.617 1 93.75 380 TYR B C 1
ATOM 6730 O O . TYR B 1 380 ? -23.766 -36.312 -14.57 1 93.75 380 TYR B O 1
ATOM 6738 N N . HIS B 1 381 ? -21.672 -36.594 -13.695 1 91.75 381 HIS B N 1
ATOM 6739 C CA . HIS B 1 381 ? -21.094 -36.875 -15 1 91.75 381 HIS B CA 1
ATOM 6740 C C . HIS B 1 381 ? -20.531 -38.312 -15.039 1 91.75 381 HIS B C 1
ATOM 6742 O O . HIS B 1 381 ? -19.516 -38.562 -15.68 1 91.75 381 HIS B O 1
ATOM 6748 N N . GLY B 1 382 ? -21.016 -39.156 -14.234 1 86.69 382 GLY B N 1
ATOM 6749 C CA . GLY B 1 382 ? -20.797 -40.594 -14.391 1 86.69 382 GLY B CA 1
ATOM 6750 C C . GLY B 1 382 ? -19.719 -41.125 -13.461 1 86.69 382 GLY B C 1
ATOM 6751 O O . GLY B 1 382 ? -19.312 -42.281 -13.57 1 86.69 382 GLY B O 1
ATOM 6752 N N . GLN B 1 383 ? -19.25 -40.281 -12.492 1 87.88 383 GLN B N 1
ATOM 6753 C CA . GLN B 1 383 ? -18.172 -40.719 -11.625 1 87.88 383 GLN B CA 1
ATOM 6754 C C . GLN B 1 383 ? -18.391 -40.281 -10.188 1 87.88 383 GLN B C 1
ATOM 6756 O O . GLN B 1 383 ? -18.984 -39.219 -9.945 1 87.88 383 GLN B O 1
ATOM 6761 N N . GLY B 1 384 ? -17.984 -41.156 -9.25 1 91.5 384 GLY B N 1
ATOM 6762 C CA . GLY B 1 384 ? -17.938 -40.781 -7.848 1 91.5 384 GLY B CA 1
ATOM 6763 C C . GLY B 1 384 ? -19.266 -40.969 -7.137 1 91.5 384 GLY B C 1
ATOM 6764 O O . GLY B 1 384 ? -20.109 -41.75 -7.582 1 91.5 384 GLY B O 1
ATOM 6765 N N . LYS B 1 385 ? -19.297 -40.344 -5.977 1 94.12 385 LYS B N 1
ATOM 6766 C CA . LYS B 1 385 ? -20.484 -40.406 -5.141 1 94.12 385 LYS B CA 1
ATOM 6767 C C . LYS B 1 385 ? -21.516 -39.375 -5.539 1 94.12 385 LYS B C 1
ATOM 6769 O O . LYS B 1 385 ? -21.172 -38.219 -5.789 1 94.12 385 LYS B O 1
ATOM 6774 N N . GLN B 1 386 ? -22.719 -39.844 -5.566 1 95.94 386 GLN B N 1
ATOM 6775 C CA . GLN B 1 386 ? -23.828 -38.969 -5.945 1 95.94 386 GLN B CA 1
ATOM 6776 C C . GLN B 1 386 ? -24.719 -38.656 -4.746 1 95.94 386 GLN B C 1
ATOM 6778 O O . GLN B 1 386 ? -25.016 -39.531 -3.941 1 95.94 386 GLN B O 1
ATOM 6783 N N . PHE B 1 387 ? -25.078 -37.375 -4.68 1 96.69 387 PHE B N 1
ATOM 6784 C CA . PHE B 1 387 ? -25.969 -36.906 -3.625 1 96.69 387 PHE B CA 1
ATOM 6785 C C . PHE B 1 387 ? -27.188 -36.188 -4.215 1 96.69 387 PHE B C 1
ATOM 6787 O O . PHE B 1 387 ? -27.141 -35.719 -5.348 1 96.69 387 PHE B O 1
ATOM 6794 N N . GLU B 1 388 ? -28.234 -36.156 -3.428 1 95.94 388 GLU B N 1
ATOM 6795 C CA . GLU B 1 388 ? -29.438 -35.5 -3.916 1 95.94 388 GLU B CA 1
ATOM 6796 C C . GLU B 1 388 ? -29.422 -34 -3.592 1 95.94 388 GLU B C 1
ATOM 6798 O O . GLU B 1 388 ? -29.938 -33.188 -4.367 1 95.94 388 GLU B O 1
ATOM 6803 N N . ARG B 1 389 ? -29.078 -33.75 -2.332 1 93.44 389 ARG B N 1
ATOM 6804 C CA . ARG B 1 389 ? -29.078 -32.375 -1.887 1 93.44 389 ARG B CA 1
ATOM 6805 C C . ARG B 1 389 ? -27.688 -31.922 -1.457 1 93.44 389 ARG B C 1
ATOM 6807 O O . ARG B 1 389 ? -26.891 -32.719 -0.972 1 93.44 389 ARG B O 1
ATOM 6814 N N . VAL B 1 390 ? -27.375 -30.609 -1.695 1 97.31 390 VAL B N 1
ATOM 6815 C CA . VAL B 1 390 ? -26.109 -30.031 -1.273 1 97.31 390 VAL B CA 1
ATOM 6816 C C . VAL B 1 390 ? -25.906 -30.266 0.223 1 97.31 390 VAL B C 1
ATOM 6818 O O . VAL B 1 390 ? -24.781 -30.469 0.678 1 97.31 390 VAL B O 1
ATOM 6821 N N . THR B 1 391 ? -26.953 -30.266 1.046 1 96.56 391 THR B N 1
ATOM 6822 C CA . THR B 1 391 ? -26.891 -30.484 2.488 1 96.56 391 THR B CA 1
ATOM 6823 C C . THR B 1 391 ? -26.328 -31.859 2.809 1 96.56 391 THR B C 1
ATOM 6825 O O . THR B 1 391 ? -25.656 -32.062 3.822 1 96.56 391 THR B O 1
ATOM 6828 N N . ASP B 1 392 ? -26.625 -32.781 1.918 1 95.88 392 ASP B N 1
ATOM 6829 C CA . ASP B 1 392 ? -26.078 -34.125 2.111 1 95.88 392 ASP B CA 1
ATOM 6830 C C . ASP B 1 392 ? -24.562 -34.156 1.954 1 95.88 392 ASP B C 1
ATOM 6832 O O . ASP B 1 392 ? -23.875 -34.875 2.666 1 95.88 392 ASP B O 1
ATOM 6836 N N . ILE B 1 393 ? -24.078 -33.438 0.976 1 96.19 393 ILE B N 1
ATOM 6837 C CA . ILE B 1 393 ? -22.641 -33.312 0.798 1 96.19 393 ILE B CA 1
ATOM 6838 C C . ILE B 1 393 ? -22.016 -32.656 2.039 1 96.19 393 ILE B C 1
ATOM 6840 O O . ILE B 1 393 ? -21 -33.125 2.535 1 96.19 393 ILE B O 1
ATOM 6844 N N . ILE B 1 394 ? -22.609 -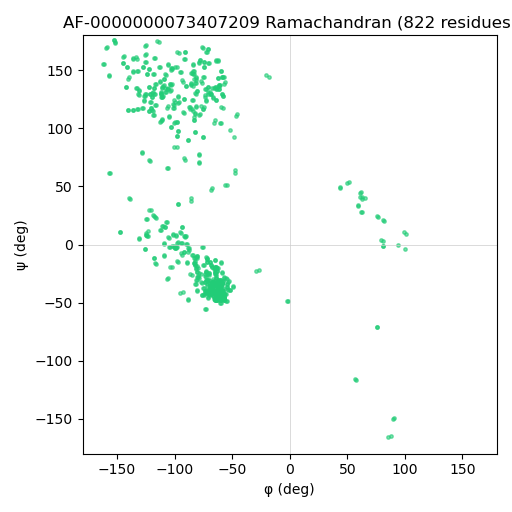31.578 2.553 1 96.81 394 ILE B N 1
ATOM 6845 C CA . ILE B 1 394 ? -22.125 -30.859 3.73 1 96.81 394 ILE B CA 1
ATOM 6846 C C . ILE B 1 394 ? -22.062 -31.812 4.922 1 96.81 394 ILE B C 1
ATOM 6848 O O . ILE B 1 394 ? -21.047 -31.875 5.617 1 96.81 394 ILE B O 1
ATOM 6852 N N . ASP B 1 395 ? -23.094 -32.594 5.094 1 94.69 395 ASP B N 1
ATOM 6853 C CA . ASP B 1 395 ? -23.125 -33.562 6.184 1 94.69 395 ASP B CA 1
ATOM 6854 C C . ASP B 1 395 ? -22.016 -34.625 6.027 1 94.69 395 ASP B C 1
ATOM 6856 O O . ASP B 1 395 ? -21.391 -35 7.004 1 94.69 395 ASP B O 1
ATOM 6860 N N . TYR B 1 396 ? -21.875 -35.031 4.805 1 93.69 396 TYR B N 1
ATOM 6861 C CA . TYR B 1 396 ? -20.828 -36.031 4.5 1 93.69 396 TYR B CA 1
ATOM 6862 C C . TYR B 1 396 ? -19.453 -35.469 4.852 1 93.69 396 TYR B C 1
ATOM 6864 O O . TYR B 1 396 ? -18.641 -36.188 5.457 1 93.69 396 TYR B O 1
ATOM 6872 N N . LEU B 1 397 ? -19.156 -34.25 4.551 1 93 397 LEU B N 1
ATOM 6873 C CA . LEU B 1 397 ? -17.844 -33.625 4.742 1 93 397 LEU B CA 1
ATOM 6874 C C . LEU B 1 397 ? -17.625 -33.25 6.203 1 93 397 LEU B C 1
ATOM 6876 O O . LEU B 1 397 ? -16.484 -33.062 6.641 1 93 397 LEU B O 1
ATOM 6880 N N . LYS B 1 398 ? -18.625 -33.031 6.984 1 90.81 398 LYS B N 1
ATOM 6881 C CA . LYS B 1 398 ? -18.516 -32.719 8.406 1 90.81 398 LYS B CA 1
ATOM 6882 C C . LYS B 1 398 ? -18.328 -33.969 9.242 1 90.81 398 LYS B C 1
ATOM 6884 O O . LYS B 1 398 ? -17.906 -33.906 10.398 1 90.81 398 LYS B O 1
ATOM 6889 N N . ASN B 1 399 ? -18.719 -35.062 8.641 1 81.31 399 ASN B N 1
ATOM 6890 C CA . ASN B 1 399 ? -18.672 -36.312 9.359 1 81.31 399 ASN B CA 1
ATOM 6891 C C . ASN B 1 399 ? -17.234 -36.688 9.727 1 81.31 399 ASN B C 1
ATOM 6893 O O . ASN B 1 399 ? -16.328 -36.562 8.906 1 81.31 399 ASN B O 1
ATOM 6897 N N . GLU B 1 400 ? -17.016 -37.094 10.969 1 64.19 400 GLU B N 1
ATOM 6898 C CA . GLU B 1 400 ? -15.734 -37.406 11.594 1 64.19 400 GLU B CA 1
ATOM 6899 C C . GLU B 1 400 ? -14.969 -38.438 10.781 1 64.19 400 GLU B C 1
ATOM 6901 O O . GLU B 1 400 ? -13.734 -38.375 10.688 1 64.19 400 GLU B O 1
ATOM 6906 N N . ARG B 1 401 ? -15.664 -39.312 10.25 1 54.59 401 ARG B N 1
ATOM 6907 C CA . ARG B 1 401 ? -15.016 -40.375 9.5 1 54.59 401 ARG B CA 1
ATOM 6908 C C . ARG B 1 401 ? -14.281 -39.844 8.281 1 54.59 401 ARG B C 1
ATOM 6910 O O . ARG B 1 401 ? -13.195 -40.312 7.945 1 54.59 401 ARG B O 1
ATOM 6917 N N . PHE B 1 402 ? -14.852 -38.875 7.719 1 61.12 402 PHE B N 1
ATOM 6918 C CA . PHE B 1 402 ? -14.18 -38.25 6.586 1 61.12 402 PHE B CA 1
ATOM 6919 C C . PHE B 1 402 ? -12.93 -37.5 7.039 1 61.12 402 PHE B C 1
ATOM 6921 O O . PHE B 1 402 ? -11.875 -37.594 6.406 1 61.12 402 PHE B O 1
ATOM 6928 N N . LYS B 1 403 ? -13.062 -36.875 8.148 1 61.09 403 LYS B N 1
ATOM 6929 C CA . LYS B 1 403 ? -11.922 -36.125 8.672 1 61.09 403 LYS B CA 1
ATOM 6930 C C . LYS B 1 403 ? -10.75 -37.062 8.977 1 61.09 403 LYS B C 1
ATOM 6932 O O . LYS B 1 403 ? -9.594 -36.719 8.711 1 61.09 403 LYS B O 1
ATOM 6937 N N . GLU B 1 404 ? -11.211 -38.156 9.492 1 57.59 404 GLU B N 1
ATOM 6938 C CA . GLU B 1 404 ? -10.203 -39.156 9.805 1 57.59 404 GLU B CA 1
ATOM 6939 C C . GLU B 1 404 ? -9.57 -39.719 8.539 1 57.59 404 GLU B C 1
ATOM 6941 O O . GLU B 1 404 ? -8.367 -40 8.508 1 57.59 404 GLU B O 1
ATOM 6946 N N . HIS B 1 405 ? -10.336 -39.812 7.523 1 53.31 405 HIS B N 1
ATOM 6947 C CA . HIS B 1 405 ? -9.883 -40.344 6.25 1 53.31 405 HIS B CA 1
ATOM 6948 C C . HIS B 1 405 ? -8.883 -39.406 5.57 1 53.31 405 HIS B C 1
ATOM 6950 O O . HIS B 1 405 ? -7.844 -39.875 5.086 1 53.31 405 HIS B O 1
ATOM 6956 N N . ILE B 1 406 ? -9.148 -38.156 5.613 1 55.69 406 ILE B N 1
ATOM 6957 C CA . ILE B 1 406 ? -8.258 -37.188 4.965 1 55.69 406 ILE B CA 1
ATOM 6958 C C . ILE B 1 406 ? -6.98 -37.062 5.789 1 55.69 406 ILE B C 1
ATOM 6960 O O . ILE B 1 406 ? -5.891 -36.906 5.234 1 55.69 406 ILE B O 1
ATOM 6964 N N . ARG B 1 407 ? -7.125 -37.031 7.055 1 54.19 407 ARG B N 1
ATOM 6965 C CA . ARG B 1 407 ? -5.965 -36.938 7.934 1 54.19 407 ARG B CA 1
ATOM 6966 C C . ARG B 1 407 ? -5.035 -38.125 7.727 1 54.19 407 ARG B C 1
ATOM 6968 O O . ARG B 1 407 ? -3.811 -37.969 7.711 1 54.19 407 ARG B O 1
ATOM 6975 N N . LYS B 1 408 ? -5.504 -39.312 7.656 1 48.59 408 LYS B N 1
ATOM 6976 C CA . LYS B 1 408 ? -4.699 -40.531 7.523 1 48.59 408 LYS B CA 1
ATOM 6977 C C . LYS B 1 408 ? -3.91 -40.531 6.219 1 48.59 408 LYS B C 1
ATOM 6979 O O . LYS B 1 408 ? -2.754 -40.938 6.184 1 48.59 408 LYS B O 1
ATOM 6984 N N . GLU B 1 409 ? -4.488 -39.906 5.27 1 47.03 409 GLU B N 1
ATOM 6985 C CA . GLU B 1 409 ? -3.793 -39.844 3.988 1 47.03 409 GLU B CA 1
ATOM 6986 C C . GLU B 1 409 ? -2.621 -38.875 4.047 1 47.03 409 GLU B C 1
ATOM 6988 O O . GLU B 1 409 ? -1.593 -39.094 3.402 1 47.03 409 GLU B O 1
ATOM 6993 N N . TYR B 1 410 ? -2.781 -37.812 4.863 1 47.69 410 TYR B N 1
ATOM 6994 C CA . TYR B 1 410 ? -1.687 -36.844 5.027 1 47.69 410 TYR B CA 1
ATOM 6995 C C . TYR B 1 410 ? -0.564 -37.438 5.867 1 47.69 410 TYR B C 1
ATOM 6997 O O . TYR B 1 410 ? 0.611 -37.156 5.648 1 47.69 410 TYR B O 1
ATOM 7005 N N . CYS B 1 411 ? -0.961 -38.188 6.941 1 41.78 411 CYS B N 1
ATOM 7006 C CA . CYS B 1 411 ? 0.044 -38.875 7.766 1 41.78 411 CYS B CA 1
ATOM 7007 C C . CYS B 1 411 ? 0.755 -39.969 6.977 1 41.78 411 CYS B C 1
ATOM 7009 O O . CYS B 1 411 ? 1.904 -40.281 7.27 1 41.78 411 CYS B O 1
ATOM 7011 N N . GLU B 1 412 ? 0.142 -40.531 6.117 1 39.31 412 GLU B N 1
ATOM 7012 C CA . GLU B 1 412 ? 0.77 -41.625 5.355 1 39.31 412 GLU B CA 1
ATOM 7013 C C . GLU B 1 412 ? 1.53 -41.062 4.148 1 39.31 412 GLU B C 1
ATOM 7015 O O . GLU B 1 412 ? 2.248 -41.812 3.475 1 39.31 412 GLU B O 1
ATOM 7020 N N . LYS B 1 413 ? 1.408 -39.812 3.957 1 41.47 413 LYS B N 1
ATOM 7021 C CA . LYS B 1 413 ? 2.244 -39.188 2.932 1 41.47 413 LYS B CA 1
ATOM 7022 C C . LYS B 1 413 ? 3.434 -38.469 3.557 1 41.47 413 LYS B C 1
ATOM 7024 O O . LYS B 1 413 ? 3.291 -37.781 4.578 1 41.47 413 LYS B O 1
#

InterPro domains:
  IPR002495 Glycosyl transferase, family 8 [PF01501] (7-238)
  IPR029044 Nucleotide-diphospho-sugar transferases [G3DSA:3.90.550.10] (4-259)
  IPR029044 Nucleotide-diphospho-sugar transferases [SSF53448] (7-263)
  IPR050748 Glycosyltransferase 8 domain-containing [PTHR13778] (11-253)

Secondary structure (DSSP, 8-state):
----EEEEEE--GGGHHHHHHHHHHHHHH--SEEEEEEESS--HHHHHHHHHHHGGGT-EEEEEE---HHHHT---SS---GGGGGGGGHHHH--SSEEEEE-TTEEE-S--HHHHHS--TT-SEEEEE-HHHHHHH--TT-EEEEEEEEEHHHHHHHTHHHHHHHHHHHHTTT-SSHHHHHHHHHSTTSEEEPPGGGGEETTHHHHHHHTT-HHHHHTS--SPPSEEE--SS-TTSTT-TT-TTHHHHHHHHH--HHHHHHHHHS-S-----GGGGS---EEEEEE-SSS-BTTHHHHHHH-TTEEEEEE-SS---HHHHGGGGSTTEEEETT--HHHHHHHHHH-SEEEE-BSS---HHHHHHHHHTT-EEEEETTT--S-SEEESSHHHHHHHHHSHHHHHHHHHHHH--/----EEEEEE--GGGHHHHHHHHHHHHHH--SEEEEEEESS--HHHHHHHHHHHGGGT-EEEEEE---HHHHT---SS---GGGGGGGGHHHH--SSEEEEE-TTEEE-S--HHHHTS--TT-SEEEEE-HHHHHHH--TT-EEEEEEEEEHHHHHHHTHHHHHHHHHHHHTTT-SSHHHHHHHHHSTTSEEEPPGGGGEETTHHHHHHHTT-HHHHHTS--SPPSEEE--SS-TTSTT-TT-TTHHHHHHHHH--HHHHHHHHHS-S-----GGGGS---EEEEEE-SSS-BTTHHHHHHH-TTEEEEEE-SS---HHHHGGGGSTTEEEETT--HHHHHHHHHH-SEEEE-BSS---HHHHHHHHHTT-EEEEETTT--S-SEEESSHHHHHHHHHSHHHHHHHHHHHH--

Radius of gyration: 29.43 Å; Cα contacts (8 Å, |Δi|>4): 1422; chains: 2; bounding box: 75×81×64 Å

Solvent-accessible surface area (backbone atoms only — not comparable to full-atom values): 44947 Å² total; per-residue (Å²): 127,86,79,66,42,41,36,37,36,48,42,51,54,92,42,48,67,42,45,50,26,26,50,43,22,37,51,64,47,40,63,35,35,39,37,33,42,35,25,76,42,65,40,49,68,60,50,47,54,49,39,62,58,32,54,71,51,56,24,48,67,36,48,39,64,58,85,57,72,67,70,72,63,63,64,47,91,68,80,70,67,73,40,69,58,49,69,52,46,44,58,79,77,43,84,60,57,53,36,37,36,40,50,47,58,33,41,38,71,41,68,62,63,70,70,72,67,53,86,50,88,88,24,44,28,34,27,24,66,30,64,62,47,29,72,76,68,63,40,74,93,35,47,40,70,50,36,32,43,34,24,27,56,50,32,58,77,66,44,42,45,59,50,49,52,50,50,44,71,75,38,33,83,73,50,87,58,49,66,36,47,48,52,38,65,77,37,60,92,24,61,41,80,45,65,58,38,63,56,32,60,45,30,53,50,57,52,27,56,74,69,70,34,56,65,60,48,60,68,44,85,84,69,84,48,45,15,43,26,46,37,94,57,45,64,77,44,51,62,44,56,55,45,72,68,32,65,56,56,50,47,38,54,67,53,52,69,63,59,47,43,46,48,65,65,53,71,78,70,68,74,74,49,78,60,64,82,58,62,90,56,48,32,34,31,31,73,40,82,49,80,50,52,65,55,50,69,58,49,52,67,76,36,74,59,36,34,38,38,39,34,25,78,43,81,73,54,69,72,49,58,48,51,38,43,40,62,44,36,46,63,23,38,55,44,41,67,53,45,50,50,48,47,60,70,70,28,63,31,34,46,40,32,36,42,81,70,75,58,66,68,59,53,49,52,40,52,74,70,68,43,52,33,41,18,31,68,88,26,54,82,85,63,68,47,75,31,86,44,66,67,54,53,52,52,54,66,66,33,65,66,46,52,52,52,56,48,51,54,54,72,73,92,129,86,79,66,42,41,36,36,36,49,42,52,53,92,43,48,68,42,46,50,25,27,50,47,23,39,53,64,48,41,64,35,35,40,36,33,42,34,27,76,41,65,40,50,68,59,50,47,53,50,39,60,59,32,53,71,49,56,25,48,68,36,48,40,64,58,85,57,72,67,70,74,63,62,66,48,90,68,80,70,66,76,40,71,59,50,67,52,46,44,58,80,76,42,85,58,57,54,36,36,36,40,49,48,61,33,42,38,70,39,68,61,64,69,70,71,66,54,85,49,88,88,24,43,29,35,27,24,66,31,64,62,46,30,71,74,68,64,42,71,93,33,48,41,70,50,38,31,42,32,25,27,57,50,32,59,76,66,43,41,44,60,50,49,52,50,50,42,70,75,37,34,84,72,50,85,58,49,65,37,47,47,51,38,68,77,36,60,90,25,58,42,81,46,64,58,39,62,54,31,59,44,29,54,49,58,52,28,56,74,69,69,33,57,66,60,48,61,68,44,84,83,69,84,48,44,14,42,26,46,37,95,55,46,65,76,45,51,60,45,57,57,47,73,67,32,66,56,56,51,47,39,52,67,53,50,71,66,58,47,45,47,50,67,66,54,71,80,69,69,74,74,49,78,61,64,82,59,64,90,55,47,31,36,30,31,71,41,82,51,78,49,52,64,56,51,68,58,49,53,69,77,36,73,59,35,33,39,38,39,35,25,77,43,83,71,52,70,71,50,58,48,52,39,43,41,62,45,36,47,62,23,38,54,44,41,66,53,44,50,51,48,48,61,68,68,29,62,32,35,45,40,31,34,41,79,67,76,59,65,67,57,53,50,52,40,52,73,71,67,42,52,33,42,19,30,68,87,27,56,81,85,62,67,48,74,31,87,46,66,65,52,51,52,52,53,67,68,32,65,68,46,53,51,52,56,50,50,53,55,71,75,94

Nearest PDB structures (foldseek):
  5gvv-assembly1_F  TM=6.172E-01  e=5.312E-39  Streptococcus pneumoniae
  5gvw-assembly1_C  TM=6.122E-01  e=2.101E-38  Streptococcus pneumoniae
  5gvv-assembly1_A  TM=5.985E-01  e=2.753E-39  Streptococcus pneumoniae
  5gvw-assembly1_D  TM=6.404E-01  e=9.938E-38  Streptococcus pneumoniae
  5e9u-assembly1_D  TM=8.122E-01  e=2.806E-07  Streptococcus gordonii